Protein AF-A0A3N6WLQ2-F1 (afdb_monomer)

Organism: NCBI:txid1538144

Radius of gyration: 35.27 Å; Cα contacts (8 Å, |Δi|>4): 2248; chains: 1; bounding box: 89×93×112 Å

pLDDT: mean 91.09, std 11.96, range [24.41, 98.75]

Mean predicted aligned error: 14.13 Å

Struc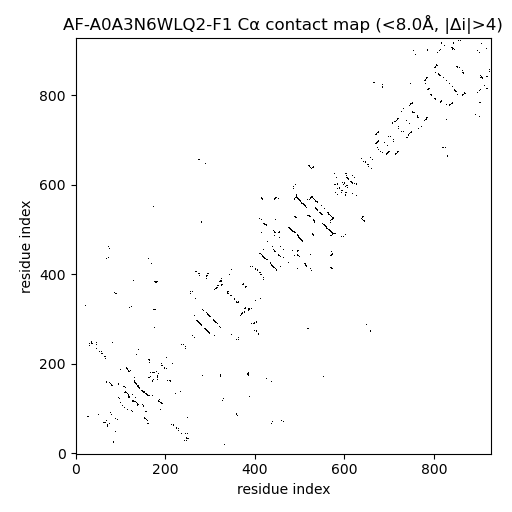ture (mmCIF, N/CA/C/O backbone):
data_AF-A0A3N6WLQ2-F1
#
_entry.id   AF-A0A3N6WLQ2-F1
#
loop_
_atom_site.group_PDB
_atom_site.id
_atom_site.type_symbol
_atom_site.label_atom_id
_atom_site.label_alt_id
_atom_site.label_comp_id
_atom_site.label_asym_id
_atom_site.label_entity_id
_atom_site.label_seq_id
_atom_site.pdbx_PDB_ins_code
_atom_site.Cartn_x
_atom_site.Cartn_y
_atom_site.Cartn_z
_atom_site.occupancy
_atom_site.B_iso_or_equiv
_atom_site.auth_seq_id
_atom_site.auth_comp_id
_atom_site.auth_asym_id
_atom_site.auth_atom_id
_atom_site.pdbx_PDB_model_num
ATOM 1 N N . MET A 1 1 ? -10.812 -38.503 60.614 1.00 40.00 1 MET A N 1
ATOM 2 C CA . MET A 1 1 ? -11.390 -39.594 59.805 1.00 40.00 1 MET A CA 1
ATOM 3 C C . MET A 1 1 ? -12.402 -38.989 58.853 1.00 40.00 1 MET A C 1
ATOM 5 O O . MET A 1 1 ? -13.496 -38.709 59.306 1.00 40.00 1 MET A O 1
ATOM 9 N N . THR A 1 2 ? -11.996 -38.720 57.613 1.00 29.53 2 THR A N 1
ATOM 10 C CA . THR A 1 2 ? -12.667 -39.105 56.354 1.00 29.53 2 THR A CA 1
ATOM 11 C C . THR A 1 2 ? -11.867 -38.495 55.208 1.00 29.53 2 THR A C 1
ATOM 13 O O . THR A 1 2 ? -11.467 -37.337 55.259 1.00 29.53 2 THR A O 1
ATOM 16 N N . SER A 1 3 ? -11.549 -39.358 54.255 1.00 27.78 3 SER A N 1
ATOM 17 C CA . SER A 1 3 ? -10.634 -39.212 53.130 1.00 27.78 3 SER A CA 1
ATOM 18 C C . SER A 1 3 ? -11.130 -38.242 52.062 1.00 27.78 3 SER A C 1
ATOM 20 O O . SER A 1 3 ? -12.277 -38.352 51.635 1.00 27.78 3 SER A O 1
ATOM 22 N N . LEU A 1 4 ? -10.233 -37.400 51.550 1.00 27.12 4 LEU A N 1
ATOM 23 C CA . LEU A 1 4 ? -10.349 -36.808 50.220 1.00 27.12 4 LEU A CA 1
ATOM 24 C C . LEU A 1 4 ? -9.225 -37.381 49.358 1.00 27.12 4 LEU A C 1
ATOM 26 O O . LEU A 1 4 ? -8.051 -37.326 49.723 1.00 27.12 4 LEU A O 1
ATOM 30 N N . SER A 1 5 ? -9.639 -38.026 48.274 1.00 25.66 5 SER A N 1
ATOM 31 C CA . SER A 1 5 ? -8.814 -38.658 47.257 1.00 25.66 5 SER A CA 1
ATOM 32 C C . SER A 1 5 ? -8.033 -37.619 46.460 1.00 25.66 5 SER A C 1
ATOM 34 O O . SER A 1 5 ? -8.581 -36.624 45.996 1.00 25.66 5 SER A O 1
ATOM 36 N N . THR A 1 6 ? -6.748 -37.896 46.293 1.00 27.89 6 THR A N 1
ATOM 37 C CA . THR A 1 6 ? -5.821 -37.253 45.368 1.00 27.89 6 THR A CA 1
ATOM 38 C C . THR A 1 6 ? -6.135 -37.649 43.926 1.00 27.89 6 THR A C 1
ATOM 40 O O . THR A 1 6 ? -5.968 -38.817 43.580 1.00 27.89 6 THR A O 1
ATOM 43 N N . GLU A 1 7 ? -6.488 -36.682 43.083 1.00 24.92 7 GLU A N 1
ATOM 44 C CA . GLU A 1 7 ? -6.220 -36.744 41.644 1.00 24.92 7 GLU A CA 1
ATOM 45 C C . GLU A 1 7 ? -5.268 -35.598 41.292 1.00 24.92 7 GLU A C 1
ATOM 47 O O . GLU A 1 7 ? -5.565 -34.421 41.491 1.00 24.92 7 GLU A O 1
ATOM 52 N N . GLN A 1 8 ? -4.070 -35.975 40.848 1.00 26.77 8 GLN A N 1
ATOM 53 C CA . GLN A 1 8 ? -3.099 -35.085 40.227 1.00 26.77 8 GLN A CA 1
ATOM 54 C C . GLN A 1 8 ? -3.588 -34.789 38.805 1.00 26.77 8 GLN A C 1
ATOM 56 O O . GLN A 1 8 ? -3.517 -35.672 37.954 1.00 26.77 8 GLN A O 1
ATOM 61 N N . SER A 1 9 ? -4.051 -33.567 38.531 1.00 24.88 9 SER A N 1
ATOM 62 C CA . SER A 1 9 ? -4.140 -33.067 37.157 1.00 24.88 9 SER A CA 1
ATOM 63 C C . SER A 1 9 ? -2.839 -32.349 36.813 1.00 24.88 9 SER A C 1
ATOM 65 O O . SER A 1 9 ? -2.432 -31.402 37.491 1.00 24.88 9 SER A O 1
ATOM 67 N N . SER A 1 10 ? -2.177 -32.844 35.775 1.00 25.25 10 SER A N 1
ATOM 68 C CA . SER A 1 10 ? -1.031 -32.234 35.116 1.00 25.25 10 SER A CA 1
ATOM 69 C C . SER A 1 10 ? -1.292 -30.768 34.776 1.00 25.25 10 SER A C 1
ATOM 71 O O . SER A 1 10 ? -2.358 -30.406 34.286 1.00 25.25 10 SER A O 1
ATOM 73 N N . VAL A 1 11 ? -0.288 -29.939 35.041 1.00 26.27 11 VAL A N 1
ATOM 74 C CA . VAL A 1 11 ? -0.197 -28.558 34.575 1.00 26.27 11 VAL A CA 1
ATOM 75 C C . VAL A 1 11 ? -0.024 -28.602 33.057 1.00 26.27 11 VAL A C 1
ATOM 77 O O . VAL A 1 11 ? 1.066 -28.916 32.586 1.00 26.27 11 VAL A O 1
ATOM 80 N N . ASP A 1 12 ? -1.093 -28.326 32.313 1.00 24.41 12 ASP A N 1
ATOM 81 C CA . ASP A 1 12 ? -1.011 -28.021 30.885 1.00 24.41 12 ASP A CA 1
ATOM 82 C C . ASP A 1 12 ? -0.804 -26.511 30.734 1.00 24.41 12 ASP A C 1
ATOM 84 O O . ASP A 1 12 ? -1.696 -25.697 30.977 1.00 24.41 12 ASP A O 1
ATOM 88 N N . ALA A 1 13 ? 0.423 -26.142 30.380 1.00 32.19 13 ALA A N 1
ATOM 89 C CA . ALA A 1 13 ? 0.737 -24.852 29.799 1.00 32.19 13 ALA A CA 1
ATOM 90 C C . ALA A 1 13 ? 0.473 -24.967 28.291 1.00 32.19 13 ALA A C 1
ATOM 92 O O . ALA A 1 13 ? 1.266 -25.573 27.575 1.00 32.19 13 ALA A O 1
ATOM 93 N N . GLY A 1 14 ? -0.646 -24.425 27.808 1.00 25.50 14 GLY A N 1
ATOM 94 C CA . GLY A 1 14 ? -0.974 -24.483 26.385 1.00 25.50 14 GLY A CA 1
ATOM 95 C C . GLY A 1 14 ? -2.227 -23.696 26.008 1.00 25.50 14 GLY A C 1
ATOM 96 O O . GLY A 1 14 ? -3.329 -24.108 26.337 1.00 25.50 14 GLY A O 1
ATOM 97 N N . ALA A 1 15 ? -2.007 -22.601 25.274 1.00 30.03 15 ALA A N 1
ATOM 98 C CA . ALA A 1 15 ? -2.936 -21.873 24.403 1.00 30.03 15 ALA A CA 1
ATOM 99 C C . ALA A 1 15 ? -4.232 -21.289 25.013 1.00 30.03 15 ALA A C 1
ATOM 101 O O . ALA A 1 15 ? -5.159 -21.978 25.429 1.00 30.03 15 ALA A O 1
ATOM 102 N N . THR A 1 16 ? -4.324 -19.962 24.940 1.00 33.28 16 THR A N 1
ATOM 103 C CA . THR A 1 16 ? -5.525 -19.138 25.109 1.00 33.28 16 THR A CA 1
ATOM 104 C C . THR A 1 16 ? -6.637 -19.561 24.138 1.00 33.28 16 THR A C 1
ATOM 106 O O . THR A 1 16 ? -6.753 -19.077 23.014 1.00 33.28 16 THR A O 1
ATOM 109 N N . ALA A 1 17 ? -7.490 -20.483 24.577 1.00 33.53 17 ALA A N 1
ATOM 110 C CA . ALA A 1 17 ? -8.716 -20.858 23.886 1.00 33.53 17 ALA A CA 1
ATOM 111 C C . ALA A 1 17 ? -9.790 -19.761 24.043 1.00 33.53 17 ALA A C 1
ATOM 113 O O . ALA A 1 17 ? -10.635 -19.857 24.926 1.00 33.53 17 ALA A O 1
ATOM 114 N N . SER A 1 18 ? -9.750 -18.717 23.206 1.00 34.78 18 SER A N 1
ATOM 115 C CA . SER A 1 18 ? -10.923 -17.901 22.823 1.00 34.78 18 SER A CA 1
ATOM 116 C C . SER A 1 18 ? -10.571 -16.924 21.690 1.00 34.78 18 SER A C 1
ATOM 118 O O . SER A 1 18 ? -10.481 -15.717 21.886 1.00 34.78 18 SER A O 1
ATOM 120 N N . ARG A 1 19 ? -10.357 -17.440 20.478 1.00 46.62 19 ARG A N 1
ATOM 121 C CA . ARG A 1 19 ? -10.492 -16.644 19.250 1.00 46.62 19 ARG A CA 1
ATOM 122 C C . ARG A 1 19 ? -11.537 -17.337 18.409 1.00 46.62 19 ARG A C 1
ATOM 124 O O . ARG A 1 19 ? -11.291 -18.430 17.898 1.00 46.62 19 ARG A O 1
ATOM 131 N N . ARG A 1 20 ? -12.735 -16.761 18.343 1.00 49.19 20 ARG A N 1
ATOM 132 C CA . ARG A 1 20 ? -13.724 -17.230 17.380 1.00 49.19 20 ARG A CA 1
ATOM 133 C C . ARG A 1 20 ? -13.135 -16.969 15.997 1.00 49.19 20 ARG A C 1
ATOM 135 O O . ARG A 1 20 ? -12.859 -15.823 15.669 1.00 49.19 20 ARG A O 1
ATOM 142 N N . ALA A 1 21 ? -12.873 -18.023 15.223 1.00 42.78 21 ALA A N 1
ATOM 143 C CA . ALA A 1 21 ? -12.439 -17.865 13.835 1.00 42.78 21 ALA A CA 1
ATOM 144 C C . ALA A 1 21 ? -13.490 -17.037 13.062 1.00 42.78 21 ALA A C 1
ATOM 146 O O . ALA A 1 21 ? -14.663 -17.086 13.434 1.00 42.78 21 ALA A O 1
ATOM 147 N N . PRO A 1 22 ? -13.145 -16.327 11.978 1.00 43.06 22 PRO A N 1
ATOM 148 C CA . PRO A 1 22 ? -14.108 -15.561 11.168 1.00 43.06 22 PRO A CA 1
ATOM 149 C C . PRO A 1 22 ? -15.323 -16.359 10.719 1.00 43.06 22 PRO A C 1
ATOM 151 O O . PRO A 1 22 ? -16.431 -15.839 10.683 1.00 43.06 22 PRO A O 1
ATOM 154 N N . THR A 1 23 ? -15.145 -17.659 10.499 1.00 42.59 23 THR A N 1
ATOM 155 C CA . THR A 1 23 ? -16.213 -18.622 10.193 1.00 42.59 23 THR A CA 1
ATOM 156 C C . THR A 1 23 ? -17.228 -18.831 11.327 1.00 42.59 23 THR A C 1
ATOM 158 O O . THR A 1 23 ? -18.276 -19.435 11.107 1.00 42.59 23 THR A O 1
ATOM 161 N N . GLN A 1 24 ? -16.938 -18.347 12.536 1.00 47.59 24 GLN A N 1
ATOM 162 C CA . GLN A 1 24 ? -17.819 -18.371 13.706 1.00 47.59 24 GLN A CA 1
ATOM 163 C C . GLN A 1 24 ? -18.562 -17.043 13.930 1.00 47.59 24 GLN A C 1
ATOM 165 O O . GLN A 1 24 ? -19.475 -17.004 14.759 1.00 47.59 24 GLN A O 1
ATOM 170 N N . PHE A 1 25 ? -18.210 -15.974 13.207 1.00 60.91 25 PHE A N 1
ATOM 171 C CA . PHE A 1 25 ? -19.045 -14.777 13.097 1.00 60.91 25 PHE A CA 1
ATOM 172 C C . PHE A 1 25 ? -20.009 -14.948 11.911 1.00 60.91 25 PHE A C 1
ATOM 174 O O . PHE A 1 25 ? -19.654 -15.586 10.918 1.00 60.91 25 PHE A O 1
ATOM 181 N N . PRO A 1 26 ? -21.258 -14.455 11.996 1.00 55.28 26 PRO A N 1
ATOM 182 C CA . PRO A 1 26 ? -22.262 -14.697 10.966 1.00 55.28 26 PRO A CA 1
ATOM 183 C C . PRO A 1 26 ? -21.923 -13.976 9.650 1.00 55.28 26 PRO A C 1
ATOM 185 O O . PRO A 1 26 ? -22.411 -12.880 9.390 1.00 55.28 26 PRO A O 1
ATOM 188 N N . PHE A 1 27 ? -21.158 -14.626 8.772 1.00 62.16 27 PHE A N 1
ATOM 189 C CA . PHE A 1 27 ? -20.987 -14.198 7.385 1.00 62.16 27 PHE A CA 1
ATOM 190 C C . PHE A 1 27 ? -22.237 -14.531 6.556 1.00 62.16 27 PHE A C 1
ATOM 192 O O . PHE A 1 27 ? -22.824 -15.608 6.670 1.00 62.16 27 PHE A O 1
ATOM 199 N N . GLY A 1 28 ? -22.690 -13.575 5.741 1.00 75.44 28 GLY A N 1
ATOM 200 C CA . GLY A 1 28 ? -23.810 -13.737 4.808 1.00 75.44 28 GLY A CA 1
ATOM 201 C C . GLY A 1 28 ? -24.725 -12.514 4.750 1.00 75.44 28 GLY A C 1
ATOM 202 O O . GLY A 1 28 ? -24.399 -11.453 5.272 1.00 75.44 28 GLY A O 1
ATOM 203 N N . THR A 1 29 ? -25.899 -12.679 4.153 1.00 86.50 29 THR A N 1
ATOM 204 C CA . THR A 1 29 ? -26.889 -11.611 3.935 1.00 86.50 29 THR A CA 1
ATOM 205 C C . THR A 1 29 ? -27.871 -11.493 5.099 1.00 86.50 29 THR A C 1
ATOM 207 O O . THR A 1 29 ? -28.125 -12.478 5.799 1.00 86.50 29 THR A O 1
ATOM 210 N N . LEU A 1 30 ? -28.393 -10.300 5.368 1.00 89.88 30 LEU A N 1
ATOM 211 C CA . LEU A 1 30 ? -29.430 -10.096 6.388 1.00 89.88 30 LEU A CA 1
ATOM 212 C C . LEU A 1 30 ? -30.770 -10.694 5.945 1.00 89.88 30 LEU A C 1
ATOM 214 O O . LEU A 1 30 ? -31.499 -11.250 6.768 1.00 89.88 30 LEU A O 1
ATOM 218 N N . THR A 1 31 ? -31.032 -10.628 4.643 1.00 89.94 31 THR A N 1
ATOM 219 C CA . THR A 1 31 ? -32.223 -11.117 3.949 1.00 89.94 31 THR A CA 1
ATOM 220 C C . THR A 1 31 ? -31.931 -12.397 3.162 1.00 89.94 31 THR A C 1
ATOM 222 O O . THR A 1 31 ? -30.791 -12.676 2.781 1.00 89.94 31 THR A O 1
ATOM 225 N N . ALA A 1 32 ? -32.961 -13.212 2.915 1.00 88.31 32 ALA A N 1
ATOM 226 C CA . ALA A 1 32 ? -32.809 -14.499 2.229 1.00 88.31 32 ALA A CA 1
ATOM 227 C C . ALA A 1 32 ? -32.427 -14.363 0.744 1.00 88.31 32 ALA A C 1
ATOM 229 O O . ALA A 1 32 ? -31.792 -15.256 0.191 1.00 88.31 32 ALA A O 1
ATOM 230 N N . ASP A 1 33 ? -32.818 -13.262 0.104 1.00 88.94 33 ASP A N 1
ATOM 231 C CA . ASP A 1 33 ? -32.541 -12.944 -1.298 1.00 88.94 33 ASP A CA 1
ATOM 232 C C . ASP A 1 33 ? -31.353 -11.985 -1.472 1.00 88.94 33 ASP A C 1
ATOM 234 O O . ASP A 1 33 ? -31.082 -11.548 -2.589 1.00 88.94 33 ASP A O 1
ATOM 238 N N . GLY A 1 34 ? -30.650 -11.641 -0.388 1.00 87.25 34 GLY A N 1
ATOM 239 C CA . GLY A 1 34 ? -29.471 -10.779 -0.439 1.00 87.25 34 GLY A CA 1
ATOM 240 C C . GLY A 1 34 ? -29.758 -9.373 -0.946 1.00 87.25 34 GLY A C 1
ATOM 241 O O . GLY A 1 34 ? -28.933 -8.796 -1.647 1.00 87.25 34 GLY A O 1
ATOM 242 N N . GLY A 1 35 ? -30.931 -8.830 -0.621 1.00 90.19 35 GLY A N 1
ATOM 243 C CA . GLY A 1 35 ? -31.321 -7.483 -1.017 1.00 90.19 35 GLY A CA 1
ATOM 244 C C . GLY A 1 35 ? -31.769 -7.362 -2.475 1.00 90.19 35 GLY A C 1
ATOM 245 O O . GLY A 1 35 ? -32.000 -6.249 -2.941 1.00 90.19 35 GLY A O 1
ATOM 246 N N . ALA A 1 36 ? -31.929 -8.474 -3.205 1.00 88.38 36 ALA A N 1
ATOM 247 C CA . ALA A 1 36 ? -32.350 -8.462 -4.609 1.00 88.38 36 ALA A CA 1
ATOM 248 C C . ALA A 1 36 ? -33.728 -7.810 -4.827 1.00 88.38 36 ALA A C 1
ATOM 250 O O . ALA A 1 36 ? -33.994 -7.271 -5.903 1.00 88.38 36 ALA A O 1
ATOM 251 N N . SER A 1 37 ? -34.599 -7.851 -3.816 1.00 90.25 37 SER A N 1
ATOM 252 C CA . SER A 1 37 ? -35.913 -7.202 -3.817 1.00 90.25 37 SER A CA 1
ATOM 253 C C . SER A 1 37 ? -35.935 -5.788 -3.216 1.00 90.25 37 SER A C 1
ATOM 255 O O . SER A 1 37 ? -37.017 -5.202 -3.121 1.00 90.25 37 SER A O 1
ATOM 257 N N . ALA A 1 38 ? -34.782 -5.215 -2.842 1.00 94.69 38 ALA A N 1
ATOM 258 C CA . ALA A 1 38 ? -34.709 -3.862 -2.290 1.00 94.69 38 ALA A CA 1
ATOM 259 C C . ALA A 1 38 ? -35.241 -2.820 -3.290 1.00 94.69 38 ALA A C 1
ATOM 261 O O . ALA A 1 38 ? -34.861 -2.809 -4.463 1.00 94.69 38 ALA A O 1
ATOM 262 N N . ASP A 1 39 ? -36.092 -1.902 -2.820 1.00 95.31 39 ASP A N 1
ATOM 263 C CA . ASP A 1 39 ? -36.520 -0.752 -3.620 1.00 95.31 39 ASP A CA 1
ATOM 264 C C . ASP A 1 39 ? -35.305 0.155 -3.893 1.00 95.31 39 ASP A C 1
ATOM 266 O O . ASP A 1 39 ? -34.735 0.694 -2.939 1.00 95.31 39 ASP A O 1
ATOM 270 N N . PRO A 1 40 ? -34.903 0.373 -5.160 1.00 95.81 40 PRO A N 1
ATOM 271 C CA . PRO A 1 40 ? -33.732 1.183 -5.483 1.00 95.81 40 PRO A CA 1
ATOM 272 C C . PRO A 1 40 ? -33.848 2.630 -4.989 1.00 95.81 40 PRO A C 1
ATOM 274 O O . PRO A 1 40 ? -32.836 3.235 -4.647 1.00 95.81 40 PRO A O 1
ATOM 277 N N . VAL A 1 41 ? -35.060 3.191 -4.895 1.00 97.25 41 VAL A N 1
ATOM 278 C CA . VAL A 1 41 ? -35.254 4.533 -4.320 1.00 97.25 41 VAL A CA 1
ATOM 279 C C . VAL A 1 41 ? -34.954 4.516 -2.824 1.00 97.25 41 VAL A C 1
ATOM 281 O O . VAL A 1 41 ? -34.329 5.441 -2.304 1.00 97.25 41 VAL A O 1
ATOM 284 N N . LEU A 1 42 ? -35.376 3.462 -2.125 1.00 96.81 42 LEU A N 1
ATOM 285 C CA . LEU A 1 42 ? -35.092 3.312 -0.704 1.00 96.81 42 LEU A CA 1
ATOM 286 C C . LEU A 1 42 ? -33.604 3.051 -0.447 1.00 96.81 42 LEU A C 1
ATOM 288 O O . LEU A 1 42 ? -33.079 3.586 0.523 1.00 96.81 42 LEU A O 1
ATOM 292 N N . VAL A 1 43 ? -32.917 2.300 -1.314 1.00 97.44 43 VAL A N 1
ATOM 293 C CA . VAL A 1 43 ? -31.461 2.090 -1.227 1.00 97.44 43 VAL A CA 1
ATOM 294 C C . VAL A 1 43 ? -30.718 3.427 -1.211 1.00 97.44 43 VAL A C 1
ATOM 296 O O . VAL A 1 43 ? -29.936 3.667 -0.294 1.00 97.44 43 VAL A O 1
ATOM 299 N N . GLU A 1 44 ? -31.030 4.333 -2.141 1.00 96.56 44 GLU A N 1
ATOM 300 C CA . GLU A 1 44 ? -30.422 5.672 -2.187 1.00 96.56 44 GLU A CA 1
ATOM 301 C C . GLU A 1 44 ? -30.746 6.508 -0.939 1.00 96.56 44 GLU A C 1
ATOM 303 O O . GLU A 1 44 ? -29.879 7.188 -0.388 1.00 96.56 44 GLU A O 1
ATOM 308 N N . ILE A 1 45 ? -31.986 6.432 -0.437 1.00 97.12 45 ILE A N 1
ATOM 309 C CA . ILE A 1 45 ? -32.384 7.120 0.802 1.00 97.12 45 ILE A CA 1
ATOM 310 C C . ILE A 1 45 ? -31.594 6.585 2.002 1.00 97.12 45 ILE A C 1
ATOM 312 O O . ILE A 1 45 ? -31.125 7.373 2.826 1.00 97.12 45 ILE A O 1
ATOM 316 N N . VAL A 1 46 ? -31.464 5.263 2.123 1.00 97.12 46 VAL A N 1
ATOM 317 C CA . VAL A 1 46 ? -30.735 4.610 3.215 1.00 97.12 46 VAL A CA 1
ATOM 318 C C . VAL A 1 46 ? -29.253 4.952 3.130 1.00 97.12 46 VAL A C 1
ATOM 320 O O . VAL A 1 46 ? -28.689 5.390 4.128 1.00 97.12 46 VAL A O 1
ATOM 323 N N . GLN A 1 47 ? -28.635 4.852 1.954 1.00 94.50 47 GLN A N 1
ATOM 324 C CA . GLN A 1 47 ? -27.227 5.193 1.758 1.00 94.50 47 GLN A CA 1
ATOM 325 C C . GLN A 1 47 ? -26.945 6.670 2.076 1.00 94.50 47 GLN A C 1
ATOM 327 O O . GLN A 1 47 ? -26.015 6.970 2.826 1.00 94.50 47 GLN A O 1
ATOM 332 N N . GLY A 1 48 ? -27.792 7.590 1.602 1.00 94.69 48 GLY A N 1
ATOM 333 C CA . GLY A 1 48 ? -27.704 9.008 1.955 1.00 94.69 48 GLY A CA 1
ATOM 334 C C . GLY A 1 48 ? -27.902 9.271 3.453 1.00 94.69 48 GLY A C 1
ATOM 335 O O . GLY A 1 48 ? -27.229 10.128 4.023 1.00 94.69 48 GLY A O 1
ATOM 336 N N . SER A 1 49 ? -28.775 8.504 4.114 1.00 95.81 49 SER A N 1
ATOM 337 C CA . SER A 1 49 ? -28.987 8.593 5.566 1.00 95.81 49 SER A CA 1
ATOM 338 C C . SER A 1 49 ? -27.771 8.094 6.349 1.00 95.81 49 SER A C 1
ATOM 340 O O . SER A 1 49 ? -27.384 8.733 7.321 1.00 95.81 49 SER A O 1
ATOM 342 N N . LEU A 1 50 ? -27.132 7.001 5.918 1.00 95.19 50 LEU A N 1
ATOM 343 C CA . LEU A 1 50 ? -25.896 6.497 6.527 1.00 95.19 50 LEU A CA 1
ATOM 344 C C . LEU A 1 50 ? -24.774 7.540 6.448 1.00 95.19 50 LEU A C 1
ATOM 346 O O . LEU A 1 50 ? -24.148 7.831 7.464 1.00 95.19 50 LEU A O 1
ATOM 350 N N . ALA A 1 51 ? -24.574 8.149 5.274 1.00 92.50 51 ALA A N 1
ATOM 351 C CA . ALA A 1 51 ? -23.582 9.207 5.085 1.00 92.50 51 ALA A CA 1
ATOM 352 C C . ALA A 1 51 ? -23.877 10.449 5.949 1.00 92.50 51 ALA A C 1
ATOM 354 O O . ALA A 1 51 ? -22.967 11.036 6.532 1.00 92.50 51 ALA A O 1
ATOM 355 N N . ALA A 1 52 ? -25.151 10.837 6.073 1.00 94.56 52 ALA A N 1
ATOM 356 C CA . ALA A 1 52 ? -25.554 11.948 6.933 1.00 94.56 52 ALA A CA 1
ATOM 357 C C . ALA A 1 52 ? -25.302 11.652 8.421 1.00 94.56 52 ALA A C 1
ATOM 359 O O . ALA A 1 52 ? -24.780 12.510 9.129 1.00 94.56 52 ALA A O 1
ATOM 360 N N . VAL A 1 53 ? -25.620 10.439 8.889 1.00 95.12 53 VAL A N 1
ATOM 361 C CA . VAL A 1 53 ? -25.355 10.022 10.275 1.00 95.12 53 VAL A CA 1
ATOM 362 C C . VAL A 1 53 ? -23.856 10.008 10.565 1.00 95.12 53 VAL A C 1
ATOM 364 O O . VAL A 1 53 ? -23.446 10.536 11.595 1.00 95.12 53 VAL A O 1
ATOM 367 N N . GLU A 1 54 ? -23.036 9.464 9.662 1.00 92.94 54 GLU A N 1
ATOM 368 C CA . GLU A 1 54 ? -21.571 9.476 9.786 1.00 92.94 54 GLU A CA 1
ATOM 369 C C . GLU A 1 54 ? -21.046 10.916 9.924 1.00 92.94 54 GLU A C 1
ATOM 371 O O . GLU A 1 54 ? -20.354 11.234 10.892 1.00 92.94 54 GLU A O 1
ATOM 376 N N . MET A 1 55 ? -21.484 11.824 9.044 1.00 92.12 55 MET A N 1
ATOM 377 C CA . MET A 1 55 ? -21.099 13.237 9.083 1.00 92.12 55 MET A CA 1
ATOM 378 C C . MET A 1 55 ? -21.572 13.960 10.356 1.00 92.12 55 MET A C 1
ATOM 380 O O . MET A 1 55 ? -20.839 14.792 10.898 1.00 92.12 55 MET A O 1
ATOM 384 N N . GLU A 1 56 ? -22.783 13.675 10.848 1.00 94.75 56 GLU A N 1
ATOM 385 C CA . GLU A 1 56 ? -23.303 14.248 12.097 1.00 94.75 56 GLU A CA 1
ATOM 386 C C . GLU A 1 56 ? -22.470 13.801 13.306 1.00 94.75 56 GLU A C 1
ATOM 388 O O . GLU A 1 56 ? -22.097 14.643 14.128 1.00 94.75 56 GLU A O 1
ATOM 393 N N . VAL A 1 57 ? -22.143 12.505 13.399 1.00 94.69 57 VAL A N 1
ATOM 394 C CA . VAL A 1 57 ? -21.292 11.951 14.466 1.00 94.69 57 VAL A CA 1
ATOM 395 C C . VAL A 1 57 ? -19.912 12.602 14.429 1.00 94.69 57 VAL A C 1
ATOM 397 O O . VAL A 1 57 ? -19.450 13.114 15.448 1.00 94.69 57 VAL A O 1
ATOM 400 N N . GLU A 1 58 ? -19.278 12.658 13.258 1.00 92.88 58 GLU A N 1
ATOM 401 C CA . GLU A 1 58 ? -17.946 13.247 13.121 1.00 92.88 58 GLU A CA 1
ATOM 402 C C . GLU A 1 58 ? -17.932 14.748 13.432 1.00 92.88 58 GLU A C 1
ATOM 404 O O . GLU A 1 58 ? -17.047 15.245 14.132 1.00 92.88 58 GLU A O 1
ATOM 409 N N . THR A 1 59 ? -18.955 15.478 12.982 1.00 93.50 59 THR A N 1
ATOM 410 C CA . THR A 1 59 ? -19.102 16.907 13.281 1.00 93.50 59 THR A CA 1
ATOM 411 C C . THR A 1 59 ? -19.304 17.151 14.775 1.00 93.50 59 THR A C 1
ATOM 413 O O . THR A 1 59 ? -18.797 18.142 15.305 1.00 93.50 59 THR A O 1
ATOM 416 N N . ALA A 1 60 ? -20.046 16.281 15.467 1.00 95.12 60 ALA A N 1
ATOM 417 C CA . ALA A 1 60 ? -20.222 16.382 16.910 1.00 95.12 60 ALA A CA 1
ATOM 418 C C . ALA A 1 60 ? -18.878 16.209 17.631 1.00 95.12 60 ALA A C 1
ATOM 420 O O . ALA A 1 60 ? -18.495 17.107 18.380 1.00 95.12 60 ALA A O 1
ATOM 421 N N . ILE A 1 61 ? -18.130 15.143 17.317 1.00 94.19 61 ILE A N 1
ATOM 422 C CA . ILE A 1 61 ? -16.801 14.866 17.891 1.00 94.19 61 ILE A CA 1
ATOM 423 C C . ILE A 1 61 ? -15.864 16.061 17.683 1.00 94.19 61 ILE A C 1
ATOM 425 O O . ILE A 1 61 ? -15.377 16.632 18.660 1.00 94.19 61 ILE A O 1
ATOM 429 N N . ALA A 1 62 ? -15.703 16.530 16.439 1.00 91.94 62 ALA A N 1
ATOM 430 C CA . ALA A 1 62 ? -14.834 17.666 16.112 1.00 91.94 62 ALA A CA 1
ATOM 431 C C . ALA A 1 62 ? -15.134 18.923 16.944 1.00 91.94 62 ALA A C 1
ATOM 433 O O . ALA A 1 62 ? -14.239 19.699 17.273 1.00 91.94 62 ALA A O 1
ATOM 434 N N . ARG A 1 63 ? -16.409 19.162 17.274 1.00 93.12 63 ARG A N 1
ATOM 435 C CA . ARG A 1 63 ? -16.843 20.381 17.970 1.00 93.12 63 ARG A CA 1
ATOM 436 C C . ARG A 1 63 ? -16.824 20.268 19.489 1.00 93.12 63 ARG A C 1
ATOM 438 O O . ARG A 1 63 ? -16.855 21.313 20.145 1.00 93.12 63 ARG A O 1
ATOM 445 N N . THR A 1 64 ? -16.832 19.058 20.047 1.00 94.38 64 THR A N 1
ATOM 446 C CA . THR A 1 64 ? -16.949 18.844 21.499 1.00 94.38 64 THR A CA 1
ATOM 447 C C . THR A 1 64 ? -15.700 18.255 22.148 1.00 94.38 64 THR A C 1
ATOM 449 O O . THR A 1 64 ? -15.539 18.419 23.359 1.00 94.38 64 THR A O 1
ATOM 452 N N . SER A 1 65 ? -14.805 17.645 21.370 1.00 93.06 65 SER A N 1
ATOM 453 C CA . SER A 1 65 ? -13.500 17.175 21.845 1.00 93.06 65 SER A CA 1
ATOM 454 C C . SER A 1 65 ? -12.561 18.331 22.218 1.00 93.06 65 SER A C 1
ATOM 456 O O . SER A 1 65 ? -12.744 19.488 21.816 1.00 93.06 65 SER A O 1
ATOM 458 N N . ARG A 1 66 ? -11.556 18.037 23.047 1.00 89.00 66 ARG A N 1
ATOM 459 C CA . ARG A 1 66 ? -10.621 19.013 23.626 1.00 89.00 66 ARG A CA 1
ATOM 460 C C . ARG A 1 66 ? -9.161 18.776 23.263 1.00 89.00 66 ARG A C 1
ATOM 462 O O . ARG A 1 66 ? -8.412 19.757 23.308 1.00 89.00 66 ARG A O 1
ATOM 469 N N . SER A 1 67 ? -8.745 17.549 22.951 1.00 87.38 67 SER A N 1
ATOM 470 C CA . SER A 1 67 ? -7.381 17.316 22.458 1.00 87.38 67 SER A CA 1
ATOM 471 C C . SER A 1 67 ? -7.182 17.979 21.091 1.00 87.38 67 SER A C 1
ATOM 473 O O . SER A 1 67 ? -8.080 17.918 20.246 1.00 87.38 67 SER A O 1
ATOM 475 N N . PRO A 1 68 ? -6.025 18.618 20.832 1.00 84.00 68 PRO A N 1
ATOM 476 C CA . PRO A 1 68 ? -5.701 19.121 19.501 1.00 84.00 68 PRO A CA 1
ATOM 477 C C . PRO A 1 68 ? -5.717 18.029 18.428 1.00 84.00 68 PRO A C 1
ATOM 479 O O . PRO A 1 68 ? -6.070 18.321 17.287 1.00 84.00 68 PRO A O 1
ATOM 482 N N . MET A 1 69 ? -5.390 16.779 18.780 1.00 85.94 69 MET A N 1
ATOM 483 C CA . MET A 1 69 ? -5.346 15.690 17.806 1.00 85.94 69 MET A CA 1
ATOM 484 C C . MET A 1 69 ? -6.723 15.340 17.232 1.00 85.94 69 MET A C 1
ATOM 486 O O . MET A 1 69 ? -6.894 15.260 16.015 1.00 85.94 69 MET A O 1
ATOM 490 N N . ILE A 1 70 ? -7.747 15.267 18.081 1.00 87.75 70 ILE A N 1
ATOM 491 C CA . ILE A 1 70 ? -9.117 15.048 17.612 1.00 87.75 70 ILE A CA 1
ATOM 492 C C . ILE A 1 70 ? -9.708 16.350 17.061 1.00 87.75 70 ILE A C 1
ATOM 494 O O . ILE A 1 70 ? -10.253 16.376 15.960 1.00 87.75 70 ILE A O 1
ATOM 498 N N . ARG A 1 71 ? -9.594 17.454 17.805 1.00 86.06 71 ARG A N 1
ATOM 499 C CA . ARG A 1 71 ? -10.316 18.699 17.505 1.00 86.06 71 ARG A CA 1
ATOM 500 C C . ARG A 1 71 ? -9.763 19.466 16.305 1.00 86.06 71 ARG A C 1
ATOM 502 O O . ARG A 1 71 ? -10.543 20.002 15.526 1.00 86.06 71 ARG A O 1
ATOM 509 N N . ASP A 1 72 ? -8.441 19.590 16.200 1.00 84.38 72 ASP A N 1
ATOM 510 C CA . ASP A 1 72 ? -7.792 20.462 15.213 1.00 84.38 72 ASP A CA 1
ATOM 511 C C . ASP A 1 72 ? -7.195 19.651 14.050 1.00 84.38 72 ASP A C 1
ATOM 513 O O . ASP A 1 72 ? -7.358 20.039 12.893 1.00 84.38 72 ASP A O 1
ATOM 517 N N . ALA A 1 73 ? -6.568 18.502 14.338 1.00 83.19 73 ALA A N 1
ATOM 518 C CA . ALA A 1 73 ? -5.941 17.645 13.324 1.00 83.19 73 ALA A CA 1
ATOM 519 C C . ALA A 1 73 ? -6.889 16.605 12.693 1.00 83.19 73 ALA A C 1
ATOM 521 O O . ALA A 1 73 ? -6.556 16.046 11.645 1.00 83.19 73 ALA A O 1
ATOM 522 N N . HIS A 1 74 ? -8.074 16.394 13.282 1.00 87.00 74 HIS A N 1
ATOM 523 C CA . HIS A 1 74 ? -9.133 15.513 12.773 1.00 87.00 74 HIS A CA 1
ATOM 524 C C . HIS A 1 74 ? -8.717 14.032 12.617 1.00 87.00 74 HIS A C 1
ATOM 526 O O . HIS A 1 74 ? -9.148 13.351 11.675 1.00 87.00 74 HIS A O 1
ATOM 532 N N . ASP A 1 75 ? -7.906 13.515 13.548 1.00 87.25 75 ASP A N 1
ATOM 533 C CA . ASP A 1 75 ? -7.504 12.099 13.574 1.00 87.25 75 ASP A CA 1
ATOM 534 C C . ASP A 1 75 ? -8.534 11.221 14.309 1.00 87.25 75 ASP A C 1
ATOM 536 O O . ASP A 1 75 ? -8.317 10.702 15.406 1.00 87.25 75 ASP A O 1
ATOM 540 N N . PHE A 1 76 ? -9.726 11.135 13.721 1.00 88.31 76 PHE A N 1
ATOM 541 C CA . PHE A 1 76 ? -10.831 10.300 14.185 1.00 88.31 76 PHE A CA 1
ATOM 542 C C . PHE A 1 76 ? -11.766 9.963 13.017 1.00 88.31 76 PHE A C 1
ATOM 544 O O . PHE A 1 76 ? -11.820 10.699 12.034 1.00 88.31 76 PHE A O 1
ATOM 551 N N . ARG A 1 77 ? -12.527 8.869 13.112 1.00 88.88 77 ARG A N 1
ATOM 552 C CA . ARG A 1 77 ? -13.556 8.486 12.129 1.00 88.88 77 ARG A CA 1
ATOM 553 C C . ARG A 1 77 ? -14.764 7.847 12.798 1.00 88.88 77 ARG A C 1
ATOM 555 O O . ARG A 1 77 ? -14.622 7.088 13.758 1.00 88.88 77 ARG A O 1
ATOM 562 N N . ALA A 1 78 ? -15.946 8.095 12.243 1.00 91.38 78 ALA A N 1
ATOM 563 C CA . ALA A 1 78 ? -17.154 7.355 12.595 1.00 91.38 78 ALA A CA 1
ATOM 564 C C . ALA A 1 78 ? -17.321 6.126 11.693 1.00 91.38 78 ALA A C 1
ATOM 566 O O . ALA A 1 78 ? -16.759 6.068 10.610 1.00 91.38 78 ALA A O 1
ATOM 567 N N . GLY A 1 79 ? -18.064 5.111 12.115 1.00 92.69 79 GLY A N 1
ATOM 568 C CA . GLY A 1 79 ? -18.362 3.946 11.284 1.00 92.69 79 GLY A CA 1
ATOM 569 C C . GLY A 1 79 ? -19.711 3.346 11.631 1.00 92.69 79 GLY A C 1
ATOM 570 O O . GLY A 1 79 ? -20.092 3.304 12.801 1.00 92.69 79 GLY A O 1
ATOM 571 N N . ILE A 1 80 ? -20.434 2.868 10.619 1.00 95.69 80 ILE A N 1
ATOM 572 C CA . ILE A 1 80 ? -21.731 2.213 10.807 1.00 95.69 80 ILE A CA 1
ATOM 573 C C . ILE A 1 80 ? -21.639 0.769 10.327 1.00 95.69 80 ILE A C 1
ATOM 575 O O . ILE A 1 80 ? -21.176 0.500 9.215 1.00 95.69 80 ILE A O 1
ATOM 579 N N . HIS A 1 81 ? -22.104 -0.148 11.171 1.00 95.38 81 HIS A N 1
ATOM 580 C CA . HIS A 1 81 ? -22.123 -1.580 10.896 1.00 95.38 81 HIS A CA 1
ATOM 581 C C . HIS A 1 81 ? -23.535 -2.129 11.065 1.00 95.38 81 HIS A C 1
ATOM 583 O O . HIS A 1 81 ? -24.302 -1.633 11.886 1.00 95.38 81 HIS A O 1
ATOM 589 N N . ASP A 1 82 ? -23.890 -3.166 10.318 1.00 95.56 82 ASP A N 1
ATOM 590 C CA . ASP A 1 82 ? -25.148 -3.874 10.546 1.00 95.56 82 ASP A CA 1
ATOM 591 C C . ASP A 1 82 ? -25.048 -4.899 11.692 1.00 95.56 82 ASP A C 1
ATOM 593 O O . ASP A 1 82 ? -23.983 -5.135 12.269 1.00 95.56 82 ASP A O 1
ATOM 597 N N . ARG A 1 83 ? -26.165 -5.557 12.027 1.00 93.94 83 ARG A N 1
ATOM 598 C CA . ARG A 1 83 ? -26.193 -6.628 13.044 1.00 93.94 83 ARG A CA 1
ATOM 599 C C . ARG A 1 83 ? -25.393 -7.891 12.684 1.00 93.94 83 ARG A C 1
ATOM 601 O O . ARG A 1 83 ? -25.239 -8.761 13.535 1.00 93.94 83 ARG A O 1
ATOM 608 N N . LYS A 1 84 ? -24.917 -8.026 11.442 1.00 92.06 84 LYS A N 1
ATOM 609 C CA . LYS A 1 84 ? -23.955 -9.057 11.016 1.00 92.06 84 LYS A CA 1
ATOM 610 C C . LYS A 1 84 ? -22.510 -8.558 11.078 1.00 92.06 84 LYS A C 1
ATOM 612 O O . LYS A 1 84 ? -21.609 -9.259 10.631 1.00 92.06 84 LYS A O 1
ATOM 617 N N . LEU A 1 85 ? -22.289 -7.391 11.688 1.00 92.94 85 LEU A N 1
ATOM 618 C CA . LEU A 1 85 ? -20.987 -6.757 11.890 1.00 92.94 85 LEU A CA 1
ATOM 619 C C . LEU A 1 85 ? -20.337 -6.280 10.582 1.00 92.94 85 LEU A C 1
ATOM 621 O O . LEU A 1 85 ? -19.151 -5.945 10.574 1.00 92.94 85 LEU A O 1
ATOM 625 N N . ARG A 1 86 ? -21.104 -6.222 9.485 1.00 92.62 86 ARG A N 1
ATOM 626 C CA . ARG A 1 86 ? -20.623 -5.766 8.179 1.00 92.62 86 ARG A CA 1
ATOM 627 C C . ARG A 1 86 ? -20.620 -4.249 8.153 1.00 92.62 86 ARG A C 1
ATOM 629 O O . ARG A 1 86 ? -21.629 -3.619 8.470 1.00 92.62 86 ARG A O 1
ATOM 636 N N . LYS A 1 87 ? -19.495 -3.659 7.764 1.00 92.56 87 LYS A N 1
ATOM 637 C CA . LYS A 1 87 ? -19.355 -2.215 7.608 1.00 92.56 87 LYS A CA 1
ATOM 638 C C . LYS A 1 87 ? -20.156 -1.728 6.403 1.00 92.56 87 LYS A C 1
ATOM 640 O O . LYS A 1 87 ? -19.987 -2.236 5.296 1.00 92.56 87 LYS A O 1
ATOM 645 N N . LEU A 1 88 ? -20.993 -0.720 6.622 1.00 93.56 88 LEU A N 1
ATOM 646 C CA . LEU A 1 88 ? -21.876 -0.152 5.602 1.00 93.56 88 LEU A CA 1
ATOM 647 C C . LEU A 1 88 ? -21.299 1.118 4.968 1.00 93.56 88 LEU A C 1
ATOM 649 O O . LEU A 1 88 ? -21.469 1.330 3.769 1.00 93.56 88 LEU A O 1
ATOM 653 N N . THR A 1 89 ? -20.615 1.953 5.756 1.00 87.81 89 THR A N 1
ATOM 654 C CA . THR A 1 89 ? -20.004 3.201 5.272 1.00 87.81 89 THR A CA 1
ATOM 655 C C . THR A 1 89 ? -18.633 2.946 4.653 1.00 87.81 89 THR A C 1
ATOM 657 O O . THR A 1 89 ? -17.927 2.025 5.065 1.00 87.81 89 THR A O 1
ATOM 660 N N . GLY A 1 90 ? -18.259 3.736 3.639 1.00 71.81 90 GLY A N 1
ATOM 661 C CA . GLY A 1 90 ? -17.108 3.410 2.791 1.00 71.81 90 GLY A CA 1
ATOM 662 C C . GLY A 1 90 ? -15.936 4.391 2.770 1.00 71.81 90 GLY A C 1
ATOM 663 O O . GLY A 1 90 ? -14.951 4.125 2.084 1.00 71.81 90 GLY A O 1
ATOM 664 N N . ARG A 1 91 ? -16.013 5.499 3.518 1.00 64.44 91 ARG A N 1
ATOM 665 C CA . ARG A 1 91 ? -14.948 6.525 3.591 1.00 64.44 91 ARG A CA 1
ATOM 666 C C . ARG A 1 91 ? -14.100 6.459 4.855 1.00 64.44 91 ARG A C 1
ATOM 668 O O . ARG A 1 91 ? -13.034 7.060 4.931 1.00 64.44 91 ARG A O 1
ATOM 675 N N . SER A 1 92 ? -14.587 5.736 5.851 1.00 59.38 92 SER A N 1
ATOM 676 C CA . SER A 1 92 ? -14.008 5.697 7.183 1.00 59.38 92 SER A CA 1
ATOM 677 C C . SER A 1 92 ? -13.022 4.539 7.351 1.00 59.38 92 SER A C 1
ATOM 679 O O . SER A 1 92 ? -13.224 3.450 6.814 1.00 59.38 92 SER A O 1
ATOM 681 N N . TYR A 1 93 ? -12.008 4.733 8.192 1.00 66.00 93 TYR A N 1
ATOM 682 C CA . TYR A 1 93 ? -11.103 3.683 8.665 1.00 66.00 93 TYR A CA 1
ATOM 683 C C . TYR A 1 93 ? -11.493 3.110 10.042 1.00 66.00 93 TYR A C 1
ATOM 685 O O . TYR A 1 93 ? -10.638 2.615 10.768 1.00 66.00 93 TYR A O 1
ATOM 693 N N . SER A 1 94 ? -12.772 3.196 10.430 1.00 65.81 94 SER A N 1
ATOM 694 C CA . SER A 1 94 ? -13.253 2.688 11.724 1.00 65.81 94 SER A CA 1
ATOM 695 C C . SER A 1 94 ? -12.818 1.243 12.006 1.00 65.81 94 SER A C 1
ATOM 697 O O . SER A 1 94 ? -12.757 0.414 11.092 1.00 65.81 94 SER A O 1
ATOM 699 N N . ALA A 1 95 ? -12.620 0.943 13.290 1.00 83.19 95 ALA A N 1
ATOM 700 C CA . ALA A 1 95 ? -12.304 -0.386 13.799 1.00 83.19 95 ALA A CA 1
ATOM 701 C C . ALA A 1 95 ? -13.450 -1.404 13.583 1.00 83.19 95 ALA A C 1
ATOM 703 O O . ALA A 1 95 ? -14.455 -1.128 12.927 1.00 83.19 95 ALA A O 1
ATOM 704 N N . LEU A 1 96 ? -13.287 -2.616 14.120 1.00 90.00 96 LEU A N 1
ATOM 705 C CA . LEU A 1 96 ? -14.260 -3.705 14.017 1.00 90.00 96 LEU A CA 1
ATOM 706 C C . LEU A 1 96 ? -15.197 -3.744 15.233 1.00 90.00 96 LEU A C 1
ATOM 708 O O . LEU A 1 96 ? -14.783 -3.456 16.351 1.00 90.00 96 LEU A O 1
ATOM 712 N N . VAL A 1 97 ? -16.443 -4.183 15.026 1.00 92.38 97 VAL A N 1
ATOM 713 C CA . VAL A 1 97 ? -17.407 -4.478 16.114 1.00 92.38 97 VAL A CA 1
ATOM 714 C C . VAL A 1 97 ? -17.231 -5.900 16.676 1.00 92.38 97 VAL A C 1
ATOM 716 O O . VAL A 1 97 ? -17.662 -6.205 17.786 1.00 92.38 97 VAL A O 1
ATOM 719 N N . HIS A 1 98 ? -16.544 -6.768 15.932 1.00 92.00 98 HIS A N 1
ATOM 720 C CA . HIS A 1 98 ? -16.213 -8.152 16.283 1.00 92.00 98 HIS A CA 1
ATOM 721 C C . HIS A 1 98 ? -15.732 -8.371 17.730 1.00 92.00 98 HIS A C 1
ATOM 723 O O . HIS A 1 98 ? -16.303 -9.249 18.380 1.00 92.00 98 HIS A O 1
ATOM 729 N N . PRO A 1 99 ? -14.771 -7.598 18.284 1.00 92.62 99 PRO A N 1
ATOM 730 C CA . PRO A 1 99 ? -14.323 -7.807 19.662 1.00 92.62 99 PRO A CA 1
ATOM 731 C C . PRO A 1 99 ? -15.435 -7.542 20.687 1.00 92.62 99 PRO A C 1
ATOM 733 O O . PRO A 1 99 ? -15.559 -8.274 21.664 1.00 92.62 99 PRO A O 1
ATOM 736 N N . ILE A 1 100 ? -16.306 -6.559 20.434 1.00 94.88 100 ILE A N 1
ATOM 737 C CA . ILE A 1 100 ? -17.460 -6.287 21.298 1.00 94.88 100 ILE A CA 1
ATOM 738 C C . ILE A 1 100 ? -18.472 -7.432 21.215 1.00 94.88 100 ILE A C 1
ATOM 740 O O . ILE A 1 100 ? -18.889 -7.942 22.246 1.00 94.88 100 ILE A O 1
ATOM 744 N N . ALA A 1 101 ? -18.833 -7.879 20.010 1.00 92.69 101 ALA A N 1
ATOM 745 C CA . ALA A 1 101 ? -19.800 -8.965 19.824 1.00 92.69 101 ALA A CA 1
ATOM 746 C C . ALA A 1 101 ? -19.295 -10.334 20.328 1.00 92.69 101 ALA A C 1
ATOM 748 O O . ALA A 1 101 ? -20.099 -11.214 20.635 1.00 92.69 101 ALA A O 1
ATOM 749 N N . ARG A 1 102 ? -17.969 -10.529 20.395 1.00 91.75 102 ARG A N 1
ATOM 750 C CA . ARG A 1 102 ? -17.325 -11.716 20.977 1.00 91.75 102 ARG A CA 1
ATOM 751 C C . ARG A 1 102 ? -17.576 -11.805 22.483 1.00 91.75 102 ARG A C 1
ATOM 753 O O . ARG A 1 102 ? -17.923 -12.883 22.964 1.00 91.75 102 ARG A O 1
ATOM 760 N N . ASP A 1 103 ? -17.411 -10.686 23.185 1.00 93.12 103 ASP A N 1
ATOM 761 C CA . ASP A 1 103 ? -17.418 -10.637 24.654 1.00 93.12 103 ASP A CA 1
ATOM 762 C C . ASP A 1 103 ? -18.787 -10.239 25.227 1.00 93.12 103 ASP A C 1
ATOM 764 O O . ASP A 1 103 ? -19.112 -10.584 26.362 1.00 93.12 103 ASP A O 1
ATOM 768 N N . PHE A 1 104 ? -19.612 -9.566 24.422 1.00 94.81 104 PHE A N 1
ATOM 769 C CA . PHE A 1 104 ? -20.975 -9.155 24.739 1.00 94.81 104 PHE A CA 1
ATOM 770 C C . PHE A 1 104 ? -21.909 -9.612 23.606 1.00 94.81 104 PHE A C 1
ATOM 772 O O . PHE A 1 104 ? -22.024 -8.922 22.591 1.00 94.81 104 PHE A O 1
ATOM 779 N N . PRO A 1 105 ? -22.575 -10.774 23.733 1.00 92.81 105 PRO A N 1
ATOM 780 C CA . PRO A 1 105 ? -23.533 -11.244 22.734 1.00 92.81 105 PRO A CA 1
ATOM 781 C C . PRO A 1 105 ? -24.660 -10.228 22.489 1.00 92.81 105 PRO A C 1
ATOM 783 O O . PRO A 1 105 ? -25.132 -9.574 23.420 1.00 92.81 105 PRO A O 1
ATOM 786 N N . LEU A 1 106 ? -25.119 -10.103 21.238 1.00 93.88 106 LEU A N 1
ATOM 787 C CA . LEU A 1 106 ? -26.114 -9.095 20.829 1.00 93.88 106 LEU A CA 1
ATOM 788 C C . LEU A 1 106 ? -27.417 -9.189 21.637 1.00 93.88 106 LEU A C 1
ATOM 790 O O . LEU A 1 106 ? -28.030 -8.171 21.945 1.00 93.88 106 LEU A O 1
ATOM 794 N N . GLU A 1 107 ? -27.835 -10.402 21.988 1.00 93.00 107 GLU A N 1
ATOM 795 C CA . GLU A 1 107 ? -29.031 -10.694 22.781 1.00 93.00 107 GLU A CA 1
ATOM 796 C C . GLU A 1 107 ? -28.945 -10.243 24.250 1.00 93.00 107 GLU A C 1
ATOM 798 O O . GLU A 1 107 ? -29.978 -10.149 24.917 1.00 93.00 107 GLU A O 1
ATOM 803 N N . GLU A 1 108 ? -27.739 -9.967 24.752 1.00 94.06 108 GLU A N 1
ATOM 804 C CA . GLU A 1 108 ? -27.490 -9.476 26.112 1.00 94.06 108 GLU A CA 1
ATOM 805 C C . GLU A 1 108 ? -27.363 -7.948 26.171 1.00 94.06 108 GLU A C 1
ATOM 807 O O . GLU A 1 108 ? -27.430 -7.362 27.255 1.00 94.06 108 GLU A O 1
ATOM 812 N N . MET A 1 109 ? -27.196 -7.292 25.019 1.00 97.25 109 MET A N 1
ATOM 813 C CA . MET A 1 109 ? -27.087 -5.839 24.932 1.00 97.25 109 MET A CA 1
ATOM 814 C C . MET A 1 109 ? -28.434 -5.171 25.212 1.00 97.25 109 MET A C 1
ATOM 816 O O . MET A 1 109 ? -29.485 -5.635 24.762 1.00 97.25 109 MET A O 1
ATOM 820 N N . VAL A 1 110 ? -28.408 -4.030 25.904 1.00 97.06 110 VAL A N 1
ATOM 821 C CA . VAL A 1 110 ? -29.618 -3.249 26.205 1.00 97.06 110 VAL A CA 1
ATOM 822 C C . VAL A 1 110 ? -29.496 -1.786 25.761 1.00 97.06 110 VAL A C 1
ATOM 824 O O . VAL A 1 110 ? -28.386 -1.256 25.667 1.00 97.06 110 VAL A O 1
ATOM 827 N N . PRO A 1 111 ? -30.622 -1.094 25.486 1.00 97.00 111 PRO A N 1
ATOM 828 C CA . PRO A 1 111 ? -30.596 0.321 25.130 1.00 97.00 111 PRO A CA 1
ATOM 829 C C . PRO A 1 111 ? -29.828 1.177 26.143 1.00 97.00 111 PRO A C 1
ATOM 831 O O . PRO A 1 111 ? -30.058 1.093 27.350 1.00 97.00 111 PRO A O 1
ATOM 834 N N . GLY A 1 112 ? -28.939 2.032 25.631 1.00 96.19 112 GLY A N 1
ATOM 835 C CA . GLY A 1 112 ? -28.075 2.899 26.435 1.00 96.19 112 GLY A CA 1
ATOM 836 C C . GLY A 1 112 ? -26.734 2.277 26.836 1.00 96.19 112 GLY A C 1
ATOM 837 O O . GLY A 1 112 ? -25.946 2.956 27.496 1.00 96.19 112 GLY A O 1
ATOM 838 N N . ASP A 1 113 ? -26.458 1.027 26.460 1.00 98.44 113 ASP A N 1
ATOM 839 C CA . ASP A 1 113 ? -25.108 0.472 26.554 1.00 98.44 113 ASP A CA 1
ATOM 840 C C . ASP A 1 113 ? -24.137 1.221 25.628 1.00 98.44 113 ASP A C 1
ATOM 842 O O . ASP A 1 113 ? -24.473 1.571 24.495 1.00 98.44 113 ASP A O 1
ATOM 846 N N . VAL A 1 114 ? -22.915 1.447 26.114 1.00 98.38 114 VAL A N 1
ATOM 847 C CA . VAL A 1 114 ? -21.794 1.991 25.333 1.00 98.38 114 VAL A CA 1
ATOM 848 C C . VAL A 1 114 ? -20.561 1.158 25.646 1.00 98.38 114 VAL A C 1
ATOM 850 O O . VAL A 1 114 ? -20.160 1.056 26.810 1.00 98.38 114 VAL A O 1
ATOM 853 N N . PHE A 1 115 ? -19.962 0.572 24.615 1.00 98.25 115 PHE A N 1
ATOM 854 C CA . PHE A 1 115 ? -18.797 -0.299 24.723 1.00 98.25 115 PHE A CA 1
ATOM 855 C C . PHE A 1 115 ? -17.517 0.415 24.307 1.00 98.25 115 PHE A C 1
ATOM 857 O O . PHE A 1 115 ? -17.554 1.375 23.539 1.00 98.25 115 PHE A O 1
ATOM 864 N N . PHE A 1 116 ? -16.387 -0.082 24.801 1.00 97.12 116 PHE A N 1
ATOM 865 C CA . PHE A 1 116 ? -15.072 0.490 24.559 1.00 97.12 116 PHE A CA 1
ATOM 866 C C . PHE A 1 116 ? -13.983 -0.574 24.482 1.00 97.12 116 PHE A C 1
ATOM 868 O O . PHE A 1 116 ? -14.046 -1.559 25.218 1.00 97.12 116 PHE A O 1
ATOM 875 N N . HIS A 1 117 ? -12.977 -0.339 23.639 1.00 96.06 117 HIS A N 1
ATOM 876 C CA . HIS A 1 117 ? -11.714 -1.078 23.642 1.00 96.06 117 HIS A CA 1
ATOM 877 C C . HIS A 1 117 ? -10.595 -0.274 22.959 1.00 96.06 117 HIS A C 1
ATOM 879 O O . HIS A 1 117 ? -10.861 0.575 22.106 1.00 96.06 117 HIS A O 1
ATOM 885 N N . ASN A 1 118 ? -9.347 -0.581 23.313 1.00 95.50 118 ASN A N 1
ATOM 886 C CA . ASN A 1 118 ? -8.143 -0.148 22.588 1.00 95.50 118 ASN A CA 1
ATOM 887 C C . ASN A 1 118 ? -6.998 -1.182 22.637 1.00 95.50 118 ASN A C 1
ATOM 889 O O . ASN A 1 118 ? -5.935 -0.952 22.065 1.00 95.50 118 ASN A O 1
ATOM 893 N N . ASP A 1 119 ? -7.178 -2.318 23.322 1.00 95.62 119 ASP A N 1
ATOM 894 C CA . ASP A 1 119 ? -6.178 -3.386 23.327 1.00 95.62 119 ASP A CA 1
ATOM 895 C C . ASP A 1 119 ? -6.031 -3.999 21.926 1.00 95.62 119 ASP A C 1
ATOM 897 O O . ASP A 1 119 ? -6.941 -4.644 21.399 1.00 95.62 119 ASP A O 1
ATOM 901 N N . VAL A 1 120 ? -4.850 -3.816 21.336 1.00 94.38 120 VAL A N 1
ATOM 902 C CA . VAL A 1 120 ? -4.492 -4.278 19.989 1.00 94.38 120 VAL A CA 1
ATOM 903 C C . VAL A 1 120 ? -4.678 -5.786 19.831 1.00 94.38 120 VAL A C 1
ATOM 905 O O . VAL A 1 120 ? -5.221 -6.234 18.820 1.00 94.38 120 VAL A O 1
ATOM 908 N N . TYR A 1 121 ? -4.290 -6.572 20.837 1.00 94.75 121 TYR A N 1
ATOM 909 C CA . TYR A 1 121 ? -4.318 -8.035 20.792 1.00 94.75 121 TYR A CA 1
ATOM 910 C C . TYR A 1 121 ? -5.710 -8.616 21.069 1.00 94.75 121 TYR A C 1
ATOM 912 O O . TYR A 1 121 ? -5.954 -9.786 20.758 1.00 94.75 121 TYR A O 1
ATOM 920 N N . GLU A 1 122 ? -6.629 -7.807 21.605 1.00 93.75 122 GLU A N 1
ATOM 921 C CA . GLU A 1 122 ? -8.025 -8.188 21.842 1.00 93.75 122 GLU A CA 1
ATOM 922 C C . GLU A 1 122 ? -9.030 -7.504 20.902 1.00 93.75 122 GLU A C 1
ATOM 924 O O . GLU A 1 122 ? -10.222 -7.801 20.983 1.00 93.75 122 GLU A O 1
ATOM 929 N N . SER A 1 123 ? -8.565 -6.667 19.968 1.00 91.75 123 SER A N 1
ATOM 930 C CA . SER A 1 123 ? -9.389 -5.876 19.034 1.00 91.75 123 SER A CA 1
ATOM 931 C C . SER A 1 123 ? -9.855 -6.605 17.766 1.00 91.75 123 SER A C 1
ATOM 933 O O . SER A 1 123 ? -10.485 -5.995 16.900 1.00 91.75 123 SER A O 1
ATOM 935 N N . GLU A 1 124 ? -9.503 -7.883 17.604 1.00 90.75 124 GLU A N 1
ATOM 936 C CA . GLU A 1 124 ? -9.687 -8.629 16.347 1.00 90.75 124 GLU A CA 1
ATOM 937 C C . GLU A 1 124 ? -8.995 -7.968 15.132 1.00 90.75 124 GLU A C 1
ATOM 939 O O . GLU A 1 124 ? -9.426 -8.127 13.992 1.00 90.75 124 GLU A O 1
ATOM 944 N N . GLY A 1 125 ? -7.908 -7.225 15.373 1.00 88.81 125 GLY A N 1
ATOM 945 C CA . GLY A 1 125 ? -7.157 -6.494 14.345 1.00 88.81 125 GLY A CA 1
ATOM 946 C C . GLY A 1 125 ? -7.755 -5.131 13.990 1.00 88.81 125 GLY A C 1
ATOM 947 O O . GLY A 1 125 ? -7.228 -4.448 13.117 1.00 88.81 125 GLY A O 1
ATOM 948 N N . GLY A 1 126 ? -8.846 -4.723 14.653 1.00 88.62 126 GLY A N 1
ATOM 949 C CA . GLY A 1 126 ? -9.499 -3.432 14.434 1.00 88.62 126 GLY A CA 1
ATOM 950 C C . GLY A 1 126 ? -8.760 -2.236 15.041 1.00 88.62 126 GLY A C 1
ATOM 951 O O . GLY A 1 126 ? -8.980 -1.116 14.592 1.00 88.62 126 GLY A O 1
ATOM 952 N N . ILE A 1 127 ? -7.890 -2.459 16.030 1.00 91.75 127 ILE A N 1
ATOM 953 C CA . ILE A 1 127 ? -7.036 -1.438 16.653 1.00 91.75 127 ILE A CA 1
ATOM 954 C C . ILE A 1 127 ? -5.587 -1.858 16.466 1.00 91.75 127 ILE A C 1
ATOM 956 O O . ILE A 1 127 ? -5.225 -2.984 16.791 1.00 91.75 127 ILE A O 1
ATOM 960 N N . GLY A 1 128 ? -4.751 -0.969 15.930 1.00 89.44 128 GLY A N 1
ATOM 961 C CA . GLY A 1 128 ? -3.366 -1.318 15.622 1.00 89.44 128 GLY A CA 1
ATOM 962 C C . GLY A 1 128 ? -2.322 -0.821 16.627 1.00 89.44 128 GLY A C 1
ATOM 963 O O . GLY A 1 128 ? -1.200 -1.296 16.557 1.00 89.44 128 GLY A O 1
ATOM 964 N N . HIS A 1 129 ? -2.650 0.148 17.490 1.00 93.12 129 HIS A N 1
ATOM 965 C CA . HIS A 1 129 ? -1.806 0.655 18.578 1.00 93.12 129 HIS A CA 1
ATOM 966 C C . HIS A 1 129 ? -2.682 1.217 19.702 1.00 93.12 129 HIS A C 1
ATOM 968 O O . HIS A 1 129 ? -3.842 1.543 19.472 1.00 93.12 129 HIS A O 1
ATOM 974 N N . LEU A 1 130 ? -2.148 1.325 20.917 1.00 94.81 130 LEU A N 1
ATOM 975 C CA . LEU A 1 130 ? -2.954 1.672 22.091 1.00 94.81 130 LEU A CA 1
ATOM 976 C C . LEU A 1 130 ? -3.556 3.095 22.090 1.00 94.81 130 LEU A C 1
ATOM 978 O O . LEU A 1 130 ? -4.657 3.231 22.623 1.00 94.81 130 LEU A O 1
ATOM 982 N N . PRO A 1 131 ? -2.914 4.149 21.539 1.00 93.56 131 PRO A N 1
ATOM 983 C CA . PRO A 1 131 ? -3.505 5.497 21.522 1.00 93.56 131 PRO A CA 1
ATOM 984 C C . PRO A 1 131 ? -4.789 5.633 20.690 1.00 93.56 131 PRO A C 1
ATOM 986 O O . PRO A 1 131 ? -5.515 6.614 20.852 1.00 93.56 131 PRO A O 1
ATOM 989 N N . ASP A 1 132 ? -5.075 4.654 19.829 1.00 92.81 132 ASP A N 1
ATOM 990 C CA . ASP A 1 132 ? -6.313 4.574 19.064 1.00 92.81 132 ASP A CA 1
ATOM 991 C C . ASP A 1 132 ? -7.427 3.988 19.939 1.00 92.81 132 ASP A C 1
ATOM 993 O O . ASP A 1 132 ? -7.447 2.797 20.259 1.00 92.81 132 ASP A O 1
ATOM 997 N N . LEU A 1 133 ? -8.374 4.831 20.327 1.00 93.75 133 LEU A N 1
ATOM 998 C CA . LEU A 1 133 ? -9.475 4.474 21.207 1.00 93.75 133 LEU A CA 1
ATOM 999 C C . LEU A 1 133 ? -10.747 4.275 20.404 1.00 93.75 133 LEU A C 1
ATOM 1001 O O . LEU A 1 133 ? -11.014 5.001 19.446 1.00 93.75 133 LEU A O 1
ATOM 1005 N N . CYS A 1 134 ? -11.551 3.291 20.805 1.00 95.31 134 CYS A N 1
ATOM 1006 C CA . CYS A 1 134 ? -12.767 2.988 20.083 1.00 95.31 134 CYS A CA 1
ATOM 1007 C C . CYS A 1 134 ? -13.986 2.804 20.978 1.00 95.31 134 CYS A C 1
ATOM 1009 O O . CYS A 1 134 ? -14.002 1.963 21.875 1.00 95.31 134 CYS A O 1
ATOM 1011 N N . VAL A 1 135 ? -15.039 3.553 20.650 1.00 96.56 135 VAL A N 1
ATOM 1012 C CA . VAL A 1 135 ? -16.363 3.503 21.263 1.00 96.56 135 VAL A CA 1
ATOM 1013 C C . VAL A 1 135 ? -17.352 2.856 20.300 1.00 96.56 135 VAL A C 1
ATOM 1015 O O . VAL A 1 135 ? -17.389 3.202 19.124 1.00 96.56 135 VAL A O 1
ATOM 1018 N N . THR A 1 136 ? -18.180 1.930 20.785 1.00 97.44 136 THR A N 1
ATOM 1019 C CA . THR A 1 136 ? -19.219 1.248 19.995 1.00 97.44 136 THR A CA 1
ATOM 1020 C C . THR A 1 136 ? -20.567 1.307 20.704 1.00 97.44 136 THR A C 1
ATOM 1022 O O . THR A 1 136 ? -20.680 0.934 21.872 1.00 97.44 136 THR A O 1
ATOM 1025 N N . VAL A 1 137 ? -21.605 1.738 19.988 1.00 98.38 137 VAL A N 1
ATOM 1026 C CA . VAL A 1 137 ? -22.977 1.863 20.490 1.00 98.38 137 VAL A CA 1
ATOM 1027 C C . VAL A 1 137 ? -23.924 1.002 19.646 1.00 98.38 137 VAL A C 1
ATOM 1029 O O . VAL A 1 137 ? -24.027 1.226 18.436 1.00 98.38 137 VAL A O 1
ATOM 1032 N N . PRO A 1 138 ? -24.627 0.022 20.243 1.00 98.31 138 PRO A N 1
ATOM 1033 C CA . PRO A 1 138 ? -25.665 -0.737 19.554 1.00 98.31 138 PRO A CA 1
ATOM 1034 C C . PRO A 1 138 ? -26.893 0.126 19.243 1.00 98.31 138 PRO A C 1
ATOM 1036 O O . PRO A 1 138 ? -27.341 0.943 20.049 1.00 98.31 138 PRO A O 1
ATOM 1039 N N . VAL A 1 139 ? -27.474 -0.106 18.071 1.00 98.44 139 VAL A N 1
ATOM 1040 C CA . VAL A 1 139 ? -28.734 0.491 17.621 1.00 98.44 139 VAL A CA 1
ATOM 1041 C C . VAL A 1 139 ? -29.846 -0.525 17.800 1.00 98.44 139 VAL A C 1
ATOM 1043 O O . VAL A 1 139 ? -29.723 -1.661 17.342 1.00 98.44 139 VAL A O 1
ATOM 1046 N N . PHE A 1 140 ? -30.938 -0.107 18.435 1.00 97.75 140 PHE A N 1
ATOM 1047 C CA . PHE A 1 140 ? -32.072 -0.972 18.736 1.00 97.75 140 PHE A CA 1
ATOM 1048 C C . PHE A 1 140 ? -33.300 -0.616 17.907 1.00 97.75 140 PHE A C 1
ATOM 1050 O O . PHE A 1 140 ? -33.557 0.555 17.632 1.00 97.75 140 PHE A O 1
ATOM 1057 N N . HIS A 1 141 ? -34.084 -1.636 17.572 1.00 97.06 141 HIS A N 1
ATOM 1058 C CA . HIS A 1 141 ? -35.430 -1.480 17.039 1.00 97.06 141 HIS A CA 1
ATOM 1059 C C . HIS A 1 141 ? -36.378 -2.487 17.702 1.00 97.06 141 HIS A C 1
ATOM 1061 O O . HIS A 1 141 ? -35.979 -3.597 18.070 1.00 97.06 141 HIS A O 1
ATOM 1067 N N . LEU A 1 142 ? -37.645 -2.099 17.865 1.00 94.94 142 LEU A N 1
ATOM 1068 C CA . LEU A 1 142 ? -38.659 -2.953 18.472 1.00 94.94 142 LEU A CA 1
ATOM 1069 C C . LEU A 1 142 ? -39.048 -4.064 17.496 1.00 94.94 142 LEU A C 1
ATOM 1071 O O . LEU A 1 142 ? -39.625 -3.795 16.447 1.00 94.94 142 LEU A O 1
ATOM 1075 N N . ASN A 1 143 ? -38.816 -5.316 17.874 1.00 91.81 143 ASN A N 1
ATOM 1076 C CA . ASN A 1 143 ? -39.390 -6.445 17.162 1.00 91.81 143 ASN A CA 1
ATOM 1077 C C . ASN A 1 143 ? -40.891 -6.545 17.513 1.00 91.81 143 ASN A C 1
ATOM 1079 O O . ASN A 1 143 ? -41.228 -6.809 18.673 1.00 91.81 143 ASN A O 1
ATOM 1083 N N . PRO A 1 144 ? -41.811 -6.340 16.550 1.00 88.75 144 PRO A N 1
ATOM 1084 C CA . PRO A 1 144 ? -43.246 -6.332 16.825 1.00 88.75 144 PRO A CA 1
ATOM 1085 C C . PRO A 1 144 ? -43.797 -7.717 17.192 1.00 88.75 144 PRO A C 1
ATOM 1087 O O . PRO A 1 144 ? -44.823 -7.797 17.866 1.00 88.75 144 PRO A O 1
ATOM 1090 N N . GLU A 1 145 ? -43.133 -8.801 16.783 1.00 89.88 145 GLU A N 1
ATOM 1091 C CA . GLU A 1 145 ? -43.566 -10.170 17.077 1.00 89.88 145 GLU A CA 1
ATOM 1092 C C . GLU A 1 145 ? -43.201 -10.585 18.503 1.00 89.88 145 GLU A C 1
ATOM 1094 O O . GLU A 1 145 ? -43.997 -11.215 19.202 1.00 89.88 145 GLU A O 1
ATOM 1099 N N . THR A 1 146 ? -41.998 -10.221 18.952 1.00 91.56 146 THR A N 1
ATOM 1100 C CA . THR A 1 146 ? -41.496 -10.587 20.285 1.00 91.56 146 THR A CA 1
ATOM 1101 C C . THR A 1 146 ? -41.780 -9.516 21.338 1.00 91.56 146 THR A C 1
ATOM 1103 O O . THR A 1 146 ? -41.738 -9.807 22.536 1.00 91.56 146 THR A O 1
ATOM 1106 N N . GLY A 1 147 ? -42.063 -8.280 20.914 1.00 92.44 147 GLY A N 1
ATOM 1107 C CA . GLY A 1 147 ? -42.217 -7.107 21.775 1.00 92.44 147 GLY A CA 1
ATOM 1108 C C . GLY A 1 147 ? -40.914 -6.652 22.441 1.00 92.44 147 GLY A C 1
ATOM 1109 O O . GLY A 1 147 ? -40.966 -5.893 23.410 1.00 92.44 147 GLY A O 1
ATOM 1110 N N . LYS A 1 148 ? -39.754 -7.135 21.976 1.00 93.75 148 LYS A N 1
ATOM 1111 C CA . LYS A 1 148 ? -38.435 -6.844 22.556 1.00 93.75 148 LYS A CA 1
ATOM 1112 C C . LYS A 1 148 ? -37.644 -5.874 21.685 1.00 93.75 148 LYS A C 1
ATOM 1114 O O . LYS A 1 148 ? -37.782 -5.871 20.468 1.00 93.75 148 LYS A O 1
ATOM 1119 N N . GLN A 1 149 ? -36.803 -5.066 22.326 1.00 95.00 149 GLN A N 1
ATOM 1120 C CA . GLN A 1 149 ? -35.769 -4.299 21.634 1.00 95.00 149 GLN A CA 1
ATOM 1121 C C . GLN A 1 149 ? -34.665 -5.261 21.193 1.00 95.00 149 GLN A C 1
ATOM 1123 O O . GLN A 1 149 ? -34.161 -6.025 22.015 1.00 95.00 149 GLN A O 1
ATOM 1128 N N . GLU A 1 150 ? -34.311 -5.231 19.913 1.00 96.06 150 GLU A N 1
ATOM 1129 C CA . GLU A 1 150 ? -33.263 -6.069 19.329 1.00 96.06 150 GLU A CA 1
ATOM 1130 C C . GLU A 1 150 ? -32.215 -5.199 18.640 1.00 96.06 150 GLU A C 1
ATOM 1132 O O . GLU A 1 150 ? -32.548 -4.166 18.056 1.00 96.06 150 GLU A O 1
ATOM 1137 N N . VAL A 1 151 ? -30.952 -5.627 18.693 1.00 97.44 151 VAL A N 1
ATOM 1138 C CA . VAL A 1 151 ? -29.854 -4.952 17.996 1.00 97.44 151 VAL A CA 1
ATOM 1139 C C . VAL A 1 151 ? -30.013 -5.133 16.484 1.00 97.44 151 VAL A C 1
ATOM 1141 O O . VAL A 1 151 ? -30.084 -6.258 15.984 1.00 97.44 151 VAL A O 1
ATOM 1144 N N . VAL A 1 152 ? -30.044 -4.021 15.750 1.00 97.00 152 VAL A N 1
ATOM 1145 C CA . VAL A 1 152 ? -30.191 -3.992 14.282 1.00 97.00 152 VAL A CA 1
ATOM 1146 C C . VAL A 1 152 ? -28.960 -3.443 13.560 1.00 97.00 152 VAL A C 1
ATOM 1148 O O . VAL A 1 152 ? -28.721 -3.788 12.402 1.00 97.00 152 VAL A O 1
ATOM 1151 N N . ALA A 1 153 ? -28.150 -2.636 14.242 1.00 97.38 153 ALA A N 1
ATOM 1152 C CA . ALA A 1 153 ? -26.933 -2.029 13.712 1.00 97.38 153 ALA A CA 1
ATOM 1153 C C . ALA A 1 153 ? -26.026 -1.549 14.860 1.00 97.38 153 ALA A C 1
ATOM 1155 O O . ALA A 1 153 ? -26.381 -1.668 16.032 1.00 97.38 153 ALA A O 1
ATOM 1156 N N . PHE A 1 154 ? -24.879 -0.973 14.518 1.00 97.50 154 PHE A N 1
ATOM 1157 C CA . PHE A 1 154 ? -23.936 -0.349 15.438 1.00 97.50 154 PHE A CA 1
ATOM 1158 C C . PHE A 1 154 ? -23.424 0.967 14.864 1.00 97.50 154 PHE A C 1
ATOM 1160 O O . PHE A 1 154 ? -23.188 1.073 13.659 1.00 97.50 154 PHE A O 1
ATOM 1167 N N . VAL A 1 155 ? -23.194 1.936 15.745 1.00 96.94 155 VAL A N 1
ATOM 1168 C CA . VAL A 1 155 ? -22.466 3.172 15.449 1.00 96.94 155 VAL A CA 1
ATOM 1169 C C . VAL A 1 155 ? -21.187 3.175 16.269 1.00 96.94 155 VAL A C 1
ATOM 1171 O O . VAL A 1 155 ? -21.204 2.882 17.463 1.00 96.94 155 VAL A O 1
ATOM 1174 N N . GLN A 1 156 ? -20.075 3.480 15.619 1.00 94.44 156 GLN A N 1
ATOM 1175 C CA . GLN A 1 156 ? -18.743 3.419 16.195 1.00 94.44 156 GLN A CA 1
ATOM 1176 C C . GLN A 1 156 ? -18.026 4.746 15.978 1.00 94.44 156 GLN A C 1
ATOM 1178 O O . GLN A 1 156 ? -18.172 5.356 14.919 1.00 94.44 156 GLN A O 1
ATOM 1183 N N . ALA A 1 157 ? -17.230 5.160 16.955 1.00 93.00 157 ALA A N 1
ATOM 1184 C CA . ALA A 1 157 ? -16.237 6.212 16.808 1.00 93.00 157 ALA A CA 1
ATOM 1185 C C . ALA A 1 157 ? -14.871 5.642 17.169 1.00 93.00 157 ALA A C 1
ATOM 1187 O O . ALA A 1 157 ? -14.727 4.867 18.116 1.00 93.00 157 ALA A O 1
ATOM 1188 N N . PHE A 1 158 ? -13.888 6.010 16.370 1.00 89.88 158 PHE A N 1
ATOM 1189 C CA . PHE A 1 158 ? -12.487 5.675 16.535 1.00 89.88 158 PHE A CA 1
ATOM 1190 C C . PHE A 1 158 ? -11.706 6.987 16.527 1.00 89.88 158 PHE A C 1
ATOM 1192 O O . PHE A 1 158 ? -11.959 7.806 15.644 1.00 89.88 158 PHE A O 1
ATOM 1199 N N . GLY A 1 159 ? -10.779 7.192 17.458 1.00 89.56 159 GLY A N 1
ATOM 1200 C CA . GLY A 1 159 ? -9.992 8.424 17.535 1.00 89.56 159 GLY A CA 1
ATOM 1201 C C . GLY A 1 159 ? -8.620 8.211 18.156 1.00 89.56 159 GLY A C 1
ATOM 1202 O O . GLY A 1 159 ? -8.464 7.366 19.036 1.00 89.56 159 GLY A O 1
ATOM 1203 N N . HIS A 1 160 ? -7.636 8.991 17.710 1.00 90.88 160 HIS A N 1
ATOM 1204 C CA . HIS A 1 160 ? -6.296 9.009 18.290 1.00 90.88 160 HIS A CA 1
ATOM 1205 C C . HIS A 1 160 ? -6.226 10.023 19.436 1.00 90.88 160 HIS A C 1
ATOM 1207 O O . HIS A 1 160 ? -6.451 11.221 19.243 1.00 90.88 160 HIS A O 1
ATOM 1213 N N . HIS A 1 161 ? -5.895 9.559 20.641 1.00 91.38 161 HIS A N 1
ATOM 1214 C CA . HIS A 1 161 ? -5.839 10.403 21.839 1.00 91.38 161 HIS A CA 1
ATOM 1215 C C . HIS A 1 161 ? -4.402 10.817 22.163 1.00 91.38 161 HIS A C 1
ATOM 1217 O O . HIS A 1 161 ? -3.477 10.020 22.048 1.00 91.38 161 HIS A O 1
ATOM 1223 N N . ASP A 1 162 ? -4.220 12.060 22.627 1.00 89.12 162 ASP A N 1
ATOM 1224 C CA . ASP A 1 162 ? -2.886 12.637 22.864 1.00 89.12 162 ASP A CA 1
ATOM 1225 C C . ASP A 1 162 ? -2.029 11.823 23.838 1.00 89.12 162 ASP A C 1
ATOM 1227 O O . ASP A 1 162 ? -0.818 11.769 23.670 1.00 89.12 162 ASP A O 1
ATOM 1231 N N . ASP A 1 163 ? -2.618 11.273 24.904 1.00 92.94 163 ASP A N 1
ATOM 1232 C CA . ASP A 1 163 ? -1.880 10.541 25.933 1.00 92.94 163 ASP A CA 1
ATOM 1233 C C . ASP A 1 163 ? -2.792 9.601 26.729 1.00 92.94 163 ASP A C 1
ATOM 1235 O O . ASP A 1 163 ? -3.833 10.002 27.258 1.00 92.94 163 ASP A O 1
ATOM 1239 N N . ILE A 1 164 ? -2.347 8.360 26.884 1.00 94.62 164 ILE A N 1
ATOM 1240 C CA . ILE A 1 164 ? -2.992 7.285 27.647 1.00 94.62 164 ILE A CA 1
ATOM 1241 C C . ILE A 1 164 ? -2.012 6.600 28.622 1.00 94.62 164 ILE A C 1
ATOM 1243 O O . ILE A 1 164 ? -2.221 5.453 29.027 1.00 94.62 164 ILE A O 1
ATOM 1247 N N . GLY A 1 165 ? -0.921 7.280 28.993 1.00 94.25 165 GLY A N 1
ATOM 1248 C CA . GLY A 1 165 ? 0.137 6.737 29.850 1.00 94.25 165 GLY A CA 1
ATOM 1249 C C . GLY A 1 165 ? 1.319 6.136 29.081 1.00 94.25 165 GLY A C 1
ATOM 1250 O O . GLY A 1 165 ? 1.736 6.668 28.055 1.00 94.25 165 GLY A O 1
ATOM 1251 N N . GLY A 1 166 ? 1.928 5.074 29.608 1.00 94.38 166 GLY A N 1
ATOM 1252 C CA . GLY A 1 166 ? 3.106 4.431 29.000 1.00 94.38 166 GLY A CA 1
ATOM 1253 C C . GLY A 1 166 ? 4.433 5.089 29.392 1.00 94.38 166 GLY A C 1
ATOM 1254 O O . GLY A 1 166 ? 4.480 5.895 30.323 1.00 94.38 166 GLY A O 1
ATOM 1255 N N . ALA A 1 167 ? 5.520 4.749 28.702 1.00 95.31 167 ALA A N 1
ATOM 1256 C CA . ALA A 1 167 ? 6.881 5.156 29.063 1.00 95.31 167 ALA A CA 1
ATOM 1257 C C . ALA A 1 167 ? 7.204 6.628 28.742 1.00 95.31 167 ALA A C 1
ATOM 1259 O O . ALA A 1 167 ? 7.967 7.259 29.475 1.00 95.31 167 ALA A O 1
ATOM 1260 N N . VAL A 1 168 ? 6.583 7.200 27.704 1.00 94.44 168 VAL A N 1
ATOM 1261 C CA . VAL A 1 168 ? 6.867 8.564 27.217 1.00 94.44 168 VAL A CA 1
ATOM 1262 C C . VAL A 1 168 ? 5.593 9.409 27.106 1.00 94.44 168 VAL A C 1
ATOM 1264 O O . VAL A 1 168 ? 4.504 8.845 26.944 1.00 94.44 168 VAL A O 1
ATOM 1267 N N . PRO A 1 169 ? 5.683 10.751 27.205 1.00 91.75 169 PRO A N 1
ATOM 1268 C CA . PRO A 1 169 ? 4.575 11.638 26.856 1.00 91.75 169 PRO A CA 1
ATOM 1269 C C . PRO A 1 169 ? 4.109 11.387 25.425 1.00 91.75 169 PRO A C 1
ATOM 1271 O O . PRO A 1 169 ? 4.934 11.233 24.531 1.00 91.75 169 PRO A O 1
ATOM 1274 N N . GLY A 1 170 ? 2.800 11.342 25.205 1.00 89.19 170 GLY A N 1
ATOM 1275 C CA . GLY A 1 170 ? 2.266 11.005 23.886 1.00 89.19 170 GLY A CA 1
ATOM 1276 C C . GLY A 1 170 ? 1.936 9.527 23.708 1.00 89.19 170 GLY A C 1
ATOM 1277 O O . GLY A 1 170 ? 1.347 9.162 22.698 1.00 89.19 170 GLY A O 1
ATOM 1278 N N . SER A 1 171 ? 2.332 8.675 24.661 1.00 92.75 171 SER A N 1
ATOM 1279 C CA . SER A 1 171 ? 2.087 7.227 24.626 1.00 92.75 171 SER A CA 1
ATOM 1280 C C . SER A 1 171 ? 2.618 6.540 23.369 1.00 92.75 171 SER A C 1
ATOM 1282 O O . SER A 1 171 ? 2.047 5.546 22.945 1.00 92.75 171 SER A O 1
ATOM 1284 N N . MET A 1 172 ? 3.702 7.057 22.777 1.00 92.31 172 MET A N 1
ATOM 1285 C CA . MET A 1 172 ? 4.343 6.508 21.576 1.00 92.31 172 MET A CA 1
ATOM 1286 C C . MET A 1 172 ? 5.867 6.372 21.729 1.00 92.31 172 MET A C 1
ATOM 1288 O O . MET A 1 172 ? 6.597 7.092 21.057 1.00 92.31 172 MET A O 1
ATOM 1292 N N . PRO A 1 173 ? 6.368 5.500 22.629 1.00 94.75 173 PRO A N 1
ATOM 1293 C CA . PRO A 1 173 ? 7.806 5.252 22.770 1.00 94.75 173 PRO A CA 1
ATOM 1294 C C . PRO A 1 173 ? 8.400 4.653 21.494 1.00 94.75 173 PRO A C 1
ATOM 1296 O O . PRO A 1 173 ? 7.919 3.627 21.009 1.00 94.75 173 PRO A O 1
ATOM 1299 N N . SER A 1 174 ? 9.472 5.256 20.989 1.00 94.31 174 SER A N 1
ATOM 1300 C CA . SER A 1 174 ? 10.141 4.821 19.758 1.00 94.31 174 SER A CA 1
ATOM 1301 C C . SER A 1 174 ? 10.967 3.546 19.945 1.00 94.31 174 SER A C 1
ATOM 1303 O O . SER A 1 174 ? 11.218 2.834 18.980 1.00 94.31 174 SER A O 1
ATOM 1305 N N . ASN A 1 175 ? 11.363 3.237 21.182 1.00 95.44 175 ASN A N 1
ATOM 1306 C CA . ASN A 1 175 ? 12.227 2.107 21.533 1.00 95.44 175 ASN A CA 1
ATOM 1307 C C . ASN A 1 175 ? 11.545 1.070 22.441 1.00 95.44 175 ASN A C 1
ATOM 1309 O O . ASN A 1 175 ? 12.229 0.330 23.156 1.00 95.44 175 ASN A O 1
ATOM 1313 N N . ALA A 1 176 ? 10.207 1.029 22.453 1.00 97.19 176 ALA A N 1
ATOM 1314 C CA . ALA A 1 176 ? 9.494 0.042 23.252 1.00 97.19 176 ALA A CA 1
ATOM 1315 C C . ALA A 1 176 ? 9.851 -1.380 22.814 1.00 97.19 176 ALA A C 1
ATOM 1317 O O . ALA A 1 176 ? 9.896 -1.678 21.625 1.00 97.19 176 ALA A O 1
ATOM 1318 N N . THR A 1 177 ? 10.052 -2.266 23.786 1.00 97.62 177 THR A N 1
ATOM 1319 C CA . THR A 1 177 ? 10.323 -3.701 23.575 1.00 97.62 177 THR A CA 1
ATOM 1320 C C . THR A 1 177 ? 9.152 -4.587 23.999 1.00 97.62 177 THR A C 1
ATOM 1322 O O . THR A 1 177 ? 9.182 -5.810 23.850 1.00 97.62 177 THR A O 1
ATOM 1325 N N . SER A 1 178 ? 8.098 -3.971 24.538 1.00 97.12 178 SER A N 1
ATOM 1326 C CA . SER A 1 178 ? 6.891 -4.637 25.006 1.00 97.12 178 SER A CA 1
ATOM 1327 C C . SER A 1 178 ? 5.693 -3.692 24.943 1.00 97.12 178 SER A C 1
ATOM 1329 O O . SER A 1 178 ? 5.810 -2.523 25.303 1.00 97.12 178 SER A O 1
ATOM 1331 N N . VAL A 1 179 ? 4.514 -4.200 24.570 1.00 96.69 179 VAL A N 1
ATOM 1332 C CA . VAL A 1 179 ? 3.259 -3.417 24.536 1.00 96.69 179 VAL A CA 1
ATOM 1333 C C . VAL A 1 179 ? 2.915 -2.783 25.894 1.00 96.69 179 VAL A C 1
ATOM 1335 O O . VAL A 1 179 ? 2.267 -1.744 25.955 1.00 96.69 179 VAL A O 1
ATOM 1338 N N . TYR A 1 180 ? 3.408 -3.338 27.007 1.00 96.56 180 TYR A N 1
ATOM 1339 C CA . TYR A 1 180 ? 3.212 -2.757 28.343 1.00 96.56 180 TYR A CA 1
ATOM 1340 C C . TYR A 1 180 ? 3.880 -1.385 28.529 1.00 96.56 180 TYR A C 1
ATOM 1342 O O . TYR A 1 180 ? 3.518 -0.641 29.441 1.00 96.56 180 TYR A O 1
ATOM 1350 N N . GLU A 1 181 ? 4.856 -1.042 27.689 1.00 97.50 181 GLU A N 1
ATOM 1351 C CA . GLU A 1 181 ? 5.532 0.258 27.703 1.00 97.50 181 GLU A CA 1
ATOM 1352 C C . GLU A 1 181 ? 4.733 1.321 26.926 1.00 97.50 181 GLU A C 1
ATOM 1354 O O . GLU A 1 181 ? 4.991 2.517 27.068 1.00 97.50 181 GLU A O 1
ATOM 1359 N N . GLU A 1 182 ? 3.728 0.910 26.146 1.00 95.69 182 GLU A N 1
ATOM 1360 C CA . GLU A 1 182 ? 3.029 1.754 25.169 1.00 95.69 182 GLU A CA 1
ATOM 1361 C C . GLU A 1 182 ? 1.820 2.499 25.737 1.00 95.69 182 GLU A C 1
ATOM 1363 O O . GLU A 1 182 ? 1.360 3.459 25.129 1.00 95.69 182 GLU A O 1
ATOM 1368 N N . GLY A 1 183 ? 1.312 2.114 26.909 1.00 95.12 183 GLY A N 1
ATOM 1369 C CA . GLY A 1 183 ? 0.164 2.786 27.514 1.00 95.12 183 GLY A CA 1
ATOM 1370 C C . GLY A 1 183 ? -0.848 1.847 28.141 1.00 95.12 183 GLY A C 1
ATOM 1371 O O . GLY A 1 183 ? -0.594 0.666 28.375 1.00 95.12 183 GLY A O 1
ATOM 1372 N N . LEU A 1 184 ? -2.011 2.409 28.458 1.00 95.75 184 LEU A N 1
ATOM 1373 C CA . LEU A 1 184 ? -3.135 1.651 28.979 1.00 95.75 184 LEU A CA 1
ATOM 1374 C C . LEU A 1 184 ? -3.771 0.799 27.871 1.00 95.75 184 LEU A C 1
ATOM 1376 O O . LEU A 1 184 ? -4.424 1.337 26.983 1.00 95.75 184 LEU A O 1
ATOM 1380 N N . ALA A 1 185 ? -3.636 -0.522 27.968 1.00 95.88 185 ALA A N 1
ATOM 1381 C CA . ALA A 1 185 ? -4.407 -1.471 27.171 1.00 95.88 185 ALA A CA 1
ATOM 1382 C C . ALA A 1 185 ? -5.718 -1.816 27.888 1.00 95.88 185 ALA A C 1
ATOM 1384 O O . ALA A 1 185 ? -5.710 -2.252 29.044 1.00 95.88 185 ALA A O 1
ATOM 1385 N N . VAL A 1 186 ? -6.847 -1.580 27.222 1.00 97.12 186 VAL A N 1
ATOM 1386 C CA . VAL A 1 186 ? -8.184 -1.859 27.741 1.00 97.12 186 VAL A CA 1
ATOM 1387 C C . VAL A 1 186 ? -8.876 -2.855 26.806 1.00 97.12 186 VAL A C 1
ATOM 1389 O O . VAL A 1 186 ? -9.129 -2.523 25.639 1.00 97.12 186 VAL A O 1
ATOM 1392 N N . PRO A 1 187 ? -9.197 -4.063 27.304 1.00 96.31 187 PRO A N 1
ATOM 1393 C CA . PRO A 1 187 ? -9.975 -5.036 26.547 1.00 96.31 187 PRO A CA 1
ATOM 1394 C C . PRO A 1 187 ? -11.422 -4.540 26.369 1.00 96.31 187 PRO A C 1
ATOM 1396 O O . PRO A 1 187 ? -11.794 -3.514 26.948 1.00 96.31 187 PRO A O 1
ATOM 1399 N N . PRO A 1 188 ? -12.274 -5.246 25.609 1.00 96.31 188 PRO A N 1
ATOM 1400 C CA . PRO A 1 188 ? -13.695 -4.924 25.521 1.00 96.31 188 PRO A CA 1
ATOM 1401 C C . PRO A 1 188 ? -14.370 -4.768 26.894 1.00 96.31 188 PRO A C 1
ATOM 1403 O O . PRO A 1 188 ? -14.473 -5.709 27.680 1.00 96.31 188 PRO A O 1
ATOM 1406 N N . ILE A 1 189 ? -14.867 -3.562 27.182 1.00 97.56 189 ILE A N 1
ATOM 1407 C CA . ILE A 1 189 ? -15.611 -3.235 28.407 1.00 97.56 189 ILE A CA 1
ATOM 1408 C C . ILE A 1 189 ? -16.841 -2.373 28.106 1.00 97.56 189 ILE A C 1
ATOM 1410 O O . ILE A 1 189 ? -16.938 -1.737 27.058 1.00 97.56 189 ILE A O 1
ATOM 1414 N N . LYS A 1 190 ? -17.765 -2.280 29.070 1.00 97.81 190 LYS A N 1
ATOM 1415 C CA . LYS A 1 190 ? -18.795 -1.232 29.085 1.00 97.81 190 LYS A CA 1
ATOM 1416 C C . LYS A 1 190 ? -18.243 0.058 29.695 1.00 97.81 190 LYS A C 1
ATOM 1418 O O . LYS A 1 190 ? -17.704 0.037 30.804 1.00 97.81 190 LYS A O 1
ATOM 1423 N N . LEU A 1 191 ? -18.460 1.187 29.024 1.00 96.62 191 LEU A N 1
ATOM 1424 C CA . LEU A 1 191 ? -18.316 2.522 29.610 1.00 96.62 191 LEU A CA 1
ATOM 1425 C C . LEU A 1 191 ? -19.655 3.114 30.061 1.00 96.62 191 LEU A C 1
ATOM 1427 O O . LEU A 1 191 ? -19.670 3.896 31.010 1.00 96.62 191 LEU A O 1
ATOM 1431 N N . TRP A 1 192 ? -20.771 2.720 29.442 1.00 97.69 192 TRP A N 1
ATOM 1432 C CA . TRP A 1 192 ? -22.122 2.963 29.952 1.00 97.69 192 TRP A CA 1
ATOM 1433 C C . TRP A 1 192 ? -22.862 1.633 30.040 1.00 97.69 192 TRP A C 1
ATOM 1435 O O . TRP A 1 192 ? -22.794 0.823 29.118 1.00 97.69 192 TRP A O 1
ATOM 1445 N N . ASP A 1 193 ? -23.565 1.428 31.149 1.00 97.44 193 ASP A N 1
ATOM 1446 C CA . ASP A 1 193 ? -24.425 0.271 31.388 1.00 97.44 193 ASP A CA 1
ATOM 1447 C C . ASP A 1 193 ? -25.869 0.763 31.490 1.00 97.44 193 ASP A C 1
ATOM 1449 O O . ASP A 1 193 ? -26.210 1.510 32.414 1.00 97.44 193 ASP A O 1
ATOM 1453 N N . ALA A 1 194 ? -26.689 0.430 30.491 1.00 96.19 194 ALA A N 1
ATOM 1454 C CA . ALA A 1 194 ? -28.078 0.884 30.374 1.00 96.19 194 ALA A CA 1
ATOM 1455 C C . ALA A 1 194 ? -28.263 2.407 30.593 1.00 96.19 194 ALA A C 1
ATOM 1457 O O . ALA A 1 194 ? -29.141 2.857 31.335 1.00 96.19 194 ALA A O 1
ATOM 1458 N N . GLY A 1 195 ? -27.401 3.223 29.977 1.00 94.69 195 GLY A N 1
ATOM 1459 C CA . GLY A 1 195 ? -27.437 4.687 30.057 1.00 94.69 195 GLY A CA 1
ATOM 1460 C C . GLY A 1 195 ? -26.758 5.288 31.293 1.00 94.69 195 GLY A C 1
ATOM 1461 O O . GLY A 1 195 ? -26.746 6.511 31.445 1.00 94.69 195 GLY A O 1
ATOM 1462 N N . VAL A 1 196 ? -26.166 4.471 32.170 1.00 96.50 196 VAL A N 1
ATOM 1463 C CA . VAL A 1 196 ? -25.443 4.937 33.363 1.00 96.50 196 VAL A CA 1
ATOM 1464 C C . VAL A 1 196 ? -23.925 4.818 33.153 1.00 96.50 196 VAL A C 1
ATOM 1466 O O . VAL A 1 196 ? -23.435 3.706 32.960 1.00 96.50 196 VAL A O 1
ATOM 1469 N N . PRO A 1 197 ? -23.145 5.917 33.250 1.00 95.94 197 PRO A N 1
ATOM 1470 C CA . PRO A 1 197 ? -21.690 5.857 33.103 1.00 95.94 197 PRO A CA 1
ATOM 1471 C C . PRO A 1 197 ? -21.014 4.979 34.169 1.00 95.94 197 PRO A C 1
ATOM 1473 O O . PRO A 1 197 ? -21.207 5.171 35.378 1.00 95.94 197 PRO A O 1
ATOM 1476 N N . VAL A 1 198 ? -20.127 4.083 33.734 1.00 97.56 198 VAL A N 1
ATOM 1477 C CA . VAL A 1 198 ? -19.295 3.215 34.577 1.00 97.56 198 VAL A CA 1
ATOM 1478 C C . VAL A 1 198 ? -18.119 4.025 35.130 1.00 97.56 198 VAL A C 1
ATOM 1480 O O . VAL A 1 198 ? -16.994 4.014 34.630 1.00 97.56 198 VAL A O 1
ATOM 1483 N N . ARG A 1 199 ? -18.380 4.768 36.211 1.00 96.31 199 ARG A N 1
ATOM 1484 C CA . ARG A 1 199 ? -17.423 5.725 36.803 1.00 96.31 199 ARG A CA 1
ATOM 1485 C C . ARG A 1 199 ? -16.076 5.119 37.200 1.00 96.31 199 ARG A C 1
ATOM 1487 O O . ARG A 1 199 ? -15.076 5.831 37.205 1.00 96.31 199 ARG A O 1
ATOM 1494 N N . SER A 1 200 ? -16.041 3.843 37.581 1.00 97.38 200 SER A N 1
ATOM 1495 C CA . SER A 1 200 ? -14.795 3.149 37.923 1.00 97.38 200 SER A CA 1
ATOM 1496 C C . SER A 1 200 ? -13.871 3.022 36.712 1.00 97.38 200 SER A C 1
ATOM 1498 O O . SER A 1 200 ? -12.694 3.347 36.844 1.00 97.38 200 SER A O 1
ATOM 1500 N N . ALA A 1 201 ? -14.403 2.625 35.551 1.00 96.19 201 ALA A N 1
ATOM 1501 C CA . ALA A 1 201 ? -13.644 2.488 34.309 1.00 96.19 201 ALA A CA 1
ATOM 1502 C C . ALA A 1 201 ? -13.073 3.841 33.867 1.00 96.19 201 ALA A C 1
ATOM 1504 O O . ALA A 1 201 ? -11.855 3.996 33.789 1.00 96.19 201 ALA A O 1
ATOM 1505 N N . LEU A 1 202 ? -13.931 4.861 33.739 1.00 95.25 202 LEU A N 1
ATOM 1506 C CA . LEU A 1 202 ? -13.519 6.222 33.369 1.00 95.25 202 LEU A CA 1
ATOM 1507 C C . LEU A 1 202 ? -12.447 6.784 34.316 1.00 95.25 202 LEU A C 1
ATOM 1509 O O . LEU A 1 202 ? -11.489 7.419 33.877 1.00 95.25 202 LEU A O 1
ATOM 1513 N N . ARG A 1 203 ? -12.566 6.531 35.627 1.00 96.38 203 ARG A N 1
ATOM 1514 C CA . ARG A 1 203 ? -11.580 6.984 36.620 1.00 96.38 203 ARG A CA 1
ATOM 1515 C C . ARG A 1 203 ? -10.240 6.259 36.494 1.00 96.38 203 ARG A C 1
ATOM 1517 O O . ARG A 1 203 ? -9.210 6.884 36.729 1.00 96.38 203 ARG A O 1
ATOM 1524 N N . ILE A 1 204 ? -10.241 4.964 36.179 1.00 96.44 204 ILE A N 1
ATOM 1525 C CA . ILE A 1 204 ? -9.010 4.198 35.935 1.00 96.44 204 ILE A CA 1
ATOM 1526 C C . ILE A 1 204 ? -8.329 4.707 34.664 1.00 96.44 204 ILE A C 1
ATOM 1528 O O . ILE A 1 204 ? -7.136 4.994 34.702 1.00 96.44 204 ILE A O 1
ATOM 1532 N N . MET A 1 205 ? -9.084 4.884 33.580 1.00 95.69 205 MET A N 1
ATOM 1533 C CA . MET A 1 205 ? -8.547 5.326 32.292 1.00 95.69 205 MET A CA 1
ATOM 1534 C C . MET A 1 205 ? -7.921 6.717 32.387 1.00 95.69 205 MET A C 1
ATOM 1536 O O . MET A 1 205 ? -6.728 6.887 32.154 1.00 95.69 205 MET A O 1
ATOM 1540 N N . THR A 1 206 ? -8.696 7.699 32.851 1.00 95.38 206 THR A N 1
ATOM 1541 C CA . THR A 1 206 ? -8.241 9.094 32.957 1.00 95.38 206 THR A CA 1
ATOM 1542 C C . THR A 1 206 ? -7.056 9.259 33.901 1.00 95.38 206 THR A C 1
ATOM 1544 O O . THR A 1 206 ? -6.162 10.049 33.626 1.00 95.38 206 THR A O 1
ATOM 1547 N N . ARG A 1 207 ? -6.979 8.485 34.992 1.00 95.31 207 ARG A N 1
ATOM 1548 C CA . ARG A 1 207 ? -5.862 8.580 35.945 1.00 95.31 207 ARG A CA 1
ATOM 1549 C C . ARG A 1 207 ? -4.512 8.166 35.352 1.00 95.31 207 ARG A C 1
ATOM 1551 O O . ARG A 1 207 ? -3.493 8.620 35.870 1.00 95.31 207 ARG A O 1
ATOM 1558 N N . ASN A 1 208 ? -4.500 7.304 34.339 1.00 94.56 208 ASN A N 1
ATOM 1559 C CA . ASN A 1 208 ? -3.265 6.824 33.719 1.00 94.56 208 ASN A CA 1
ATOM 1560 C C . ASN A 1 208 ? -2.734 7.759 32.622 1.00 94.56 208 ASN A C 1
ATOM 1562 O O . ASN A 1 208 ? -1.625 7.545 32.152 1.00 94.56 208 ASN A O 1
ATOM 1566 N N . SER A 1 209 ? -3.476 8.808 32.263 1.00 94.25 209 SER A N 1
ATOM 1567 C CA . SER A 1 209 ? -3.061 9.803 31.274 1.00 94.25 209 SER A CA 1
ATOM 1568 C C . SER A 1 209 ? -2.364 11.006 31.915 1.00 94.25 209 SER A C 1
ATOM 1570 O O . SER A 1 209 ? -2.696 11.433 33.028 1.00 94.25 209 SER A O 1
ATOM 1572 N N . ARG A 1 210 ? -1.413 11.594 31.183 1.00 92.62 210 ARG A N 1
ATOM 1573 C CA . ARG A 1 210 ? -0.788 12.891 31.499 1.00 92.62 210 ARG A CA 1
ATOM 1574 C C . ARG A 1 210 ? -1.705 14.073 31.166 1.00 92.62 210 ARG A C 1
ATOM 1576 O O . ARG A 1 210 ? -1.496 15.163 31.697 1.00 92.62 210 ARG A O 1
ATOM 1583 N N . THR A 1 211 ? -2.739 13.857 30.352 1.00 90.88 211 THR A N 1
ATOM 1584 C CA . THR A 1 211 ? -3.752 14.844 29.941 1.00 90.88 211 THR A CA 1
ATOM 1585 C C . THR A 1 211 ? -5.172 14.398 30.350 1.00 90.88 211 THR A C 1
ATOM 1587 O O . THR A 1 211 ? -6.088 14.352 29.526 1.00 90.88 211 THR A O 1
ATOM 1590 N N . PRO A 1 212 ? -5.421 14.116 31.648 1.00 93.38 212 PRO A N 1
ATOM 1591 C CA . PRO A 1 212 ? -6.647 13.456 32.115 1.00 93.38 212 PRO A CA 1
ATOM 1592 C C . PRO A 1 212 ? -7.938 14.212 31.771 1.00 93.38 212 PRO A C 1
ATOM 1594 O O . PRO A 1 212 ? -8.972 13.592 31.540 1.00 93.38 212 PRO A O 1
ATOM 1597 N N . GLU A 1 213 ? -7.896 15.547 31.750 1.00 92.81 213 GLU A N 1
ATOM 1598 C CA . GLU A 1 213 ? -9.053 16.387 31.419 1.00 92.81 213 GLU A CA 1
ATOM 1599 C C . GLU A 1 213 ? -9.394 16.370 29.925 1.00 92.81 213 GLU A C 1
ATOM 1601 O O . GLU A 1 213 ? -10.569 16.496 29.579 1.00 92.81 213 GLU A O 1
ATOM 1606 N N . ALA A 1 214 ? -8.385 16.232 29.057 1.00 91.94 214 ALA A N 1
ATOM 1607 C CA . ALA A 1 214 ? -8.584 16.106 27.617 1.00 91.94 214 ALA A CA 1
ATOM 1608 C C . ALA A 1 214 ? -9.156 14.722 27.299 1.00 91.94 214 ALA A C 1
ATOM 1610 O O . ALA A 1 214 ? -10.259 14.651 26.771 1.00 91.94 214 ALA A O 1
ATOM 1611 N N . LEU A 1 215 ? -8.506 13.653 27.780 1.00 94.12 215 LEU A N 1
ATOM 1612 C CA . LEU A 1 215 ? -8.977 12.273 27.610 1.00 94.12 215 LEU A CA 1
ATOM 1613 C C . LEU A 1 215 ? -10.418 12.082 28.115 1.00 94.12 215 LEU A C 1
ATOM 1615 O O . LEU A 1 215 ? -11.241 11.465 27.448 1.00 94.12 215 LEU A O 1
ATOM 1619 N N . ALA A 1 216 ? -10.759 12.639 29.284 1.00 94.62 216 ALA A N 1
ATOM 1620 C CA . ALA A 1 216 ? -12.125 12.565 29.805 1.00 94.62 216 ALA A CA 1
ATOM 1621 C C . ALA A 1 216 ? -13.151 13.257 28.893 1.00 94.62 216 ALA A C 1
ATOM 1623 O O . ALA A 1 216 ? -14.263 12.758 28.739 1.00 94.62 216 ALA A O 1
ATOM 1624 N N . ALA A 1 217 ? -12.797 14.418 28.338 1.00 94.75 217 ALA A N 1
ATOM 1625 C CA . ALA A 1 217 ? -13.689 15.184 27.476 1.00 94.75 217 ALA A CA 1
ATOM 1626 C C . ALA A 1 217 ? -13.840 14.550 26.090 1.00 94.75 217 ALA A C 1
ATOM 1628 O O . ALA A 1 217 ? -14.937 14.563 25.543 1.00 94.75 217 ALA A O 1
ATOM 1629 N N . ASP A 1 218 ? -12.767 13.975 25.554 1.00 95.00 218 ASP A N 1
ATOM 1630 C CA . ASP A 1 218 ? -12.776 13.294 24.263 1.00 95.00 218 ASP A CA 1
ATOM 1631 C C . ASP A 1 218 ? -13.611 12.007 24.328 1.00 95.00 218 ASP A C 1
ATOM 1633 O O . ASP A 1 218 ? -14.482 11.802 23.488 1.00 95.00 218 ASP A O 1
ATOM 1637 N N . LEU A 1 219 ? -13.458 11.203 25.390 1.00 94.62 219 LEU A N 1
ATOM 1638 C CA . LEU A 1 219 ? -14.310 10.030 25.629 1.00 94.62 219 LEU A CA 1
ATOM 1639 C C . LEU A 1 219 ? -15.796 10.406 25.748 1.00 94.62 219 LEU A C 1
ATOM 1641 O O . LEU A 1 219 ? -16.657 9.724 25.195 1.00 94.62 219 LEU A O 1
ATOM 1645 N N . ASP A 1 220 ? -16.113 11.483 26.473 1.00 94.56 220 ASP A N 1
ATOM 1646 C CA . ASP A 1 220 ? -17.491 11.974 26.614 1.00 94.56 220 ASP A CA 1
ATOM 1647 C C . ASP A 1 220 ? -18.069 12.441 25.267 1.00 94.56 220 ASP A C 1
ATOM 1649 O O . ASP A 1 220 ? -19.223 12.136 24.948 1.00 94.56 220 ASP A O 1
ATOM 1653 N N . ALA A 1 221 ? -17.253 13.122 24.455 1.00 95.38 221 ALA A N 1
ATOM 1654 C CA . ALA A 1 221 ? -17.601 13.555 23.106 1.00 95.38 221 ALA A CA 1
ATOM 1655 C C . ALA A 1 221 ? -17.893 12.364 22.180 1.00 95.38 221 ALA A C 1
ATOM 1657 O O . ALA A 1 221 ? -18.963 12.317 21.571 1.00 95.38 221 ALA A O 1
ATOM 1658 N N . GLU A 1 222 ? -16.994 11.380 22.113 1.00 95.44 222 GLU A N 1
ATOM 1659 C CA . GLU A 1 222 ? -17.147 10.171 21.293 1.00 95.44 222 GLU A CA 1
ATOM 1660 C C . GLU A 1 222 ? -18.389 9.363 21.690 1.00 95.44 222 GLU A C 1
ATOM 1662 O O . GLU A 1 222 ? -19.192 8.986 20.831 1.00 95.44 222 GLU A O 1
ATOM 1667 N N . CYS A 1 223 ? -18.597 9.145 22.993 1.00 95.88 223 CYS A N 1
ATOM 1668 C CA . CYS A 1 223 ? -19.752 8.403 23.503 1.00 95.88 223 CYS A CA 1
ATOM 1669 C C . CYS A 1 223 ? -21.068 9.124 23.208 1.00 95.88 223 CYS A C 1
ATOM 1671 O O . CYS A 1 223 ? -22.016 8.511 22.712 1.00 95.88 223 CYS A O 1
ATOM 1673 N N . SER A 1 224 ? -21.125 10.432 23.463 1.00 95.69 224 SER A N 1
ATOM 1674 C CA . SER A 1 224 ? -22.321 11.240 23.209 1.00 95.69 224 SER A CA 1
ATOM 1675 C C . SER A 1 224 ? -22.652 11.320 21.717 1.00 95.69 224 SER A C 1
ATOM 1677 O O . SER A 1 224 ? -23.820 11.204 21.339 1.00 95.69 224 SER A O 1
ATOM 1679 N N . ALA A 1 225 ? -21.637 11.468 20.863 1.00 96.50 225 ALA A N 1
ATOM 1680 C CA . ALA A 1 225 ? -21.810 11.493 19.416 1.00 96.50 225 ALA A CA 1
ATOM 1681 C C . ALA A 1 225 ? -22.313 10.143 18.883 1.00 96.50 225 ALA A C 1
ATOM 1683 O O . ALA A 1 225 ? -23.272 10.114 18.112 1.00 96.50 225 ALA A O 1
ATOM 1684 N N . CYS A 1 226 ? -21.749 9.020 19.339 1.00 96.94 226 CYS A N 1
ATOM 1685 C CA . CYS A 1 226 ? -22.218 7.694 18.928 1.00 96.94 226 CYS A CA 1
ATOM 1686 C C . CYS A 1 226 ? -23.649 7.405 19.394 1.00 96.94 226 CYS A C 1
ATOM 1688 O O . CYS A 1 226 ? -24.434 6.855 18.626 1.00 96.94 226 CYS A O 1
ATOM 1690 N N . LEU A 1 227 ? -24.020 7.805 20.617 1.00 97.31 227 LEU A N 1
ATOM 1691 C CA . LEU A 1 227 ? -25.395 7.690 21.118 1.00 97.31 227 LEU A CA 1
ATOM 1692 C C . LEU A 1 227 ? -26.383 8.489 20.257 1.00 97.31 227 LEU A C 1
ATOM 1694 O O . LEU A 1 227 ? -27.459 7.989 19.923 1.00 97.31 227 LEU A O 1
ATOM 1698 N N . MET A 1 228 ? -26.008 9.704 19.850 1.00 97.31 228 MET A N 1
ATOM 1699 C CA . MET A 1 228 ? -26.796 10.514 18.917 1.00 97.31 228 MET A CA 1
ATOM 1700 C C . MET A 1 228 ? -26.941 9.817 17.556 1.00 97.31 228 MET A C 1
ATOM 1702 O O . MET A 1 228 ? -28.054 9.714 17.039 1.00 97.31 228 MET A O 1
ATOM 1706 N N . GLY A 1 229 ? -25.844 9.309 16.988 1.00 97.38 229 GLY A N 1
ATOM 1707 C CA . GLY A 1 229 ? -25.876 8.576 15.722 1.00 97.38 229 GLY A CA 1
ATOM 1708 C C . GLY A 1 229 ? -26.737 7.312 15.796 1.00 97.38 229 GLY A C 1
ATOM 1709 O O . GLY A 1 229 ? -27.518 7.036 14.886 1.00 97.38 229 GLY A O 1
ATOM 1710 N N . ALA A 1 230 ? -26.666 6.580 16.910 1.00 97.69 230 ALA A N 1
ATOM 1711 C CA . ALA A 1 230 ? -27.489 5.403 17.156 1.00 97.69 230 ALA A CA 1
ATOM 1712 C C . ALA A 1 230 ? -28.984 5.748 17.199 1.00 97.69 230 ALA A C 1
ATOM 1714 O O . ALA A 1 230 ? -29.795 5.039 16.606 1.00 97.69 230 ALA A O 1
ATOM 1715 N N . GLN A 1 231 ? -29.354 6.867 17.831 1.00 96.81 231 GLN A N 1
ATOM 1716 C CA . GLN A 1 231 ? -30.733 7.352 17.817 1.00 96.81 231 GLN A CA 1
ATOM 1717 C C . GLN A 1 231 ? -31.201 7.686 16.392 1.00 96.81 231 GLN A C 1
ATOM 1719 O O . GLN A 1 231 ? -32.280 7.253 15.990 1.00 96.81 231 GLN A O 1
ATOM 1724 N N . ARG A 1 232 ? -30.387 8.411 15.611 1.00 96.50 232 ARG A N 1
ATOM 1725 C CA . ARG A 1 232 ? -30.700 8.753 14.212 1.00 96.50 232 ARG A CA 1
ATOM 1726 C C . ARG A 1 232 ? -30.912 7.518 13.349 1.00 96.50 232 ARG A C 1
ATOM 1728 O O . ARG A 1 232 ? -31.838 7.476 12.542 1.00 96.50 232 ARG A O 1
ATOM 1735 N N . LEU A 1 233 ? -30.071 6.504 13.531 1.00 96.75 233 LEU A N 1
ATOM 1736 C CA . LEU A 1 233 ? -30.212 5.256 12.801 1.00 96.75 233 LEU A CA 1
ATOM 1737 C C . LEU A 1 233 ? -31.459 4.484 13.259 1.00 96.75 233 LEU A C 1
ATOM 1739 O O . LEU A 1 233 ? -32.179 3.963 12.416 1.00 96.75 233 LEU A O 1
ATOM 1743 N N . GLY A 1 234 ? -31.788 4.482 14.554 1.00 97.06 234 GLY A N 1
ATOM 1744 C CA . GLY A 1 234 ? -33.052 3.933 15.064 1.00 97.06 234 GLY A CA 1
ATOM 1745 C C . GLY A 1 234 ? -34.293 4.588 14.437 1.00 97.06 234 GLY A C 1
ATOM 1746 O O . GLY A 1 234 ? -35.206 3.887 14.007 1.00 97.06 234 GLY A O 1
ATOM 1747 N N . GLU A 1 235 ? -34.290 5.916 14.272 1.00 96.56 235 GLU A N 1
ATOM 1748 C CA . GLU A 1 235 ? -35.364 6.667 13.593 1.00 96.56 235 GLU A CA 1
ATOM 1749 C C . GLU A 1 235 ? -35.558 6.218 12.125 1.00 96.56 235 GLU A C 1
ATOM 1751 O O . GLU A 1 235 ? -36.681 6.235 11.609 1.00 96.56 235 GLU A O 1
ATOM 1756 N N . LEU A 1 236 ? -34.489 5.774 11.446 1.00 96.38 236 LEU A N 1
ATOM 1757 C CA . LEU A 1 236 ? -34.562 5.196 10.098 1.00 96.38 236 LEU A CA 1
ATOM 1758 C C . LEU A 1 236 ? -35.323 3.861 10.102 1.00 96.38 236 LEU A C 1
ATOM 1760 O O . LEU A 1 236 ? -36.202 3.652 9.260 1.00 96.38 236 LEU A O 1
ATOM 1764 N N . PHE A 1 237 ? -35.016 2.987 11.066 1.00 97.06 237 PHE A N 1
ATOM 1765 C CA . PHE A 1 237 ? -35.708 1.711 11.259 1.00 97.06 237 PHE A CA 1
ATOM 1766 C C . PHE A 1 237 ? -37.180 1.911 11.632 1.00 97.06 237 PHE A C 1
ATOM 1768 O O . PHE A 1 237 ? -38.044 1.238 11.075 1.00 97.06 237 PHE A O 1
ATOM 1775 N N . ASP A 1 238 ? -37.494 2.879 12.493 1.00 95.88 238 ASP A N 1
ATOM 1776 C CA . ASP A 1 238 ? -38.878 3.205 12.862 1.00 95.88 238 ASP A CA 1
ATOM 1777 C C . ASP A 1 238 ? -39.705 3.702 11.669 1.00 95.88 238 ASP A C 1
ATOM 1779 O O . ASP A 1 238 ? -40.906 3.437 11.576 1.00 95.88 238 ASP A O 1
ATOM 1783 N N . ARG A 1 239 ? -39.069 4.419 10.735 1.00 96.38 239 ARG A N 1
ATOM 1784 C CA . ARG A 1 239 ? -39.744 5.009 9.575 1.00 96.38 239 ARG A CA 1
ATOM 1785 C C . ARG A 1 239 ? -40.003 4.015 8.447 1.00 96.38 239 ARG A C 1
ATOM 1787 O O . ARG A 1 239 ? -41.067 4.082 7.831 1.00 96.38 239 ARG A O 1
ATOM 1794 N N . TYR A 1 240 ? -39.029 3.164 8.134 1.00 96.06 240 TYR A N 1
ATOM 1795 C CA . TYR A 1 240 ? -39.082 2.281 6.961 1.00 96.06 240 TYR A CA 1
ATOM 1796 C C . TYR A 1 240 ? -39.252 0.799 7.310 1.00 96.06 240 TYR A C 1
ATOM 1798 O O . TYR A 1 240 ? -39.555 0.000 6.426 1.00 96.06 240 TYR A O 1
ATOM 1806 N N . GLY A 1 241 ? -39.133 0.439 8.589 1.00 94.50 241 GLY A N 1
ATOM 1807 C CA . GLY A 1 241 ? -39.206 -0.935 9.068 1.00 94.50 241 GLY A CA 1
ATOM 1808 C C . GLY A 1 241 ? -37.899 -1.703 8.867 1.00 94.50 241 GLY A C 1
ATOM 1809 O O . GLY A 1 241 ? -37.122 -1.439 7.948 1.00 94.50 241 GLY A O 1
ATOM 1810 N N . ARG A 1 242 ? -37.673 -2.695 9.735 1.00 94.94 242 ARG A N 1
ATOM 1811 C CA . ARG A 1 242 ? -36.464 -3.530 9.737 1.00 94.94 242 ARG A CA 1
ATOM 1812 C C . ARG A 1 242 ? -36.179 -4.200 8.401 1.00 94.94 242 ARG A C 1
ATOM 1814 O O . ARG A 1 242 ? -35.093 -4.009 7.868 1.00 94.94 242 ARG A O 1
ATOM 1821 N N . ASP A 1 243 ? -37.138 -4.941 7.857 1.00 94.06 243 ASP A N 1
ATOM 1822 C CA . ASP A 1 243 ? -36.906 -5.771 6.670 1.00 94.06 243 ASP A CA 1
ATOM 1823 C C . ASP A 1 243 ? -36.466 -4.939 5.459 1.00 94.06 243 ASP A C 1
ATOM 1825 O O . ASP A 1 243 ? -35.544 -5.316 4.741 1.00 94.06 243 ASP A O 1
ATOM 1829 N N . ALA A 1 244 ? -37.078 -3.768 5.262 1.00 95.81 244 ALA A N 1
ATOM 1830 C CA . ALA A 1 244 ? -36.760 -2.891 4.141 1.00 95.81 244 ALA A CA 1
ATOM 1831 C C . ALA A 1 244 ? -35.369 -2.247 4.282 1.00 95.81 244 ALA A C 1
ATOM 1833 O O . ALA A 1 244 ? -34.625 -2.168 3.304 1.00 95.81 244 ALA A O 1
ATOM 1834 N N . VAL A 1 245 ? -34.995 -1.820 5.495 1.00 97.44 245 VAL A N 1
ATOM 1835 C CA . VAL A 1 245 ? -33.666 -1.247 5.769 1.00 97.44 245 VAL A CA 1
ATOM 1836 C C . VAL A 1 245 ? -32.576 -2.318 5.677 1.00 97.44 245 VAL A C 1
ATOM 1838 O O . VAL A 1 245 ? -31.554 -2.091 5.034 1.00 97.44 245 VAL A O 1
ATOM 1841 N N . GLU A 1 246 ? -32.795 -3.505 6.248 1.00 96.31 246 GLU A N 1
ATOM 1842 C CA . GLU A 1 246 ? -31.849 -4.624 6.145 1.00 96.31 246 GLU A CA 1
ATOM 1843 C C . GLU A 1 246 ? -31.672 -5.094 4.689 1.00 96.31 246 GLU A C 1
ATOM 1845 O O . GLU A 1 246 ? -30.548 -5.372 4.266 1.00 96.31 246 GLU A O 1
ATOM 1850 N N . SER A 1 247 ? -32.748 -5.102 3.893 1.00 97.06 247 SER A N 1
ATOM 1851 C CA . SER A 1 247 ? -32.679 -5.361 2.449 1.00 97.06 247 SER A CA 1
ATOM 1852 C C . SER A 1 247 ? -31.845 -4.307 1.715 1.00 97.06 247 SER A C 1
ATOM 1854 O O . SER A 1 247 ? -31.094 -4.649 0.802 1.00 97.06 247 SER A O 1
ATOM 1856 N N . ALA A 1 248 ? -31.944 -3.032 2.105 1.00 98.06 248 ALA A N 1
ATOM 1857 C CA . ALA A 1 248 ? -31.121 -1.970 1.533 1.00 98.06 248 ALA A CA 1
ATOM 1858 C C . ALA A 1 248 ? -29.639 -2.117 1.916 1.00 98.06 248 ALA A C 1
ATOM 1860 O O . ALA A 1 248 ? -28.775 -1.913 1.069 1.00 98.06 248 ALA A O 1
ATOM 1861 N N . PHE A 1 249 ? -29.328 -2.522 3.152 1.00 97.19 249 PHE A N 1
ATOM 1862 C CA . PHE A 1 249 ? -27.950 -2.803 3.577 1.00 97.19 249 PHE A CA 1
ATOM 1863 C C . PHE A 1 249 ? -27.306 -3.928 2.759 1.00 97.19 249 PHE A C 1
ATOM 1865 O O . PHE A 1 249 ? -26.168 -3.779 2.312 1.00 97.19 249 PHE A O 1
ATOM 1872 N N . ASP A 1 250 ? -28.034 -5.024 2.515 1.00 96.88 250 ASP A N 1
ATOM 1873 C CA . ASP A 1 250 ? -27.557 -6.095 1.633 1.00 96.88 250 ASP A CA 1
ATOM 1874 C C . ASP A 1 250 ? -27.290 -5.584 0.209 1.00 96.88 250 ASP A C 1
ATOM 1876 O O . ASP A 1 250 ? -26.226 -5.859 -0.348 1.00 96.88 250 ASP A O 1
ATOM 1880 N N . ALA A 1 251 ? -28.203 -4.783 -0.351 1.00 96.81 251 ALA A N 1
ATOM 1881 C CA . ALA A 1 251 ? -28.044 -4.211 -1.687 1.00 96.81 251 ALA A CA 1
ATOM 1882 C C . ALA A 1 251 ? -26.850 -3.240 -1.787 1.00 96.81 251 ALA A C 1
ATOM 1884 O O . ALA A 1 251 ? -26.152 -3.238 -2.798 1.00 96.81 251 ALA A O 1
ATOM 1885 N N . ILE A 1 252 ? -26.581 -2.437 -0.749 1.00 95.62 252 ILE A N 1
ATOM 1886 C CA . ILE A 1 252 ? -25.422 -1.527 -0.685 1.00 95.62 252 ILE A CA 1
ATOM 1887 C C . ILE A 1 252 ? -24.106 -2.318 -0.734 1.00 95.62 252 ILE A C 1
ATOM 1889 O O . ILE A 1 252 ? -23.204 -1.976 -1.500 1.00 95.62 252 ILE A O 1
ATOM 1893 N N . ILE A 1 253 ? -24.002 -3.394 0.047 1.00 94.62 253 ILE A N 1
ATOM 1894 C CA . ILE A 1 253 ? -22.812 -4.257 0.076 1.00 94.62 253 ILE A CA 1
ATOM 1895 C C . ILE A 1 253 ? -22.634 -4.980 -1.266 1.00 94.62 253 ILE A C 1
ATOM 1897 O O . ILE A 1 253 ? -21.538 -4.955 -1.832 1.00 94.62 253 ILE A O 1
ATOM 1901 N N . ASP A 1 254 ? -23.703 -5.568 -1.816 1.00 94.88 254 ASP A N 1
ATOM 1902 C CA . ASP A 1 254 ? -23.657 -6.239 -3.122 1.00 94.88 254 ASP A CA 1
ATOM 1903 C C . ASP A 1 254 ? -23.292 -5.264 -4.254 1.00 94.88 254 ASP A C 1
ATOM 1905 O O . ASP A 1 254 ? -22.483 -5.587 -5.128 1.00 94.88 254 ASP A O 1
ATOM 1909 N N . ASN A 1 255 ? -23.809 -4.031 -4.223 1.00 95.06 255 ASN A N 1
ATOM 1910 C CA . ASN A 1 255 ? -23.446 -2.983 -5.178 1.00 95.06 255 ASN A CA 1
ATOM 1911 C C . ASN A 1 255 ? -21.943 -2.698 -5.173 1.00 95.06 255 ASN A C 1
ATOM 1913 O O . ASN A 1 255 ? -21.347 -2.608 -6.253 1.00 95.06 255 ASN A O 1
ATOM 1917 N N . THR A 1 256 ? -21.318 -2.604 -3.999 1.00 94.56 256 THR A N 1
ATOM 1918 C CA . THR A 1 256 ? -19.863 -2.441 -3.891 1.00 94.56 256 THR A CA 1
ATOM 1919 C C . THR A 1 256 ? -19.135 -3.643 -4.485 1.00 94.56 256 THR A C 1
ATOM 1921 O O . THR A 1 256 ? -18.272 -3.457 -5.346 1.00 94.56 256 THR A O 1
ATOM 1924 N N . THR A 1 257 ? -19.521 -4.873 -4.124 1.00 94.44 257 THR A N 1
ATOM 1925 C CA . THR A 1 257 ? -18.908 -6.095 -4.672 1.00 94.44 257 THR A CA 1
ATOM 1926 C C . THR A 1 257 ? -19.001 -6.141 -6.201 1.00 94.44 257 THR A C 1
ATOM 1928 O O . THR A 1 257 ? -18.000 -6.355 -6.886 1.00 94.44 257 THR A O 1
ATOM 1931 N N . ARG A 1 258 ? -20.189 -5.908 -6.772 1.00 94.75 258 ARG A N 1
ATOM 1932 C CA . ARG A 1 258 ? -20.398 -5.922 -8.229 1.00 94.75 258 ARG A CA 1
ATOM 1933 C C . ARG A 1 258 ? -19.616 -4.818 -8.935 1.00 94.75 258 ARG A C 1
ATOM 1935 O O . ARG A 1 258 ? -19.073 -5.060 -10.012 1.00 94.75 258 ARG A O 1
ATOM 1942 N N . THR A 1 259 ? -19.553 -3.629 -8.339 1.00 95.81 259 THR A N 1
ATOM 1943 C CA . THR A 1 259 ? -18.842 -2.475 -8.904 1.00 95.81 259 THR A CA 1
ATOM 1944 C C . THR A 1 259 ? -17.341 -2.726 -8.947 1.00 95.81 259 THR A C 1
ATOM 1946 O O . THR A 1 259 ? -16.753 -2.629 -10.021 1.00 95.81 259 THR A O 1
ATOM 1949 N N . TYR A 1 260 ? -16.728 -3.132 -7.831 1.00 95.94 260 TYR A N 1
ATOM 1950 C CA . TYR A 1 260 ? -15.293 -3.423 -7.792 1.00 95.94 260 TYR A CA 1
ATOM 1951 C C . TYR A 1 260 ? -14.917 -4.594 -8.699 1.00 95.94 260 TYR A C 1
ATOM 1953 O O . TYR A 1 260 ? -13.914 -4.519 -9.407 1.00 95.94 260 TYR A O 1
ATOM 1961 N N . ARG A 1 261 ? -15.744 -5.644 -8.754 1.00 94.81 261 ARG A N 1
ATOM 1962 C CA . ARG A 1 261 ? -15.525 -6.756 -9.685 1.00 94.81 261 ARG A CA 1
ATOM 1963 C C . ARG A 1 261 ? -15.489 -6.273 -11.139 1.00 94.81 261 ARG A C 1
ATOM 1965 O O . ARG A 1 261 ? -14.511 -6.484 -11.850 1.00 94.81 261 ARG A O 1
ATOM 1972 N N . ARG A 1 262 ? -16.539 -5.562 -11.561 1.00 94.81 262 ARG A N 1
ATOM 1973 C CA . ARG A 1 262 ? -16.704 -5.097 -12.945 1.00 94.81 262 ARG A CA 1
ATOM 1974 C C . ARG A 1 262 ? -15.667 -4.052 -13.351 1.00 94.81 262 ARG A C 1
ATOM 1976 O O . ARG A 1 262 ? -15.144 -4.125 -14.458 1.00 94.81 262 ARG A O 1
ATOM 1983 N N . GLU A 1 263 ? -15.431 -3.047 -12.514 1.00 95.62 263 GLU A N 1
ATOM 1984 C CA . GLU A 1 263 ? -14.673 -1.846 -12.899 1.00 95.62 263 GLU A CA 1
ATOM 1985 C C . GLU A 1 263 ? -13.186 -1.932 -12.558 1.00 95.62 263 GLU A C 1
ATOM 1987 O O . GLU A 1 263 ? -12.388 -1.293 -13.240 1.00 95.62 263 GLU A O 1
ATOM 1992 N N . ILE A 1 264 ? -12.815 -2.710 -11.536 1.00 95.12 264 ILE A N 1
ATOM 1993 C CA . ILE A 1 264 ? -11.468 -2.686 -10.958 1.00 95.12 264 ILE A CA 1
ATOM 1994 C C . ILE A 1 264 ? -10.739 -4.014 -11.156 1.00 95.12 264 ILE A C 1
ATOM 1996 O O . ILE A 1 264 ? -9.667 -4.030 -11.759 1.00 95.12 264 ILE A O 1
ATOM 2000 N N . LEU A 1 265 ? -11.319 -5.141 -10.728 1.00 93.25 265 LEU A N 1
ATOM 2001 C CA . LEU A 1 265 ? -10.685 -6.460 -10.897 1.00 93.25 265 LEU A CA 1
ATOM 2002 C C . LEU A 1 265 ? -10.485 -6.813 -12.380 1.00 93.25 265 LEU A C 1
ATOM 2004 O O . LEU A 1 265 ? -9.483 -7.431 -12.734 1.00 93.25 265 LEU A O 1
ATOM 2008 N N . SER A 1 266 ? -11.381 -6.355 -13.258 1.00 91.12 266 SER A N 1
ATOM 2009 C CA . SER A 1 266 ? -11.266 -6.520 -14.715 1.00 91.12 266 SER A CA 1
ATOM 2010 C C . SER A 1 266 ? -10.047 -5.822 -15.337 1.00 91.12 266 SER A C 1
ATOM 2012 O O . SER A 1 266 ? -9.663 -6.151 -16.459 1.00 91.12 266 SER A O 1
ATOM 2014 N N . LYS A 1 267 ? -9.426 -4.869 -14.629 1.00 94.62 267 LYS A N 1
ATOM 2015 C CA . LYS A 1 267 ? -8.225 -4.143 -15.076 1.00 94.62 267 LYS A CA 1
ATOM 2016 C C . LYS A 1 267 ? -6.931 -4.858 -14.691 1.00 94.62 267 LYS A C 1
ATOM 2018 O O . LYS A 1 267 ? -5.879 -4.515 -15.224 1.00 94.62 267 LYS A O 1
ATOM 2023 N N . ILE A 1 268 ? -7.001 -5.826 -13.776 1.00 95.38 268 ILE A N 1
ATOM 2024 C CA . ILE A 1 268 ? -5.855 -6.614 -13.325 1.00 95.38 268 ILE A CA 1
ATOM 2025 C C . ILE A 1 268 ? -5.845 -7.930 -14.119 1.00 95.38 268 ILE A C 1
ATOM 2027 O O . ILE A 1 268 ? -6.820 -8.689 -14.044 1.00 95.38 268 ILE A O 1
ATOM 2031 N N . PRO A 1 269 ? -4.779 -8.223 -14.887 1.00 91.25 269 PRO A N 1
ATOM 2032 C CA . PRO A 1 269 ? -4.694 -9.471 -15.637 1.00 91.25 269 PRO A CA 1
ATOM 2033 C C . PRO A 1 269 ? -4.668 -10.691 -14.706 1.00 91.25 269 PRO A C 1
ATOM 2035 O O . PRO A 1 269 ? -4.251 -10.601 -13.553 1.00 91.25 269 PRO A O 1
ATOM 2038 N N . VAL A 1 270 ? -5.107 -11.847 -15.212 1.00 93.62 270 VAL A N 1
ATOM 2039 C CA . VAL A 1 270 ? -4.933 -13.142 -14.526 1.00 93.62 270 VAL A CA 1
ATOM 2040 C C . VAL A 1 270 ? -3.453 -13.479 -14.487 1.00 93.62 270 VAL A C 1
ATOM 2042 O O . VAL A 1 270 ? -2.772 -13.405 -15.508 1.00 93.62 270 VAL A O 1
ATOM 2045 N N . GLY A 1 271 ? -2.960 -13.836 -13.307 1.00 87.19 271 GLY A N 1
ATOM 2046 C CA . GLY A 1 271 ? -1.555 -14.158 -13.100 1.00 87.19 271 GLY A CA 1
ATOM 2047 C C . GLY A 1 271 ? -1.107 -13.923 -11.666 1.00 87.19 271 GLY A C 1
ATOM 2048 O O . GLY A 1 271 ? -1.918 -13.630 -10.782 1.00 87.19 271 GLY A O 1
ATOM 2049 N N . THR A 1 272 ? 0.203 -14.050 -11.465 1.00 93.56 272 THR A N 1
ATOM 2050 C CA . THR A 1 272 ? 0.855 -13.886 -10.168 1.00 93.56 272 THR A CA 1
ATOM 2051 C C . THR A 1 272 ? 2.032 -12.925 -10.285 1.00 93.56 272 THR A C 1
ATOM 2053 O O . THR A 1 272 ? 2.890 -13.081 -11.154 1.00 93.56 272 THR A O 1
ATOM 2056 N N . TRP A 1 273 ? 2.092 -11.955 -9.376 1.00 93.69 273 TRP A N 1
ATOM 2057 C CA . TRP A 1 273 ? 3.162 -10.967 -9.268 1.00 93.69 273 TRP A CA 1
ATOM 2058 C C . TRP A 1 273 ? 3.641 -10.883 -7.835 1.00 93.69 273 TRP A C 1
ATOM 2060 O O . TRP A 1 273 ? 2.872 -11.073 -6.897 1.00 93.69 273 TRP A O 1
ATOM 2070 N N . VAL A 1 274 ? 4.915 -10.558 -7.667 1.00 95.38 274 VAL A N 1
ATOM 2071 C CA . VAL A 1 274 ? 5.504 -10.372 -6.348 1.00 95.38 274 VAL A CA 1
ATOM 2072 C C . VAL A 1 274 ? 6.253 -9.060 -6.279 1.00 95.38 274 VAL A C 1
ATOM 2074 O O . VAL A 1 274 ? 6.956 -8.678 -7.224 1.00 95.38 274 VAL A O 1
ATOM 2077 N N . TRP A 1 275 ? 6.077 -8.374 -5.158 1.00 96.81 275 TRP A N 1
ATOM 2078 C CA . TRP A 1 275 ? 6.820 -7.173 -4.832 1.00 96.81 275 TRP A CA 1
ATOM 2079 C C . TRP A 1 275 ? 6.918 -6.984 -3.316 1.00 96.81 275 TRP A C 1
ATOM 2081 O O . TRP A 1 275 ? 6.149 -7.576 -2.553 1.00 96.81 275 TRP A O 1
ATOM 2091 N N . GLU A 1 276 ? 7.890 -6.188 -2.882 1.00 96.75 276 GLU A N 1
ATOM 2092 C CA . GLU A 1 276 ? 8.153 -5.933 -1.467 1.00 96.75 276 GLU A CA 1
ATOM 2093 C C . GLU A 1 276 ? 8.666 -4.513 -1.233 1.00 96.75 276 GLU A C 1
ATOM 2095 O O . GLU A 1 276 ? 9.192 -3.870 -2.136 1.00 96.75 276 GLU A O 1
ATOM 2100 N N . ASP A 1 277 ? 8.529 -4.025 -0.008 1.00 96.88 277 ASP A N 1
ATOM 2101 C CA . ASP A 1 277 ? 9.141 -2.784 0.461 1.00 96.88 277 ASP A CA 1
ATOM 2102 C C . ASP A 1 277 ? 9.467 -2.914 1.953 1.00 96.88 277 ASP A C 1
ATOM 2104 O O . ASP A 1 277 ? 9.143 -3.927 2.581 1.00 96.88 277 ASP A O 1
ATOM 2108 N N . TYR A 1 278 ? 10.143 -1.917 2.520 1.00 96.12 278 TYR A N 1
ATOM 2109 C CA . TYR A 1 278 ? 10.805 -2.061 3.811 1.00 96.12 278 TYR A CA 1
ATOM 2110 C C . TYR A 1 278 ? 10.451 -0.932 4.784 1.00 96.12 278 TYR A C 1
ATOM 2112 O O . TYR A 1 278 ? 10.245 0.217 4.384 1.00 96.12 278 TYR A O 1
ATOM 2120 N N . ALA A 1 279 ? 10.401 -1.271 6.072 1.00 95.81 279 ALA A N 1
ATOM 2121 C CA . ALA A 1 279 ? 10.686 -0.320 7.147 1.00 95.81 279 ALA A CA 1
ATOM 2122 C C . ALA A 1 279 ? 12.189 -0.390 7.463 1.00 95.81 279 ALA A C 1
ATOM 2124 O O . ALA A 1 279 ? 12.801 -1.448 7.287 1.00 95.81 279 ALA A O 1
ATOM 2125 N N . GLU A 1 280 ? 12.797 0.717 7.881 1.00 94.38 280 GLU A N 1
ATOM 2126 C CA . GLU A 1 280 ? 14.265 0.816 7.952 1.00 94.38 280 GLU A CA 1
ATOM 2127 C C . GLU A 1 280 ? 14.845 0.713 9.363 1.00 94.38 280 GLU A C 1
ATOM 2129 O O . GLU A 1 280 ? 16.030 0.424 9.517 1.00 94.38 280 GLU A O 1
ATOM 2134 N N . HIS A 1 281 ? 14.032 0.946 10.394 1.00 94.94 281 HIS A N 1
ATOM 2135 C CA . HIS A 1 281 ? 14.489 0.992 11.777 1.00 94.94 281 HIS A CA 1
ATOM 2136 C C . HIS A 1 281 ? 13.345 0.646 12.735 1.00 94.94 281 HIS A C 1
ATOM 2138 O O . HIS A 1 281 ? 12.228 1.143 12.581 1.00 94.94 281 HIS A O 1
ATOM 2144 N N . ASP A 1 282 ? 13.618 -0.204 13.729 1.00 95.62 282 ASP A N 1
ATOM 2145 C CA . ASP A 1 282 ? 12.662 -0.532 14.791 1.00 95.62 282 ASP A CA 1
ATOM 2146 C C . ASP A 1 282 ? 12.917 0.247 16.090 1.00 95.62 282 ASP A C 1
ATOM 2148 O O . ASP A 1 282 ? 12.222 0.020 17.069 1.00 95.62 282 ASP A O 1
ATOM 2152 N N . GLY A 1 283 ? 13.897 1.153 16.131 1.00 95.00 283 GLY A N 1
ATOM 2153 C CA . GLY A 1 283 ? 14.213 1.957 17.316 1.00 95.00 283 GLY A CA 1
ATOM 2154 C C . GLY A 1 283 ? 14.881 1.188 18.461 1.00 95.00 283 GLY A C 1
ATOM 2155 O O . GLY A 1 283 ? 15.111 1.764 19.526 1.00 95.00 283 GLY A O 1
ATOM 2156 N N . VAL A 1 284 ? 15.201 -0.097 18.269 1.00 96.25 284 VAL A N 1
ATOM 2157 C CA . VAL A 1 284 ? 15.875 -0.947 19.264 1.00 96.25 284 VAL A CA 1
ATOM 2158 C C . VAL A 1 284 ? 17.164 -1.542 18.701 1.00 96.25 284 VAL A C 1
ATOM 2160 O O . VAL A 1 284 ? 18.189 -1.552 19.383 1.00 96.25 284 VAL A O 1
ATOM 2163 N N . GLU A 1 285 ? 17.116 -2.076 17.484 1.00 95.19 285 GLU A N 1
ATOM 2164 C CA . GLU A 1 285 ? 18.265 -2.610 16.757 1.00 95.19 285 GLU A CA 1
ATOM 2165 C C . GLU A 1 285 ? 18.785 -1.603 15.731 1.00 95.19 285 GLU A C 1
ATOM 2167 O O . GLU A 1 285 ? 18.045 -0.734 15.285 1.00 95.19 285 GLU A O 1
ATOM 2172 N N . ASP A 1 286 ? 20.045 -1.759 15.310 1.00 95.06 286 ASP A N 1
ATOM 2173 C CA . ASP A 1 286 ? 20.607 -0.942 14.230 1.00 95.06 286 ASP A CA 1
ATOM 2174 C C . ASP A 1 286 ? 19.735 -1.023 12.953 1.00 95.06 286 ASP A C 1
ATOM 2176 O O . ASP A 1 286 ? 19.180 -2.095 12.659 1.00 95.06 286 ASP A O 1
ATOM 2180 N N . PRO A 1 287 ? 19.648 0.068 12.161 1.00 95.69 287 PRO A N 1
ATOM 2181 C CA . PRO A 1 287 ? 18.841 0.110 10.947 1.00 95.69 287 PRO A CA 1
ATOM 2182 C C . PRO A 1 287 ? 19.103 -1.052 9.980 1.00 95.69 287 PRO A C 1
ATOM 2184 O O . PRO A 1 287 ? 20.248 -1.417 9.698 1.00 95.69 287 PRO A O 1
ATOM 2187 N N . LYS A 1 288 ? 18.024 -1.622 9.437 1.00 95.50 288 LYS A N 1
ATOM 2188 C CA . LYS A 1 288 ? 18.037 -2.745 8.489 1.00 95.50 288 LYS A CA 1
ATOM 2189 C C . LYS A 1 288 ? 16.735 -2.816 7.693 1.00 95.50 288 LYS A C 1
ATOM 2191 O O . LYS A 1 288 ? 15.731 -2.212 8.046 1.00 95.50 288 LYS A O 1
ATOM 2196 N N . LEU A 1 289 ? 16.729 -3.625 6.637 1.00 96.88 289 LEU A N 1
ATOM 2197 C CA . LEU A 1 289 ? 15.555 -3.836 5.789 1.00 96.88 289 LEU A CA 1
ATOM 2198 C C . LEU A 1 289 ? 14.529 -4.786 6.443 1.00 96.88 289 LEU A C 1
ATOM 2200 O O . LEU A 1 289 ? 14.602 -6.006 6.286 1.00 96.88 289 LEU A O 1
ATOM 2204 N N . HIS A 1 290 ? 13.537 -4.234 7.145 1.00 97.75 290 HIS A N 1
ATOM 2205 C CA . HIS A 1 290 ? 12.373 -4.977 7.640 1.00 97.75 290 HIS A CA 1
ATOM 2206 C C . HIS A 1 290 ? 11.355 -5.172 6.508 1.00 97.75 290 HIS A C 1
ATOM 2208 O O . HIS A 1 290 ? 10.562 -4.282 6.203 1.00 97.75 290 HIS A O 1
ATOM 2214 N N . THR A 1 291 ? 11.396 -6.340 5.868 1.00 97.88 291 THR A N 1
ATOM 2215 C CA . THR A 1 291 ? 10.671 -6.647 4.624 1.00 97.88 291 THR A CA 1
ATOM 2216 C C . THR A 1 291 ? 9.180 -6.865 4.851 1.00 97.88 291 THR A C 1
ATOM 2218 O O . THR A 1 291 ? 8.781 -7.662 5.702 1.00 97.88 291 THR A O 1
ATOM 2221 N N . GLN A 1 292 ? 8.360 -6.227 4.020 1.00 97.75 292 GLN A N 1
ATOM 2222 C CA . GLN A 1 292 ? 6.926 -6.461 3.872 1.00 97.75 292 GLN A CA 1
ATOM 2223 C C . GLN A 1 292 ? 6.653 -6.837 2.419 1.00 97.75 292 GLN A C 1
ATOM 2225 O O . GLN A 1 292 ? 6.941 -6.062 1.508 1.00 97.75 292 GLN A O 1
ATOM 2230 N N . ARG A 1 293 ? 6.123 -8.038 2.197 1.00 97.56 293 ARG A N 1
ATOM 2231 C CA . ARG A 1 293 ? 6.020 -8.640 0.864 1.00 97.56 293 ARG A CA 1
ATOM 2232 C C . ARG A 1 293 ? 4.584 -9.020 0.557 1.00 97.56 293 ARG A C 1
ATOM 2234 O O . ARG A 1 293 ? 3.899 -9.558 1.421 1.00 97.56 293 ARG A O 1
ATOM 2241 N N . ILE A 1 294 ? 4.155 -8.767 -0.677 1.00 98.56 294 ILE A N 1
ATOM 2242 C CA . ILE A 1 294 ? 2.886 -9.263 -1.210 1.00 98.56 294 ILE A CA 1
ATOM 2243 C C . ILE A 1 294 ? 3.176 -10.040 -2.488 1.00 98.56 294 ILE A C 1
ATOM 2245 O O . ILE A 1 294 ? 3.705 -9.503 -3.463 1.00 98.56 294 ILE A O 1
ATOM 2249 N N . THR A 1 295 ? 2.773 -11.306 -2.489 1.00 98.31 295 THR A N 1
ATOM 2250 C CA . THR A 1 295 ? 2.540 -12.062 -3.716 1.00 98.31 295 THR A CA 1
ATOM 2251 C C . THR A 1 295 ? 1.059 -11.934 -4.061 1.00 98.31 295 THR A C 1
ATOM 2253 O O . THR A 1 295 ? 0.200 -12.496 -3.384 1.00 98.31 295 THR A O 1
ATOM 2256 N N . LEU A 1 296 ? 0.760 -11.147 -5.091 1.00 97.94 296 LEU A N 1
ATOM 2257 C CA . LEU A 1 296 ? -0.582 -10.931 -5.619 1.00 97.94 296 LEU A CA 1
ATOM 2258 C C . LEU A 1 296 ? -0.890 -12.012 -6.652 1.00 97.94 296 LEU A C 1
ATOM 2260 O O . LEU A 1 296 ? -0.176 -12.117 -7.644 1.00 97.94 296 LEU A O 1
ATOM 2264 N N . THR A 1 297 ? -1.976 -12.757 -6.469 1.00 97.56 297 THR A N 1
ATOM 2265 C CA . THR A 1 297 ? -2.545 -13.621 -7.514 1.00 97.56 297 THR A CA 1
ATOM 2266 C C . THR A 1 297 ? -3.962 -13.174 -7.839 1.00 97.56 297 THR A C 1
ATOM 2268 O O . THR A 1 297 ? -4.799 -13.091 -6.944 1.00 97.56 297 THR A O 1
ATOM 2271 N N . ARG A 1 298 ? -4.252 -12.904 -9.112 1.00 95.88 298 ARG A N 1
ATOM 2272 C CA . ARG A 1 298 ? -5.621 -12.654 -9.588 1.00 95.88 298 ARG A CA 1
ATOM 2273 C C . ARG A 1 298 ? -6.172 -13.949 -10.173 1.00 95.88 298 ARG A C 1
ATOM 2275 O O . ARG A 1 298 ? -5.647 -14.428 -11.178 1.00 95.88 298 ARG A O 1
ATOM 2282 N N . THR A 1 299 ? -7.203 -14.513 -9.541 1.00 93.31 299 THR A N 1
ATOM 2283 C CA . THR A 1 299 ? -7.847 -15.764 -9.991 1.00 93.31 299 THR A CA 1
ATOM 2284 C C . THR A 1 299 ? -8.684 -15.523 -11.246 1.00 93.31 299 THR A C 1
ATOM 2286 O O . THR A 1 299 ? -9.144 -14.397 -11.431 1.00 93.31 299 THR A O 1
ATOM 2289 N N . PRO A 1 300 ? -8.880 -16.510 -12.140 1.00 89.25 300 PRO A N 1
ATOM 2290 C CA . PRO A 1 300 ? -9.747 -16.352 -13.309 1.00 89.25 300 PRO A CA 1
ATOM 2291 C C . PRO A 1 300 ? -11.225 -16.165 -12.910 1.00 89.25 300 PRO A C 1
ATOM 2293 O O . PRO A 1 300 ? -11.613 -16.416 -11.772 1.00 89.25 300 PRO A O 1
ATOM 2296 N N . GLU A 1 301 ? -12.058 -15.679 -13.836 1.00 87.56 301 GLU A N 1
ATOM 2297 C CA . GLU A 1 301 ? -13.485 -15.410 -13.560 1.00 87.56 301 GLU A CA 1
ATO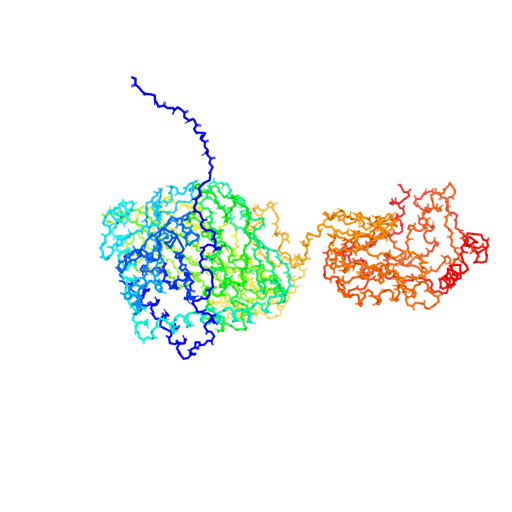M 2298 C C . GLU A 1 301 ? -14.274 -16.690 -13.223 1.00 87.56 301 GLU A C 1
ATOM 2300 O O . GLU A 1 301 ? -15.226 -16.650 -12.445 1.00 87.56 301 GLU A O 1
ATOM 2305 N N . ASP A 1 302 ? -13.851 -17.831 -13.771 1.00 86.50 302 ASP A N 1
ATOM 2306 C CA . ASP A 1 302 ? -14.448 -19.155 -13.581 1.00 86.50 302 ASP A CA 1
ATOM 2307 C C . ASP A 1 302 ? -13.836 -19.956 -12.416 1.00 86.50 302 ASP A C 1
ATOM 2309 O O . ASP A 1 302 ? -14.086 -21.159 -12.297 1.00 86.50 302 ASP A O 1
ATOM 2313 N N . ASP A 1 303 ? -13.062 -19.308 -11.538 1.00 89.75 303 ASP A N 1
ATOM 2314 C CA . ASP A 1 303 ? -12.508 -19.946 -10.343 1.00 89.75 303 ASP A CA 1
ATOM 2315 C C . ASP A 1 303 ? -13.634 -20.532 -9.456 1.00 89.75 303 ASP A C 1
ATOM 2317 O O . ASP A 1 303 ? -14.612 -19.833 -9.168 1.00 89.75 303 ASP A O 1
ATOM 2321 N N . PRO A 1 304 ? -13.525 -21.791 -8.985 1.00 83.62 304 PRO A N 1
ATOM 2322 C CA . PRO A 1 304 ? -14.567 -22.433 -8.176 1.00 83.62 304 PRO A CA 1
ATOM 2323 C C . PRO A 1 304 ? -14.911 -21.703 -6.872 1.00 83.62 304 PRO A C 1
ATOM 2325 O O . PRO A 1 304 ? -16.023 -21.848 -6.363 1.00 83.62 304 PRO A O 1
ATOM 2328 N N . GLU A 1 305 ? -13.967 -20.937 -6.325 1.00 82.25 305 GLU A N 1
ATOM 2329 C CA . GLU A 1 305 ? -14.135 -20.133 -5.110 1.00 82.25 305 GLU A CA 1
ATOM 2330 C C . GLU A 1 305 ? -14.454 -18.658 -5.430 1.00 82.25 305 GLU A C 1
ATOM 2332 O O . GLU A 1 305 ? -14.564 -17.824 -4.530 1.00 82.25 305 GLU A O 1
ATOM 2337 N N . GLY A 1 306 ? -14.659 -18.341 -6.711 1.00 85.81 306 GLY A N 1
ATOM 2338 C CA . GLY A 1 306 ? -15.008 -17.024 -7.223 1.00 85.81 306 GLY A CA 1
ATOM 2339 C C . GLY A 1 306 ? -13.800 -16.155 -7.578 1.00 85.81 306 GLY A C 1
ATOM 2340 O O . GLY A 1 306 ? -12.710 -16.264 -7.008 1.00 85.81 306 GLY A O 1
ATOM 2341 N N . GLU A 1 307 ? -14.022 -15.245 -8.526 1.00 91.25 307 GLU A N 1
ATOM 2342 C CA . GLU A 1 307 ? -13.055 -14.226 -8.935 1.00 91.25 307 GLU A CA 1
ATOM 2343 C C . GLU A 1 307 ? -12.645 -13.332 -7.753 1.00 91.25 307 GLU A C 1
ATOM 2345 O O . GLU A 1 307 ? -13.490 -12.660 -7.147 1.00 91.25 307 GLU A O 1
ATOM 2350 N N . ARG A 1 308 ? -11.344 -13.304 -7.441 1.00 94.50 308 ARG A N 1
ATOM 2351 C CA . ARG A 1 308 ? -10.779 -12.555 -6.312 1.00 94.50 308 ARG A CA 1
ATOM 2352 C C . ARG A 1 308 ? -9.287 -12.267 -6.484 1.00 94.50 308 ARG A C 1
ATOM 2354 O O . ARG A 1 308 ? -8.603 -12.837 -7.336 1.00 94.50 308 ARG A O 1
ATOM 2361 N N . LEU A 1 309 ? -8.780 -11.389 -5.626 1.00 97.88 309 LEU A N 1
ATOM 2362 C CA . LEU A 1 309 ? -7.355 -11.165 -5.417 1.00 97.88 309 LEU A CA 1
ATOM 2363 C C . LEU A 1 309 ? -6.893 -11.978 -4.208 1.00 97.88 309 LEU A C 1
ATOM 2365 O O . LEU A 1 309 ? -7.450 -11.845 -3.123 1.00 97.88 309 LEU A O 1
ATOM 2369 N N . ILE A 1 310 ? -5.860 -12.792 -4.379 1.00 98.44 310 ILE A N 1
ATOM 2370 C CA . ILE A 1 310 ? -5.174 -13.481 -3.288 1.00 98.44 310 ILE A CA 1
ATOM 2371 C C . ILE A 1 310 ? -3.917 -12.677 -2.963 1.00 98.44 310 ILE A C 1
ATOM 2373 O O . ILE A 1 310 ? -3.054 -12.501 -3.824 1.00 98.44 310 ILE A O 1
ATOM 2377 N N . LEU A 1 311 ? -3.825 -12.192 -1.729 1.00 98.50 311 LEU A N 1
ATOM 2378 C CA . LEU A 1 311 ? -2.676 -11.475 -1.189 1.00 98.50 311 LEU A CA 1
ATOM 2379 C C . LEU A 1 311 ? -1.937 -12.401 -0.222 1.00 98.50 311 LEU A C 1
ATOM 2381 O O . LEU A 1 311 ? -2.405 -12.639 0.891 1.00 98.50 311 LEU A O 1
ATOM 2385 N N . ASP A 1 312 ? -0.808 -12.949 -0.659 1.00 98.19 312 ASP A N 1
ATOM 2386 C CA . ASP A 1 312 ? 0.035 -13.817 0.163 1.00 98.19 312 ASP A CA 1
ATOM 2387 C C . ASP A 1 312 ? 1.226 -13.037 0.731 1.00 98.19 312 ASP A C 1
ATOM 2389 O O . ASP A 1 312 ? 2.023 -12.461 -0.014 1.00 98.19 312 ASP A O 1
ATOM 2393 N N . PHE A 1 313 ? 1.319 -13.013 2.061 1.00 97.31 313 PHE A N 1
ATOM 2394 C CA . PHE A 1 313 ? 2.318 -12.267 2.821 1.00 97.31 313 PHE A CA 1
ATOM 2395 C C . PHE A 1 313 ? 3.577 -13.089 3.156 1.00 97.31 313 PHE A C 1
ATOM 2397 O O . PHE A 1 313 ? 4.423 -12.638 3.943 1.00 97.31 313 PHE A O 1
ATOM 2404 N N . ALA A 1 314 ? 3.728 -14.294 2.594 1.00 95.38 314 ALA A N 1
ATOM 2405 C CA . ALA A 1 314 ? 4.942 -15.093 2.719 1.00 95.38 314 ALA A CA 1
ATOM 2406 C C . ALA A 1 314 ? 6.186 -14.302 2.269 1.00 95.38 314 ALA A C 1
ATOM 2408 O O . ALA A 1 314 ? 6.203 -13.656 1.221 1.00 95.38 314 ALA A O 1
ATOM 2409 N N . GLY A 1 315 ? 7.243 -14.360 3.084 1.00 93.81 315 GLY A N 1
ATOM 2410 C CA . GLY A 1 315 ? 8.469 -13.571 2.914 1.00 93.81 315 GLY A CA 1
ATOM 2411 C C . GLY A 1 315 ? 8.490 -12.243 3.682 1.00 93.81 315 GLY A C 1
ATOM 2412 O O . GLY A 1 315 ? 9.526 -11.585 3.711 1.00 93.81 315 GLY A O 1
ATOM 2413 N N . THR A 1 316 ? 7.401 -11.874 4.366 1.00 97.06 316 THR A N 1
ATOM 2414 C CA . THR A 1 316 ? 7.430 -10.807 5.383 1.00 97.06 316 THR A CA 1
ATOM 2415 C C . THR A 1 316 ? 8.409 -11.169 6.504 1.00 97.06 316 THR A C 1
ATOM 2417 O O . THR A 1 316 ? 8.447 -12.316 6.958 1.00 97.06 316 THR A O 1
ATOM 2420 N N . SER A 1 317 ? 9.207 -10.198 6.952 1.00 98.38 317 SER A N 1
ATOM 2421 C CA . SER A 1 317 ? 10.234 -10.402 7.977 1.00 98.38 317 SER A CA 1
ATOM 2422 C C . SER A 1 317 ? 9.662 -10.881 9.321 1.00 98.38 317 SER A C 1
ATOM 2424 O O . SER A 1 317 ? 8.490 -10.626 9.629 1.00 98.38 317 SER A O 1
ATOM 2426 N N . PRO A 1 318 ? 10.494 -11.541 10.154 1.00 98.19 318 PRO A N 1
ATOM 2427 C CA . PRO A 1 318 ? 10.159 -11.819 11.547 1.00 98.19 318 PRO A CA 1
ATOM 2428 C C . PRO A 1 318 ? 9.714 -10.556 12.290 1.00 98.19 318 PRO A C 1
ATOM 2430 O O . PRO A 1 318 ? 10.108 -9.448 11.919 1.00 98.19 318 PRO A O 1
ATOM 2433 N N . GLN A 1 319 ? 8.913 -10.732 13.341 1.00 97.56 319 GLN A N 1
ATOM 2434 C CA . GLN A 1 319 ? 8.502 -9.633 14.210 1.00 97.56 319 GLN A CA 1
ATOM 2435 C C . GLN A 1 319 ? 9.730 -8.859 14.707 1.00 97.56 319 GLN A C 1
ATOM 2437 O O . GLN A 1 319 ? 10.780 -9.445 14.995 1.00 97.56 319 GLN A O 1
ATOM 2442 N N . ALA A 1 320 ? 9.603 -7.541 14.782 1.00 98.06 320 ALA A N 1
ATOM 2443 C CA . ALA A 1 320 ? 10.665 -6.674 15.264 1.00 98.06 320 ALA A CA 1
ATOM 2444 C C . ALA A 1 320 ? 10.779 -6.749 16.790 1.00 98.06 320 ALA A C 1
ATOM 2446 O O . ALA A 1 320 ? 9.824 -7.122 17.481 1.00 98.06 320 ALA A O 1
ATOM 2447 N N . LYS A 1 321 ? 11.948 -6.374 17.322 1.00 97.75 321 LYS A N 1
ATOM 2448 C CA . LYS A 1 321 ? 12.102 -6.188 18.771 1.00 97.75 321 LYS A CA 1
ATOM 2449 C C . LYS A 1 321 ? 11.422 -4.899 19.216 1.00 97.75 321 LYS A C 1
ATOM 2451 O O . LYS A 1 321 ? 10.856 -4.873 20.304 1.00 97.75 321 LYS A O 1
ATOM 2456 N N . GLY A 1 322 ? 11.497 -3.872 18.371 1.00 97.62 322 GLY A N 1
ATOM 2457 C CA . GLY A 1 322 ? 10.849 -2.583 18.563 1.00 97.62 322 GLY A CA 1
ATOM 2458 C C . GLY A 1 322 ? 9.390 -2.507 18.092 1.00 97.62 322 GLY A C 1
ATOM 2459 O O . GLY A 1 322 ? 8.843 -3.501 17.603 1.00 97.62 322 GLY A O 1
ATOM 2460 N N . PRO A 1 323 ? 8.740 -1.330 18.201 1.00 96.56 323 PRO A N 1
ATOM 2461 C CA . PRO A 1 323 ? 7.285 -1.157 18.116 1.00 96.56 323 PRO A CA 1
ATOM 2462 C C . PRO A 1 323 ? 6.685 -1.207 16.700 1.00 96.56 323 PRO A C 1
ATOM 2464 O O . PRO A 1 323 ? 5.533 -0.817 16.508 1.00 96.56 323 PRO A O 1
ATOM 2467 N N . ILE A 1 324 ? 7.421 -1.682 15.694 1.00 96.62 324 ILE A N 1
ATOM 2468 C CA . ILE A 1 324 ? 6.975 -1.745 14.291 1.00 96.62 324 ILE A CA 1
ATOM 2469 C C . ILE A 1 324 ? 6.262 -3.069 13.963 1.00 96.62 324 ILE A C 1
ATOM 2471 O O . ILE A 1 324 ? 6.517 -3.684 12.933 1.00 96.62 324 ILE A O 1
ATOM 2475 N N . ASN A 1 325 ? 5.368 -3.538 14.835 1.00 97.56 325 ASN A N 1
ATOM 2476 C CA . ASN A 1 325 ? 4.572 -4.749 14.601 1.00 97.56 325 ASN A CA 1
ATOM 2477 C C . ASN A 1 325 ? 3.084 -4.421 14.440 1.00 97.56 325 ASN A C 1
ATOM 2479 O O . ASN A 1 325 ? 2.577 -3.478 15.042 1.00 97.56 325 ASN A O 1
ATOM 2483 N N . HIS A 1 326 ? 2.358 -5.220 13.658 1.00 96.00 326 HIS A N 1
ATOM 2484 C CA . HIS A 1 326 ? 0.937 -5.019 13.389 1.00 96.00 326 HIS A CA 1
ATOM 2485 C C . HIS A 1 326 ? 0.155 -6.336 13.471 1.00 96.00 326 HIS A C 1
ATOM 2487 O O . HIS A 1 326 ? 0.476 -7.293 12.776 1.00 96.00 326 HIS A O 1
ATOM 2493 N N . CYS A 1 327 ? -0.910 -6.377 14.276 1.00 94.56 327 CYS A N 1
ATOM 2494 C CA . CYS A 1 327 ? -1.808 -7.534 14.420 1.00 94.56 327 CYS A CA 1
ATOM 2495 C C . CYS A 1 327 ? -2.780 -7.688 13.229 1.00 94.56 327 CYS A C 1
ATOM 2497 O O . CYS A 1 327 ? -3.996 -7.724 13.413 1.00 94.56 327 CYS A O 1
ATOM 2499 N N . GLY A 1 328 ? -2.253 -7.760 12.005 1.00 92.38 328 GLY A N 1
ATOM 2500 C CA . GLY A 1 328 ? -3.052 -7.732 10.775 1.00 92.38 328 GLY A CA 1
ATOM 2501 C C . GLY A 1 328 ? -3.774 -9.039 10.448 1.00 92.38 328 GLY A C 1
ATOM 2502 O O . GLY A 1 328 ? -4.723 -9.027 9.671 1.00 92.38 328 GLY A O 1
ATOM 2503 N N . ASP A 1 329 ? -3.340 -10.155 11.034 1.00 93.12 329 ASP A N 1
ATOM 2504 C CA . ASP A 1 329 ? -3.846 -11.500 10.736 1.00 93.12 329 ASP A CA 1
ATOM 2505 C C . ASP A 1 329 ? -5.152 -11.865 11.450 1.00 93.12 329 ASP A C 1
ATOM 2507 O O . ASP A 1 329 ? -5.789 -12.871 11.134 1.00 93.12 329 ASP A O 1
ATOM 2511 N N . TYR A 1 330 ? -5.559 -11.060 12.429 1.00 90.88 330 TYR A N 1
ATOM 2512 C CA . TYR A 1 330 ? -6.765 -11.321 13.198 1.00 90.88 330 TYR A CA 1
ATOM 2513 C C . TYR A 1 330 ? -7.998 -11.196 12.316 1.00 90.88 330 TYR A C 1
ATOM 2515 O O . TYR A 1 330 ? -8.043 -10.422 11.357 1.00 90.88 330 TYR A O 1
ATOM 2523 N N . SER A 1 331 ? -9.004 -11.998 12.653 1.00 87.94 331 SER A N 1
ATOM 2524 C CA . SER A 1 331 ? -10.226 -12.114 11.873 1.00 87.94 331 SER A CA 1
ATOM 2525 C C . SER A 1 331 ? -9.973 -12.268 10.356 1.00 87.94 331 SER A C 1
ATOM 2527 O O . SER A 1 331 ? -10.617 -11.602 9.550 1.00 87.94 331 SER A O 1
ATOM 2529 N N . ASP A 1 332 ? -9.008 -13.115 9.965 1.00 87.81 332 ASP A N 1
ATOM 2530 C CA . ASP A 1 332 ? -8.580 -13.366 8.572 1.00 87.81 332 ASP A CA 1
ATOM 2531 C C . ASP A 1 332 ? -8.285 -12.075 7.780 1.00 87.81 332 ASP A C 1
ATOM 2533 O O . ASP A 1 332 ? -8.527 -11.976 6.570 1.00 87.81 332 ASP A O 1
ATOM 2537 N N . GLY A 1 333 ? -7.793 -11.048 8.476 1.00 91.50 333 GLY A N 1
ATOM 2538 C CA . GLY A 1 333 ? -7.441 -9.760 7.896 1.00 91.50 333 GLY A CA 1
ATOM 2539 C C . GLY A 1 333 ? -8.629 -8.927 7.423 1.00 91.50 333 GLY A C 1
ATOM 2540 O O . GLY A 1 333 ? -8.436 -8.048 6.592 1.00 91.50 333 GLY A O 1
ATOM 2541 N N . VAL A 1 334 ? -9.856 -9.150 7.911 1.00 91.06 334 VAL A N 1
ATOM 2542 C CA . VAL A 1 334 ? -11.052 -8.378 7.496 1.00 91.06 334 VAL A CA 1
ATOM 2543 C C . VAL A 1 334 ? -10.834 -6.862 7.588 1.00 91.06 334 VAL A C 1
ATOM 2545 O O . VAL A 1 334 ? -11.200 -6.130 6.665 1.00 91.06 334 VAL A O 1
ATOM 2548 N N . PHE A 1 335 ? -10.209 -6.382 8.668 1.00 91.38 335 PHE A N 1
ATOM 2549 C CA . PHE A 1 335 ? -9.832 -4.971 8.790 1.00 91.38 335 PHE A CA 1
ATOM 2550 C C . PHE A 1 335 ? -8.803 -4.573 7.723 1.00 91.38 335 PHE A C 1
ATOM 2552 O O . PHE A 1 335 ? -9.026 -3.619 6.977 1.00 91.38 335 PHE A O 1
ATOM 2559 N N . LEU A 1 336 ? -7.725 -5.350 7.581 1.00 93.06 336 LEU A N 1
ATOM 2560 C CA . LEU A 1 336 ? -6.649 -5.073 6.629 1.00 93.06 336 LEU A CA 1
ATOM 2561 C C . LEU A 1 336 ? -7.132 -5.080 5.166 1.00 93.06 336 LEU A C 1
ATOM 2563 O O . LEU A 1 336 ? -6.691 -4.251 4.375 1.00 93.06 336 LEU A O 1
ATOM 2567 N N . LYS A 1 337 ? -8.084 -5.946 4.791 1.00 93.81 337 LYS A N 1
ATOM 2568 C CA . LYS A 1 337 ? -8.709 -5.963 3.453 1.00 93.81 337 LYS A CA 1
ATOM 2569 C C . LYS A 1 337 ? -9.361 -4.623 3.134 1.00 93.81 337 LYS A C 1
ATOM 2571 O O . LYS A 1 337 ? -9.083 -4.043 2.087 1.00 93.81 337 LYS A O 1
ATOM 2576 N N . LYS A 1 338 ? -10.191 -4.117 4.052 1.00 91.81 338 LYS A N 1
ATOM 2577 C CA . LYS A 1 338 ? -10.859 -2.812 3.919 1.00 91.81 338 LYS A CA 1
ATOM 2578 C C . LYS A 1 338 ? -9.863 -1.653 3.966 1.00 91.81 338 LYS A C 1
ATOM 2580 O O . LYS A 1 338 ? -10.073 -0.663 3.279 1.00 91.81 338 LYS A O 1
ATOM 2585 N N . TRP A 1 339 ? -8.773 -1.794 4.718 1.00 90.56 339 TRP A N 1
ATOM 2586 C CA . TRP A 1 339 ? -7.703 -0.799 4.787 1.00 90.56 339 TRP A CA 1
ATOM 2587 C C . TRP A 1 339 ? -6.903 -0.680 3.481 1.00 90.56 339 TRP A C 1
ATOM 2589 O O . TRP A 1 339 ? -6.586 0.427 3.059 1.00 90.56 339 TRP A O 1
ATOM 2599 N N . LEU A 1 340 ? -6.590 -1.800 2.818 1.00 93.62 340 LEU A N 1
ATOM 2600 C CA . LEU A 1 340 ? -5.777 -1.814 1.593 1.00 93.62 340 LEU A CA 1
ATOM 2601 C C . LEU A 1 340 ? -6.584 -1.568 0.309 1.00 93.62 340 LEU A C 1
ATOM 2603 O O . LEU A 1 340 ? -6.073 -1.010 -0.662 1.00 93.62 340 LEU A O 1
ATOM 2607 N N . ALA A 1 341 ? -7.856 -1.957 0.299 1.00 93.75 341 ALA A N 1
ATOM 2608 C CA . ALA A 1 341 ? -8.755 -1.839 -0.845 1.00 93.75 341 ALA A CA 1
ATOM 2609 C C . ALA A 1 341 ? -8.874 -0.443 -1.496 1.00 93.75 341 ALA A C 1
ATOM 2611 O O . ALA A 1 341 ? -9.030 -0.395 -2.721 1.00 93.75 341 ALA A O 1
ATOM 2612 N N . PRO A 1 342 ? -8.766 0.691 -0.771 1.00 92.12 342 PRO A N 1
ATOM 2613 C CA . PRO A 1 342 ? -8.737 2.011 -1.383 1.00 92.12 342 PRO A CA 1
ATOM 2614 C C . PRO A 1 342 ? -7.616 2.189 -2.407 1.00 92.12 342 PRO A C 1
ATOM 2616 O O . PRO A 1 342 ? -7.775 3.004 -3.302 1.00 92.12 342 PRO A O 1
ATOM 2619 N N . ILE A 1 343 ? -6.519 1.424 -2.363 1.00 94.12 343 ILE A N 1
ATOM 2620 C CA . ILE A 1 343 ? -5.481 1.479 -3.409 1.00 94.12 343 ILE A CA 1
ATOM 2621 C C . ILE A 1 343 ? -6.023 1.036 -4.768 1.00 94.12 343 ILE A C 1
ATOM 2623 O O . ILE A 1 343 ? -5.656 1.612 -5.794 1.00 94.12 343 ILE A O 1
ATOM 2627 N N . LEU A 1 344 ? -6.957 0.082 -4.784 1.00 95.44 344 LEU A N 1
ATOM 2628 C CA . LEU A 1 344 ? -7.523 -0.475 -6.010 1.00 95.44 344 LEU A CA 1
ATOM 2629 C C . LEU A 1 344 ? -8.288 0.574 -6.835 1.00 95.44 344 LEU A C 1
ATOM 2631 O O . LEU A 1 344 ? -8.342 0.465 -8.058 1.00 95.44 344 LEU A O 1
ATOM 2635 N N . ARG A 1 345 ? -8.831 1.625 -6.199 1.00 94.50 345 ARG A N 1
ATOM 2636 C CA . ARG A 1 345 ? -9.592 2.679 -6.895 1.00 94.50 345 ARG A CA 1
ATOM 2637 C C . ARG A 1 345 ? -8.748 3.452 -7.914 1.00 94.50 345 ARG A C 1
ATOM 2639 O O . ARG A 1 345 ? -9.306 3.973 -8.871 1.00 94.50 345 ARG A O 1
ATOM 2646 N N . ASN A 1 346 ? -7.418 3.470 -7.767 1.00 94.94 346 ASN A N 1
ATOM 2647 C CA . ASN A 1 346 ? -6.499 4.090 -8.733 1.00 94.94 346 ASN A CA 1
ATOM 2648 C C . ASN A 1 346 ? -6.562 3.459 -10.140 1.00 94.94 346 ASN A C 1
ATOM 2650 O O . ASN A 1 346 ? -6.063 4.050 -11.097 1.00 94.94 346 ASN A O 1
ATOM 2654 N N . LEU A 1 347 ? -7.173 2.275 -10.271 1.00 96.25 347 LEU A N 1
ATOM 2655 C CA . LEU A 1 347 ? -7.428 1.607 -11.551 1.00 96.25 347 LEU A CA 1
ATOM 2656 C C . LEU A 1 347 ? -8.721 2.065 -12.240 1.00 96.25 347 LEU A C 1
ATOM 2658 O O . LEU A 1 347 ? -8.997 1.617 -13.355 1.00 96.25 347 LEU A O 1
ATOM 2662 N N . ALA A 1 348 ? -9.522 2.921 -11.600 1.00 95.56 348 ALA A N 1
ATOM 2663 C CA . ALA A 1 348 ? -10.704 3.500 -12.223 1.00 95.56 348 ALA A CA 1
ATOM 2664 C C . ALA A 1 348 ? -10.330 4.259 -13.506 1.00 95.56 348 ALA A C 1
ATOM 2666 O O . ALA A 1 348 ? -9.246 4.830 -13.622 1.00 95.56 348 ALA A O 1
ATOM 2667 N N . ASP A 1 349 ? -11.250 4.283 -14.473 1.00 92.88 349 ASP A N 1
ATOM 2668 C CA . ASP A 1 349 ? -10.981 4.863 -15.793 1.00 92.88 349 ASP A CA 1
ATOM 2669 C C . ASP A 1 349 ? -10.773 6.387 -15.758 1.00 92.88 349 ASP A C 1
ATOM 2671 O O . ASP A 1 349 ? -10.122 6.928 -16.653 1.00 92.88 349 ASP A O 1
ATOM 2675 N N . THR A 1 350 ? -11.296 7.079 -14.736 1.00 94.19 350 THR A N 1
ATOM 2676 C CA . THR A 1 350 ? -11.083 8.520 -14.535 1.00 94.19 350 THR A CA 1
ATOM 2677 C C . THR A 1 350 ? -10.888 8.883 -13.055 1.00 94.19 350 THR A C 1
ATOM 2679 O O . THR A 1 350 ? -11.365 8.154 -12.177 1.00 94.19 350 THR A O 1
ATOM 2682 N N . PRO A 1 351 ? -10.234 10.023 -12.749 1.00 91.44 351 PRO A N 1
ATOM 2683 C CA . PRO A 1 351 ? -10.093 10.529 -11.380 1.00 91.44 351 PRO A CA 1
ATOM 2684 C C . PRO A 1 351 ? -11.429 10.851 -10.696 1.00 91.44 351 PRO A C 1
ATOM 2686 O O . PRO A 1 351 ? -11.566 10.671 -9.489 1.00 91.44 351 PRO A O 1
ATOM 2689 N N . GLU A 1 352 ? -12.433 11.298 -11.449 1.00 93.38 352 GLU A N 1
ATOM 2690 C CA . GLU A 1 352 ? -13.772 11.556 -10.913 1.00 93.38 352 GLU A CA 1
ATOM 2691 C C . GLU A 1 352 ? -14.406 10.246 -10.455 1.00 93.38 352 GLU A C 1
ATOM 2693 O O . GLU A 1 352 ? -14.880 10.149 -9.325 1.00 93.38 352 GLU A O 1
ATOM 2698 N N . ARG A 1 353 ? -14.321 9.200 -11.289 1.00 94.69 353 ARG A N 1
ATOM 2699 C CA . ARG A 1 353 ? -14.845 7.884 -10.927 1.00 94.69 353 ARG A CA 1
ATOM 2700 C C . ARG A 1 353 ? -14.090 7.283 -9.746 1.00 94.69 353 ARG A C 1
ATOM 2702 O O . ARG A 1 353 ? -14.705 6.707 -8.857 1.00 94.69 353 ARG A O 1
ATOM 2709 N N . MET A 1 354 ? -12.771 7.459 -9.705 1.00 91.94 354 MET A N 1
ATOM 2710 C CA . MET A 1 354 ? -11.924 7.067 -8.577 1.00 91.94 354 MET A CA 1
ATOM 2711 C C . MET A 1 354 ? -12.435 7.634 -7.239 1.00 91.94 354 MET A C 1
ATOM 2713 O O . MET A 1 354 ? -12.418 6.926 -6.233 1.00 91.94 354 MET A O 1
ATOM 2717 N N . ALA A 1 355 ? -12.896 8.890 -7.222 1.00 88.81 355 ALA A N 1
ATOM 2718 C CA . ALA A 1 355 ? -13.405 9.563 -6.025 1.00 88.81 355 ALA A CA 1
ATOM 2719 C C . ALA A 1 355 ? -14.812 9.098 -5.592 1.00 88.81 355 ALA A C 1
ATOM 2721 O O . ALA A 1 355 ? -15.206 9.332 -4.450 1.00 88.81 355 ALA A O 1
ATOM 2722 N N . GLU A 1 356 ? -15.561 8.440 -6.479 1.00 90.62 356 GLU A N 1
ATOM 2723 C CA . GLU A 1 356 ? -16.898 7.887 -6.209 1.00 90.62 356 GLU A CA 1
ATOM 2724 C C . GLU A 1 356 ? -16.867 6.436 -5.698 1.00 90.62 356 GLU A C 1
ATOM 2726 O O . GLU A 1 356 ? -17.892 5.909 -5.262 1.00 90.62 356 GLU A O 1
ATOM 2731 N N . LEU A 1 357 ? -15.716 5.762 -5.786 1.00 91.50 357 LEU A N 1
ATOM 2732 C CA . LEU A 1 357 ? -15.559 4.373 -5.361 1.00 91.50 357 LEU A CA 1
ATOM 2733 C C . LEU A 1 357 ? -15.267 4.291 -3.859 1.00 91.50 357 LEU A C 1
ATOM 2735 O O . LEU A 1 357 ? -14.118 4.362 -3.417 1.00 91.50 357 LEU A O 1
ATOM 2739 N N . ASP A 1 358 ? -16.338 4.120 -3.092 1.00 88.12 358 ASP A N 1
ATOM 2740 C CA . ASP A 1 358 ? -16.308 3.894 -1.649 1.00 88.12 358 ASP A CA 1
ATOM 2741 C C . ASP A 1 358 ? -16.046 2.407 -1.301 1.00 88.12 358 ASP A C 1
ATOM 2743 O O . ASP A 1 358 ? -16.523 1.492 -1.982 1.00 88.12 358 ASP A O 1
ATOM 2747 N N . VAL A 1 359 ? -15.328 2.152 -0.198 1.00 90.50 359 VAL A N 1
ATOM 2748 C CA . VAL A 1 359 ? -14.933 0.800 0.251 1.00 90.50 359 VAL A CA 1
ATOM 2749 C C . VAL A 1 359 ? -15.691 0.398 1.517 1.00 90.50 359 VAL A C 1
ATOM 2751 O O . VAL A 1 359 ? -15.313 0.777 2.621 1.00 90.50 359 VAL A O 1
ATOM 2754 N N . ASN A 1 360 ? -16.726 -0.430 1.379 1.00 92.81 360 ASN A N 1
ATOM 2755 C CA . ASN A 1 360 ? -17.441 -1.041 2.508 1.00 92.81 360 ASN A CA 1
ATOM 2756 C C . ASN A 1 360 ? -17.147 -2.556 2.610 1.00 92.81 360 ASN A C 1
ATOM 2758 O O . ASN A 1 360 ? -16.231 -3.064 1.957 1.00 92.81 360 ASN A O 1
ATOM 2762 N N . GLU A 1 361 ? -17.913 -3.306 3.415 1.00 93.19 361 GLU A N 1
ATOM 2763 C CA . GLU A 1 361 ? -17.723 -4.760 3.577 1.00 93.19 361 GLU A CA 1
ATOM 2764 C C . GLU A 1 361 ? -17.785 -5.553 2.257 1.00 93.19 361 GLU A C 1
ATOM 2766 O O . GLU A 1 361 ? -17.219 -6.641 2.165 1.00 93.19 361 GLU A O 1
ATOM 2771 N N . GLY A 1 362 ? -18.411 -5.009 1.210 1.00 93.12 362 GLY A N 1
ATOM 2772 C CA . GLY A 1 362 ? -18.526 -5.638 -0.106 1.00 93.12 362 GLY A CA 1
ATOM 2773 C C . GLY A 1 362 ? -17.189 -5.918 -0.795 1.00 93.12 362 GLY A C 1
ATOM 2774 O O . GLY A 1 362 ? -17.149 -6.724 -1.727 1.00 93.12 362 GLY A O 1
ATOM 2775 N N . ILE A 1 363 ? -16.082 -5.321 -0.339 1.00 92.88 363 ILE A N 1
ATOM 2776 C CA . ILE A 1 363 ? -14.748 -5.660 -0.848 1.00 92.88 363 ILE A CA 1
ATOM 2777 C C . ILE A 1 363 ? -14.185 -6.963 -0.267 1.00 92.88 363 ILE A C 1
ATOM 2779 O O . ILE A 1 363 ? -13.409 -7.647 -0.926 1.00 92.88 363 ILE A O 1
ATOM 2783 N N . VAL A 1 364 ? -14.569 -7.329 0.959 1.00 92.81 364 VAL A N 1
ATOM 2784 C CA . VAL A 1 364 ? -14.002 -8.475 1.685 1.00 92.81 364 VAL A CA 1
ATOM 2785 C C . VAL A 1 364 ? -14.086 -9.794 0.906 1.00 92.81 364 VAL A C 1
ATOM 2787 O O . VAL A 1 364 ? -13.072 -10.491 0.875 1.00 92.81 364 VAL A O 1
ATOM 2790 N N . PRO A 1 365 ? -15.202 -10.153 0.235 1.00 91.81 365 PRO A N 1
ATOM 2791 C CA . PRO A 1 365 ? -15.250 -11.380 -0.563 1.00 91.81 365 PRO A CA 1
ATOM 2792 C C . PRO A 1 365 ? -14.380 -11.341 -1.831 1.00 91.81 365 PRO A C 1
ATOM 2794 O O . PRO A 1 365 ? -14.123 -12.389 -2.409 1.00 91.81 365 PRO A O 1
ATOM 2797 N N . LEU A 1 366 ? -13.920 -10.165 -2.276 1.00 94.62 366 LEU A N 1
ATOM 2798 C CA . LEU A 1 366 ? -13.043 -10.020 -3.445 1.00 94.62 366 LEU A CA 1
ATOM 2799 C C . LEU A 1 366 ? -11.555 -10.144 -3.095 1.00 94.62 366 LEU A C 1
ATOM 2801 O O . LEU A 1 366 ? -10.717 -10.075 -3.995 1.00 94.62 366 LEU A O 1
ATOM 2805 N N . ILE A 1 367 ? -11.215 -10.292 -1.809 1.00 95.81 367 ILE A N 1
ATOM 2806 C CA . ILE A 1 367 ? -9.833 -10.358 -1.333 1.00 95.81 367 ILE A CA 1
ATOM 2807 C C . ILE A 1 367 ? -9.667 -11.540 -0.373 1.00 95.81 367 ILE A C 1
ATOM 2809 O O . ILE A 1 367 ? -10.249 -11.589 0.712 1.00 95.81 367 ILE A O 1
ATOM 2813 N N . GLU A 1 368 ? -8.804 -12.476 -0.740 1.00 95.69 368 GLU A N 1
ATOM 2814 C CA . GLU A 1 368 ? -8.267 -13.508 0.143 1.00 95.69 368 GLU A CA 1
ATOM 2815 C C . GLU A 1 368 ? -6.904 -13.042 0.667 1.00 95.69 368 GLU A C 1
ATOM 2817 O O . GLU A 1 368 ? -6.086 -12.531 -0.094 1.00 95.69 368 GLU A O 1
ATOM 2822 N N . MET A 1 369 ? -6.649 -13.201 1.964 1.00 96.25 369 MET A N 1
ATOM 2823 C CA . MET A 1 369 ? -5.358 -12.877 2.574 1.00 96.25 369 MET A CA 1
ATOM 2824 C C . MET A 1 369 ? -4.751 -14.141 3.166 1.00 96.25 369 MET A C 1
ATOM 2826 O O . MET A 1 369 ? -5.414 -14.844 3.925 1.00 96.25 369 MET A O 1
ATOM 2830 N N . ARG A 1 370 ? -3.493 -14.420 2.825 1.00 96.56 370 ARG A N 1
ATOM 2831 C CA . ARG A 1 370 ? -2.729 -15.553 3.352 1.00 96.56 370 ARG A CA 1
ATOM 2832 C C . ARG A 1 370 ? -1.592 -15.022 4.199 1.00 96.56 370 ARG A C 1
ATOM 2834 O O . ARG A 1 370 ? -0.655 -14.412 3.688 1.00 96.56 370 ARG A O 1
ATOM 2841 N N . PHE A 1 371 ? -1.699 -15.235 5.502 1.00 95.88 371 PHE A N 1
ATOM 2842 C CA . PHE A 1 371 ? -0.700 -14.787 6.459 1.00 95.88 371 PHE A CA 1
ATOM 2843 C C . PHE A 1 371 ? 0.328 -15.891 6.735 1.00 95.88 371 PHE A C 1
ATOM 2845 O O . PHE A 1 371 ? -0.033 -17.072 6.762 1.00 95.88 371 PHE A O 1
ATOM 2852 N N . PRO A 1 372 ? 1.605 -15.534 6.966 1.00 93.06 372 PRO A N 1
ATOM 2853 C CA . PRO A 1 372 ? 2.579 -16.479 7.497 1.00 93.06 372 PRO A CA 1
ATOM 2854 C C . PRO A 1 372 ? 2.181 -16.939 8.917 1.00 93.06 372 PRO A C 1
ATOM 2856 O O . PRO A 1 372 ? 1.311 -16.333 9.547 1.00 93.06 372 PRO A O 1
ATOM 2859 N N . PRO A 1 373 ? 2.817 -17.995 9.456 1.00 92.19 373 PRO A N 1
ATOM 2860 C CA . PRO A 1 373 ? 2.666 -18.350 10.864 1.00 92.19 373 PRO A CA 1
ATOM 2861 C C . PRO A 1 373 ? 3.017 -17.178 11.787 1.00 92.19 373 PRO A C 1
ATOM 2863 O O . PRO A 1 373 ? 3.801 -16.309 11.405 1.00 92.19 373 PRO A O 1
ATOM 2866 N N . LYS A 1 374 ? 2.481 -17.207 13.014 1.00 96.00 374 LYS A N 1
ATOM 2867 C CA . LYS A 1 374 ? 2.794 -16.237 14.072 1.00 96.00 374 LYS A CA 1
ATOM 2868 C C . LYS A 1 374 ? 4.304 -16.017 14.229 1.00 96.00 374 LYS A C 1
ATOM 2870 O O . LYS A 1 374 ? 5.097 -16.943 14.054 1.00 96.00 374 LYS A O 1
ATOM 2875 N N . GLY A 1 375 ? 4.677 -14.787 14.578 1.00 97.31 375 GLY A N 1
ATOM 2876 C CA . GLY A 1 375 ? 6.067 -14.367 14.759 1.00 97.31 375 GLY A CA 1
ATOM 2877 C C . GLY A 1 375 ? 6.627 -13.495 13.630 1.00 97.31 375 GLY A C 1
ATOM 2878 O O . GLY A 1 375 ? 7.846 -13.368 13.515 1.00 97.31 375 GLY A O 1
ATOM 2879 N N . THR A 1 376 ? 5.778 -12.891 12.791 1.00 98.31 376 THR A N 1
ATOM 2880 C CA . THR A 1 376 ? 6.185 -11.921 11.750 1.00 98.31 376 THR A CA 1
ATOM 2881 C C . THR A 1 376 ? 5.690 -10.507 12.051 1.00 98.31 376 THR A C 1
ATOM 2883 O O . THR A 1 376 ? 4.843 -10.322 12.923 1.00 98.31 376 THR A O 1
ATOM 2886 N N . LEU A 1 377 ? 6.158 -9.507 11.292 1.00 97.88 377 LEU A N 1
ATOM 2887 C CA . LEU A 1 377 ? 5.697 -8.111 11.414 1.00 97.88 377 LEU A CA 1
ATOM 2888 C C . LEU A 1 377 ? 4.169 -7.948 11.310 1.00 97.88 377 LEU A C 1
ATOM 2890 O O . LEU A 1 377 ? 3.625 -6.999 11.866 1.00 97.88 377 LEU A O 1
ATOM 2894 N N . LEU A 1 378 ? 3.481 -8.856 10.605 1.00 96.94 378 LEU A N 1
ATOM 2895 C CA . LEU A 1 378 ? 2.023 -8.835 10.405 1.00 96.94 378 LEU A CA 1
ATOM 2896 C C . LEU A 1 378 ? 1.261 -9.844 11.271 1.00 96.94 378 LEU A C 1
ATOM 2898 O O . LEU A 1 378 ? 0.030 -9.859 11.266 1.00 96.94 378 LEU A O 1
ATOM 2902 N N . THR A 1 379 ? 1.986 -10.711 11.976 1.00 96.56 379 THR A N 1
ATOM 2903 C CA . THR A 1 379 ? 1.428 -11.778 12.814 1.00 96.56 379 THR A CA 1
ATOM 2904 C C . THR A 1 379 ? 2.124 -11.826 14.186 1.00 96.56 379 THR A C 1
ATOM 2906 O O . THR A 1 379 ? 2.503 -12.908 14.648 1.00 96.56 379 THR A O 1
ATOM 2909 N N . PRO A 1 380 ? 2.346 -10.684 14.864 1.00 97.31 380 PRO A N 1
ATOM 2910 C CA . PRO A 1 380 ? 3.153 -10.654 16.074 1.00 97.31 380 PRO A CA 1
ATOM 2911 C C . PRO A 1 380 ? 2.532 -11.477 17.202 1.00 97.31 380 PRO A C 1
ATOM 2913 O O . PRO A 1 380 ? 1.308 -11.659 17.297 1.00 97.31 380 PRO A O 1
ATOM 2916 N N . GLU A 1 381 ? 3.404 -11.959 18.081 1.00 97.12 381 GLU A N 1
ATOM 2917 C CA . GLU A 1 381 ? 3.019 -12.641 19.307 1.00 97.12 381 GLU A CA 1
ATOM 2918 C C . GLU A 1 381 ? 3.028 -11.671 20.490 1.00 97.12 381 GLU A C 1
ATOM 2920 O O . GLU A 1 381 ? 3.972 -10.908 20.694 1.00 97.12 381 GLU A O 1
ATOM 2925 N N . PHE A 1 382 ? 1.970 -11.716 21.300 1.00 96.31 382 PHE A N 1
ATOM 2926 C CA . PHE A 1 382 ? 1.910 -10.958 22.546 1.00 96.31 382 PHE A CA 1
ATOM 2927 C C . PHE A 1 382 ? 3.095 -11.344 23.455 1.00 96.31 382 PHE A C 1
ATOM 2929 O O . PHE A 1 382 ? 3.336 -12.542 23.631 1.00 96.31 382 PHE A O 1
ATOM 2936 N N . PRO A 1 383 ? 3.811 -10.387 24.083 1.00 96.50 383 PRO A N 1
ATOM 2937 C CA . PRO A 1 383 ? 3.480 -8.966 24.237 1.00 96.50 383 PRO A CA 1
ATOM 2938 C C . PRO A 1 383 ? 4.282 -8.028 23.313 1.00 96.50 383 PRO A C 1
ATOM 2940 O O . PRO A 1 383 ? 4.738 -6.981 23.777 1.00 96.50 383 PRO A O 1
ATOM 2943 N N . ALA A 1 384 ? 4.517 -8.386 22.045 1.00 97.94 384 ALA A N 1
ATOM 2944 C CA . ALA A 1 384 ? 5.305 -7.539 21.148 1.00 97.94 384 ALA A CA 1
ATOM 2945 C C . ALA A 1 384 ? 4.707 -6.116 21.017 1.00 97.94 384 ALA A C 1
ATOM 2947 O O . ALA A 1 384 ? 3.482 -5.969 20.950 1.00 97.94 384 ALA A O 1
ATOM 2948 N N . PRO A 1 385 ? 5.550 -5.074 20.994 1.00 97.56 385 PRO A N 1
ATOM 2949 C CA . PRO A 1 385 ? 5.124 -3.677 20.895 1.00 97.56 385 PRO A CA 1
ATOM 2950 C C . PRO A 1 385 ? 4.623 -3.337 19.479 1.00 97.56 385 PRO A C 1
ATOM 2952 O O . PRO A 1 385 ? 5.099 -3.903 18.492 1.00 97.56 385 PRO A O 1
ATOM 2955 N N . THR A 1 386 ? 3.651 -2.429 19.373 1.00 96.06 386 THR A N 1
ATOM 2956 C CA . THR A 1 386 ? 2.898 -2.121 18.139 1.00 96.06 386 THR A CA 1
ATOM 2957 C C . THR A 1 386 ? 2.750 -0.625 17.849 1.00 96.06 386 THR A C 1
ATOM 2959 O O . THR A 1 386 ? 2.087 -0.238 16.890 1.00 96.06 386 THR A O 1
ATOM 2962 N N . ASN A 1 387 ? 3.339 0.265 18.647 1.00 91.88 387 ASN A N 1
ATOM 2963 C CA . ASN A 1 387 ? 3.031 1.692 18.549 1.00 91.88 387 ASN A CA 1
ATOM 2964 C C . ASN A 1 387 ? 3.344 2.328 17.197 1.00 91.88 387 ASN A C 1
ATOM 2966 O O . ASN A 1 387 ? 2.555 3.114 16.665 1.00 91.88 387 ASN A O 1
ATOM 2970 N N . ALA A 1 388 ? 4.488 1.949 16.633 1.00 92.94 388 ALA A N 1
ATOM 2971 C CA . ALA A 1 388 ? 4.963 2.382 15.330 1.00 92.94 388 ALA A CA 1
ATOM 2972 C C . ALA A 1 388 ? 4.440 1.472 14.203 1.00 92.94 388 ALA A C 1
ATOM 2974 O O . ALA A 1 388 ? 5.004 1.442 13.108 1.00 92.94 388 ALA A O 1
ATOM 2975 N N . ARG A 1 389 ? 3.316 0.762 14.419 1.00 91.88 389 ARG A N 1
ATOM 2976 C CA . ARG A 1 389 ? 2.620 -0.025 13.382 1.00 91.88 389 ARG A CA 1
ATOM 2977 C C . ARG A 1 389 ? 2.330 0.765 12.116 1.00 91.88 389 ARG A C 1
ATOM 2979 O O . ARG A 1 389 ? 2.126 0.161 11.068 1.00 91.88 389 ARG A O 1
ATOM 2986 N N . THR A 1 390 ? 2.264 2.095 12.201 1.00 89.38 390 THR A N 1
ATOM 2987 C CA . THR A 1 390 ? 2.065 2.994 11.062 1.00 89.38 390 THR A CA 1
ATOM 2988 C C . THR A 1 390 ? 3.115 2.747 9.983 1.00 89.38 390 THR A C 1
ATOM 2990 O O . THR A 1 390 ? 2.762 2.742 8.809 1.00 89.38 390 THR A O 1
ATOM 2993 N N . PHE A 1 391 ? 4.355 2.409 10.352 1.00 92.94 391 PHE A N 1
ATOM 2994 C CA . PHE A 1 391 ? 5.428 2.093 9.401 1.00 92.94 391 PHE A CA 1
ATOM 2995 C C . PHE A 1 391 ? 5.203 0.769 8.663 1.00 92.94 391 PHE A C 1
ATOM 2997 O O . PHE A 1 391 ? 5.759 0.551 7.592 1.00 92.94 391 PHE A O 1
ATOM 3004 N N . VAL A 1 392 ? 4.374 -0.119 9.212 1.00 93.81 392 VAL A N 1
ATOM 3005 C CA . VAL A 1 392 ? 4.010 -1.393 8.588 1.00 93.81 392 VAL A CA 1
ATOM 3006 C C . VAL A 1 392 ? 2.701 -1.253 7.820 1.00 93.81 392 VAL A C 1
ATOM 3008 O O . VAL A 1 392 ? 2.662 -1.374 6.600 1.00 93.81 392 VAL A O 1
ATOM 3011 N N . ILE A 1 393 ? 1.612 -0.900 8.499 1.00 92.56 393 ILE A N 1
ATOM 3012 C CA . ILE A 1 393 ? 0.285 -0.883 7.874 1.00 92.56 393 ILE A CA 1
ATOM 3013 C C . ILE A 1 393 ? 0.180 0.125 6.714 1.00 92.56 393 ILE A C 1
ATOM 3015 O O . ILE A 1 393 ? -0.520 -0.138 5.736 1.00 92.56 393 ILE A O 1
ATOM 3019 N N . LEU A 1 394 ? 0.878 1.268 6.783 1.00 91.38 394 LEU A N 1
ATOM 3020 C CA . LEU A 1 394 ? 0.888 2.245 5.688 1.00 91.38 394 LEU A CA 1
ATOM 3021 C C . LEU A 1 394 ? 1.867 1.846 4.586 1.00 91.38 394 LEU A C 1
ATOM 3023 O O . LEU A 1 394 ? 1.591 2.089 3.416 1.00 91.38 394 LEU A O 1
ATOM 3027 N N . ARG A 1 395 ? 2.973 1.174 4.924 1.00 94.06 395 ARG A N 1
ATOM 3028 C CA . ARG A 1 395 ? 3.899 0.627 3.925 1.00 94.06 395 ARG A CA 1
ATOM 3029 C C . ARG A 1 395 ? 3.216 -0.431 3.066 1.00 94.06 395 ARG A C 1
ATOM 3031 O O . ARG A 1 395 ? 3.437 -0.441 1.860 1.00 94.06 395 ARG A O 1
ATOM 3038 N N . LEU A 1 396 ? 2.315 -1.239 3.631 1.00 95.50 396 LEU A N 1
ATOM 3039 C CA . LEU A 1 396 ? 1.505 -2.187 2.859 1.00 95.50 396 LEU A CA 1
ATOM 3040 C C . LEU A 1 396 ? 0.630 -1.534 1.777 1.00 95.50 396 LEU A C 1
ATOM 3042 O O . LEU A 1 396 ? 0.362 -2.184 0.767 1.00 95.50 396 LEU A O 1
ATOM 3046 N N . LEU A 1 397 ? 0.218 -0.269 1.936 1.00 94.75 397 LEU A N 1
ATOM 3047 C CA . LEU A 1 397 ? -0.461 0.472 0.865 1.00 94.75 397 LEU A CA 1
ATOM 3048 C C . LEU A 1 397 ? 0.469 0.641 -0.343 1.00 94.75 397 LEU A C 1
ATOM 3050 O O . LEU A 1 397 ? 0.071 0.351 -1.471 1.00 94.75 397 LEU A O 1
ATOM 3054 N N . GLY A 1 398 ? 1.721 1.034 -0.089 1.00 95.06 398 GLY A N 1
ATOM 3055 C CA . GLY A 1 398 ? 2.778 1.121 -1.095 1.00 95.06 398 GLY A CA 1
ATOM 3056 C C . GLY A 1 398 ? 3.138 -0.246 -1.683 1.00 95.06 398 GLY A C 1
ATOM 3057 O O . GLY A 1 398 ? 3.237 -0.375 -2.897 1.00 95.06 398 GLY A O 1
ATOM 3058 N N . VAL A 1 399 ? 3.244 -1.303 -0.867 1.00 97.62 399 VAL A N 1
ATOM 3059 C CA . VAL A 1 399 ? 3.525 -2.665 -1.366 1.00 97.62 399 VAL A CA 1
ATOM 3060 C C . VAL A 1 399 ? 2.412 -3.166 -2.289 1.00 97.62 399 VAL A C 1
ATOM 3062 O O . VAL A 1 399 ? 2.700 -3.713 -3.355 1.00 97.62 399 VAL A O 1
ATOM 3065 N N . LEU A 1 400 ? 1.144 -2.939 -1.925 1.00 98.00 400 LEU A N 1
ATOM 3066 C CA . LEU A 1 400 ? 0.008 -3.287 -2.778 1.00 98.00 400 LEU A CA 1
ATOM 3067 C C . LEU A 1 400 ? 0.009 -2.461 -4.073 1.00 98.00 400 LEU A C 1
ATOM 3069 O O . LEU A 1 400 ? -0.192 -3.016 -5.153 1.00 98.00 400 LEU A O 1
ATOM 3073 N N . ALA A 1 401 ? 0.266 -1.153 -3.984 1.00 97.56 401 ALA A N 1
ATOM 3074 C CA . ALA A 1 401 ? 0.380 -0.294 -5.159 1.00 97.56 401 ALA A CA 1
ATOM 3075 C C . ALA A 1 401 ? 1.514 -0.762 -6.084 1.00 97.56 401 ALA A C 1
ATOM 3077 O O . ALA A 1 401 ? 1.290 -0.905 -7.282 1.00 97.56 401 ALA A O 1
ATOM 3078 N N . GLY A 1 402 ? 2.690 -1.088 -5.545 1.00 97.19 402 GLY A N 1
ATOM 3079 C CA . GLY A 1 402 ? 3.836 -1.576 -6.310 1.00 97.19 402 GLY A CA 1
ATOM 3080 C C . GLY A 1 402 ? 3.567 -2.917 -6.994 1.00 97.19 402 GLY A C 1
ATOM 3081 O O . GLY A 1 402 ? 3.758 -3.046 -8.204 1.00 97.19 402 GLY A O 1
ATOM 3082 N N . VAL A 1 403 ? 3.031 -3.918 -6.285 1.00 97.81 403 VAL A N 1
ATOM 3083 C CA . VAL A 1 403 ? 2.731 -5.215 -6.923 1.00 97.81 403 VAL A CA 1
ATOM 3084 C C . VAL A 1 403 ? 1.643 -5.092 -7.999 1.00 97.81 403 VAL A C 1
ATOM 3086 O O . VAL A 1 403 ? 1.747 -5.733 -9.047 1.00 97.81 403 VAL A O 1
ATOM 3089 N N . ILE A 1 404 ? 0.647 -4.215 -7.811 1.00 97.69 404 ILE A N 1
ATOM 3090 C CA . ILE A 1 404 ? -0.342 -3.920 -8.856 1.00 97.69 404 ILE A CA 1
ATOM 3091 C C . ILE A 1 404 ? 0.306 -3.150 -10.006 1.00 97.69 404 ILE A C 1
ATOM 3093 O O . ILE A 1 404 ? 0.037 -3.481 -11.155 1.00 97.69 404 ILE A O 1
ATOM 3097 N N . ALA A 1 405 ? 1.191 -2.183 -9.741 1.00 97.19 405 ALA A N 1
ATOM 3098 C CA . ALA A 1 405 ? 1.926 -1.462 -10.777 1.00 97.19 405 ALA A CA 1
ATOM 3099 C C . ALA A 1 405 ? 2.676 -2.436 -11.697 1.00 97.19 405 ALA A C 1
ATOM 3101 O O . ALA A 1 405 ? 2.641 -2.255 -12.908 1.00 97.19 405 ALA A O 1
ATOM 3102 N N . LYS A 1 406 ? 3.262 -3.518 -11.169 1.00 94.38 406 LYS A N 1
ATOM 3103 C CA . LYS A 1 406 ? 3.826 -4.593 -12.009 1.00 94.38 406 LYS A CA 1
ATOM 3104 C C . LYS A 1 406 ? 2.757 -5.298 -12.842 1.00 94.38 406 LYS A C 1
ATOM 3106 O O . LYS A 1 406 ? 2.958 -5.518 -14.032 1.00 94.38 406 LYS A O 1
ATOM 3111 N N . ALA A 1 407 ? 1.626 -5.645 -12.229 1.00 95.06 407 ALA A N 1
ATOM 3112 C CA . ALA A 1 407 ? 0.534 -6.341 -12.905 1.00 95.06 407 ALA A CA 1
ATOM 3113 C C . ALA A 1 407 ? -0.095 -5.522 -14.044 1.00 95.06 407 ALA A C 1
ATOM 3115 O O . ALA A 1 407 ? -0.495 -6.091 -15.056 1.00 95.06 407 ALA A O 1
ATOM 3116 N N . VAL A 1 408 ? -0.163 -4.194 -13.906 1.00 95.12 408 VAL A N 1
ATOM 3117 C CA . VAL A 1 408 ? -0.810 -3.292 -14.875 1.00 95.12 408 VAL A CA 1
ATOM 3118 C C . VAL A 1 408 ? 0.175 -2.416 -15.659 1.00 95.12 408 VAL A C 1
ATOM 3120 O O . VAL A 1 408 ? -0.214 -1.362 -16.165 1.00 95.12 408 VAL A O 1
ATOM 3123 N N . ASP A 1 409 ? 1.447 -2.823 -15.741 1.00 92.88 409 ASP A N 1
ATOM 3124 C CA . ASP A 1 409 ? 2.530 -2.105 -16.438 1.00 92.88 409 ASP A CA 1
ATOM 3125 C C . ASP A 1 409 ? 2.571 -0.598 -16.104 1.00 92.88 409 ASP A C 1
ATOM 3127 O O . ASP A 1 409 ? 2.518 0.300 -16.947 1.00 92.88 409 ASP A O 1
ATOM 3131 N N . GLY A 1 410 ? 2.602 -0.299 -14.814 1.00 94.00 410 GLY A N 1
ATOM 3132 C CA . GLY A 1 410 ? 2.810 1.035 -14.272 1.00 94.00 410 GLY A CA 1
ATOM 3133 C C . GLY A 1 410 ? 1.587 1.936 -14.357 1.00 94.00 410 GLY A C 1
ATOM 3134 O O . GLY A 1 410 ? 1.705 3.116 -14.058 1.00 94.00 410 GLY A O 1
ATOM 3135 N N . ARG A 1 411 ? 0.397 1.425 -14.701 1.00 94.62 411 ARG A N 1
ATOM 3136 C CA . ARG A 1 411 ? -0.879 2.162 -14.567 1.00 94.62 411 ARG A CA 1
ATOM 3137 C C . ARG A 1 411 ? -1.330 2.285 -13.104 1.00 94.62 411 ARG A C 1
ATOM 3139 O O . ARG A 1 411 ? -2.457 1.957 -12.748 1.00 94.62 411 ARG A O 1
ATOM 3146 N N . MET A 1 412 ? -0.420 2.741 -12.256 1.00 96.69 412 MET A N 1
ATOM 3147 C CA . MET A 1 412 ? -0.577 2.960 -10.826 1.00 96.69 412 MET A CA 1
ATOM 3148 C C . MET A 1 412 ? 0.347 4.122 -10.421 1.00 96.69 412 MET A C 1
ATOM 3150 O O . MET A 1 412 ? 1.396 4.282 -11.052 1.00 96.69 412 MET A O 1
ATOM 3154 N N . PRO A 1 413 ? -0.014 4.954 -9.428 1.00 96.81 413 PRO A N 1
ATOM 3155 C CA . PRO A 1 413 ? 0.886 5.983 -8.921 1.00 96.81 413 PRO A CA 1
ATOM 3156 C C . PRO A 1 413 ? 2.168 5.398 -8.314 1.00 96.81 413 PRO A C 1
ATOM 3158 O O . PRO A 1 413 ? 2.199 4.237 -7.900 1.00 96.81 413 PRO A O 1
ATOM 3161 N N . ALA A 1 414 ? 3.208 6.228 -8.255 1.00 97.75 414 ALA A N 1
ATOM 3162 C CA . ALA A 1 414 ? 4.407 5.969 -7.463 1.00 97.75 414 ALA A CA 1
ATOM 3163 C C . ALA A 1 414 ? 4.109 6.000 -5.948 1.00 97.75 414 ALA A C 1
ATOM 3165 O O . ALA A 1 414 ? 2.980 6.282 -5.534 1.00 97.75 414 ALA A O 1
ATOM 3166 N N . ASP A 1 415 ? 5.119 5.748 -5.113 1.00 96.38 415 ASP A N 1
ATOM 3167 C CA . ASP A 1 415 ? 4.948 5.813 -3.659 1.00 96.38 415 ASP A CA 1
ATOM 3168 C C . ASP A 1 415 ? 4.695 7.231 -3.154 1.00 96.38 415 ASP A C 1
ATOM 3170 O O . ASP A 1 415 ? 5.100 8.224 -3.767 1.00 96.38 415 ASP A O 1
ATOM 3174 N N . GLN A 1 416 ? 4.105 7.318 -1.969 1.00 93.38 416 GLN A N 1
ATOM 3175 C CA . GLN A 1 416 ? 3.774 8.576 -1.314 1.00 93.38 416 GLN A CA 1
ATOM 3176 C C . GLN A 1 416 ? 4.211 8.600 0.148 1.00 93.38 416 GLN A C 1
ATOM 3178 O O . GLN A 1 416 ? 4.410 7.560 0.780 1.00 93.38 416 GLN A O 1
ATOM 3183 N N . GLU A 1 417 ? 4.320 9.812 0.691 1.00 86.38 417 GLU A N 1
ATOM 3184 C CA . GLU A 1 417 ? 4.455 10.013 2.132 1.00 86.38 417 GLU A CA 1
ATOM 3185 C C . GLU A 1 417 ? 3.250 9.405 2.885 1.00 86.38 417 GLU A C 1
ATOM 3187 O O . GLU A 1 417 ? 2.165 9.224 2.328 1.00 86.38 417 GLU A O 1
ATOM 3192 N N . THR A 1 418 ? 3.469 9.011 4.143 1.00 83.50 418 THR A N 1
ATOM 3193 C CA . THR A 1 418 ? 2.472 8.329 4.975 1.00 83.50 418 THR A CA 1
ATOM 3194 C C . THR A 1 418 ? 2.096 9.148 6.220 1.00 83.50 418 THR A C 1
ATOM 3196 O O . THR A 1 418 ? 1.363 10.116 6.101 1.00 83.50 418 THR A O 1
ATOM 3199 N N . ILE A 1 419 ? 2.469 8.731 7.434 1.00 85.56 419 ILE A N 1
ATOM 3200 C CA . ILE A 1 419 ? 2.184 9.485 8.669 1.00 85.56 419 ILE A CA 1
ATOM 3201 C C . ILE A 1 419 ? 3.491 9.667 9.431 1.00 85.56 419 ILE A C 1
ATOM 3203 O O . ILE A 1 419 ? 4.200 8.685 9.676 1.00 85.56 419 ILE A O 1
ATOM 3207 N N . ARG A 1 420 ? 3.803 10.902 9.836 1.00 86.69 420 ARG A N 1
ATOM 3208 C CA . ARG A 1 420 ? 4.958 11.240 10.680 1.00 86.69 420 ARG A CA 1
ATOM 3209 C C . ARG A 1 420 ? 4.510 12.066 11.867 1.00 86.69 420 ARG A C 1
ATOM 3211 O O . ARG A 1 420 ? 3.903 13.121 11.692 1.00 86.69 420 ARG A O 1
ATOM 3218 N N . TYR A 1 421 ? 4.840 11.597 13.065 1.00 88.94 421 TYR A N 1
ATOM 3219 C CA . TYR A 1 421 ? 4.555 12.333 14.287 1.00 88.94 421 TYR A CA 1
ATOM 3220 C C . TYR A 1 421 ? 5.794 13.112 14.686 1.00 88.94 421 TYR A C 1
ATOM 3222 O O . TYR A 1 421 ? 6.844 12.527 14.939 1.00 88.94 421 TYR A O 1
ATOM 3230 N N . THR A 1 422 ? 5.659 14.426 14.786 1.00 92.88 422 THR A N 1
ATOM 3231 C CA . THR A 1 422 ? 6.676 15.276 15.409 1.00 92.88 422 THR A CA 1
ATOM 3232 C C . THR A 1 422 ? 6.030 16.100 16.503 1.00 92.88 422 THR A C 1
ATOM 3234 O O . THR A 1 422 ? 4.812 16.296 16.520 1.00 92.88 422 THR A O 1
ATOM 3237 N N . GLY A 1 423 ? 6.818 16.553 17.463 1.00 93.62 423 GLY A N 1
ATOM 3238 C CA . GLY A 1 423 ? 6.258 17.297 18.572 1.00 93.62 423 GLY A CA 1
ATOM 3239 C C . GLY A 1 423 ? 7.300 17.890 19.486 1.00 93.62 423 GLY A C 1
ATOM 3240 O O . GLY A 1 423 ? 8.491 17.600 19.397 1.00 93.62 423 GLY A O 1
ATOM 3241 N N . VAL A 1 424 ? 6.816 18.718 20.398 1.00 95.50 424 VAL A N 1
ATOM 3242 C CA . VAL A 1 424 ? 7.608 19.279 21.486 1.00 95.50 424 VAL A CA 1
ATOM 3243 C C . VAL A 1 424 ? 6.813 19.205 22.776 1.00 95.50 424 VAL A C 1
ATOM 3245 O O . VAL A 1 424 ? 5.597 19.412 22.799 1.00 95.50 424 VAL A O 1
ATOM 3248 N N . TYR A 1 425 ? 7.500 18.916 23.870 1.00 95.19 425 TYR A N 1
ATOM 3249 C CA . TYR A 1 425 ? 6.898 18.896 25.194 1.00 95.19 425 TYR A CA 1
ATOM 3250 C C . TYR A 1 425 ? 7.846 19.486 26.232 1.00 95.19 425 TYR A C 1
ATOM 3252 O O . TYR A 1 425 ? 9.071 19.492 26.083 1.00 95.19 425 TYR A O 1
ATOM 3260 N N . GLY A 1 426 ? 7.265 19.993 27.311 1.00 95.00 426 GLY A N 1
ATOM 3261 C CA . GLY A 1 426 ? 8.003 20.666 28.368 1.00 95.00 426 GLY A CA 1
ATOM 3262 C C . GLY A 1 426 ? 7.067 21.489 29.231 1.00 95.00 426 GLY A C 1
ATOM 3263 O O . GLY A 1 426 ? 5.919 21.110 29.450 1.00 95.00 426 GLY A O 1
ATOM 3264 N N . GLU A 1 427 ? 7.556 22.627 29.705 1.00 94.75 427 GLU A N 1
ATOM 3265 C CA . GLU A 1 427 ? 6.755 23.589 30.451 1.00 94.75 427 GLU A CA 1
ATOM 3266 C C . GLU A 1 427 ? 6.480 24.839 29.615 1.00 94.75 427 GLU A C 1
ATOM 3268 O O . GLU A 1 427 ? 7.383 25.355 28.957 1.00 94.75 427 GLU A O 1
ATOM 3273 N N . ASP A 1 428 ? 5.261 25.367 29.689 1.00 93.50 428 ASP A N 1
ATOM 3274 C CA . ASP A 1 428 ? 4.881 26.628 29.053 1.00 93.50 428 ASP A CA 1
ATOM 3275 C C . ASP A 1 428 ? 5.498 27.849 29.773 1.00 93.50 428 ASP A C 1
ATOM 3277 O O . ASP A 1 428 ? 6.323 27.719 30.692 1.00 93.50 428 ASP A O 1
ATOM 3281 N N . MET A 1 429 ? 5.115 29.057 29.349 1.00 92.44 429 MET A N 1
ATOM 3282 C CA . MET A 1 429 ? 5.607 30.314 29.931 1.00 92.44 429 MET A CA 1
ATOM 3283 C C . MET A 1 429 ? 5.155 30.516 31.388 1.00 92.44 429 MET A C 1
ATOM 3285 O O . MET A 1 429 ? 5.827 31.218 32.143 1.00 92.44 429 MET A O 1
ATOM 3289 N N . GLU A 1 430 ? 4.069 29.863 31.811 1.00 93.44 430 GLU A N 1
ATOM 3290 C CA . GLU A 1 430 ? 3.539 29.881 33.178 1.00 93.44 430 GLU A CA 1
ATOM 3291 C C . GLU A 1 430 ? 4.041 28.710 34.046 1.00 93.44 430 GLU A C 1
ATOM 3293 O O . GLU A 1 430 ? 3.693 28.627 35.226 1.00 93.44 430 GLU A O 1
ATOM 3298 N N . GLY A 1 431 ? 4.867 27.814 33.495 1.00 92.31 431 GLY A N 1
ATOM 3299 C CA . GLY A 1 431 ? 5.408 26.648 34.200 1.00 92.31 431 GLY A CA 1
ATOM 3300 C C . GLY A 1 431 ? 4.468 25.439 34.244 1.00 92.31 431 GLY A C 1
ATOM 3301 O O . GLY A 1 431 ? 4.678 24.533 35.047 1.00 92.31 431 GLY A O 1
ATOM 3302 N N . ARG A 1 432 ? 3.416 25.403 33.420 1.00 91.50 432 ARG A N 1
ATOM 3303 C CA . ARG A 1 432 ? 2.518 24.245 33.306 1.00 91.50 432 ARG A CA 1
ATOM 3304 C C . ARG A 1 432 ? 3.062 23.264 32.267 1.00 91.50 432 ARG A C 1
ATOM 3306 O O . ARG A 1 432 ? 3.569 23.707 31.237 1.00 91.50 432 ARG A O 1
ATOM 3313 N N . PRO A 1 433 ? 2.935 21.945 32.488 1.00 90.94 433 PRO A N 1
ATOM 3314 C CA . PRO A 1 433 ? 3.333 20.968 31.488 1.00 90.94 433 PRO A CA 1
ATOM 3315 C C . PRO A 1 433 ? 2.462 21.093 30.233 1.00 90.94 433 PRO A C 1
ATOM 3317 O O . PRO A 1 433 ? 1.249 21.292 30.329 1.00 90.94 433 PRO A O 1
ATOM 3320 N N . TYR A 1 434 ? 3.071 20.928 29.065 1.00 91.31 434 TYR A N 1
ATOM 3321 C CA . TYR A 1 434 ? 2.371 20.838 27.790 1.00 91.31 434 TYR A CA 1
ATOM 3322 C C . TYR A 1 434 ? 2.940 19.704 26.937 1.00 91.31 434 TYR A C 1
ATOM 3324 O O . TYR A 1 434 ? 4.102 19.317 27.075 1.00 91.31 434 TYR A O 1
ATOM 3332 N N . LEU A 1 435 ? 2.103 19.216 26.027 1.00 90.88 435 LEU A N 1
ATOM 3333 C CA . LEU A 1 435 ? 2.452 18.299 24.956 1.00 90.88 435 LEU A CA 1
ATOM 3334 C C . LEU A 1 435 ? 1.866 18.879 23.668 1.00 90.88 435 LEU A C 1
ATOM 3336 O O . LEU A 1 435 ? 0.658 19.099 23.584 1.00 90.88 435 LEU A O 1
ATOM 3340 N N . MET A 1 436 ? 2.730 19.179 22.704 1.00 90.81 436 MET A N 1
ATOM 3341 C CA . MET A 1 436 ? 2.348 19.507 21.337 1.00 90.81 436 MET A CA 1
ATOM 3342 C C . MET A 1 436 ? 2.787 18.350 20.454 1.00 90.81 436 MET A C 1
ATOM 3344 O O . MET A 1 436 ? 3.958 17.969 20.476 1.00 90.81 436 MET A O 1
ATOM 3348 N N . ARG A 1 437 ? 1.850 17.811 19.679 1.00 89.25 437 ARG A N 1
ATOM 3349 C CA . ARG A 1 437 ? 2.126 16.841 18.624 1.00 89.25 437 ARG A CA 1
ATOM 3350 C C . ARG A 1 437 ? 1.446 17.300 17.353 1.00 89.25 437 ARG A C 1
ATOM 3352 O O . ARG A 1 437 ? 0.375 17.904 17.393 1.00 89.25 437 ARG A O 1
ATOM 3359 N N . GLU A 1 438 ? 2.075 16.992 16.239 1.00 87.75 438 GLU A N 1
ATOM 3360 C CA . GLU A 1 438 ? 1.575 17.309 14.920 1.00 87.75 438 GLU A CA 1
ATOM 3361 C C . GLU A 1 438 ? 1.869 16.144 13.983 1.00 87.75 438 GLU A C 1
ATOM 3363 O O . GLU A 1 438 ? 2.976 15.594 13.968 1.00 87.75 438 GLU A O 1
ATOM 3368 N N . VAL A 1 439 ? 0.853 15.789 13.202 1.00 87.62 439 VAL A N 1
ATOM 3369 C CA . VAL A 1 439 ? 1.003 14.922 12.041 1.00 87.62 439 VAL A CA 1
ATOM 3370 C C . VAL A 1 439 ? 1.260 15.823 10.848 1.00 87.62 439 VAL A C 1
ATOM 3372 O O . VAL A 1 439 ? 0.422 16.657 10.508 1.00 87.62 439 VAL A O 1
ATOM 3375 N N . LEU A 1 440 ? 2.423 15.671 10.228 1.00 86.19 440 LEU A N 1
ATOM 3376 C CA . LEU A 1 440 ? 2.735 16.345 8.975 1.00 86.19 440 LEU A CA 1
ATOM 3377 C C . LEU A 1 440 ? 2.651 15.322 7.850 1.00 86.19 440 LEU A C 1
ATOM 3379 O O . LEU A 1 440 ? 3.307 14.285 7.920 1.00 86.19 440 LEU A O 1
ATOM 3383 N N . GLY A 1 441 ? 1.852 15.637 6.834 1.00 86.38 441 GLY A N 1
ATOM 3384 C CA . GLY A 1 441 ? 1.822 14.882 5.589 1.00 86.38 441 GLY A CA 1
ATOM 3385 C C . GLY A 1 441 ? 3.068 15.103 4.721 1.00 86.38 441 GLY A C 1
ATOM 3386 O O . GLY A 1 441 ? 4.086 15.655 5.154 1.00 86.38 441 GLY A O 1
ATOM 3387 N N . GLY A 1 442 ? 2.987 14.757 3.444 1.00 92.06 442 GLY A N 1
ATOM 3388 C CA . GLY A 1 442 ? 4.078 14.984 2.501 1.00 92.06 442 GLY A CA 1
ATOM 3389 C C . GLY A 1 442 ? 3.670 14.768 1.057 1.00 92.06 442 GLY A C 1
ATOM 3390 O O . GLY A 1 442 ? 2.516 14.959 0.688 1.00 92.06 442 GLY A O 1
ATOM 3391 N N . GLY A 1 443 ? 4.631 14.443 0.203 1.00 95.88 443 GLY A N 1
ATOM 3392 C CA . GLY A 1 443 ? 4.365 14.337 -1.225 1.00 95.88 443 GLY A CA 1
ATOM 3393 C C . GLY A 1 443 ? 3.567 13.094 -1.619 1.00 95.88 443 GLY A C 1
ATOM 3394 O O . GLY A 1 443 ? 3.939 11.981 -1.246 1.00 95.88 443 GLY A O 1
ATOM 3395 N N . ALA A 1 444 ? 2.527 13.266 -2.439 1.00 96.06 444 ALA A N 1
ATOM 3396 C CA . ALA A 1 444 ? 1.862 12.154 -3.119 1.00 96.06 444 ALA A CA 1
ATOM 3397 C C . ALA A 1 444 ? 2.743 11.584 -4.242 1.00 96.06 444 ALA A C 1
ATOM 3399 O O . ALA A 1 444 ? 3.549 12.305 -4.830 1.00 96.06 444 ALA A O 1
ATOM 3400 N N . GLY A 1 445 ? 2.551 10.324 -4.619 1.00 97.12 445 GLY A N 1
ATOM 3401 C CA . GLY A 1 445 ? 3.245 9.745 -5.767 1.00 97.12 445 GLY A CA 1
ATOM 3402 C C . GLY A 1 445 ? 2.824 10.393 -7.086 1.00 97.12 445 GLY A C 1
ATOM 3403 O O . GLY A 1 445 ? 1.653 10.733 -7.282 1.00 97.12 445 GLY A O 1
ATOM 3404 N N . GLY A 1 446 ? 3.770 10.540 -8.013 1.00 97.88 446 GLY A N 1
ATOM 3405 C CA . GLY A 1 446 ? 3.483 10.874 -9.403 1.00 97.88 446 GLY A CA 1
ATOM 3406 C C . GLY A 1 446 ? 2.478 9.874 -9.969 1.00 97.88 446 GLY A C 1
ATOM 3407 O O . GLY A 1 446 ? 2.600 8.664 -9.766 1.00 97.88 446 GLY A O 1
ATOM 3408 N N . ARG A 1 447 ? 1.444 10.371 -10.644 1.00 96.31 447 ARG A N 1
ATOM 3409 C CA . ARG A 1 447 ? 0.396 9.545 -11.250 1.00 96.31 447 ARG A CA 1
ATOM 3410 C C . ARG A 1 447 ? 0.727 9.369 -12.723 1.00 96.31 447 ARG A C 1
ATOM 3412 O O . ARG A 1 447 ? 1.248 10.279 -13.352 1.00 96.31 447 ARG A O 1
ATOM 3419 N N . TYR A 1 448 ? 0.318 8.252 -13.315 1.00 94.75 448 TYR A N 1
ATOM 3420 C CA . TYR A 1 448 ? 0.524 7.986 -14.746 1.00 94.75 448 TYR A CA 1
ATOM 3421 C C . TYR A 1 448 ? -0.181 8.972 -15.699 1.00 94.75 448 TYR A C 1
ATOM 3423 O O . TYR A 1 448 ? -0.041 8.864 -16.916 1.00 94.75 448 TYR A O 1
ATOM 3431 N N . TYR A 1 449 ? -0.962 9.906 -15.153 1.00 94.75 449 TYR A N 1
ATOM 3432 C CA . TYR A 1 449 ? -1.707 10.931 -15.879 1.00 94.75 449 TYR A CA 1
ATOM 3433 C C . TYR A 1 449 ? -1.521 12.357 -15.325 1.00 94.75 449 TYR A C 1
ATOM 3435 O O . TYR A 1 449 ? -2.081 13.290 -15.900 1.00 94.75 449 TYR A O 1
ATOM 3443 N N . ALA A 1 450 ? -0.813 12.549 -14.202 1.00 96.75 450 ALA A N 1
ATOM 3444 C CA . ALA A 1 450 ? -0.663 13.855 -13.550 1.00 96.75 450 ALA A CA 1
ATOM 3445 C C . ALA A 1 450 ? 0.443 13.849 -12.484 1.00 96.75 450 ALA A C 1
ATOM 3447 O O . ALA A 1 450 ? 0.717 12.821 -11.870 1.00 96.75 450 ALA A O 1
ATOM 3448 N N . ASP A 1 451 ? 1.009 15.019 -12.182 1.00 98.38 451 ASP A N 1
ATOM 3449 C CA . ASP A 1 451 ? 1.913 15.182 -11.036 1.00 98.38 451 ASP A CA 1
ATOM 3450 C C . ASP A 1 451 ? 1.232 14.754 -9.721 1.00 98.38 451 ASP A C 1
ATOM 3452 O O . ASP A 1 451 ? 0.004 14.827 -9.574 1.00 98.38 451 ASP A O 1
ATOM 3456 N N . GLY A 1 452 ? 2.035 14.313 -8.758 1.00 97.25 452 GLY A N 1
ATOM 3457 C CA . GLY A 1 452 ? 1.605 14.099 -7.385 1.00 97.25 452 GLY A CA 1
ATOM 3458 C C . GLY A 1 452 ? 1.207 15.421 -6.731 1.00 97.25 452 GLY A C 1
ATOM 3459 O O . GLY A 1 452 ? 1.788 16.474 -6.998 1.00 97.25 452 GLY A O 1
ATOM 3460 N N . GLU A 1 453 ? 0.191 15.371 -5.878 1.00 95.69 453 GLU A N 1
ATOM 3461 C CA . GLU A 1 453 ? -0.186 16.507 -5.041 1.00 95.69 453 GLU A CA 1
ATOM 3462 C C . GLU A 1 453 ? 0.885 16.767 -3.978 1.00 95.69 453 GLU A C 1
ATOM 3464 O O . GLU A 1 453 ? 1.391 15.847 -3.333 1.00 95.69 453 GLU A O 1
ATOM 3469 N N . ASP A 1 454 ? 1.253 18.037 -3.823 1.00 96.00 454 ASP A N 1
ATOM 3470 C CA . ASP A 1 454 ? 2.224 18.464 -2.824 1.00 96.00 454 ASP A CA 1
ATOM 3471 C C . ASP A 1 454 ? 1.548 18.495 -1.440 1.00 96.00 454 ASP A C 1
ATOM 3473 O O . ASP A 1 454 ? 0.438 19.013 -1.303 1.00 96.00 454 ASP A O 1
ATOM 3477 N N . THR A 1 455 ? 2.232 18.008 -0.403 1.00 91.94 455 THR A N 1
ATOM 3478 C CA . THR A 1 455 ? 1.806 18.117 1.006 1.00 91.94 455 THR A CA 1
ATOM 3479 C C . THR A 1 455 ? 0.394 17.586 1.315 1.00 91.94 455 THR A C 1
ATOM 3481 O O . THR A 1 455 ? -0.449 18.294 1.866 1.00 91.94 455 THR A O 1
ATOM 3484 N N . ILE A 1 456 ? 0.129 16.327 0.962 1.00 89.56 456 ILE A N 1
ATOM 3485 C CA . ILE A 1 456 ? -1.123 15.622 1.261 1.00 89.56 456 ILE A CA 1
ATOM 3486 C C . ILE A 1 456 ? -1.069 14.880 2.598 1.00 89.56 456 ILE A C 1
ATOM 3488 O O . ILE A 1 456 ? -0.009 14.449 3.040 1.00 89.56 456 ILE A O 1
ATOM 3492 N N . HIS A 1 457 ? -2.237 14.668 3.205 1.00 85.31 457 HIS A N 1
ATOM 3493 C CA . HIS A 1 457 ? -2.416 13.775 4.349 1.00 85.31 457 HIS A CA 1
ATOM 3494 C C . HIS A 1 457 ? -3.139 12.501 3.886 1.00 85.31 457 HIS A C 1
ATOM 3496 O O . HIS A 1 457 ? -4.204 12.578 3.274 1.00 85.31 457 HIS A O 1
ATOM 3502 N N . VAL A 1 458 ? -2.578 11.322 4.185 1.00 80.31 458 VAL A N 1
ATOM 3503 C CA . VAL A 1 458 ? -3.173 10.028 3.782 1.00 80.31 458 VAL A CA 1
ATOM 3504 C C . VAL A 1 458 ? -4.471 9.710 4.536 1.00 80.31 458 VAL A C 1
ATOM 3506 O O . VAL A 1 458 ? -5.334 8.980 4.041 1.00 80.31 458 VAL A O 1
ATOM 3509 N N . VAL A 1 459 ? -4.620 10.271 5.738 1.00 77.44 459 VAL A N 1
ATOM 3510 C CA . VAL A 1 459 ? -5.849 10.207 6.527 1.00 77.44 459 VAL A CA 1
ATOM 3511 C C . VAL A 1 459 ? -6.828 11.255 5.971 1.00 77.44 459 VAL A C 1
ATOM 3513 O O . VAL A 1 459 ? -6.508 12.444 6.034 1.00 77.44 459 VAL A O 1
ATOM 3516 N N . PRO A 1 460 ? -8.004 10.855 5.436 1.00 75.50 460 PRO A N 1
ATOM 3517 C CA . PRO A 1 460 ? -8.987 11.775 4.865 1.00 75.50 460 PRO A CA 1
ATOM 3518 C C . PRO A 1 460 ? -9.310 12.920 5.817 1.00 75.50 460 PRO A C 1
ATOM 3520 O O . PRO A 1 460 ? -9.445 12.685 7.005 1.00 75.50 460 PRO A O 1
ATOM 3523 N N . ASP A 1 461 ? -9.430 14.147 5.320 1.00 78.25 461 ASP A N 1
ATOM 3524 C CA . ASP A 1 461 ? -9.777 15.336 6.115 1.00 78.25 461 ASP A CA 1
ATOM 3525 C C . ASP A 1 461 ? -8.828 15.698 7.277 1.00 78.25 461 ASP A C 1
ATOM 3527 O O . ASP A 1 461 ? -9.100 16.674 7.983 1.00 78.25 461 ASP A O 1
ATOM 3531 N N . SER A 1 462 ? -7.707 14.985 7.460 1.00 81.06 462 SER A N 1
ATOM 3532 C CA . SER A 1 462 ? -6.665 15.373 8.414 1.00 81.06 462 SER A CA 1
ATOM 3533 C C . SER A 1 462 ? -5.964 16.658 7.967 1.00 81.06 462 SER A C 1
ATOM 3535 O O . SER A 1 462 ? -5.847 16.942 6.772 1.00 81.06 462 SER A O 1
ATOM 3537 N N . ARG A 1 463 ? -5.535 17.471 8.938 1.00 84.75 463 ARG A N 1
ATOM 3538 C CA . ARG A 1 463 ? -4.984 18.817 8.712 1.00 84.75 463 ARG A CA 1
ATOM 3539 C C . ARG A 1 463 ? -3.735 19.050 9.550 1.00 84.75 463 ARG A C 1
ATOM 3541 O O . ARG A 1 463 ? -3.625 18.537 10.661 1.00 84.75 463 ARG A O 1
ATOM 3548 N N . ASN A 1 464 ? -2.827 19.882 9.045 1.00 85.94 464 ASN A N 1
ATOM 3549 C CA . ASN A 1 464 ? -1.741 20.432 9.850 1.00 85.94 464 ASN A CA 1
ATOM 3550 C C . ASN A 1 464 ? -2.267 21.470 10.858 1.00 85.94 464 ASN A C 1
ATOM 3552 O O . ASN A 1 464 ? -3.369 22.010 10.714 1.00 85.94 464 ASN A O 1
ATOM 3556 N N . LEU A 1 465 ? -1.470 21.779 11.883 1.00 87.25 465 LEU A N 1
ATOM 3557 C CA . LEU A 1 465 ? -1.878 22.755 12.889 1.00 87.25 465 LEU A CA 1
ATOM 3558 C C . LEU A 1 465 ? -1.646 24.189 12.380 1.00 87.25 465 LEU A C 1
ATOM 3560 O O . LEU A 1 465 ? -0.541 24.507 11.927 1.00 87.25 465 LEU A O 1
ATOM 3564 N N . PRO A 1 466 ? -2.635 25.100 12.498 1.00 90.25 466 PRO A N 1
ATOM 3565 C CA . PRO A 1 466 ? -2.442 26.496 12.119 1.00 90.25 466 PRO A CA 1
ATOM 3566 C C . PRO A 1 466 ? -1.332 27.166 12.938 1.00 90.25 466 PRO A C 1
ATOM 3568 O O . PRO A 1 466 ? -1.337 27.102 14.170 1.00 90.25 466 PRO A O 1
ATOM 3571 N N . THR A 1 467 ? -0.423 27.879 12.266 1.00 94.06 467 THR A N 1
ATOM 3572 C CA . THR A 1 467 ? 0.717 28.557 12.908 1.00 94.06 467 THR A CA 1
ATOM 3573 C C . THR A 1 467 ? 0.285 29.465 14.059 1.00 94.06 467 THR A C 1
ATOM 3575 O O . THR A 1 467 ? 0.724 29.261 15.190 1.00 94.06 467 THR A O 1
ATOM 3578 N N . GLU A 1 468 ? -0.636 30.401 13.811 1.00 93.44 468 GLU A N 1
ATOM 3579 C CA . GLU A 1 468 ? -1.106 31.358 14.826 1.00 93.44 468 GLU A CA 1
ATOM 3580 C C . GLU A 1 468 ? -1.704 30.654 16.054 1.00 93.44 468 GLU A C 1
ATOM 3582 O O . GLU A 1 468 ? -1.508 31.088 17.191 1.00 93.44 468 GLU A O 1
ATOM 3587 N N . PHE A 1 469 ? -2.397 29.529 15.841 1.00 89.81 469 PHE A N 1
ATOM 3588 C CA . PHE A 1 469 ? -2.921 28.718 16.934 1.00 89.81 469 PHE A CA 1
ATOM 3589 C C . PHE A 1 469 ? -1.780 28.124 17.763 1.00 89.81 469 PHE A C 1
ATOM 3591 O O . PHE A 1 469 ? -1.775 28.268 18.987 1.00 89.81 469 PHE A O 1
ATOM 3598 N N . THR A 1 470 ? -0.800 27.497 17.110 1.00 91.75 470 THR A N 1
ATOM 3599 C CA . THR A 1 470 ? 0.317 26.855 17.808 1.00 91.75 470 THR A CA 1
ATOM 3600 C C . THR A 1 470 ? 1.175 27.843 18.601 1.00 91.75 470 THR A C 1
ATOM 3602 O O . THR A 1 470 ? 1.459 27.579 19.767 1.00 91.75 470 THR A O 1
ATOM 3605 N N . GLU A 1 471 ? 1.491 29.012 18.040 1.00 94.50 471 GLU A N 1
ATOM 3606 C CA . GLU A 1 471 ? 2.278 30.056 18.716 1.00 94.50 471 GLU A CA 1
ATOM 3607 C C . GLU A 1 471 ? 1.538 30.682 19.904 1.00 94.50 471 GLU A C 1
ATOM 3609 O O . GLU A 1 471 ? 2.154 31.107 20.880 1.00 94.50 471 GLU A O 1
ATOM 3614 N N . SER A 1 472 ? 0.201 30.720 19.860 1.00 92.25 472 SER A N 1
ATOM 3615 C CA . SER A 1 472 ? -0.603 31.220 20.982 1.00 92.25 472 SER A CA 1
ATOM 3616 C C . SER A 1 472 ? -0.648 30.262 22.176 1.00 92.25 472 SER A C 1
ATOM 3618 O O . SER A 1 472 ? -0.981 30.674 23.289 1.00 92.25 472 SER A O 1
ATOM 3620 N N . ARG A 1 473 ? -0.362 28.974 21.944 1.00 89.31 473 ARG A N 1
ATOM 3621 C CA . ARG A 1 473 ? -0.567 27.896 22.919 1.00 89.31 473 ARG A CA 1
ATOM 3622 C C . ARG A 1 473 ? 0.734 27.309 23.449 1.00 89.31 473 ARG A C 1
ATOM 3624 O O . ARG A 1 473 ? 0.753 26.836 24.584 1.00 89.31 473 ARG A O 1
ATOM 3631 N N . PHE A 1 474 ? 1.792 27.318 22.648 1.00 93.88 474 PHE A N 1
ATOM 3632 C CA . PHE A 1 474 ? 3.050 26.648 22.951 1.00 93.88 474 PHE A CA 1
ATOM 3633 C C . PHE A 1 474 ? 4.229 27.631 22.886 1.00 93.88 474 PHE A C 1
ATOM 3635 O O . PHE A 1 474 ? 4.186 28.591 22.120 1.00 93.88 474 PHE A O 1
ATOM 3642 N N . PRO A 1 475 ? 5.295 27.424 23.682 1.00 96.25 475 PRO A N 1
ATOM 3643 C CA . PRO A 1 475 ? 6.401 28.373 23.814 1.00 96.25 475 PRO A CA 1
ATOM 3644 C C . PRO A 1 475 ? 7.408 28.266 22.653 1.00 96.25 475 PRO A C 1
ATOM 3646 O O . PRO A 1 475 ? 8.592 27.998 22.865 1.00 96.25 475 PRO A O 1
ATOM 3649 N N . PHE A 1 476 ? 6.951 28.482 21.421 1.00 97.44 476 PHE A N 1
ATOM 3650 C CA . PHE A 1 476 ? 7.785 28.539 20.219 1.00 97.44 476 PHE A CA 1
ATOM 3651 C C . PHE A 1 476 ? 7.219 29.511 19.177 1.00 97.44 476 PHE A C 1
ATOM 3653 O O . PHE A 1 476 ? 6.083 29.962 19.286 1.00 97.44 476 PHE A O 1
ATOM 3660 N N . ILE A 1 477 ? 8.023 29.815 18.157 1.00 97.94 477 ILE A N 1
ATOM 3661 C CA . ILE A 1 477 ? 7.633 30.587 16.968 1.00 97.94 477 ILE A CA 1
ATOM 3662 C C . ILE A 1 477 ? 7.880 29.725 15.729 1.00 97.94 477 ILE A C 1
ATOM 3664 O O . ILE A 1 477 ? 8.932 29.094 15.624 1.00 97.94 477 ILE A O 1
ATOM 3668 N N . VAL A 1 478 ? 6.938 29.706 14.787 1.00 98.00 478 VAL A N 1
ATOM 3669 C CA . VAL A 1 478 ? 7.114 29.069 13.479 1.00 98.00 478 VAL A CA 1
ATOM 3670 C C . VAL A 1 478 ? 7.715 30.097 12.524 1.00 98.00 478 VAL A C 1
ATOM 3672 O O . VAL A 1 478 ? 7.039 30.998 12.038 1.00 98.00 478 VAL A O 1
ATOM 3675 N N . GLU A 1 479 ? 9.006 29.968 12.235 1.00 97.56 479 GLU A N 1
ATOM 3676 C CA . GLU A 1 479 ? 9.723 30.925 11.381 1.00 97.56 479 GLU A CA 1
ATOM 3677 C C . GLU A 1 479 ? 9.487 30.683 9.887 1.00 97.56 479 GLU A C 1
ATOM 3679 O O . GLU A 1 479 ? 9.581 31.607 9.078 1.00 97.56 479 GLU A O 1
ATOM 3684 N N . LYS A 1 480 ? 9.169 29.438 9.516 1.00 96.31 480 LYS A N 1
ATOM 3685 C CA . LYS A 1 480 ? 8.869 29.029 8.142 1.00 96.31 480 LYS A CA 1
ATOM 3686 C C . LYS A 1 480 ? 7.872 27.876 8.137 1.00 96.31 480 LYS A C 1
ATOM 3688 O O . LYS A 1 480 ? 8.000 26.940 8.923 1.00 96.31 480 LYS A O 1
ATOM 3693 N N . LEU A 1 481 ? 6.928 27.932 7.202 1.00 95.44 481 LEU A N 1
ATOM 3694 C CA . LEU A 1 481 ? 6.087 26.815 6.779 1.00 95.44 481 LEU A CA 1
ATOM 3695 C C . LEU A 1 481 ? 5.900 26.923 5.262 1.00 95.44 481 LEU A C 1
ATOM 3697 O O . LEU A 1 481 ? 5.338 27.906 4.782 1.00 95.44 481 LEU A O 1
ATOM 3701 N N . GLY A 1 482 ? 6.398 25.948 4.507 1.00 95.19 482 GLY A N 1
ATOM 3702 C CA . GLY A 1 482 ? 6.300 25.944 3.047 1.00 95.19 482 GLY A CA 1
ATOM 3703 C C . GLY A 1 482 ? 6.582 24.576 2.438 1.00 95.19 482 GLY A C 1
ATOM 3704 O O . GLY A 1 482 ? 6.706 23.587 3.159 1.00 95.19 482 GLY A O 1
ATOM 3705 N N . LEU A 1 483 ? 6.687 24.528 1.110 1.00 97.06 483 LEU A N 1
ATOM 3706 C CA . LEU A 1 483 ? 7.073 23.319 0.388 1.00 97.06 483 LEU A CA 1
ATOM 3707 C C . LEU A 1 483 ? 8.585 23.088 0.505 1.00 97.06 483 LEU A C 1
ATOM 3709 O O . LEU A 1 483 ? 9.383 24.016 0.367 1.00 97.06 483 LEU A O 1
ATOM 3713 N N . ALA A 1 484 ? 8.981 21.838 0.720 1.00 97.06 484 ALA A N 1
ATOM 3714 C CA . ALA A 1 484 ? 10.368 21.410 0.660 1.00 97.06 484 ALA A CA 1
ATOM 3715 C C . ALA A 1 484 ? 10.793 21.299 -0.809 1.00 97.06 484 ALA A C 1
ATOM 3717 O O . ALA A 1 484 ? 10.618 20.249 -1.427 1.00 97.06 484 ALA A O 1
ATOM 3718 N N . LYS A 1 485 ? 11.347 22.376 -1.371 1.00 97.75 485 LYS A N 1
ATOM 3719 C CA . LYS A 1 485 ? 11.885 22.396 -2.740 1.00 97.75 485 LYS A CA 1
ATOM 3720 C C . LYS A 1 485 ? 12.781 21.182 -3.026 1.00 97.75 485 LYS A C 1
ATOM 3722 O O . LYS A 1 485 ? 13.510 20.730 -2.138 1.00 97.75 485 LYS A O 1
ATOM 3727 N N . ASP A 1 486 ? 12.691 20.662 -4.250 1.00 98.12 486 ASP A N 1
ATOM 3728 C CA . ASP A 1 486 ? 13.439 19.500 -4.754 1.00 98.12 486 ASP A CA 1
ATOM 3729 C C . ASP A 1 486 ? 13.165 18.180 -4.010 1.00 98.12 486 ASP A C 1
ATOM 3731 O O . ASP A 1 486 ? 13.883 17.203 -4.197 1.00 98.12 486 ASP A O 1
ATOM 3735 N N . SER A 1 487 ? 12.139 18.117 -3.148 1.00 98.06 487 SER A N 1
ATOM 3736 C CA . SER A 1 487 ? 11.830 16.874 -2.425 1.00 98.06 487 SER A CA 1
ATOM 3737 C C . SER A 1 487 ? 11.041 15.862 -3.250 1.00 98.06 487 SER A C 1
ATOM 3739 O O . SER A 1 487 ? 11.164 14.666 -3.007 1.00 98.06 487 SER A O 1
ATOM 3741 N N . GLY A 1 488 ? 10.220 16.314 -4.198 1.00 98.19 488 GLY A N 1
ATOM 3742 C CA . GLY A 1 488 ? 9.423 15.432 -5.047 1.00 98.19 488 GLY A CA 1
ATOM 3743 C C . GLY A 1 488 ? 10.290 14.683 -6.054 1.00 98.19 488 GLY A C 1
ATOM 3744 O O . GLY A 1 488 ? 11.082 15.301 -6.762 1.00 98.19 488 GLY A O 1
ATOM 3745 N N . GLY A 1 489 ? 10.114 13.367 -6.148 1.00 98.44 489 GLY A N 1
ATOM 3746 C CA . GLY A 1 489 ? 10.849 12.526 -7.083 1.00 98.44 489 GLY A CA 1
ATOM 3747 C C . GLY A 1 489 ? 10.604 12.947 -8.529 1.00 98.44 489 GLY A C 1
ATOM 3748 O O . GLY A 1 489 ? 9.458 13.145 -8.951 1.00 98.44 489 GLY A O 1
ATOM 3749 N N . ALA A 1 490 ? 11.683 13.103 -9.294 1.00 98.69 490 ALA A N 1
ATOM 3750 C CA . ALA A 1 490 ? 11.599 13.489 -10.693 1.00 98.69 490 ALA A CA 1
ATOM 3751 C C . ALA A 1 490 ? 10.893 12.411 -11.525 1.00 98.69 490 ALA A C 1
ATOM 3753 O O . ALA A 1 490 ? 11.091 11.216 -11.325 1.00 98.69 490 ALA A O 1
ATOM 3754 N N . GLY A 1 491 ? 10.088 12.819 -12.496 1.00 98.38 491 GLY A N 1
ATOM 3755 C CA . GLY A 1 491 ? 9.427 11.908 -13.425 1.00 98.38 491 GLY A CA 1
ATOM 3756 C C . GLY A 1 491 ? 8.815 12.673 -14.584 1.00 98.38 491 GLY A C 1
ATOM 3757 O O . GLY A 1 491 ? 8.773 13.907 -14.554 1.00 98.38 491 GLY A O 1
ATOM 3758 N N . GLN A 1 492 ? 8.303 11.960 -15.589 1.00 98.62 492 GLN A N 1
ATOM 3759 C CA . GLN A 1 492 ? 7.404 12.576 -16.570 1.00 98.62 492 GLN A CA 1
ATOM 3760 C C . GLN A 1 492 ? 6.291 13.325 -15.821 1.00 98.62 492 GLN A C 1
ATOM 3762 O O . GLN A 1 492 ? 6.016 14.498 -16.097 1.00 98.62 492 GLN A O 1
ATOM 3767 N N . PHE A 1 493 ? 5.749 12.658 -14.800 1.00 98.75 493 PHE A N 1
ATOM 3768 C CA . PHE A 1 493 ? 4.927 13.247 -13.759 1.00 98.75 493 PHE A CA 1
ATOM 3769 C C . PHE A 1 493 ? 5.679 13.212 -12.427 1.00 98.75 493 PHE A C 1
ATOM 3771 O O . PHE A 1 493 ? 6.046 12.148 -11.924 1.00 98.75 493 PHE A O 1
ATOM 3778 N N . ARG A 1 494 ? 5.934 14.392 -11.864 1.00 98.62 494 ARG A N 1
ATOM 3779 C CA . ARG A 1 494 ? 6.739 14.571 -10.649 1.00 98.62 494 ARG A CA 1
ATOM 3780 C C . ARG A 1 494 ? 5.965 14.075 -9.426 1.00 98.62 494 ARG A C 1
ATOM 3782 O O . ARG A 1 494 ? 4.755 14.280 -9.349 1.00 98.62 494 ARG A O 1
ATOM 3789 N N . GLY A 1 495 ? 6.647 13.487 -8.449 1.00 98.50 495 GLY A N 1
ATOM 3790 C CA . GLY A 1 495 ? 6.074 13.263 -7.121 1.00 98.50 495 GLY A CA 1
ATOM 3791 C C . GLY A 1 495 ? 5.823 14.580 -6.386 1.00 98.50 495 GLY A C 1
ATOM 3792 O O . GLY A 1 495 ? 6.547 15.554 -6.574 1.00 98.50 495 GLY A O 1
ATOM 3793 N N . GLY A 1 496 ? 4.801 14.645 -5.542 1.00 98.25 496 GLY A N 1
ATOM 3794 C CA . GLY A 1 496 ? 4.506 15.819 -4.726 1.00 98.25 496 GLY A CA 1
ATOM 3795 C C . GLY A 1 496 ? 5.669 16.197 -3.804 1.00 98.25 496 GLY A C 1
ATOM 3796 O O . GLY A 1 496 ? 6.467 15.346 -3.408 1.00 98.25 496 GLY A O 1
ATOM 3797 N N . LEU A 1 497 ? 5.774 17.475 -3.450 1.00 98.25 497 LEU A N 1
ATOM 3798 C CA . LEU A 1 497 ? 6.743 17.961 -2.468 1.00 98.25 497 LEU A CA 1
ATOM 3799 C C . LEU A 1 497 ? 6.265 17.689 -1.035 1.00 98.25 497 LEU A C 1
ATOM 3801 O O . LEU A 1 497 ? 5.067 17.720 -0.749 1.00 98.25 497 LEU A O 1
ATOM 3805 N N . GLY A 1 498 ? 7.218 17.471 -0.131 1.00 96.12 498 GLY A N 1
ATOM 3806 C CA . GLY A 1 498 ? 6.990 17.468 1.313 1.00 96.12 498 GLY A CA 1
ATOM 3807 C C . GLY A 1 498 ? 6.893 18.877 1.911 1.00 96.12 498 GLY A C 1
ATOM 3808 O O . GLY A 1 498 ? 7.034 19.886 1.216 1.00 96.12 498 GLY A O 1
ATOM 3809 N N . TYR A 1 499 ? 6.687 18.952 3.225 1.00 94.25 499 TYR A N 1
ATOM 3810 C CA . TYR A 1 499 ? 6.738 20.187 4.008 1.00 94.25 499 TYR A CA 1
ATOM 3811 C C . TYR A 1 499 ? 8.172 20.557 4.379 1.00 94.25 499 TYR A C 1
ATOM 3813 O O . TYR A 1 499 ? 9.004 19.687 4.617 1.00 94.25 499 TYR A O 1
ATOM 3821 N N . GLU A 1 500 ? 8.429 21.852 4.545 1.00 96.06 500 GLU A N 1
ATOM 3822 C CA . GLU A 1 500 ? 9.561 22.386 5.296 1.00 96.06 500 GLU A CA 1
ATOM 3823 C C . GLU A 1 500 ? 9.044 23.342 6.379 1.00 96.06 500 GLU A C 1
ATOM 3825 O O . GLU A 1 500 ? 8.513 24.416 6.075 1.00 96.06 500 GLU A O 1
ATOM 3830 N N . LYS A 1 501 ? 9.203 22.948 7.648 1.00 96.12 501 LYS A N 1
ATOM 3831 C CA . LYS A 1 501 ? 8.741 23.707 8.818 1.00 96.12 501 LYS A CA 1
ATOM 3832 C C . LYS A 1 501 ? 9.904 24.025 9.751 1.00 96.12 501 LYS A C 1
ATOM 3834 O O . LYS A 1 501 ? 10.689 23.138 10.070 1.00 96.12 501 LYS A O 1
ATOM 3839 N N . HIS A 1 502 ? 10.032 25.286 10.160 1.00 97.69 502 HIS A N 1
ATOM 3840 C CA . HIS A 1 502 ? 11.075 25.754 11.080 1.00 97.69 502 HIS A CA 1
ATOM 3841 C C . HIS A 1 502 ? 10.422 26.259 12.361 1.00 97.69 502 HIS A C 1
ATOM 3843 O O . HIS A 1 502 ? 9.577 27.152 12.306 1.00 97.69 502 HIS A O 1
ATOM 3849 N N . ILE A 1 503 ? 10.808 25.695 13.502 1.00 97.94 503 ILE A N 1
ATOM 3850 C CA . ILE A 1 503 ? 10.258 26.021 14.819 1.00 97.94 503 ILE A CA 1
ATOM 3851 C C . ILE A 1 503 ? 11.396 26.497 15.713 1.00 97.94 503 ILE A C 1
ATOM 3853 O O . ILE A 1 503 ? 12.268 25.707 16.069 1.00 97.94 503 ILE A O 1
ATOM 3857 N N . ARG A 1 504 ? 11.379 27.771 16.110 1.00 98.38 504 ARG A N 1
ATOM 3858 C CA . ARG A 1 504 ? 12.321 28.310 17.094 1.00 98.38 504 ARG A CA 1
ATOM 3859 C C . ARG A 1 504 ? 11.724 28.268 18.490 1.00 98.38 504 ARG A C 1
ATOM 3861 O O . ARG A 1 504 ? 10.696 28.894 18.755 1.00 98.38 504 ARG A O 1
ATOM 3868 N N . MET A 1 505 ? 12.402 27.586 19.405 1.00 98.38 505 MET A N 1
ATOM 3869 C CA . MET A 1 505 ? 11.945 27.445 20.785 1.00 98.38 505 MET A CA 1
ATOM 3870 C C . MET A 1 505 ? 12.152 28.739 21.582 1.00 98.38 505 MET A C 1
ATOM 3872 O O . MET A 1 505 ? 13.199 29.379 21.494 1.00 98.38 505 MET A O 1
ATOM 3876 N N . LEU A 1 506 ? 11.166 29.130 22.395 1.00 98.06 506 LEU A N 1
ATOM 3877 C CA . LEU A 1 506 ? 11.255 30.287 23.303 1.00 98.06 506 LEU A CA 1
ATOM 3878 C 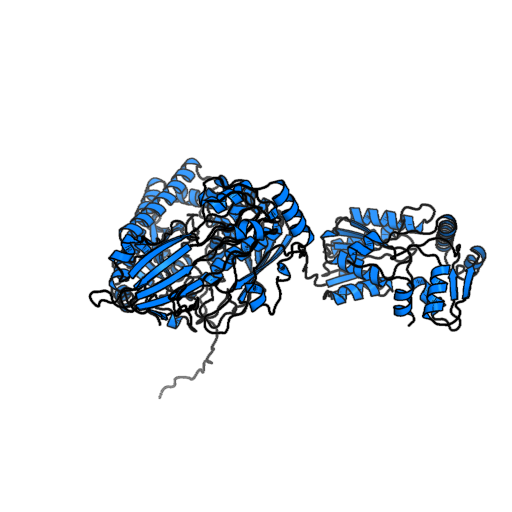C . LEU A 1 506 ? 11.648 29.895 24.732 1.00 98.06 506 LEU A C 1
ATOM 3880 O O . LEU A 1 506 ? 12.077 30.743 25.514 1.00 98.06 506 LEU A O 1
ATOM 3884 N N . LYS A 1 507 ? 11.504 28.614 25.069 1.00 97.81 507 LYS A N 1
ATOM 3885 C CA . LYS A 1 507 ? 11.876 28.012 26.349 1.00 97.81 507 LYS A CA 1
ATOM 3886 C C . LYS A 1 507 ? 12.471 26.630 26.081 1.00 97.81 507 LYS A C 1
ATOM 3888 O O . LYS A 1 507 ? 12.108 25.999 25.091 1.00 97.81 507 LYS A O 1
ATOM 3893 N N . ASP A 1 508 ? 13.371 26.181 26.956 1.00 98.19 508 ASP A N 1
ATOM 3894 C CA . ASP A 1 508 ? 13.913 24.820 26.916 1.00 98.19 508 ASP A CA 1
ATOM 3895 C C . ASP A 1 508 ? 12.772 23.789 26.862 1.00 98.19 508 ASP A C 1
ATOM 3897 O O . ASP A 1 508 ? 11.807 23.871 27.629 1.00 98.19 508 ASP A O 1
ATOM 3901 N N . ALA A 1 509 ? 12.895 22.821 25.960 1.00 97.75 509 ALA A N 1
ATOM 3902 C CA . ALA A 1 509 ? 11.910 21.771 25.733 1.00 97.75 509 ALA A CA 1
ATOM 3903 C C . ALA A 1 509 ? 12.598 20.476 25.289 1.00 97.75 509 ALA A C 1
ATOM 3905 O O . ALA A 1 509 ? 13.819 20.417 25.140 1.00 97.75 509 ALA A O 1
ATOM 3906 N N . ASN A 1 510 ? 11.797 19.440 25.067 1.00 97.62 510 ASN A N 1
ATOM 3907 C CA . ASN A 1 510 ? 12.241 18.212 24.430 1.00 97.62 510 ASN A CA 1
ATOM 3908 C C . ASN A 1 510 ? 11.470 18.038 23.125 1.00 97.62 510 ASN A C 1
ATOM 3910 O O . ASN A 1 510 ? 10.240 18.143 23.111 1.00 97.62 510 ASN A O 1
ATOM 3914 N N . PHE A 1 511 ? 12.196 17.794 22.045 1.00 97.12 511 PHE A N 1
ATOM 3915 C CA . PHE A 1 511 ? 11.648 17.414 20.757 1.00 97.12 511 PHE A CA 1
ATOM 3916 C C . PHE A 1 511 ? 11.433 15.902 20.705 1.00 97.12 511 PHE A C 1
ATOM 3918 O O . PHE A 1 511 ? 12.229 15.128 21.238 1.00 97.12 511 PHE A O 1
ATOM 3925 N N . MET A 1 512 ? 10.346 15.498 20.059 1.00 95.62 512 MET A N 1
ATOM 3926 C CA . MET A 1 512 ? 10.042 14.104 19.771 1.00 95.62 512 MET A CA 1
ATOM 3927 C C . MET A 1 512 ? 9.761 13.917 18.281 1.00 95.62 512 MET A C 1
ATOM 3929 O O . MET A 1 512 ? 9.157 14.778 17.635 1.00 95.62 512 MET A O 1
ATOM 3933 N N . SER A 1 513 ? 10.160 12.767 17.760 1.00 94.56 513 SER A N 1
ATOM 3934 C CA . SER A 1 513 ? 9.924 12.325 16.396 1.00 94.56 513 SER A CA 1
ATOM 3935 C C . SER A 1 513 ? 9.669 10.823 16.398 1.00 94.56 513 SER A C 1
ATOM 3937 O O . SER A 1 513 ? 10.472 10.061 16.923 1.00 94.56 513 SER A O 1
ATOM 3939 N N . ILE A 1 514 ? 8.555 10.410 15.795 1.00 93.31 514 ILE A N 1
ATOM 3940 C CA . ILE A 1 514 ? 8.291 9.021 15.415 1.00 93.31 514 ILE A CA 1
ATOM 3941 C C . ILE A 1 514 ? 8.087 9.030 13.904 1.00 93.31 514 ILE A C 1
ATOM 3943 O O . ILE A 1 514 ? 6.987 9.280 13.392 1.00 93.31 514 ILE A O 1
ATOM 3947 N N . ALA A 1 515 ? 9.194 8.825 13.200 1.00 92.25 515 ALA A N 1
ATOM 3948 C CA . ALA A 1 515 ? 9.288 8.919 11.758 1.00 92.25 515 ALA A CA 1
ATOM 3949 C C . ALA A 1 515 ? 10.086 7.750 11.155 1.00 92.25 515 ALA A C 1
ATOM 3951 O O . ALA A 1 515 ? 10.981 7.201 11.784 1.00 92.25 515 ALA A O 1
ATOM 3952 N N . ASP A 1 516 ? 9.741 7.410 9.914 1.00 90.94 516 ASP A N 1
ATOM 3953 C CA . ASP A 1 516 ? 10.405 6.435 9.030 1.00 90.94 516 ASP A CA 1
ATOM 3954 C C . ASP A 1 516 ? 10.736 7.141 7.696 1.00 90.94 516 ASP A C 1
ATOM 3956 O O . ASP A 1 516 ? 10.342 8.298 7.496 1.00 90.94 516 ASP A O 1
ATOM 3960 N N . ARG A 1 517 ? 11.369 6.469 6.731 1.00 92.75 517 ARG A N 1
ATOM 3961 C CA . ARG A 1 517 ? 11.848 7.078 5.470 1.00 92.75 517 ARG A CA 1
ATOM 3962 C C . ARG A 1 517 ? 12.859 8.215 5.692 1.00 92.75 517 ARG A C 1
ATOM 3964 O O . ARG A 1 517 ? 12.861 9.182 4.936 1.00 92.75 517 ARG A O 1
ATOM 3971 N N . SER A 1 518 ? 13.674 8.148 6.737 1.00 93.44 518 SER A N 1
ATOM 3972 C CA . SER A 1 518 ? 14.844 9.010 6.928 1.00 93.44 518 SER A CA 1
ATOM 3973 C C . SER A 1 518 ? 16.100 8.443 6.264 1.00 93.44 518 SER A C 1
ATOM 3975 O O . SER A 1 518 ? 17.018 9.200 5.952 1.00 93.44 518 SER A O 1
ATOM 3977 N N . ILE A 1 519 ? 16.120 7.134 5.985 1.00 94.88 519 ILE A N 1
ATOM 3978 C CA . ILE A 1 519 ? 17.176 6.469 5.213 1.00 94.88 519 ILE A CA 1
ATOM 3979 C C . ILE A 1 519 ? 16.652 6.137 3.813 1.00 94.88 519 ILE A C 1
ATOM 3981 O O . ILE A 1 519 ? 17.203 6.594 2.815 1.00 94.88 519 ILE A O 1
ATOM 3985 N N . LEU A 1 520 ? 15.573 5.361 3.731 1.00 95.00 520 LEU A N 1
ATOM 3986 C CA . LEU A 1 520 ? 14.840 5.005 2.522 1.00 95.00 520 LEU A CA 1
ATOM 3987 C C . LEU A 1 520 ? 13.948 6.160 2.057 1.00 95.00 520 LEU A C 1
ATOM 3989 O O . LEU A 1 520 ? 13.536 7.013 2.836 1.00 95.00 520 LEU A O 1
ATOM 3993 N N . ALA A 1 521 ? 13.571 6.140 0.782 1.00 94.06 521 ALA A N 1
ATOM 3994 C CA . ALA A 1 521 ? 12.712 7.146 0.171 1.00 94.06 521 ALA A CA 1
ATOM 3995 C C . ALA A 1 521 ? 11.417 6.544 -0.386 1.00 94.06 521 ALA A C 1
ATOM 3997 O O . ALA A 1 521 ? 11.319 5.336 -0.607 1.00 94.06 521 ALA A O 1
ATOM 3998 N N . CYS A 1 522 ? 10.426 7.400 -0.637 1.00 96.69 522 CYS A N 1
ATOM 3999 C CA . CYS A 1 522 ? 9.270 7.047 -1.457 1.00 96.69 522 CYS A CA 1
ATOM 4000 C C . CYS A 1 522 ? 9.758 6.683 -2.865 1.00 96.69 522 CYS A C 1
ATOM 4002 O O . CYS A 1 522 ? 10.365 7.519 -3.535 1.00 96.69 522 CYS A O 1
ATOM 4004 N N . TRP A 1 523 ? 9.536 5.440 -3.291 1.00 97.62 523 TRP A N 1
ATOM 4005 C CA . TRP A 1 523 ? 10.068 4.912 -4.547 1.00 97.62 523 TRP A CA 1
ATOM 4006 C C . TRP A 1 523 ? 9.373 5.514 -5.774 1.00 97.62 523 TRP A C 1
ATOM 4008 O O . TRP A 1 523 ? 8.166 5.762 -5.770 1.00 97.62 523 TRP A O 1
ATOM 4018 N N . GLY A 1 524 ? 10.144 5.730 -6.840 1.00 98.25 524 GLY A N 1
ATOM 4019 C CA . GLY A 1 524 ? 9.639 6.082 -8.166 1.00 98.25 524 GLY A CA 1
ATOM 4020 C C . GLY A 1 524 ? 9.306 4.840 -8.994 1.00 98.25 524 GLY A C 1
ATOM 4021 O O . GLY A 1 524 ? 9.727 3.733 -8.656 1.00 98.25 524 GLY A O 1
ATOM 4022 N N . VAL A 1 525 ? 8.540 5.001 -10.075 1.00 98.12 525 VAL A N 1
ATOM 4023 C CA . VAL A 1 525 ? 8.106 3.871 -10.916 1.00 98.12 525 VAL A CA 1
ATOM 4024 C C . VAL A 1 525 ? 8.144 4.188 -12.407 1.00 98.12 525 VAL A C 1
ATOM 4026 O O . VAL A 1 525 ? 7.950 5.331 -12.829 1.00 98.12 525 VAL A O 1
ATOM 4029 N N . LYS A 1 526 ? 8.382 3.154 -13.222 1.00 95.94 526 LYS A N 1
ATOM 4030 C CA . LYS A 1 526 ? 8.416 3.214 -14.692 1.00 95.94 526 LYS A CA 1
ATOM 4031 C C . LYS A 1 526 ? 9.398 4.278 -15.213 1.00 95.94 526 LYS A C 1
ATOM 4033 O O . LYS A 1 526 ? 9.083 5.036 -16.124 1.00 95.94 526 LYS A O 1
ATOM 4038 N N . GLY A 1 527 ? 10.583 4.347 -14.604 1.00 95.75 527 GLY A N 1
ATOM 4039 C CA . GLY A 1 527 ? 11.639 5.318 -14.921 1.00 95.75 527 GLY A CA 1
ATOM 4040 C C . GLY A 1 527 ? 11.611 6.602 -14.085 1.00 95.75 527 GLY A C 1
ATOM 4041 O O . GLY A 1 527 ? 12.572 7.373 -14.141 1.00 95.75 527 GLY A O 1
ATOM 4042 N N . GLY A 1 528 ? 10.550 6.817 -13.300 1.00 98.00 528 GLY A N 1
ATOM 4043 C CA . GLY A 1 528 ? 10.483 7.891 -12.315 1.00 98.00 528 GLY A CA 1
ATOM 4044 C C . GLY A 1 528 ? 11.403 7.632 -11.122 1.00 98.00 528 GLY A C 1
ATOM 4045 O O . GLY A 1 528 ? 11.731 6.488 -10.810 1.00 98.00 528 GLY A O 1
ATOM 4046 N N . LYS A 1 529 ? 11.841 8.707 -10.470 1.00 98.00 529 LYS A N 1
ATOM 4047 C CA . LYS A 1 529 ? 12.867 8.717 -9.422 1.00 98.00 529 LYS A CA 1
ATOM 4048 C C . LYS A 1 529 ? 12.267 8.752 -8.031 1.00 98.00 529 LYS A C 1
ATOM 4050 O O . LYS A 1 529 ? 11.173 9.280 -7.840 1.00 98.00 529 LYS A O 1
ATOM 4055 N N . ALA A 1 530 ? 12.986 8.200 -7.060 1.00 98.00 530 ALA A N 1
ATOM 4056 C CA . ALA A 1 530 ? 12.583 8.299 -5.667 1.00 98.00 530 ALA A CA 1
ATOM 4057 C C . ALA A 1 530 ? 12.534 9.762 -5.189 1.00 98.00 530 ALA A C 1
ATOM 4059 O O . ALA A 1 530 ? 13.279 10.613 -5.680 1.00 98.00 530 ALA A O 1
ATOM 4060 N N . GLY A 1 531 ? 11.652 10.045 -4.231 1.00 97.38 531 GLY A N 1
ATOM 4061 C CA . GLY A 1 531 ? 11.605 11.336 -3.543 1.00 97.38 531 GLY A CA 1
ATOM 4062 C C . GLY A 1 531 ? 12.769 11.531 -2.564 1.00 97.38 531 GLY A C 1
ATOM 4063 O O . GLY A 1 531 ? 13.574 10.633 -2.324 1.00 97.38 531 GLY A O 1
ATOM 4064 N N . ALA A 1 532 ? 12.849 12.710 -1.954 1.00 96.81 532 ALA A N 1
ATOM 4065 C CA . ALA A 1 532 ? 13.782 12.971 -0.864 1.00 96.81 532 ALA A CA 1
ATOM 4066 C C . ALA A 1 532 ? 13.285 12.354 0.461 1.00 96.81 532 ALA A C 1
ATOM 4068 O O . ALA A 1 532 ? 12.072 12.352 0.709 1.00 96.81 532 ALA A O 1
ATOM 4069 N N . PRO A 1 533 ? 14.198 11.872 1.326 1.00 95.69 533 PRO A N 1
ATOM 4070 C CA . PRO A 1 533 ? 13.857 11.313 2.630 1.00 95.69 533 PRO A CA 1
ATOM 4071 C C . PRO A 1 533 ? 13.433 12.390 3.647 1.00 95.69 533 PRO A C 1
ATOM 4073 O O . PRO A 1 533 ? 13.633 13.592 3.453 1.00 95.69 533 PRO A O 1
ATOM 4076 N N . PHE A 1 534 ? 12.846 11.933 4.750 1.00 96.25 534 PHE A N 1
ATOM 4077 C CA . PHE A 1 534 ? 12.513 12.714 5.933 1.00 96.25 534 PHE A CA 1
ATOM 4078 C C . PHE A 1 534 ? 13.792 13.182 6.634 1.00 96.25 534 PHE A C 1
ATOM 4080 O O . PHE A 1 534 ? 14.741 12.415 6.778 1.00 96.25 534 PHE A O 1
ATOM 4087 N N . GLN A 1 535 ? 13.811 14.424 7.116 1.00 96.31 535 GLN A N 1
ATOM 4088 C CA . GLN A 1 535 ? 14.969 14.975 7.821 1.00 96.31 535 GLN A CA 1
ATOM 4089 C C . GLN A 1 535 ? 14.540 15.892 8.966 1.00 96.31 535 GLN A C 1
ATOM 4091 O O . GLN A 1 535 ? 13.670 16.752 8.795 1.00 96.31 535 GLN A O 1
ATOM 4096 N N . VAL A 1 536 ? 15.228 15.777 10.104 1.00 97.56 536 VAL A N 1
ATOM 4097 C CA . VAL A 1 536 ? 15.173 16.760 11.190 1.00 97.56 536 VAL A CA 1
ATOM 4098 C C . VAL A 1 536 ? 16.570 17.300 11.459 1.00 97.56 536 VAL A C 1
ATOM 4100 O O . VAL A 1 536 ? 17.517 16.542 11.654 1.00 97.56 536 VAL A O 1
ATOM 4103 N N . VAL A 1 537 ? 16.694 18.625 11.482 1.00 98.12 537 VAL A N 1
ATOM 4104 C CA . VAL A 1 537 ? 17.956 19.325 11.750 1.00 98.12 537 VAL A CA 1
ATOM 4105 C C . VAL A 1 537 ? 17.727 20.411 12.788 1.00 98.12 537 VAL A C 1
ATOM 4107 O O . VAL A 1 537 ? 16.792 21.198 12.658 1.00 98.12 537 VAL A O 1
ATOM 4110 N N . VAL A 1 538 ? 18.595 20.497 13.791 1.00 98.44 538 VAL A N 1
ATOM 4111 C CA . VAL A 1 538 ? 18.630 21.613 14.744 1.00 98.44 538 VAL A CA 1
ATOM 4112 C C . VAL A 1 538 ? 19.691 22.618 14.305 1.00 98.44 538 VAL A C 1
ATOM 4114 O O . VAL A 1 538 ? 20.781 22.229 13.901 1.00 98.44 538 VAL A O 1
ATOM 4117 N N . ASN A 1 539 ? 19.353 23.907 14.378 1.00 97.69 539 ASN A N 1
ATOM 4118 C CA . ASN A 1 539 ? 20.163 25.061 13.977 1.00 97.69 539 ASN A CA 1
ATOM 4119 C C . ASN A 1 539 ? 20.748 24.949 12.551 1.00 97.69 539 ASN A C 1
ATOM 4121 O O . ASN A 1 539 ? 21.963 25.104 12.373 1.00 97.69 539 ASN A O 1
ATOM 4125 N N . PRO A 1 540 ? 19.902 24.700 11.526 1.00 96.31 540 PRO A N 1
ATOM 4126 C CA . PRO A 1 540 ? 20.357 24.512 10.151 1.00 96.31 540 PRO A CA 1
ATOM 4127 C C . PRO A 1 540 ? 21.129 25.734 9.627 1.00 96.31 540 PRO A C 1
ATOM 4129 O O . PRO A 1 540 ? 20.721 26.879 9.825 1.00 96.31 540 PRO A O 1
ATOM 4132 N N . GLY A 1 541 ? 22.231 25.493 8.921 1.00 94.12 541 GLY A N 1
ATOM 4133 C CA . GLY A 1 541 ? 23.108 26.506 8.338 1.00 94.12 541 GLY A CA 1
ATOM 4134 C C . GLY A 1 541 ? 24.020 27.219 9.341 1.00 94.12 541 GLY A C 1
ATOM 4135 O O . GLY A 1 541 ? 24.646 28.218 8.981 1.00 94.12 541 GLY A O 1
ATOM 4136 N N . THR A 1 542 ? 24.105 26.744 10.587 1.00 95.75 542 THR A N 1
ATOM 4137 C CA . THR A 1 542 ? 24.949 27.340 11.634 1.00 95.75 542 THR A CA 1
ATOM 4138 C C . THR A 1 542 ? 26.109 26.414 12.030 1.00 95.75 542 THR A C 1
ATOM 4140 O O . THR A 1 542 ? 26.075 25.222 11.734 1.00 95.75 542 THR A O 1
ATOM 4143 N N . PRO A 1 543 ? 27.138 26.911 12.745 1.00 95.88 543 PRO A N 1
ATOM 4144 C CA . PRO A 1 543 ? 28.190 26.055 13.304 1.00 95.88 543 PRO A CA 1
ATOM 4145 C C . PRO A 1 543 ? 27.706 25.029 14.342 1.00 95.88 543 PRO A C 1
ATOM 4147 O O . PRO A 1 543 ? 28.467 24.130 14.688 1.00 95.88 543 PRO A O 1
ATOM 4150 N N . GLU A 1 544 ? 26.484 25.183 14.861 1.00 95.75 544 GLU A N 1
ATOM 4151 C CA . GLU A 1 544 ? 25.856 24.285 15.840 1.00 95.75 544 GLU A CA 1
ATOM 4152 C C . GLU A 1 544 ? 24.839 23.336 15.180 1.00 95.75 544 GLU A C 1
ATOM 4154 O O . GLU A 1 544 ? 24.027 22.722 15.873 1.00 95.75 544 GLU A O 1
ATOM 4159 N N . GLU A 1 545 ? 24.864 23.226 13.845 1.00 97.94 545 GLU A N 1
ATOM 4160 C CA . GLU A 1 545 ? 23.996 22.321 13.096 1.00 97.94 545 GLU A CA 1
ATOM 4161 C C . GLU A 1 545 ? 24.194 20.865 13.535 1.00 97.94 545 GLU A C 1
ATOM 4163 O O . GLU A 1 545 ? 25.321 20.369 13.629 1.00 97.94 545 GLU A O 1
ATOM 4168 N N . ARG A 1 546 ? 23.082 20.166 13.771 1.00 97.12 546 ARG A N 1
ATOM 4169 C CA . ARG A 1 546 ? 23.079 18.731 14.072 1.00 97.12 546 ARG A CA 1
ATOM 4170 C C . ARG A 1 546 ? 21.819 18.058 13.546 1.00 97.12 546 ARG A C 1
ATOM 4172 O O . ARG A 1 546 ? 20.717 18.586 13.702 1.00 97.12 546 ARG A O 1
ATOM 4179 N N . GLU A 1 547 ? 21.987 16.888 12.946 1.00 96.62 547 GLU A N 1
ATOM 4180 C CA . GLU A 1 547 ? 20.872 16.032 12.542 1.00 96.62 547 GLU A CA 1
ATOM 4181 C C . GLU A 1 547 ? 20.325 15.268 13.748 1.00 96.62 547 GLU A C 1
ATOM 4183 O O . GLU A 1 547 ? 21.080 14.867 14.638 1.00 96.62 547 GLU A O 1
ATOM 4188 N N . ILE A 1 548 ? 19.006 15.100 13.779 1.00 96.00 548 ILE A N 1
ATOM 4189 C CA . ILE A 1 548 ? 18.300 14.346 14.814 1.00 96.00 548 ILE A CA 1
ATOM 4190 C C . ILE A 1 548 ? 17.772 13.059 14.192 1.00 96.00 548 ILE A C 1
ATOM 4192 O O . ILE A 1 548 ? 17.291 13.073 13.058 1.00 96.00 548 ILE A O 1
ATOM 4196 N N . ASP A 1 549 ? 17.844 11.963 14.947 1.00 92.12 549 ASP A N 1
ATOM 4197 C CA . ASP A 1 549 ? 17.239 10.695 14.547 1.00 92.12 549 ASP A CA 1
ATOM 4198 C C . ASP A 1 549 ? 15.728 10.872 14.304 1.00 92.12 549 ASP A C 1
ATOM 4200 O O . ASP A 1 549 ? 15.036 11.627 14.994 1.00 92.12 549 ASP A O 1
ATOM 4204 N N . ALA A 1 550 ? 15.214 10.164 13.304 1.00 92.38 550 ALA A N 1
ATOM 4205 C CA . ALA A 1 550 ? 13.794 10.114 12.998 1.00 92.38 550 ALA A CA 1
ATOM 4206 C C . ALA A 1 550 ? 12.983 9.439 14.114 1.00 92.38 550 ALA A C 1
ATOM 4208 O O . ALA A 1 550 ? 11.794 9.738 14.260 1.00 92.38 550 ALA A O 1
ATOM 4209 N N . LEU A 1 551 ? 13.626 8.580 14.908 1.00 94.50 551 LEU A N 1
ATOM 4210 C CA . LEU A 1 551 ? 13.094 7.975 16.123 1.00 94.50 551 LEU A CA 1
ATOM 4211 C C . LEU A 1 551 ? 13.764 8.596 17.354 1.00 94.50 551 LEU A C 1
ATOM 4213 O O . LEU A 1 551 ? 14.842 8.185 17.780 1.00 94.50 551 LEU A O 1
ATOM 4217 N N . ALA A 1 552 ? 13.111 9.597 17.938 1.00 94.38 552 ALA A N 1
ATOM 4218 C CA . ALA A 1 552 ? 13.598 10.320 19.104 1.00 94.38 552 ALA A CA 1
ATOM 4219 C C . ALA A 1 552 ? 12.445 10.625 20.064 1.00 94.38 552 ALA A C 1
ATOM 4221 O O . ALA A 1 552 ? 11.477 11.278 19.691 1.00 94.38 552 ALA A O 1
ATOM 4222 N N . ASP A 1 553 ? 12.560 10.216 21.327 1.00 94.62 553 ASP A N 1
ATOM 4223 C CA . ASP A 1 553 ? 11.481 10.422 22.305 1.00 94.62 553 ASP A CA 1
ATOM 4224 C C . ASP A 1 553 ? 11.630 11.719 23.117 1.00 94.62 553 ASP A C 1
ATOM 4226 O O . ASP A 1 553 ? 10.646 12.231 23.651 1.00 94.62 553 ASP A O 1
ATOM 4230 N N . ALA A 1 554 ? 12.860 12.226 23.266 1.00 95.56 554 ALA A N 1
ATOM 4231 C CA . ALA A 1 554 ? 13.186 13.277 24.232 1.00 95.56 554 ALA A CA 1
ATOM 4232 C C . ALA A 1 554 ? 14.466 14.057 23.877 1.00 95.56 554 ALA A C 1
ATOM 4234 O O . ALA A 1 554 ? 15.344 14.240 24.723 1.00 95.56 554 ALA A O 1
ATOM 4235 N N . GLU A 1 555 ? 14.605 14.496 22.629 1.00 96.94 555 GLU A N 1
ATOM 4236 C CA . GLU A 1 555 ? 15.777 15.249 22.182 1.00 96.94 555 GLU A CA 1
ATOM 4237 C C . GLU A 1 555 ? 15.808 16.649 22.832 1.00 96.94 555 GLU A C 1
ATOM 4239 O O . GLU A 1 555 ? 14.886 17.436 22.606 1.00 96.94 555 GLU A O 1
ATOM 4244 N N . PRO A 1 556 ? 16.824 17.014 23.635 1.00 97.56 556 PRO A N 1
ATOM 4245 C CA . PRO A 1 556 ? 16.834 18.303 24.319 1.00 97.56 556 PRO A CA 1
ATOM 4246 C C . PRO A 1 556 ? 17.030 19.471 23.347 1.00 97.56 556 PRO A C 1
ATOM 4248 O O . PRO A 1 556 ? 18.015 19.508 22.612 1.00 97.56 556 PRO A O 1
ATOM 4251 N N . ILE A 1 557 ? 16.147 20.469 23.418 1.00 98.06 557 ILE A N 1
ATOM 4252 C CA . ILE A 1 557 ? 16.227 21.705 22.629 1.00 98.06 557 ILE A CA 1
ATOM 4253 C C . ILE A 1 557 ? 16.254 22.908 23.569 1.00 98.06 557 ILE A C 1
ATOM 4255 O O . ILE A 1 557 ? 15.418 23.042 24.469 1.00 98.06 557 ILE A O 1
ATOM 4259 N N . LYS A 1 558 ? 17.232 23.789 23.382 1.00 97.94 558 LYS A N 1
ATOM 4260 C CA . LYS A 1 558 ? 17.422 25.003 24.176 1.00 97.94 558 LYS A CA 1
ATOM 4261 C C . LYS A 1 558 ? 16.616 26.170 23.634 1.00 97.94 558 LYS A C 1
ATOM 4263 O O . LYS A 1 558 ? 16.355 26.283 22.439 1.00 97.94 558 LYS A O 1
ATOM 4268 N N . ALA A 1 559 ? 16.239 27.076 24.532 1.00 98.06 559 ALA A N 1
ATOM 4269 C CA . ALA A 1 559 ? 15.638 28.341 24.135 1.00 98.06 559 ALA A CA 1
ATOM 4270 C C . ALA A 1 559 ? 16.541 29.077 23.125 1.00 98.06 559 ALA A C 1
ATOM 4272 O O . ALA A 1 559 ? 17.730 29.277 23.370 1.00 98.06 559 ALA A O 1
ATOM 4273 N N . GLY A 1 560 ? 15.959 29.503 22.005 1.00 97.94 560 GLY A N 1
ATOM 4274 C CA . GLY A 1 560 ? 16.654 30.145 20.892 1.00 97.94 560 GLY A CA 1
ATOM 4275 C C . GLY A 1 560 ? 17.059 29.197 19.761 1.00 97.94 560 GLY A C 1
ATOM 4276 O O . GLY A 1 560 ? 17.239 29.679 18.644 1.00 97.94 560 GLY A O 1
ATOM 4277 N N . GLU A 1 561 ? 17.142 27.886 20.003 1.00 98.50 561 GLU A N 1
ATOM 4278 C CA . GLU A 1 561 ? 17.439 26.911 18.949 1.00 98.50 561 GLU A CA 1
ATOM 4279 C C . GLU A 1 561 ? 16.253 26.724 18.000 1.00 98.50 561 GLU A C 1
ATOM 4281 O O . GLU A 1 561 ? 15.087 26.854 18.392 1.00 98.50 561 GLU A O 1
ATOM 4286 N N . THR A 1 562 ? 16.565 26.413 16.741 1.00 98.50 562 THR A N 1
ATOM 4287 C CA . THR A 1 562 ? 15.578 26.234 15.669 1.00 98.50 562 THR A CA 1
ATOM 4288 C C . THR A 1 562 ? 15.592 24.809 15.149 1.00 98.50 562 THR A C 1
ATOM 4290 O O . THR A 1 562 ? 16.624 24.318 14.707 1.00 98.50 562 THR A O 1
ATOM 4293 N N . ILE A 1 563 ? 14.434 24.160 15.162 1.00 98.44 563 ILE A N 1
ATOM 4294 C CA . ILE A 1 563 ? 14.217 22.816 14.632 1.00 98.44 563 ILE A CA 1
ATOM 4295 C C . ILE A 1 563 ? 13.660 22.958 13.215 1.00 98.44 563 ILE A C 1
ATOM 4297 O O . ILE A 1 563 ? 12.598 23.552 13.030 1.00 98.44 563 ILE A O 1
ATOM 4301 N N . ARG A 1 564 ? 14.345 22.406 12.214 1.00 97.94 564 ARG A N 1
ATOM 4302 C CA . ARG A 1 564 ? 13.839 22.256 10.847 1.00 97.94 564 ARG A CA 1
ATOM 4303 C C . ARG A 1 564 ? 13.377 20.827 10.626 1.00 97.94 564 ARG A C 1
ATOM 4305 O O . ARG A 1 564 ? 14.181 19.907 10.716 1.00 97.94 564 ARG A O 1
ATOM 4312 N N . ILE A 1 565 ? 12.115 20.678 10.248 1.00 97.19 565 ILE A N 1
ATOM 4313 C CA . ILE A 1 565 ? 11.498 19.412 9.855 1.00 97.19 565 ILE A CA 1
ATOM 4314 C C . ILE A 1 565 ? 11.243 19.469 8.349 1.00 97.19 565 ILE A C 1
ATOM 4316 O O . ILE A 1 565 ? 10.580 20.395 7.870 1.00 97.19 565 ILE A O 1
ATOM 4320 N N . ARG A 1 566 ? 11.768 18.493 7.606 1.00 96.62 566 ARG A N 1
ATOM 4321 C CA . ARG A 1 566 ? 11.440 18.255 6.197 1.00 96.62 566 ARG A CA 1
ATOM 4322 C C . ARG A 1 566 ? 10.750 16.905 6.059 1.00 96.62 566 ARG A C 1
ATOM 4324 O O . ARG A 1 566 ? 11.354 15.890 6.395 1.00 96.62 566 ARG A O 1
ATOM 4331 N N . THR A 1 567 ? 9.510 16.886 5.571 1.00 95.81 567 THR A N 1
ATOM 4332 C CA . THR A 1 567 ? 8.835 15.617 5.250 1.00 95.81 567 THR A CA 1
ATOM 4333 C C . THR A 1 567 ? 9.220 15.121 3.862 1.00 95.81 567 THR A C 1
ATOM 4335 O O . THR A 1 567 ? 9.749 15.881 3.046 1.00 95.81 567 THR A O 1
ATOM 4338 N N . THR A 1 568 ? 9.009 13.829 3.605 1.00 95.50 568 THR A N 1
ATOM 4339 C CA . THR A 1 568 ? 9.411 13.209 2.339 1.00 95.50 568 THR A CA 1
ATOM 4340 C C . THR A 1 568 ? 8.627 13.790 1.168 1.00 95.50 568 THR A C 1
ATOM 4342 O O . THR A 1 568 ? 7.431 14.081 1.290 1.00 95.50 568 THR A O 1
ATOM 4345 N N . GLY A 1 569 ? 9.259 13.866 0.000 1.00 97.31 569 GLY A N 1
ATOM 4346 C CA . GLY A 1 569 ? 8.498 13.958 -1.244 1.00 97.31 569 GLY A CA 1
ATOM 4347 C C . GLY A 1 569 ? 8.000 12.586 -1.696 1.00 97.31 569 GLY A C 1
ATOM 4348 O O . GLY A 1 569 ? 8.496 11.551 -1.250 1.00 97.31 569 GLY A O 1
ATOM 4349 N N . GLY A 1 570 ? 7.010 12.581 -2.583 1.00 97.81 570 GLY A N 1
ATOM 4350 C CA . GLY A 1 570 ? 6.534 11.359 -3.230 1.00 97.81 570 GLY A CA 1
ATOM 4351 C C . GLY A 1 570 ? 7.481 10.924 -4.345 1.00 97.81 570 GLY A C 1
ATOM 4352 O O . GLY A 1 570 ? 8.277 11.727 -4.832 1.00 97.81 570 GLY A O 1
ATOM 4353 N N . GLY A 1 571 ? 7.393 9.668 -4.772 1.00 98.31 571 GLY A N 1
ATOM 4354 C CA . GLY A 1 571 ? 8.145 9.184 -5.929 1.00 98.31 571 GLY A CA 1
ATOM 4355 C C . GLY A 1 571 ? 7.620 9.767 -7.243 1.00 98.31 571 GLY A C 1
ATOM 4356 O O . GLY A 1 571 ? 6.445 10.114 -7.358 1.00 98.31 571 GLY A O 1
ATOM 4357 N N . GLY A 1 572 ? 8.481 9.881 -8.249 1.00 98.56 572 GLY A N 1
ATOM 4358 C CA . GLY A 1 572 ? 8.104 10.271 -9.604 1.00 98.56 572 GLY A CA 1
ATOM 4359 C C . GLY A 1 572 ? 7.555 9.102 -10.417 1.00 98.56 572 GLY A C 1
ATOM 4360 O O . GLY A 1 572 ? 7.847 7.934 -10.146 1.00 98.56 572 GLY A O 1
ATOM 4361 N N . TRP A 1 573 ? 6.786 9.420 -11.454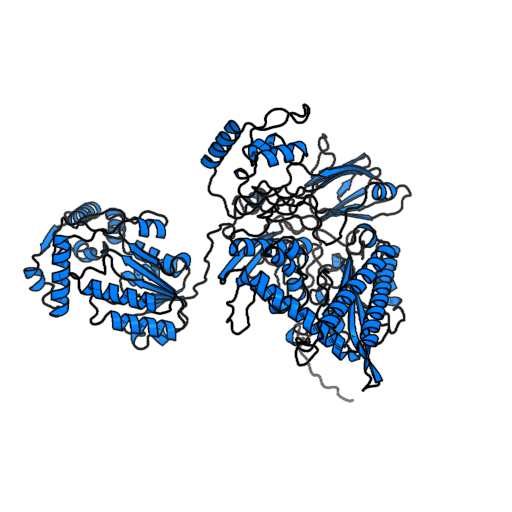 1.00 98.69 573 TRP A N 1
ATOM 4362 C CA . TRP A 1 573 ? 6.268 8.450 -12.414 1.00 98.69 573 TRP A CA 1
ATOM 4363 C C . TRP A 1 573 ? 6.754 8.762 -13.824 1.00 98.69 573 TRP A C 1
ATOM 4365 O O . TRP A 1 573 ? 6.669 9.909 -14.272 1.00 98.69 573 TRP A O 1
ATOM 4375 N N . GLY A 1 574 ? 7.200 7.734 -14.547 1.00 98.31 574 GLY A N 1
ATOM 4376 C CA . GLY A 1 574 ? 7.670 7.883 -15.925 1.00 98.31 574 GLY A CA 1
ATOM 4377 C C . GLY A 1 574 ? 9.055 8.523 -16.005 1.00 98.31 574 GLY A C 1
ATOM 4378 O O . GLY A 1 574 ? 9.522 9.146 -15.055 1.00 98.31 574 GLY A O 1
ATOM 4379 N N . ASP A 1 575 ? 9.710 8.408 -17.156 1.00 97.88 575 ASP A N 1
ATOM 4380 C CA . ASP A 1 575 ? 11.040 8.981 -17.365 1.00 97.88 575 ASP A CA 1
ATOM 4381 C C . ASP A 1 575 ? 11.016 10.526 -17.245 1.00 97.88 575 ASP A C 1
ATOM 4383 O O . ASP A 1 575 ? 10.299 11.185 -18.005 1.00 97.88 575 ASP A O 1
ATOM 4387 N N . PRO A 1 576 ? 11.804 11.136 -16.335 1.00 98.56 576 PRO A N 1
ATOM 4388 C CA . PRO A 1 576 ? 11.935 12.592 -16.220 1.00 98.56 576 PRO A CA 1
ATOM 4389 C C . PRO A 1 576 ? 12.237 13.312 -17.539 1.00 98.56 576 PRO A C 1
ATOM 4391 O O . PRO A 1 576 ? 11.773 14.431 -17.765 1.00 98.56 576 PRO A O 1
ATOM 4394 N N . LEU A 1 577 ? 12.977 12.668 -18.446 1.00 98.31 577 LEU A N 1
ATOM 4395 C CA . LEU A 1 577 ? 13.367 13.258 -19.727 1.00 98.31 577 LEU A CA 1
ATOM 4396 C C . LEU A 1 577 ? 12.198 13.351 -20.724 1.00 98.31 577 LEU A C 1
ATOM 4398 O O . LEU A 1 577 ? 12.328 14.014 -21.755 1.00 98.31 577 LEU A O 1
ATOM 4402 N N . ASP A 1 578 ? 11.058 12.728 -20.414 1.00 98.19 578 ASP A N 1
ATOM 4403 C CA . ASP A 1 578 ? 9.809 12.836 -21.175 1.00 98.19 578 ASP A CA 1
ATOM 4404 C C . ASP A 1 578 ? 8.855 13.905 -20.622 1.00 98.19 578 ASP A C 1
ATOM 4406 O O . ASP A 1 578 ? 7.812 14.173 -21.222 1.00 98.19 578 ASP A O 1
ATOM 4410 N N . ARG A 1 579 ? 9.209 14.574 -19.515 1.00 98.56 579 ARG A N 1
ATOM 4411 C CA . ARG A 1 579 ? 8.446 15.720 -19.006 1.00 98.56 579 ARG A CA 1
ATOM 4412 C C . ARG A 1 579 ? 8.470 16.876 -20.007 1.00 98.56 579 ARG A C 1
ATOM 4414 O O . ARG A 1 579 ? 9.506 17.171 -20.612 1.00 98.56 579 ARG A O 1
ATOM 4421 N N . ASP A 1 580 ? 7.348 17.571 -20.147 1.00 98.56 580 ASP A N 1
ATOM 4422 C CA . ASP A 1 580 ? 7.264 18.796 -20.943 1.00 98.56 580 ASP A CA 1
ATOM 4423 C C . ASP A 1 580 ? 8.196 19.885 -20.355 1.00 98.56 580 ASP A C 1
ATOM 4425 O O . ASP A 1 580 ? 8.032 20.245 -19.183 1.00 98.56 580 ASP A O 1
ATOM 4429 N N . PRO A 1 581 ? 9.173 20.421 -21.119 1.00 98.62 581 PRO A N 1
ATOM 4430 C CA . PRO A 1 581 ? 10.048 21.492 -20.645 1.00 98.62 581 PRO A CA 1
ATOM 4431 C C . PRO A 1 581 ? 9.299 22.729 -20.133 1.00 98.62 581 PRO A C 1
ATOM 4433 O O . PRO A 1 581 ? 9.769 23.369 -19.194 1.00 98.62 581 PRO A O 1
ATOM 4436 N N . GLU A 1 582 ? 8.121 23.051 -20.678 1.00 98.44 582 GLU A N 1
ATOM 4437 C CA . GLU A 1 582 ? 7.313 24.179 -20.190 1.00 98.44 582 GLU A CA 1
ATOM 4438 C C . GLU A 1 582 ? 6.800 23.938 -18.763 1.00 98.44 582 GLU A C 1
ATOM 4440 O O . GLU A 1 582 ? 6.755 24.860 -17.943 1.00 98.44 582 GLU A O 1
ATOM 4445 N N . MET A 1 583 ? 6.472 22.686 -18.425 1.00 98.38 583 MET A N 1
ATOM 4446 C CA . MET A 1 583 ? 6.107 22.317 -17.057 1.00 98.38 583 MET A CA 1
ATOM 4447 C C . MET A 1 583 ? 7.301 22.420 -16.107 1.00 98.38 583 MET A C 1
ATOM 4449 O O . MET A 1 583 ? 7.110 22.837 -14.967 1.00 98.38 583 MET A O 1
ATOM 4453 N N . VAL A 1 584 ? 8.517 22.103 -16.567 1.00 98.69 584 VAL A N 1
ATOM 4454 C CA . VAL A 1 584 ? 9.744 22.265 -15.766 1.00 98.69 584 VAL A CA 1
ATOM 4455 C C . VAL A 1 584 ? 10.023 23.743 -15.492 1.00 98.69 584 VAL A C 1
ATOM 4457 O O . VAL A 1 584 ? 10.235 24.111 -14.341 1.00 98.69 584 VAL A O 1
ATOM 4460 N N . VAL A 1 585 ? 9.938 24.614 -16.505 1.00 98.50 585 VAL A N 1
ATOM 4461 C CA . VAL A 1 585 ? 10.067 26.074 -16.320 1.00 98.50 585 VAL A CA 1
ATOM 4462 C C . VAL A 1 585 ? 9.048 26.583 -15.297 1.00 98.50 585 VAL A C 1
ATOM 4464 O O . VAL A 1 585 ? 9.397 27.351 -14.403 1.00 98.50 585 VAL A O 1
ATOM 4467 N N . ARG A 1 586 ? 7.794 26.120 -15.376 1.00 97.88 586 ARG A N 1
ATOM 4468 C CA . ARG A 1 586 ? 6.754 26.469 -14.399 1.00 97.88 586 ARG A CA 1
ATOM 4469 C C . ARG A 1 586 ? 7.085 25.981 -12.988 1.00 97.88 586 ARG A C 1
ATOM 4471 O O . ARG A 1 586 ? 6.865 26.724 -12.037 1.00 97.88 586 ARG A O 1
ATOM 4478 N N . ASP A 1 587 ? 7.599 24.764 -12.842 1.00 98.31 587 ASP A N 1
ATOM 4479 C CA . ASP A 1 587 ? 8.006 24.234 -11.538 1.00 98.31 587 ASP A CA 1
ATOM 4480 C C . ASP A 1 587 ? 9.155 25.050 -10.923 1.00 98.31 587 ASP A C 1
ATOM 4482 O O . ASP A 1 587 ? 9.162 25.257 -9.708 1.00 98.31 587 ASP A O 1
ATOM 4486 N N . VAL A 1 588 ? 10.071 25.573 -11.748 1.00 98.25 588 VAL A N 1
ATOM 4487 C CA . VAL A 1 588 ? 11.137 26.491 -11.310 1.00 98.25 588 VAL A CA 1
ATOM 4488 C C . VAL A 1 588 ? 10.576 27.851 -10.901 1.00 98.25 588 VAL A C 1
ATOM 4490 O O . VAL A 1 588 ? 10.909 28.358 -9.831 1.00 98.25 588 VAL A O 1
ATOM 4493 N N . LEU A 1 589 ? 9.656 28.418 -11.688 1.00 97.25 589 LEU A N 1
ATOM 4494 C CA . LEU A 1 589 ? 8.963 29.666 -11.337 1.00 97.25 589 LEU A CA 1
ATOM 4495 C C . LEU A 1 589 ? 8.189 29.562 -10.014 1.00 97.25 589 LEU A C 1
ATOM 4497 O O . LEU A 1 589 ? 8.051 30.551 -9.298 1.00 97.25 589 LEU A O 1
ATOM 4501 N N . TRP A 1 590 ? 7.669 28.378 -9.692 1.00 96.06 590 TRP A N 1
ATOM 4502 C CA . TRP A 1 590 ? 6.932 28.112 -8.454 1.00 96.06 590 TRP A CA 1
ATOM 4503 C C . TRP A 1 590 ? 7.816 27.662 -7.284 1.00 96.06 590 TRP A C 1
ATOM 4505 O O . TRP A 1 590 ? 7.278 27.266 -6.252 1.00 96.06 590 TRP A O 1
ATOM 4515 N N . ASP A 1 591 ? 9.144 27.720 -7.434 1.00 95.94 591 ASP A N 1
ATOM 4516 C CA . ASP A 1 591 ? 10.132 27.297 -6.430 1.00 95.94 591 ASP A CA 1
ATOM 4517 C C . ASP A 1 591 ? 9.934 25.838 -5.963 1.00 95.94 591 ASP A C 1
ATOM 4519 O O . ASP A 1 591 ? 10.256 25.472 -4.833 1.00 95.94 591 ASP A O 1
ATOM 4523 N N . LYS A 1 592 ? 9.386 24.984 -6.840 1.00 97.81 592 LYS A N 1
ATOM 4524 C CA . LYS A 1 592 ? 9.214 23.546 -6.582 1.00 97.81 592 LYS A CA 1
ATOM 4525 C C . LYS A 1 592 ? 10.446 22.749 -6.995 1.00 97.81 592 LYS A C 1
ATOM 4527 O O . LYS A 1 592 ? 10.824 21.804 -6.305 1.00 97.81 592 LYS A O 1
ATOM 4532 N N . VAL A 1 593 ? 11.043 23.148 -8.115 1.00 98.31 593 VAL A N 1
ATOM 4533 C CA . VAL A 1 593 ? 12.269 22.583 -8.687 1.00 98.31 593 VAL A CA 1
ATOM 4534 C C . VAL A 1 593 ? 13.308 23.700 -8.767 1.00 98.31 593 VAL A C 1
ATOM 4536 O O . VAL A 1 593 ? 12.988 24.809 -9.184 1.00 98.31 593 VAL A O 1
ATOM 4539 N N . SER A 1 594 ? 14.542 23.460 -8.346 1.00 97.81 594 SER A N 1
ATOM 4540 C CA . SER A 1 594 ? 15.630 24.427 -8.498 1.00 97.81 594 SER A CA 1
ATOM 4541 C C . SER A 1 594 ? 16.156 24.482 -9.936 1.00 97.81 594 SER A C 1
ATOM 4543 O O . SER A 1 594 ? 15.989 23.552 -10.723 1.00 97.81 594 SER A O 1
ATOM 4545 N N . GLU A 1 595 ? 16.829 25.580 -10.293 1.00 95.94 595 GLU A N 1
ATOM 4546 C CA . GLU A 1 595 ? 17.456 25.734 -11.616 1.00 95.94 595 GLU A CA 1
ATOM 4547 C C . GLU A 1 595 ? 18.481 24.623 -11.907 1.00 95.94 595 GLU A C 1
ATOM 4549 O O . GLU A 1 595 ? 18.587 24.157 -13.039 1.00 95.94 595 GLU A O 1
ATOM 4554 N N . GLU A 1 596 ? 19.193 24.160 -10.876 1.00 96.94 596 GLU A N 1
ATOM 4555 C CA . GLU A 1 596 ? 20.126 23.031 -10.951 1.00 96.94 596 GLU A CA 1
ATOM 4556 C C . GLU A 1 596 ? 19.385 21.727 -11.272 1.00 96.94 596 GLU A C 1
ATOM 4558 O O . GLU A 1 596 ? 19.712 21.050 -12.250 1.00 96.94 596 GLU A O 1
ATOM 4563 N N . LYS A 1 597 ? 18.309 21.424 -10.533 1.00 97.88 597 LYS A N 1
ATOM 4564 C CA . LYS A 1 597 ? 17.501 20.218 -10.757 1.00 97.88 597 LYS A CA 1
ATOM 4565 C C . LYS A 1 597 ? 16.748 20.204 -12.082 1.00 97.88 597 LYS A C 1
ATOM 4567 O O . LYS A 1 597 ? 16.531 19.129 -12.638 1.00 97.88 597 LYS A O 1
ATOM 4572 N N . ALA A 1 598 ? 16.412 21.364 -12.645 1.00 98.31 598 ALA A N 1
ATOM 4573 C CA . ALA A 1 598 ? 15.847 21.444 -13.991 1.00 98.31 598 ALA A CA 1
ATOM 4574 C C . ALA A 1 598 ? 16.785 20.830 -15.050 1.00 98.31 598 ALA A C 1
ATOM 4576 O O . ALA A 1 598 ? 16.326 20.111 -15.944 1.00 98.31 598 ALA A O 1
ATOM 4577 N N . LEU A 1 599 ? 18.092 21.072 -14.922 1.00 97.94 599 LEU A N 1
ATOM 4578 C CA . LEU A 1 599 ? 19.098 20.502 -15.811 1.00 97.94 599 LEU A CA 1
ATOM 4579 C C . LEU A 1 599 ? 19.412 19.047 -15.449 1.00 97.94 599 LEU A C 1
ATOM 4581 O O . LEU A 1 599 ? 19.363 18.189 -16.326 1.00 97.94 599 LEU A O 1
ATOM 4585 N N . GLU A 1 600 ? 19.722 18.774 -14.179 1.00 97.06 600 GLU A N 1
ATOM 4586 C CA . GLU A 1 600 ? 20.191 17.455 -13.731 1.00 97.06 600 GLU A CA 1
ATOM 4587 C C . GLU A 1 600 ? 19.145 16.357 -13.917 1.00 97.06 600 GLU A C 1
ATOM 4589 O O . GLU A 1 600 ? 19.446 15.302 -14.475 1.00 97.06 600 GLU A O 1
ATOM 4594 N N . ASP A 1 601 ? 17.915 16.610 -13.469 1.00 97.31 601 ASP A N 1
ATOM 4595 C CA . ASP A 1 601 ? 16.897 15.568 -13.404 1.00 97.31 601 ASP A CA 1
ATOM 4596 C C . ASP A 1 601 ? 16.090 15.496 -14.709 1.00 97.31 601 ASP A C 1
ATOM 4598 O O . ASP A 1 601 ? 15.701 14.411 -15.133 1.00 97.31 601 ASP A O 1
ATOM 4602 N N . TYR A 1 602 ? 15.848 16.634 -15.376 1.00 98.56 602 TYR A N 1
ATOM 4603 C CA . TYR A 1 602 ? 14.957 16.720 -16.547 1.00 98.56 602 TYR A CA 1
ATOM 4604 C C . TYR A 1 602 ? 15.670 17.037 -17.872 1.00 98.5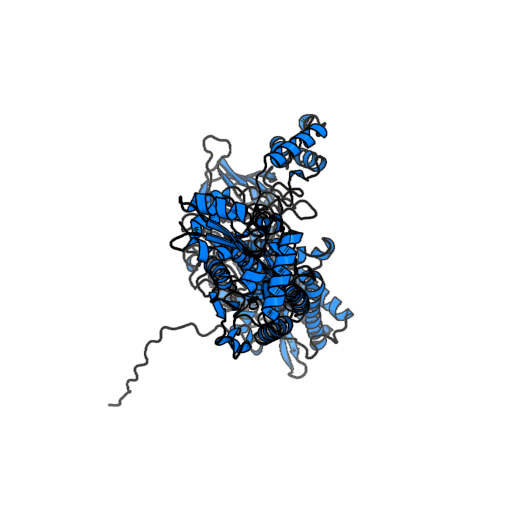6 602 TYR A C 1
ATOM 4606 O O . TYR A 1 602 ? 15.024 17.052 -18.932 1.00 98.56 602 TYR A O 1
ATOM 4614 N N . GLY A 1 603 ? 16.976 17.323 -17.840 1.00 98.25 603 GLY A N 1
ATOM 4615 C CA . GLY A 1 603 ? 17.757 17.722 -19.014 1.00 98.25 603 GLY A CA 1
ATOM 4616 C C . GLY A 1 603 ? 17.309 19.048 -19.636 1.00 98.25 603 GLY A C 1
ATOM 4617 O O . GLY A 1 603 ? 17.540 19.262 -20.826 1.00 98.25 603 GLY A O 1
ATOM 4618 N N . VAL A 1 604 ? 16.609 19.911 -18.887 1.00 98.69 604 VAL A N 1
ATOM 4619 C CA . VAL A 1 604 ? 16.065 21.178 -19.398 1.00 98.69 604 VAL A CA 1
ATOM 4620 C C . VAL A 1 604 ? 17.086 22.292 -19.226 1.00 98.69 604 VAL A C 1
ATOM 4622 O O . VAL A 1 604 ? 17.475 22.644 -18.116 1.00 98.69 604 VAL A O 1
ATOM 4625 N N . VAL A 1 605 ? 17.497 22.881 -20.347 1.00 98.44 605 VAL A N 1
ATOM 4626 C CA . VAL A 1 605 ? 18.452 23.991 -20.370 1.00 98.44 605 VAL A CA 1
ATOM 4627 C C . VAL A 1 605 ? 17.680 25.303 -20.290 1.00 98.44 605 VAL A C 1
ATOM 4629 O O . VAL A 1 605 ? 17.078 25.739 -21.274 1.00 98.44 605 VAL A O 1
ATOM 4632 N N . LEU A 1 606 ? 17.690 25.918 -19.108 1.00 98.00 606 LEU A N 1
ATOM 4633 C CA . LEU A 1 606 ? 16.989 27.173 -18.840 1.00 98.00 606 LEU A CA 1
ATOM 4634 C C . LEU A 1 606 ? 17.655 28.374 -19.533 1.00 98.00 606 LEU A C 1
ATOM 4636 O O . LEU A 1 606 ? 18.869 28.419 -19.739 1.00 98.00 606 LEU A O 1
ATOM 4640 N N . THR A 1 607 ? 16.843 29.377 -19.857 1.00 96.62 607 THR A N 1
ATOM 4641 C CA . THR A 1 607 ? 17.268 30.695 -20.354 1.00 96.62 607 THR A CA 1
ATOM 4642 C C . THR A 1 607 ? 16.605 31.793 -19.529 1.00 96.62 607 THR A C 1
ATOM 4644 O O . THR A 1 607 ? 15.468 31.612 -19.104 1.00 96.62 607 THR A O 1
ATOM 4647 N N . GLY A 1 608 ? 17.255 32.946 -19.360 1.00 92.75 608 GLY A N 1
ATOM 4648 C CA . GLY A 1 608 ? 16.725 34.016 -18.500 1.00 92.75 608 GLY A CA 1
ATOM 4649 C C . GLY A 1 608 ? 16.877 33.680 -17.013 1.00 92.75 608 GLY A C 1
ATOM 4650 O O . GLY A 1 608 ? 17.730 32.869 -16.653 1.00 92.75 608 GLY A O 1
ATOM 4651 N N . SER A 1 609 ? 16.084 34.312 -16.144 1.00 91.06 609 SER A N 1
ATOM 4652 C CA . SER A 1 609 ? 16.050 33.987 -14.708 1.00 91.06 609 SER A CA 1
ATOM 4653 C C . SER A 1 609 ? 14.699 34.306 -14.066 1.00 91.06 609 SER A C 1
ATOM 4655 O O . SER A 1 609 ? 13.968 35.180 -14.536 1.00 91.06 609 SER A O 1
ATOM 4657 N N . VAL A 1 610 ? 14.389 33.661 -12.935 1.00 88.75 610 VAL A N 1
ATOM 4658 C CA . VAL A 1 610 ? 13.194 33.995 -12.132 1.00 88.75 610 VAL A CA 1
ATOM 4659 C C . VAL A 1 610 ? 13.221 35.466 -11.688 1.00 88.75 610 VAL A C 1
ATOM 4661 O O . VAL A 1 610 ? 12.194 36.137 -11.673 1.00 88.75 610 VAL A O 1
ATOM 4664 N N . ALA A 1 611 ? 14.403 36.005 -11.370 1.00 89.06 611 ALA A N 1
ATOM 4665 C CA . ALA A 1 611 ? 14.562 37.379 -10.890 1.00 89.06 611 ALA A CA 1
ATOM 4666 C C . ALA A 1 611 ? 14.251 38.450 -11.952 1.00 89.06 611 ALA A C 1
ATOM 4668 O O . ALA A 1 611 ? 13.931 39.587 -11.600 1.00 89.06 611 ALA A O 1
ATOM 4669 N N . THR A 1 612 ? 14.369 38.105 -13.236 1.00 89.19 612 THR A N 1
ATOM 4670 C CA . THR A 1 612 ? 14.140 39.003 -14.378 1.00 89.19 612 THR A CA 1
ATOM 4671 C C . THR A 1 612 ? 12.781 38.804 -15.049 1.00 89.19 612 THR A C 1
ATOM 4673 O O . THR A 1 612 ? 12.475 39.550 -15.977 1.00 89.19 612 THR A O 1
ATOM 4676 N N . ASP A 1 613 ? 11.960 37.866 -14.554 1.00 89.94 613 ASP A N 1
ATOM 4677 C CA . ASP A 1 613 ? 10.625 37.524 -15.079 1.00 89.94 613 ASP A CA 1
ATOM 4678 C C . ASP A 1 613 ? 10.631 37.163 -16.581 1.00 89.94 613 ASP A C 1
ATOM 4680 O O . ASP A 1 613 ? 9.684 37.421 -17.322 1.00 89.94 613 ASP A O 1
ATOM 4684 N N . ASP A 1 614 ? 11.740 36.583 -17.048 1.00 94.00 614 ASP A N 1
ATOM 4685 C CA . ASP A 1 614 ? 11.960 36.166 -18.438 1.00 94.00 614 ASP A CA 1
ATOM 4686 C C . ASP A 1 614 ? 12.414 34.700 -18.553 1.00 94.00 614 ASP A C 1
ATOM 4688 O O . ASP A 1 614 ? 12.974 34.298 -19.576 1.00 94.00 614 ASP A O 1
ATOM 4692 N N . LEU A 1 615 ? 12.178 33.898 -17.504 1.00 96.75 615 LEU A N 1
ATOM 4693 C CA . LEU A 1 615 ? 12.573 32.492 -17.468 1.00 96.75 615 LEU A CA 1
ATOM 4694 C C . LEU A 1 615 ? 11.890 31.697 -18.594 1.00 96.75 615 LEU A C 1
ATOM 4696 O O . LEU A 1 615 ? 10.667 31.690 -18.735 1.00 96.75 615 LEU A O 1
ATOM 4700 N N . GLY A 1 616 ? 12.703 30.980 -19.362 1.00 97.38 616 GLY A N 1
ATOM 4701 C CA . GLY A 1 616 ? 12.290 30.074 -20.429 1.00 97.38 616 GLY A CA 1
ATOM 4702 C C . GLY A 1 616 ? 13.263 28.905 -20.565 1.00 97.38 616 GLY A C 1
ATOM 4703 O O . GLY A 1 616 ? 14.042 28.627 -19.652 1.00 97.38 616 GLY A O 1
ATOM 4704 N N . TYR A 1 617 ? 13.243 28.228 -21.712 1.00 98.38 617 TYR A N 1
ATOM 4705 C CA . TYR A 1 617 ? 14.180 27.148 -22.023 1.00 98.38 617 TYR A CA 1
ATOM 4706 C C . TYR A 1 617 ? 14.674 27.226 -23.473 1.00 98.38 617 TYR A C 1
ATOM 4708 O O . TYR A 1 617 ? 13.968 27.695 -24.368 1.00 98.38 617 TYR A O 1
ATOM 4716 N N . ASP A 1 618 ? 15.885 26.726 -23.718 1.00 98.38 618 ASP A N 1
ATOM 4717 C CA . ASP A 1 618 ? 16.423 26.520 -25.065 1.00 98.38 618 ASP A CA 1
ATOM 4718 C C . ASP A 1 618 ? 16.027 25.119 -25.551 1.00 98.38 618 ASP A C 1
ATOM 4720 O O . ASP A 1 618 ? 16.517 24.105 -25.044 1.00 98.38 618 ASP A O 1
ATOM 4724 N N . ALA A 1 619 ? 15.133 25.056 -26.541 1.00 98.06 619 ALA A N 1
ATOM 4725 C CA . ALA A 1 619 ? 14.608 23.800 -27.073 1.00 98.06 619 ALA A CA 1
ATOM 4726 C C . ALA A 1 619 ? 15.690 22.900 -27.695 1.00 98.06 619 ALA A C 1
ATOM 4728 O O . ALA A 1 619 ? 15.682 21.685 -27.489 1.00 98.06 619 ALA A O 1
ATOM 4729 N N . GLU A 1 620 ? 16.647 23.476 -28.424 1.00 98.25 620 GLU A N 1
ATOM 4730 C CA . GLU A 1 620 ? 17.697 22.706 -29.095 1.00 98.25 620 GLU A CA 1
ATOM 4731 C C . GLU A 1 620 ? 18.769 22.244 -28.105 1.00 98.25 620 GLU A C 1
ATOM 4733 O O . GLU A 1 620 ? 19.275 21.126 -28.216 1.00 98.25 620 GLU A O 1
ATOM 4738 N N . ALA A 1 621 ? 19.122 23.079 -27.123 1.00 98.19 621 ALA A N 1
ATOM 4739 C CA . ALA A 1 621 ? 20.038 22.680 -26.058 1.00 98.19 621 ALA A CA 1
ATOM 4740 C C . ALA A 1 621 ? 19.421 21.609 -25.147 1.00 98.19 621 ALA A C 1
ATOM 4742 O O . ALA A 1 621 ? 20.084 20.613 -24.876 1.00 98.19 621 ALA A O 1
ATOM 4743 N N . THR A 1 622 ? 18.146 21.758 -24.775 1.00 98.56 622 THR A N 1
ATOM 4744 C CA . THR A 1 622 ? 17.383 20.759 -24.004 1.00 98.56 622 THR A CA 1
ATOM 4745 C C . THR A 1 622 ? 17.327 19.420 -24.732 1.00 98.56 622 THR A C 1
ATOM 4747 O O . THR A 1 622 ? 17.597 18.376 -24.145 1.00 98.56 622 THR A O 1
ATOM 4750 N N . LYS A 1 623 ? 17.043 19.425 -26.041 1.00 98.44 623 LYS A N 1
ATOM 4751 C CA . LYS A 1 623 ? 17.033 18.196 -26.842 1.00 98.44 623 LYS A CA 1
ATOM 4752 C C . LYS A 1 623 ? 18.393 17.492 -26.830 1.00 98.44 623 LYS A C 1
ATOM 4754 O O . LYS A 1 623 ? 18.447 16.294 -26.564 1.00 98.44 623 LYS A O 1
ATOM 4759 N N . ARG A 1 624 ? 19.481 18.227 -27.093 1.00 98.31 624 ARG A N 1
ATOM 4760 C CA . ARG A 1 624 ? 20.844 17.665 -27.074 1.00 98.31 624 ARG A CA 1
ATOM 4761 C C . ARG A 1 624 ? 21.211 17.107 -25.704 1.00 98.31 624 ARG A C 1
ATOM 4763 O O . ARG A 1 624 ? 21.829 16.051 -25.633 1.00 98.31 624 ARG A O 1
ATOM 4770 N N . GLU A 1 625 ? 20.835 17.804 -24.638 1.00 98.12 625 GLU A N 1
ATOM 4771 C CA . GLU A 1 625 ? 21.136 17.365 -23.280 1.00 98.12 625 GLU A CA 1
ATOM 4772 C C . GLU A 1 625 ? 20.356 16.101 -22.910 1.00 98.12 625 GLU A C 1
ATOM 4774 O O . GLU A 1 625 ? 20.947 15.138 -22.433 1.00 98.12 625 GLU A O 1
ATOM 4779 N N . ARG A 1 626 ? 19.061 16.027 -23.238 1.00 98.31 626 ARG A N 1
ATOM 4780 C CA . ARG A 1 626 ? 18.269 14.799 -23.066 1.00 98.31 626 ARG A CA 1
ATOM 4781 C C . ARG A 1 626 ? 18.833 13.624 -23.866 1.00 98.31 626 ARG A C 1
ATOM 4783 O O . ARG A 1 626 ? 18.902 12.518 -23.340 1.00 98.31 626 ARG A O 1
ATOM 4790 N N . GLU A 1 627 ? 19.262 13.841 -25.111 1.00 97.81 627 GLU A N 1
ATOM 4791 C CA . GLU A 1 627 ? 19.922 12.808 -25.927 1.00 97.81 627 GLU A CA 1
ATOM 4792 C C . GLU A 1 627 ? 21.240 12.334 -25.292 1.00 97.81 627 GLU A C 1
ATOM 4794 O O . GLU A 1 627 ? 21.498 11.130 -25.249 1.00 97.81 627 GLU A O 1
ATOM 4799 N N . ARG A 1 628 ? 22.041 13.261 -24.748 1.00 97.62 628 ARG A N 1
ATOM 4800 C CA . ARG A 1 628 ? 23.280 12.954 -24.022 1.00 97.62 628 ARG A CA 1
ATOM 4801 C C . ARG A 1 628 ? 23.003 12.116 -22.772 1.00 97.62 628 ARG A C 1
ATOM 4803 O O . ARG A 1 628 ? 23.599 11.053 -22.624 1.00 97.62 628 ARG A O 1
ATOM 4810 N N . ILE A 1 629 ? 22.067 12.549 -21.921 1.00 95.69 629 ILE A N 1
ATOM 4811 C CA . ILE A 1 629 ? 21.694 11.829 -20.694 1.00 95.69 629 ILE A CA 1
ATOM 4812 C C . ILE A 1 629 ? 21.174 10.429 -21.043 1.00 95.69 629 ILE A C 1
ATOM 4814 O O . ILE A 1 629 ? 21.633 9.453 -20.459 1.00 95.69 629 ILE A O 1
ATOM 4818 N N . ARG A 1 630 ? 20.284 10.289 -22.041 1.00 94.75 630 ARG A N 1
ATOM 4819 C CA . ARG A 1 630 ? 19.779 8.975 -22.489 1.00 94.75 630 ARG A CA 1
ATOM 4820 C C . ARG A 1 630 ? 20.892 8.044 -22.975 1.00 94.75 630 ARG A C 1
ATOM 4822 O O . ARG A 1 630 ? 20.812 6.848 -22.724 1.00 94.75 630 ARG A O 1
ATOM 4829 N N . ALA A 1 631 ? 21.904 8.568 -23.667 1.00 94.12 631 ALA A N 1
ATOM 4830 C CA . ALA A 1 631 ? 23.016 7.769 -24.182 1.00 94.12 631 ALA A CA 1
ATOM 4831 C C . ALA A 1 631 ? 23.976 7.275 -23.083 1.00 94.12 631 ALA A C 1
ATOM 4833 O O . ALA A 1 631 ? 24.624 6.246 -23.258 1.00 94.12 631 ALA A O 1
ATOM 4834 N N . GLU A 1 632 ? 24.078 8.005 -21.971 1.00 93.62 632 GLU A N 1
ATOM 4835 C CA . GLU A 1 632 ? 24.937 7.665 -20.829 1.00 93.62 632 GLU A CA 1
ATOM 4836 C C . GLU A 1 632 ? 24.207 6.848 -19.748 1.00 93.62 632 GLU A C 1
ATOM 4838 O O . GLU A 1 632 ? 24.855 6.276 -18.868 1.00 93.62 632 GLU A O 1
ATOM 4843 N N . ARG A 1 633 ? 22.868 6.787 -19.802 1.00 85.88 633 ARG A N 1
ATOM 4844 C CA . ARG A 1 633 ? 22.035 6.159 -18.772 1.00 85.88 633 ARG A CA 1
ATOM 4845 C C . ARG A 1 633 ? 22.159 4.628 -18.814 1.00 85.88 633 ARG A C 1
ATOM 4847 O O . ARG A 1 633 ? 21.945 4.033 -19.873 1.00 85.88 633 ARG A O 1
ATOM 4854 N N . PRO A 1 634 ? 22.480 3.974 -17.685 1.00 86.12 634 PRO A N 1
ATOM 4855 C CA . PRO A 1 634 ? 22.431 2.520 -17.594 1.00 86.12 634 PRO A CA 1
ATOM 4856 C C . PRO A 1 634 ? 20.983 2.012 -17.645 1.00 86.12 634 PRO A C 1
ATOM 4858 O O . PRO A 1 634 ? 20.030 2.787 -17.573 1.00 86.12 634 PRO A O 1
ATOM 4861 N N . GLU A 1 635 ? 20.820 0.694 -17.751 1.00 83.44 635 GLU A N 1
ATOM 4862 C CA . GLU A 1 635 ? 19.520 0.063 -17.532 1.00 83.44 635 GLU A CA 1
ATOM 4863 C C . GLU A 1 635 ? 19.041 0.341 -16.100 1.00 83.44 635 GLU A C 1
ATOM 4865 O O . GLU A 1 635 ? 19.825 0.274 -15.149 1.00 83.44 635 GLU A O 1
ATOM 4870 N N . GLU A 1 636 ? 17.759 0.662 -15.950 1.00 88.75 636 GLU A N 1
ATOM 4871 C CA . GLU A 1 636 ? 17.169 1.025 -14.666 1.00 88.75 636 GLU A CA 1
ATOM 4872 C C . GLU A 1 636 ? 16.056 0.061 -14.262 1.00 88.75 636 GLU A C 1
ATOM 4874 O O . GLU A 1 636 ? 15.334 -0.450 -15.126 1.00 88.75 636 GLU A O 1
ATOM 4879 N N . PRO A 1 637 ? 15.888 -0.172 -12.950 1.00 93.50 637 PRO A N 1
ATOM 4880 C CA . PRO A 1 637 ? 14.785 -0.970 -12.447 1.00 93.50 637 PRO A CA 1
ATOM 4881 C C . PRO A 1 637 ? 13.435 -0.309 -12.753 1.00 93.50 637 PRO A C 1
ATOM 4883 O O . PRO A 1 637 ? 13.322 0.901 -12.956 1.00 93.50 637 PRO A O 1
ATOM 4886 N N . PHE A 1 638 ? 12.375 -1.114 -12.727 1.00 95.12 638 PHE A N 1
ATOM 4887 C CA . PHE A 1 638 ? 11.011 -0.606 -12.843 1.00 95.12 638 PHE A CA 1
ATOM 4888 C C . PHE A 1 638 ? 10.623 0.250 -11.631 1.00 95.12 638 PHE A C 1
ATOM 4890 O O . PHE A 1 638 ? 9.826 1.173 -11.788 1.00 95.12 638 PHE A O 1
ATOM 4897 N N . PHE A 1 639 ? 11.207 -0.027 -10.459 1.00 97.69 639 PHE A N 1
ATOM 4898 C CA . PHE A 1 639 ? 11.089 0.788 -9.250 1.00 97.69 639 PHE A CA 1
ATOM 4899 C C . PHE A 1 639 ? 12.440 1.381 -8.850 1.00 97.69 639 PHE A C 1
ATOM 4901 O O . PHE A 1 639 ? 13.393 0.643 -8.608 1.00 97.69 639 PHE A O 1
ATOM 4908 N N . ASP A 1 640 ? 12.511 2.704 -8.726 1.00 97.19 640 ASP A N 1
ATOM 4909 C CA . ASP A 1 640 ? 13.688 3.407 -8.212 1.00 97.19 640 ASP A CA 1
ATOM 4910 C C . ASP A 1 640 ? 13.505 3.642 -6.707 1.00 97.19 640 ASP A C 1
ATOM 4912 O O . ASP A 1 640 ? 12.604 4.373 -6.296 1.00 97.19 640 ASP A O 1
ATOM 4916 N N . ARG A 1 641 ? 14.332 3.002 -5.872 1.00 94.75 641 ARG A 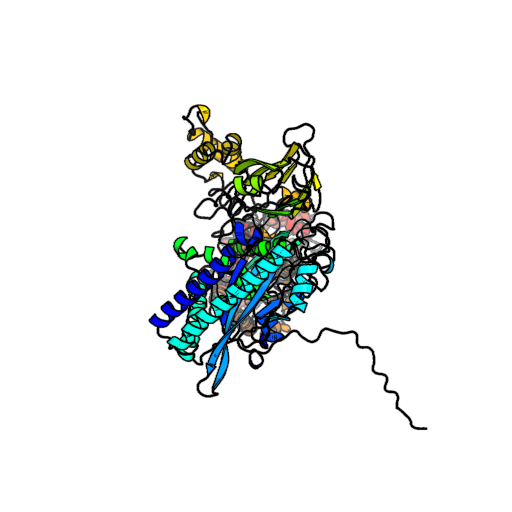N 1
ATOM 4917 C CA . ARG A 1 641 ? 14.255 3.104 -4.399 1.00 94.75 641 ARG A CA 1
ATOM 4918 C C . ARG A 1 641 ? 15.104 4.232 -3.810 1.00 94.75 641 ARG A C 1
ATOM 4920 O O . ARG A 1 641 ? 15.122 4.413 -2.591 1.00 94.75 641 ARG A O 1
ATOM 4927 N N . GLY A 1 642 ? 15.815 4.973 -4.655 1.00 93.88 642 GLY A N 1
ATOM 4928 C CA . GLY A 1 642 ? 16.749 6.001 -4.232 1.00 93.88 642 GLY A CA 1
ATOM 4929 C C . GLY A 1 642 ? 18.021 5.454 -3.563 1.00 93.88 642 GLY A C 1
ATOM 4930 O O . GLY A 1 642 ? 18.181 4.251 -3.337 1.00 93.88 642 GLY A O 1
ATOM 4931 N N . PRO A 1 643 ? 18.958 6.352 -3.218 1.00 91.81 643 PRO A N 1
ATOM 4932 C CA . PRO A 1 643 ? 20.283 5.981 -2.716 1.00 91.81 643 PRO A CA 1
ATOM 4933 C C . PRO A 1 643 ? 20.256 5.326 -1.326 1.00 91.81 643 PRO A C 1
ATOM 4935 O O . PRO A 1 643 ? 21.157 4.558 -0.993 1.00 91.81 643 PRO A O 1
ATOM 4938 N N . GLY A 1 644 ? 19.218 5.590 -0.528 1.00 92.75 644 GLY A N 1
ATOM 4939 C CA . GLY A 1 644 ? 19.046 5.021 0.809 1.00 92.75 644 GLY A CA 1
ATOM 4940 C C . GLY A 1 644 ? 18.996 3.498 0.840 1.00 92.75 644 GLY A C 1
ATOM 4941 O O . GLY A 1 644 ? 19.540 2.871 1.748 1.00 92.75 644 GLY A O 1
ATOM 4942 N N . TYR A 1 645 ? 18.400 2.886 -0.188 1.00 95.38 645 TYR A N 1
ATOM 4943 C CA . TYR A 1 645 ? 18.323 1.431 -0.288 1.00 95.38 645 TYR A CA 1
ATOM 4944 C C . TYR A 1 645 ? 19.714 0.795 -0.371 1.00 95.38 645 TYR A C 1
ATOM 4946 O O . TYR A 1 645 ? 19.981 -0.175 0.332 1.00 95.38 645 TYR A O 1
ATOM 4954 N N . ALA A 1 646 ? 20.628 1.388 -1.145 1.00 92.75 646 ALA A N 1
ATOM 4955 C CA . ALA A 1 646 ? 21.997 0.897 -1.289 1.00 92.75 646 ALA A CA 1
ATOM 4956 C C . ALA A 1 646 ? 22.771 0.890 0.037 1.00 92.75 646 ALA A C 1
ATOM 4958 O O . ALA A 1 646 ? 23.602 0.007 0.257 1.00 92.75 646 ALA A O 1
ATOM 4959 N N . ALA A 1 647 ? 22.480 1.835 0.937 1.00 92.81 647 ALA A N 1
ATOM 4960 C CA . ALA A 1 647 ? 23.107 1.888 2.255 1.00 92.81 647 ALA A CA 1
ATOM 4961 C C . ALA A 1 647 ? 22.714 0.687 3.134 1.00 92.81 647 ALA A C 1
ATOM 4963 O O . ALA A 1 647 ? 23.563 0.149 3.843 1.00 92.81 647 ALA A O 1
ATOM 4964 N N . LEU A 1 648 ? 21.458 0.234 3.055 1.00 94.19 648 LEU A N 1
ATOM 4965 C CA . LEU A 1 648 ? 20.938 -0.869 3.874 1.00 94.19 648 LEU A CA 1
ATOM 4966 C C . LEU A 1 648 ? 21.027 -2.242 3.194 1.00 94.19 648 LEU A C 1
ATOM 4968 O O . LEU A 1 648 ? 21.008 -3.266 3.874 1.00 94.19 648 LEU A O 1
ATOM 4972 N N . SER A 1 649 ? 21.142 -2.286 1.867 1.00 92.62 649 SER A N 1
ATOM 4973 C CA . SER A 1 649 ? 21.217 -3.524 1.084 1.00 92.62 649 SER A CA 1
ATOM 4974 C C . SER A 1 649 ? 22.647 -4.046 0.895 1.00 92.62 649 SER A C 1
ATOM 4976 O O . SER A 1 649 ? 22.842 -5.070 0.251 1.00 92.62 649 SER A O 1
ATOM 4978 N N . GLY A 1 650 ? 23.669 -3.364 1.424 1.00 89.75 650 GLY A N 1
ATOM 4979 C CA . GLY A 1 650 ? 25.071 -3.733 1.191 1.00 89.75 650 GLY A CA 1
ATOM 4980 C C . GLY A 1 650 ? 25.601 -3.297 -0.181 1.00 89.75 650 GLY A C 1
ATOM 4981 O O . GLY A 1 650 ? 26.510 -3.926 -0.719 1.00 89.75 650 GLY A O 1
ATOM 4982 N N . GLY A 1 651 ? 25.050 -2.215 -0.740 1.00 90.31 651 GLY A N 1
ATOM 4983 C CA . GLY A 1 651 ? 25.497 -1.587 -1.986 1.00 90.31 651 GLY A CA 1
ATOM 4984 C C . GLY A 1 651 ? 24.660 -1.921 -3.223 1.00 90.31 651 GLY A C 1
ATOM 4985 O O . GLY A 1 651 ? 24.979 -1.438 -4.308 1.00 90.31 651 GLY A O 1
ATOM 4986 N N . HIS A 1 652 ? 23.592 -2.714 -3.095 1.00 89.88 652 HIS A N 1
ATOM 4987 C CA . HIS A 1 652 ? 22.686 -3.002 -4.210 1.00 89.88 652 HIS A CA 1
ATOM 4988 C C . HIS A 1 652 ? 21.751 -1.818 -4.478 1.00 89.88 652 HIS A C 1
ATOM 4990 O O . HIS A 1 652 ? 21.100 -1.312 -3.568 1.00 89.88 652 HIS A O 1
ATOM 4996 N N . LEU A 1 653 ? 21.648 -1.397 -5.740 1.00 88.62 653 LEU A N 1
ATOM 4997 C CA . LEU A 1 653 ? 20.807 -0.260 -6.142 1.00 88.62 653 LEU A CA 1
ATOM 4998 C C . LEU A 1 653 ? 19.317 -0.619 -6.284 1.00 88.62 653 LEU A C 1
ATOM 5000 O O . LEU A 1 653 ? 18.478 0.274 -6.282 1.00 88.62 653 LEU A O 1
ATOM 5004 N N . ALA A 1 654 ? 18.991 -1.908 -6.402 1.00 91.06 654 ALA A N 1
ATOM 5005 C CA . ALA A 1 654 ? 17.631 -2.416 -6.560 1.00 91.06 654 ALA A CA 1
ATOM 5006 C C . ALA A 1 654 ? 17.515 -3.843 -6.004 1.00 91.06 654 ALA A C 1
ATOM 5008 O O . ALA A 1 654 ? 18.502 -4.586 -5.993 1.00 91.06 654 ALA A O 1
ATOM 5009 N N . ALA A 1 655 ? 16.314 -4.228 -5.579 1.00 90.62 655 ALA A N 1
ATOM 5010 C CA . ALA A 1 655 ? 15.961 -5.608 -5.270 1.00 90.62 655 ALA A CA 1
ATOM 5011 C C . ALA A 1 655 ? 15.659 -6.386 -6.562 1.00 90.62 655 ALA A C 1
ATOM 5013 O O . ALA A 1 655 ? 15.274 -5.809 -7.579 1.00 90.62 655 ALA A O 1
ATOM 5014 N N . GLU A 1 656 ? 15.745 -7.719 -6.531 1.00 88.50 656 GLU A N 1
ATOM 5015 C CA . GLU A 1 656 ? 15.372 -8.548 -7.692 1.00 88.50 656 GLU A CA 1
ATOM 5016 C C . GLU A 1 656 ? 13.922 -8.306 -8.131 1.00 88.50 656 GLU A C 1
ATOM 5018 O O . GLU A 1 656 ? 13.621 -8.247 -9.321 1.00 88.50 656 GLU A O 1
ATOM 5023 N N . VAL A 1 657 ? 13.015 -8.094 -7.174 1.00 90.81 657 VAL A N 1
ATOM 5024 C CA . VAL A 1 657 ? 11.599 -7.847 -7.467 1.00 90.81 657 VAL A CA 1
ATOM 5025 C C . VAL A 1 657 ? 11.337 -6.488 -8.122 1.00 90.81 657 VAL A C 1
ATOM 5027 O O . VAL A 1 657 ? 10.219 -6.273 -8.593 1.00 90.81 657 VAL A O 1
ATOM 5030 N N . ASP A 1 658 ? 12.329 -5.596 -8.199 1.00 93.50 658 ASP A N 1
ATOM 5031 C CA . ASP A 1 658 ? 12.163 -4.256 -8.769 1.00 93.50 658 ASP A CA 1
ATOM 5032 C C . ASP A 1 658 ? 12.222 -4.219 -10.293 1.00 93.50 658 ASP A C 1
ATOM 5034 O O . ASP A 1 658 ? 11.920 -3.193 -10.894 1.00 93.50 658 ASP A O 1
ATOM 5038 N N . TRP A 1 659 ? 12.594 -5.318 -10.943 1.00 87.00 659 TRP A N 1
ATOM 5039 C CA . TRP A 1 659 ? 12.711 -5.382 -12.396 1.00 87.00 659 TRP A CA 1
ATOM 5040 C C . TRP A 1 659 ? 11.384 -5.804 -13.040 1.00 87.00 659 TRP A C 1
ATOM 5042 O O . TRP A 1 659 ? 10.744 -6.762 -12.593 1.00 87.00 659 TRP A O 1
ATOM 5052 N N . ALA A 1 660 ? 10.985 -5.115 -14.120 1.00 64.00 660 ALA A N 1
ATOM 5053 C CA . ALA A 1 660 ? 9.718 -5.338 -14.838 1.00 64.00 660 ALA A CA 1
ATOM 5054 C C . ALA A 1 660 ? 9.550 -6.792 -15.313 1.00 64.00 660 ALA A C 1
ATOM 5056 O O . ALA A 1 660 ? 8.454 -7.348 -15.271 1.00 64.00 660 ALA A O 1
ATOM 5057 N N . ASN A 1 661 ? 10.668 -7.419 -15.692 1.00 51.28 661 ASN A N 1
ATOM 5058 C CA . ASN A 1 661 ? 10.728 -8.771 -16.243 1.00 51.28 661 ASN A CA 1
ATOM 5059 C C . ASN A 1 661 ? 10.884 -9.870 -15.189 1.00 51.28 661 ASN A C 1
ATOM 5061 O O . ASN A 1 661 ? 11.162 -11.013 -15.534 1.00 51.28 661 ASN A O 1
ATOM 5065 N N . THR A 1 662 ? 10.618 -9.592 -13.911 1.00 44.34 662 THR A N 1
ATOM 5066 C CA . THR A 1 662 ? 10.369 -10.678 -12.948 1.00 44.34 662 THR A CA 1
ATOM 5067 C C . THR A 1 662 ? 8.948 -11.232 -13.088 1.00 44.34 662 THR A C 1
ATOM 5069 O O . THR A 1 662 ? 8.240 -11.455 -12.108 1.00 44.34 662 THR A O 1
ATOM 5072 N N . GLN A 1 663 ? 8.516 -11.498 -14.324 1.00 35.22 663 GLN A N 1
ATOM 5073 C CA . GLN A 1 663 ? 7.583 -12.587 -14.560 1.00 35.22 663 GLN A CA 1
ATOM 5074 C C . GLN A 1 663 ? 8.407 -13.875 -14.513 1.00 35.22 663 GLN A C 1
ATOM 5076 O O . GLN A 1 663 ? 8.907 -14.313 -15.536 1.00 35.22 663 GLN A O 1
ATOM 5081 N N . HIS A 1 664 ? 8.505 -14.458 -13.314 1.00 36.62 664 HIS A N 1
ATOM 5082 C CA . HIS A 1 664 ? 8.595 -15.898 -13.003 1.00 36.62 664 HIS A CA 1
ATOM 5083 C C . HIS A 1 664 ? 9.592 -16.229 -11.900 1.00 36.62 664 HIS A C 1
ATOM 5085 O O . HIS A 1 664 ? 10.749 -16.559 -12.126 1.00 36.62 664 HIS A O 1
ATOM 5091 N N . GLY A 1 665 ? 9.047 -16.304 -10.690 1.00 36.16 665 GLY A N 1
ATOM 5092 C CA . GLY A 1 665 ? 9.222 -17.505 -9.892 1.00 36.16 665 GLY A CA 1
ATOM 5093 C C . GLY A 1 665 ? 7.886 -18.234 -9.800 1.00 36.16 665 GLY A C 1
ATOM 5094 O O . GLY A 1 665 ? 7.275 -18.227 -8.737 1.00 36.16 665 GLY A O 1
ATOM 5095 N N . MET A 1 666 ? 7.414 -18.870 -10.885 1.00 39.78 666 MET A N 1
ATOM 5096 C CA . MET A 1 666 ? 6.651 -20.099 -10.659 1.00 39.78 666 MET A CA 1
ATOM 5097 C C . MET A 1 666 ? 7.628 -21.017 -9.936 1.00 39.78 666 MET A C 1
ATOM 5099 O O . MET A 1 666 ? 8.632 -21.436 -10.513 1.00 39.78 666 MET A O 1
ATOM 5103 N N . THR A 1 667 ? 7.356 -21.341 -8.680 1.00 43.03 667 THR A N 1
ATOM 5104 C CA . THR A 1 667 ? 7.859 -22.587 -8.119 1.00 43.03 667 THR A CA 1
ATOM 5105 C C . THR A 1 667 ? 7.154 -23.701 -8.880 1.00 43.03 667 THR A C 1
ATOM 5107 O O . THR A 1 667 ? 6.133 -24.231 -8.446 1.00 43.03 667 THR A O 1
ATOM 5110 N N . VAL A 1 668 ? 7.674 -24.024 -10.068 1.00 52.38 668 VAL A N 1
ATOM 5111 C CA . VAL A 1 668 ? 7.359 -25.292 -10.705 1.00 52.38 668 VAL A CA 1
ATOM 5112 C C . VAL A 1 668 ? 7.953 -26.344 -9.778 1.00 52.38 668 VAL A C 1
ATOM 5114 O O . VAL A 1 668 ? 9.161 -26.562 -9.761 1.00 52.38 668 VAL A O 1
ATOM 5117 N N . ALA A 1 669 ? 7.118 -26.907 -8.912 1.00 58.66 669 ALA A N 1
ATOM 5118 C CA . ALA A 1 669 ? 7.532 -27.826 -7.871 1.00 58.66 669 ALA A CA 1
ATOM 5119 C C . ALA A 1 669 ? 8.135 -29.090 -8.488 1.00 58.66 669 ALA A C 1
ATOM 5121 O O . ALA A 1 669 ? 9.104 -29.599 -7.938 1.00 58.66 669 ALA A O 1
ATOM 5122 N N . GLU A 1 670 ? 7.611 -29.558 -9.633 1.00 86.25 670 GLU A N 1
ATOM 5123 C CA . GLU A 1 670 ? 8.147 -30.706 -10.374 1.00 86.25 670 GLU A CA 1
ATOM 5124 C C . GLU A 1 670 ? 7.800 -30.677 -11.884 1.00 86.25 670 GLU A C 1
ATOM 5126 O O . GLU A 1 670 ? 6.653 -30.425 -12.268 1.00 86.25 670 GLU A O 1
ATOM 5131 N N . VAL A 1 671 ? 8.777 -30.985 -12.749 1.00 93.81 671 VAL A N 1
ATOM 5132 C CA . VAL A 1 671 ? 8.644 -31.083 -14.219 1.00 93.81 671 VAL A CA 1
ATOM 5133 C C . VAL A 1 671 ? 8.881 -32.510 -14.695 1.00 93.81 671 VAL A C 1
ATOM 5135 O O . VAL A 1 671 ? 9.910 -33.114 -14.388 1.00 93.81 671 VAL A O 1
ATOM 5138 N N . ALA A 1 672 ? 7.981 -33.031 -15.527 1.00 95.50 672 ALA A N 1
ATOM 5139 C CA . ALA A 1 672 ? 8.178 -34.311 -16.196 1.00 95.50 672 ALA A CA 1
ATOM 5140 C C . ALA A 1 672 ? 9.034 -34.159 -17.460 1.00 95.50 672 ALA A C 1
ATOM 5142 O O . ALA A 1 672 ? 8.740 -33.337 -18.321 1.00 95.50 672 ALA A O 1
ATOM 5143 N N . VAL A 1 673 ? 10.061 -34.992 -17.623 1.00 96.06 673 VAL A N 1
ATOM 5144 C CA . VAL A 1 673 ? 10.908 -35.014 -18.827 1.00 96.06 673 VAL A CA 1
ATOM 5145 C C . VAL A 1 673 ? 10.737 -36.356 -19.532 1.00 96.06 673 VAL A C 1
ATOM 5147 O O . VAL A 1 673 ? 11.326 -37.370 -19.136 1.00 96.06 673 VAL A O 1
ATOM 5150 N N . VAL A 1 674 ? 9.926 -36.371 -20.592 1.00 91.44 674 VAL A N 1
ATOM 5151 C CA . VAL A 1 674 ? 9.686 -37.560 -21.418 1.00 91.44 674 VAL A CA 1
ATOM 5152 C C . VAL A 1 674 ? 10.928 -37.857 -22.249 1.00 91.44 674 VAL A C 1
ATOM 5154 O O . VAL A 1 674 ? 11.445 -37.008 -22.972 1.00 91.44 674 VAL A O 1
ATOM 5157 N N . GLY A 1 675 ? 11.446 -39.077 -22.114 1.00 83.38 675 GLY A N 1
ATOM 5158 C CA . GLY A 1 675 ? 12.759 -39.429 -22.645 1.00 83.38 675 GLY A CA 1
ATOM 5159 C C . GLY A 1 675 ? 13.917 -38.918 -21.780 1.00 83.38 675 GLY A C 1
ATOM 5160 O O . GLY A 1 675 ? 15.048 -38.891 -22.261 1.00 83.38 675 GLY A O 1
ATOM 5161 N N . GLY A 1 676 ? 13.672 -38.577 -20.506 1.00 79.75 676 GLY A N 1
ATOM 5162 C CA . GLY A 1 676 ? 14.657 -38.039 -19.551 1.00 79.75 676 GLY A CA 1
ATOM 5163 C C . GLY A 1 676 ? 15.911 -38.894 -19.315 1.00 79.75 676 GLY A C 1
ATOM 5164 O O . GLY A 1 676 ? 16.896 -38.407 -18.774 1.00 79.75 676 GLY A O 1
ATOM 5165 N N . ARG A 1 677 ? 15.904 -40.164 -19.748 1.00 82.06 677 ARG A N 1
ATOM 5166 C CA . ARG A 1 677 ? 17.068 -41.072 -19.699 1.00 82.06 677 ARG A CA 1
ATOM 5167 C C . ARG A 1 677 ? 17.912 -41.073 -20.984 1.00 82.06 677 ARG A C 1
ATOM 5169 O O . ARG A 1 677 ? 18.938 -41.742 -21.036 1.00 82.06 677 ARG A O 1
ATOM 5176 N N . GLY A 1 678 ? 17.468 -40.383 -22.034 1.00 84.44 678 GLY A N 1
ATOM 5177 C CA . GLY A 1 678 ? 18.229 -40.173 -23.266 1.00 84.44 678 GLY A CA 1
ATOM 5178 C C . GLY A 1 678 ? 19.106 -38.924 -23.184 1.00 84.44 678 GLY A C 1
ATOM 5179 O O . GLY A 1 678 ? 18.909 -38.084 -22.314 1.00 84.44 678 GLY A O 1
ATOM 5180 N N . LYS A 1 679 ? 20.046 -38.768 -24.124 1.00 88.25 679 LYS A N 1
ATOM 5181 C CA . LYS A 1 679 ? 21.007 -37.647 -24.123 1.00 88.25 679 LYS A CA 1
ATOM 5182 C C . LYS A 1 679 ? 20.348 -36.261 -24.048 1.00 88.25 679 LYS A C 1
ATOM 5184 O O . LYS A 1 679 ? 20.748 -35.447 -23.229 1.00 88.25 679 LYS A O 1
ATOM 5189 N N . THR A 1 680 ? 19.306 -36.020 -24.845 1.00 90.75 680 THR A N 1
ATOM 5190 C CA . THR A 1 680 ? 18.585 -34.737 -24.863 1.00 90.75 680 THR A CA 1
ATOM 5191 C C . THR A 1 680 ? 17.807 -34.526 -23.570 1.00 90.75 680 THR A C 1
ATOM 5193 O O . THR A 1 680 ? 17.912 -33.474 -22.955 1.00 90.75 680 THR A O 1
ATOM 5196 N N . GLY A 1 681 ? 17.089 -35.552 -23.107 1.00 91.12 681 GLY A N 1
ATOM 5197 C CA . GLY A 1 681 ? 16.358 -35.483 -21.845 1.00 91.12 681 GLY A CA 1
ATOM 5198 C C . GLY A 1 681 ? 17.273 -35.252 -20.638 1.00 91.12 681 GLY A C 1
ATOM 5199 O O . GLY A 1 681 ? 16.888 -34.537 -19.722 1.00 91.12 681 GLY A O 1
ATOM 5200 N N . HIS A 1 682 ? 18.498 -35.787 -20.658 1.00 91.31 682 HIS A N 1
ATOM 5201 C CA . HIS A 1 682 ? 19.489 -35.537 -19.613 1.00 91.31 682 HIS A CA 1
ATOM 5202 C C . HIS A 1 682 ? 19.950 -34.074 -19.590 1.00 91.31 682 HIS A C 1
ATOM 5204 O O . HIS A 1 682 ? 20.013 -33.489 -18.515 1.00 91.31 682 HIS A O 1
ATOM 5210 N N . ALA A 1 683 ? 20.201 -33.467 -20.756 1.00 93.94 683 ALA A N 1
ATOM 5211 C CA . ALA A 1 683 ? 20.563 -32.050 -20.850 1.00 93.94 683 ALA A CA 1
ATOM 5212 C C . ALA A 1 683 ? 19.445 -31.134 -20.314 1.00 93.94 683 ALA A C 1
ATOM 5214 O O . ALA A 1 683 ? 19.709 -30.216 -19.543 1.00 93.94 683 ALA A O 1
ATOM 5215 N N . VAL A 1 684 ? 18.185 -31.430 -20.647 1.00 95.56 684 VAL A N 1
ATOM 5216 C CA . VAL A 1 684 ? 17.017 -30.684 -20.141 1.00 95.56 684 VAL A CA 1
ATOM 5217 C C . VAL A 1 684 ? 16.844 -30.869 -18.635 1.00 95.56 684 VAL A C 1
ATOM 5219 O O . VAL A 1 684 ? 16.636 -29.900 -17.912 1.00 95.56 684 VAL A O 1
ATOM 5222 N N . ALA A 1 685 ? 16.961 -32.103 -18.138 1.00 93.88 685 ALA A N 1
ATOM 5223 C CA . ALA A 1 685 ? 16.861 -32.386 -16.710 1.00 93.88 685 ALA A CA 1
ATOM 5224 C C . ALA A 1 685 ? 17.973 -31.689 -15.911 1.00 93.88 685 ALA A C 1
ATOM 5226 O O . ALA A 1 685 ? 17.704 -31.139 -14.844 1.00 93.88 685 ALA A O 1
ATOM 5227 N N . ALA A 1 686 ? 19.200 -31.670 -16.438 1.00 90.88 686 ALA A N 1
ATOM 5228 C CA . ALA A 1 686 ? 20.312 -30.943 -15.838 1.00 90.88 686 ALA A CA 1
ATOM 5229 C C . ALA A 1 686 ? 20.026 -29.432 -15.779 1.00 90.88 686 ALA A C 1
ATOM 5231 O O . ALA A 1 686 ? 20.193 -28.831 -14.721 1.00 90.88 686 ALA A O 1
ATOM 5232 N N . ALA A 1 687 ? 19.525 -28.840 -16.868 1.00 90.88 687 ALA A N 1
ATOM 5233 C CA . ALA A 1 687 ? 19.200 -27.414 -16.940 1.00 90.88 687 ALA A CA 1
ATOM 5234 C C . ALA A 1 687 ? 17.996 -26.992 -16.071 1.00 90.88 687 ALA A C 1
ATOM 5236 O O . ALA A 1 687 ? 17.944 -25.868 -15.580 1.00 90.88 687 ALA A O 1
ATOM 5237 N N . LEU A 1 688 ? 17.020 -27.875 -15.857 1.00 88.25 688 LEU A N 1
ATOM 5238 C CA . LEU A 1 688 ? 15.936 -27.646 -14.895 1.00 88.25 688 LEU A CA 1
ATOM 5239 C C . LEU A 1 688 ? 16.440 -27.751 -13.450 1.00 88.25 688 LEU A C 1
ATOM 5241 O O . LEU A 1 688 ? 16.098 -26.922 -12.608 1.00 88.25 688 LEU A O 1
ATOM 5245 N N . GLY A 1 689 ? 17.300 -28.734 -13.173 1.00 83.88 689 GLY A N 1
ATOM 5246 C CA . GLY A 1 689 ? 17.897 -28.929 -11.854 1.00 83.88 689 GLY A CA 1
ATOM 5247 C C . GLY A 1 689 ? 18.748 -27.740 -11.400 1.00 83.88 689 GLY A C 1
ATOM 5248 O O . GLY A 1 689 ? 18.675 -27.352 -10.235 1.00 83.88 689 GLY A O 1
ATOM 5249 N N . THR A 1 690 ? 19.492 -27.096 -12.307 1.00 75.06 690 THR A N 1
ATOM 5250 C CA . THR A 1 690 ? 20.242 -25.864 -11.987 1.00 75.06 690 THR A CA 1
ATOM 5251 C C . THR A 1 690 ? 19.338 -24.681 -11.624 1.00 75.06 690 THR A C 1
ATOM 5253 O O . THR A 1 690 ? 19.808 -23.750 -10.976 1.00 75.06 690 THR A O 1
ATOM 5256 N N . ARG A 1 691 ? 18.044 -24.726 -11.975 1.00 75.94 691 ARG A N 1
ATOM 5257 C CA . ARG A 1 691 ? 17.023 -23.712 -11.651 1.00 75.94 691 ARG A CA 1
ATOM 5258 C C . ARG A 1 691 ? 16.162 -24.072 -10.432 1.00 75.94 691 ARG A C 1
ATOM 5260 O O . ARG A 1 691 ? 15.134 -23.445 -10.204 1.00 75.94 691 ARG A O 1
ATOM 5267 N N . GLY A 1 692 ? 16.567 -25.073 -9.643 1.00 72.75 692 GLY A N 1
ATOM 5268 C CA . GLY A 1 692 ? 15.891 -25.444 -8.391 1.00 72.75 692 GLY A CA 1
ATOM 5269 C C . GLY A 1 692 ? 14.552 -26.167 -8.573 1.00 72.75 692 GLY A C 1
ATOM 5270 O O . GLY A 1 692 ? 13.782 -26.276 -7.623 1.00 72.75 692 GLY A O 1
ATOM 5271 N N . VAL A 1 693 ? 14.278 -26.668 -9.777 1.00 82.69 693 VAL A N 1
ATOM 5272 C CA . VAL A 1 693 ? 13.028 -27.344 -10.136 1.00 82.69 693 VAL A CA 1
ATOM 5273 C C . VAL A 1 693 ? 13.213 -28.853 -10.013 1.00 82.69 693 VAL A C 1
ATOM 5275 O O . VAL A 1 693 ? 14.174 -29.407 -10.554 1.00 82.69 693 VAL A O 1
ATOM 5278 N N . ALA A 1 694 ? 12.309 -29.548 -9.314 1.00 85.94 694 ALA A N 1
ATOM 5279 C CA . ALA A 1 694 ? 12.389 -31.006 -9.235 1.00 85.94 694 ALA A CA 1
ATOM 5280 C C . ALA A 1 694 ? 12.084 -31.621 -10.609 1.00 85.94 694 ALA A C 1
ATOM 5282 O O . ALA A 1 694 ? 11.200 -31.161 -11.331 1.00 85.94 694 ALA A O 1
ATOM 5283 N N . VAL A 1 695 ? 12.814 -32.671 -10.989 1.00 92.19 695 VAL A N 1
ATOM 5284 C CA . VAL A 1 695 ? 12.665 -33.297 -12.310 1.00 92.19 695 VAL A CA 1
ATOM 5285 C C . VAL A 1 695 ? 12.258 -34.752 -12.181 1.00 92.19 695 VAL A C 1
ATOM 5287 O O . VAL A 1 695 ? 12.941 -35.549 -11.536 1.00 92.19 695 VAL A O 1
ATOM 5290 N N . ARG A 1 696 ? 11.197 -35.116 -12.900 1.00 93.38 696 ARG A N 1
ATOM 5291 C CA . ARG A 1 696 ? 10.724 -36.487 -13.042 1.00 93.38 696 ARG A CA 1
ATOM 5292 C C . ARG A 1 696 ? 11.088 -37.058 -14.415 1.00 93.38 696 ARG A C 1
ATOM 5294 O O . ARG A 1 696 ? 10.429 -36.742 -15.407 1.00 93.38 696 ARG A O 1
ATOM 5301 N N . PRO A 1 697 ? 12.113 -37.920 -14.530 1.00 91.94 697 PRO A N 1
ATOM 5302 C CA . PRO A 1 697 ? 12.439 -38.559 -15.800 1.00 91.94 697 PRO A CA 1
ATOM 5303 C C . PRO A 1 697 ? 11.420 -39.658 -16.137 1.00 91.94 697 PRO A C 1
ATOM 5305 O O . PRO A 1 697 ? 11.300 -40.646 -15.414 1.00 91.94 697 PRO A O 1
ATOM 5308 N N . VAL A 1 698 ? 10.739 -39.531 -17.277 1.00 89.88 698 VAL A N 1
ATOM 5309 C CA . VAL A 1 698 ? 9.751 -40.509 -17.763 1.00 89.88 698 VAL A CA 1
ATOM 5310 C C . VAL A 1 698 ? 10.362 -41.311 -18.915 1.00 89.88 698 VAL A C 1
ATOM 5312 O O . VAL A 1 698 ? 10.702 -40.760 -19.964 1.00 89.88 698 VAL A O 1
ATOM 5315 N N . GLY A 1 699 ? 10.558 -42.617 -18.726 1.00 85.12 699 GLY A N 1
ATOM 5316 C CA . GLY A 1 699 ? 11.093 -43.531 -19.737 1.00 85.12 699 GLY A CA 1
ATOM 5317 C C . GLY A 1 699 ? 10.110 -44.637 -20.123 1.00 85.12 699 GLY A C 1
ATOM 5318 O O . GLY A 1 699 ? 8.943 -44.625 -19.753 1.00 85.12 699 GLY A O 1
ATOM 5319 N N . ARG A 1 700 ? 10.585 -45.625 -20.896 1.00 79.88 700 ARG A N 1
ATOM 5320 C CA . ARG A 1 700 ? 9.729 -46.677 -21.483 1.00 79.88 700 ARG A CA 1
ATOM 5321 C C . ARG A 1 700 ? 8.928 -47.488 -20.455 1.00 79.88 700 ARG A C 1
ATOM 5323 O O . ARG A 1 700 ? 7.846 -47.948 -20.791 1.00 79.88 700 ARG A O 1
ATOM 5330 N N . SER A 1 701 ? 9.457 -47.687 -19.248 1.00 81.06 701 SER A N 1
ATOM 5331 C CA . SER A 1 701 ? 8.771 -48.404 -18.165 1.00 81.06 701 SER A CA 1
ATOM 5332 C C . SER A 1 701 ? 7.613 -47.601 -17.582 1.00 81.06 701 SER A C 1
ATOM 5334 O O . SER A 1 701 ? 6.552 -48.160 -17.334 1.00 81.06 701 SER A O 1
ATOM 5336 N N . GLU A 1 702 ? 7.800 -46.296 -17.397 1.00 82.56 702 GLU A N 1
ATOM 5337 C CA . GLU A 1 702 ? 6.773 -45.394 -16.866 1.00 82.56 702 GLU A CA 1
ATOM 5338 C C . GLU A 1 702 ? 5.680 -45.114 -17.910 1.00 82.56 702 GLU A C 1
ATOM 5340 O O . GLU A 1 702 ? 4.527 -44.899 -17.564 1.00 82.56 702 GLU A O 1
ATOM 5345 N N . MET A 1 703 ? 6.014 -45.230 -19.198 1.00 80.75 703 MET A N 1
ATOM 5346 C CA . MET A 1 703 ? 5.074 -45.104 -20.319 1.00 80.75 703 MET A CA 1
ATOM 5347 C C . MET A 1 703 ? 4.025 -46.224 -20.412 1.00 80.75 703 MET A C 1
ATOM 5349 O O . MET A 1 703 ? 3.154 -46.157 -21.277 1.00 80.75 703 MET A O 1
ATOM 5353 N N . ALA A 1 704 ? 4.085 -47.244 -19.549 1.00 85.06 704 ALA A N 1
ATOM 5354 C CA . ALA A 1 704 ? 3.012 -48.228 -19.415 1.00 85.06 704 ALA A CA 1
ATOM 5355 C C . ALA A 1 704 ? 1.728 -47.615 -18.819 1.00 85.06 704 ALA A C 1
ATOM 5357 O O . ALA A 1 704 ? 0.636 -48.076 -19.141 1.00 85.06 704 ALA A O 1
ATOM 5358 N N . ASP A 1 705 ? 1.869 -46.571 -17.992 1.00 89.69 705 ASP A N 1
ATOM 5359 C CA . ASP A 1 705 ? 0.775 -45.743 -17.480 1.00 89.69 705 ASP A CA 1
ATOM 5360 C C . ASP A 1 705 ? 1.206 -44.262 -17.497 1.00 89.69 705 ASP A C 1
ATOM 5362 O O . ASP A 1 705 ? 1.722 -43.732 -16.505 1.00 89.69 705 ASP A O 1
ATOM 5366 N N . PRO A 1 706 ? 1.049 -43.580 -18.647 1.00 88.31 706 PRO A N 1
ATOM 5367 C CA . PRO A 1 706 ? 1.555 -42.225 -18.821 1.00 88.31 706 PRO A CA 1
ATOM 5368 C C . PRO A 1 706 ? 0.808 -41.194 -17.966 1.00 88.31 706 PRO A C 1
ATOM 5370 O O . PRO A 1 706 ? 1.377 -40.155 -17.655 1.00 88.31 706 PRO A O 1
ATOM 5373 N N . VAL A 1 707 ? -0.432 -41.467 -17.544 1.00 90.50 707 VAL A N 1
ATOM 5374 C CA . VAL A 1 707 ? -1.179 -40.552 -16.667 1.00 90.50 707 VAL A CA 1
ATOM 5375 C C . VAL A 1 707 ? -0.578 -40.582 -15.265 1.00 90.50 707 VAL A C 1
ATOM 5377 O O . VAL A 1 707 ? -0.228 -39.534 -14.724 1.00 90.50 707 VAL A O 1
ATOM 5380 N N . ALA A 1 708 ? -0.371 -41.777 -14.703 1.00 90.38 708 ALA A N 1
ATOM 5381 C CA . ALA A 1 708 ? 0.259 -41.924 -13.392 1.00 90.38 708 ALA A CA 1
ATOM 5382 C C . ALA A 1 708 ? 1.693 -41.367 -13.376 1.00 90.38 708 ALA A C 1
ATOM 5384 O O . ALA A 1 708 ? 2.110 -40.740 -12.403 1.00 90.38 708 ALA A O 1
ATOM 5385 N N . ALA A 1 709 ? 2.442 -41.546 -14.469 1.00 89.38 709 ALA A N 1
ATOM 5386 C CA . ALA A 1 709 ? 3.804 -41.031 -14.588 1.00 89.38 709 ALA A CA 1
ATOM 5387 C C . ALA A 1 709 ? 3.877 -39.494 -14.504 1.00 89.38 709 ALA A C 1
ATOM 5389 O O . ALA A 1 709 ? 4.843 -38.954 -13.959 1.00 89.38 709 ALA A O 1
ATOM 5390 N N . LEU A 1 710 ? 2.859 -38.796 -15.012 1.00 92.69 710 LEU A N 1
ATOM 5391 C CA . LEU A 1 710 ? 2.804 -37.334 -15.083 1.00 92.69 710 LEU A CA 1
ATOM 5392 C C . LEU A 1 710 ? 2.091 -36.688 -13.885 1.00 92.69 710 LEU A C 1
ATOM 5394 O O . LEU A 1 710 ? 2.141 -35.471 -13.720 1.00 92.69 710 LEU A O 1
ATOM 5398 N N . GLN A 1 711 ? 1.449 -37.481 -13.029 1.00 90.62 711 GLN A N 1
ATOM 5399 C CA . GLN A 1 711 ? 0.623 -36.972 -11.939 1.00 90.62 711 GLN A CA 1
ATOM 5400 C C . GLN A 1 711 ? 1.432 -36.148 -10.923 1.00 90.62 711 GLN A C 1
ATOM 5402 O O . GLN A 1 711 ? 2.423 -36.623 -10.361 1.00 90.62 711 GLN A O 1
ATOM 5407 N N . GLY A 1 712 ? 0.986 -34.917 -10.664 1.00 81.56 712 GLY A N 1
ATOM 5408 C CA . GLY A 1 712 ? 1.648 -33.970 -9.758 1.00 81.56 712 GLY A CA 1
ATOM 5409 C C . GLY A 1 712 ? 2.754 -33.128 -10.403 1.00 81.56 712 GLY A C 1
ATOM 5410 O O . GLY A 1 712 ? 3.246 -32.204 -9.762 1.00 81.56 712 GLY A O 1
ATOM 5411 N N . CYS A 1 713 ? 3.121 -33.392 -11.662 1.00 89.44 713 CYS A N 1
ATOM 5412 C CA . CYS A 1 713 ? 3.992 -32.499 -12.421 1.00 89.44 713 CYS A CA 1
ATOM 5413 C C . CYS A 1 713 ? 3.186 -31.319 -12.977 1.00 89.44 713 CYS A C 1
ATOM 5415 O O . CYS A 1 713 ? 2.068 -31.488 -13.456 1.00 89.44 713 CYS A O 1
ATOM 5417 N N . GLN A 1 714 ? 3.769 -30.123 -12.954 1.00 85.56 714 GLN A N 1
ATOM 5418 C CA . GLN A 1 714 ? 3.096 -28.900 -13.415 1.00 85.56 714 GLN A CA 1
ATOM 5419 C C . GLN A 1 714 ? 3.417 -28.566 -14.879 1.00 85.56 714 GLN A C 1
ATOM 5421 O O . GLN A 1 714 ? 2.591 -27.979 -15.578 1.00 85.56 714 GLN A O 1
ATOM 5426 N N . ALA A 1 715 ? 4.584 -28.996 -15.365 1.00 93.81 715 ALA A N 1
ATOM 5427 C CA . ALA A 1 715 ? 4.969 -28.897 -16.769 1.00 93.81 715 ALA A CA 1
ATOM 5428 C C . ALA A 1 715 ? 5.584 -30.210 -17.274 1.00 93.81 715 ALA A C 1
ATOM 5430 O O . ALA A 1 715 ? 6.095 -31.024 -16.498 1.00 93.81 715 ALA A O 1
ATOM 5431 N N . MET A 1 716 ? 5.545 -30.403 -18.590 1.00 95.81 716 MET A N 1
ATOM 5432 C CA . MET A 1 716 ? 6.127 -31.548 -19.279 1.00 95.81 716 MET A CA 1
ATOM 5433 C C . MET A 1 716 ? 7.029 -31.091 -20.423 1.00 95.81 716 MET A C 1
ATOM 5435 O O . MET A 1 716 ? 6.616 -30.374 -21.328 1.00 95.81 716 MET A O 1
ATOM 5439 N N . TYR A 1 717 ? 8.252 -31.598 -20.445 1.00 97.50 717 TYR A N 1
ATOM 5440 C CA . TYR A 1 717 ? 9.071 -31.606 -21.642 1.00 97.50 717 TYR A CA 1
ATOM 5441 C C . TYR A 1 717 ? 8.800 -32.886 -22.438 1.00 97.50 717 TYR A C 1
ATOM 5443 O O . TYR A 1 717 ? 9.004 -33.996 -21.936 1.00 97.50 717 TYR A O 1
ATOM 5451 N N . LEU A 1 718 ? 8.332 -32.734 -23.677 1.00 95.38 718 LEU A N 1
ATOM 5452 C CA . LEU A 1 718 ? 7.893 -33.829 -24.535 1.00 95.38 718 LEU A CA 1
ATOM 5453 C C . LEU A 1 718 ? 8.827 -34.005 -25.730 1.00 95.38 718 LEU A C 1
ATOM 5455 O O . LEU A 1 718 ? 8.872 -33.169 -26.629 1.00 95.38 718 LEU A O 1
ATOM 5459 N N . MET A 1 719 ? 9.501 -35.152 -25.788 1.00 91.31 719 MET A N 1
ATOM 5460 C CA . MET A 1 719 ? 10.306 -35.557 -26.936 1.00 91.31 719 MET A CA 1
ATOM 5461 C C . MET A 1 719 ? 9.915 -36.965 -27.387 1.00 91.31 719 MET A C 1
ATOM 5463 O O . MET A 1 719 ? 10.089 -37.941 -26.654 1.00 91.31 719 MET A O 1
ATOM 5467 N N . ALA A 1 720 ? 9.424 -37.084 -28.621 1.00 86.50 720 ALA A N 1
ATOM 5468 C CA . ALA A 1 720 ? 9.169 -38.385 -29.227 1.00 86.50 720 ALA A CA 1
ATOM 5469 C C . ALA A 1 720 ? 10.477 -39.046 -29.711 1.00 86.50 720 ALA A C 1
ATOM 5471 O O . ALA A 1 720 ? 11.384 -38.338 -30.169 1.00 86.50 720 ALA A O 1
ATOM 5472 N N . PRO A 1 721 ? 10.591 -40.389 -29.648 1.00 83.19 721 PRO A N 1
ATOM 5473 C CA . PRO A 1 721 ? 11.745 -41.108 -30.173 1.00 83.19 721 PRO A CA 1
ATOM 5474 C C . PRO A 1 721 ? 11.991 -40.779 -31.644 1.00 83.19 721 PRO A C 1
ATOM 5476 O O . PRO A 1 721 ? 11.055 -40.689 -32.434 1.00 83.19 721 PRO A O 1
ATOM 5479 N N . ASN A 1 722 ? 13.262 -40.645 -32.021 1.00 77.69 722 ASN A N 1
ATOM 5480 C CA . ASN A 1 722 ? 13.612 -40.441 -33.419 1.00 77.69 722 ASN A CA 1
ATOM 5481 C C . ASN A 1 722 ? 13.109 -41.619 -34.271 1.00 77.69 722 ASN A C 1
ATOM 5483 O O . ASN A 1 722 ? 13.275 -42.771 -33.868 1.00 77.69 722 ASN A O 1
ATOM 5487 N N . MET A 1 723 ? 12.540 -41.326 -35.444 1.00 78.31 723 MET A N 1
ATOM 5488 C CA . MET A 1 723 ? 11.986 -42.320 -36.376 1.00 78.31 723 MET A CA 1
ATOM 5489 C C . MET A 1 723 ? 10.838 -43.162 -35.794 1.00 78.31 723 MET A C 1
ATOM 5491 O O . MET A 1 723 ? 10.652 -44.310 -36.202 1.00 78.31 723 MET A O 1
ATOM 5495 N N . ALA A 1 724 ? 10.073 -42.620 -34.839 1.00 81.56 724 ALA A N 1
ATOM 5496 C CA . ALA A 1 724 ? 8.892 -43.300 -34.319 1.00 81.56 724 ALA A CA 1
ATOM 5497 C C . ALA A 1 724 ? 7.921 -43.675 -35.455 1.00 81.56 724 ALA A C 1
ATOM 5499 O O . ALA A 1 724 ? 7.693 -42.903 -36.386 1.00 81.56 724 ALA A O 1
ATOM 5500 N N . GLU A 1 725 ? 7.370 -44.888 -35.368 1.00 77.50 725 GLU A N 1
ATOM 5501 C CA . GLU A 1 725 ? 6.494 -45.476 -36.388 1.00 77.50 725 GLU A CA 1
ATOM 5502 C C . GLU A 1 725 ? 5.261 -44.615 -36.685 1.00 77.50 725 GLU A C 1
ATOM 5504 O O . GLU A 1 725 ? 4.938 -44.393 -37.851 1.00 77.50 725 GLU A O 1
ATOM 5509 N N . ASP A 1 726 ? 4.622 -44.115 -35.630 1.00 86.31 726 ASP A N 1
ATOM 5510 C CA . ASP A 1 726 ? 3.516 -43.165 -35.686 1.00 86.31 726 ASP A CA 1
ATOM 5511 C C . ASP A 1 726 ? 3.735 -42.107 -34.600 1.00 86.31 726 ASP A C 1
ATOM 5513 O O . ASP A 1 726 ? 3.219 -42.182 -33.482 1.00 86.31 726 ASP A O 1
ATOM 5517 N N . GLU A 1 727 ? 4.625 -41.163 -34.907 1.00 88.88 727 GLU A N 1
ATOM 5518 C CA . GLU A 1 727 ? 4.935 -40.068 -33.996 1.00 88.88 727 GLU A CA 1
ATOM 5519 C C . GLU A 1 727 ? 3.702 -39.219 -33.636 1.00 88.88 727 GLU A C 1
ATOM 5521 O O . GLU A 1 727 ? 3.501 -38.995 -32.439 1.00 88.88 727 GLU A O 1
ATOM 5526 N N . PRO A 1 728 ? 2.848 -38.800 -34.595 1.00 92.31 728 PRO A N 1
ATOM 5527 C CA . PRO A 1 728 ? 1.627 -38.065 -34.281 1.00 92.31 728 PRO A CA 1
ATOM 5528 C C . PRO A 1 728 ? 0.736 -38.789 -33.270 1.00 92.31 728 PRO A C 1
ATOM 5530 O O . PRO A 1 728 ? 0.320 -38.174 -32.291 1.00 92.31 728 PRO A O 1
ATOM 5533 N N . ALA A 1 729 ? 0.498 -40.096 -33.436 1.00 91.50 729 ALA A N 1
ATOM 5534 C CA . ALA A 1 729 ? -0.318 -40.855 -32.489 1.00 91.50 729 ALA A CA 1
ATOM 5535 C C . ALA A 1 729 ? 0.315 -40.928 -31.089 1.00 91.50 729 ALA A C 1
ATOM 5537 O O . ALA A 1 729 ? -0.387 -40.791 -30.085 1.00 91.50 729 ALA A O 1
ATOM 5538 N N . LEU A 1 730 ? 1.640 -41.103 -31.005 1.00 90.69 730 LEU A N 1
ATOM 5539 C CA . LEU A 1 730 ? 2.358 -41.095 -29.728 1.00 90.69 730 LEU A CA 1
ATOM 5540 C C . LEU A 1 730 ? 2.258 -39.730 -29.034 1.00 90.69 730 LEU A C 1
ATOM 5542 O O . LEU A 1 730 ? 1.990 -39.668 -27.834 1.00 90.69 730 LEU A O 1
ATOM 5546 N N . VAL A 1 731 ? 2.475 -38.645 -29.780 1.00 94.12 731 VAL A N 1
ATOM 5547 C CA . VAL A 1 731 ? 2.398 -37.275 -29.263 1.00 94.12 731 VAL A CA 1
ATOM 5548 C C . VAL A 1 731 ? 0.977 -36.964 -28.808 1.00 94.12 731 VAL A C 1
ATOM 5550 O O . VAL A 1 731 ? 0.812 -36.508 -27.682 1.00 94.12 731 VAL A O 1
ATOM 5553 N N . THR A 1 732 ? -0.050 -37.300 -29.596 1.00 94.88 732 THR A N 1
ATOM 5554 C CA . THR A 1 732 ? -1.455 -37.187 -29.169 1.00 94.88 732 THR A CA 1
ATOM 5555 C C . THR A 1 732 ? -1.698 -37.938 -27.866 1.00 94.88 732 THR A C 1
ATOM 5557 O O . THR A 1 732 ? -2.180 -37.341 -26.912 1.00 94.88 732 THR A O 1
ATOM 5560 N N . SER A 1 733 ? -1.287 -39.206 -27.770 1.00 93.25 733 SER A N 1
ATOM 5561 C CA . SER A 1 733 ? -1.488 -39.996 -26.550 1.00 93.25 733 SER A CA 1
ATOM 5562 C C . SER A 1 733 ? -0.811 -39.383 -25.319 1.00 93.25 733 SER A C 1
ATOM 5564 O O . SER A 1 733 ? -1.343 -39.492 -24.216 1.00 93.25 733 SER A O 1
ATOM 5566 N N . LEU A 1 734 ? 0.361 -38.766 -25.481 1.00 94.31 734 LEU A N 1
ATOM 5567 C CA . LEU A 1 734 ? 1.102 -38.126 -24.392 1.00 94.31 734 LEU A CA 1
ATOM 5568 C C . LEU A 1 734 ? 0.522 -36.771 -23.996 1.00 94.31 734 LEU A C 1
ATOM 5570 O O . LEU A 1 734 ? 0.481 -36.454 -22.811 1.00 94.31 734 LEU A O 1
ATOM 5574 N N . LEU A 1 735 ? 0.039 -35.995 -24.962 1.00 96.19 735 LEU A N 1
ATOM 5575 C CA . LEU A 1 735 ? -0.695 -34.759 -24.703 1.00 96.19 735 LEU A CA 1
ATOM 5576 C C . LEU A 1 735 ? -2.020 -35.061 -23.992 1.00 96.19 735 LEU A C 1
ATOM 5578 O O . LEU A 1 735 ? -2.374 -34.382 -23.034 1.00 96.19 735 LEU A O 1
ATOM 5582 N N . ASP A 1 736 ? -2.724 -36.114 -24.404 1.00 94.94 736 ASP A N 1
ATOM 5583 C CA . ASP A 1 736 ? -3.939 -36.596 -23.745 1.00 94.94 736 ASP A CA 1
ATOM 5584 C C . ASP A 1 736 ? -3.655 -37.033 -22.305 1.00 94.94 736 ASP A C 1
ATOM 5586 O O . ASP A 1 736 ? -4.390 -36.660 -21.390 1.00 94.94 736 ASP A O 1
ATOM 5590 N N . ALA A 1 737 ? -2.559 -37.766 -22.086 1.00 94.88 737 ALA A N 1
ATOM 5591 C CA . ALA A 1 737 ? -2.147 -38.188 -20.753 1.00 94.88 737 ALA A CA 1
ATOM 5592 C C . ALA A 1 737 ? -1.732 -37.009 -19.862 1.00 94.88 737 ALA A C 1
ATOM 5594 O O . ALA A 1 737 ? -2.111 -36.970 -18.695 1.00 94.88 737 ALA A O 1
ATOM 5595 N N . ALA A 1 738 ? -1.003 -36.033 -20.407 1.00 94.69 738 ALA A N 1
ATOM 5596 C CA . ALA A 1 738 ? -0.618 -34.816 -19.698 1.00 94.69 738 ALA A CA 1
ATOM 5597 C C . ALA A 1 738 ? -1.847 -34.021 -19.245 1.00 94.69 738 ALA A C 1
ATOM 5599 O O . ALA A 1 738 ? -1.936 -33.638 -18.079 1.00 94.69 738 ALA A O 1
ATOM 5600 N N . ARG A 1 739 ? -2.844 -33.876 -20.128 1.00 92.88 739 ARG A N 1
ATOM 5601 C CA . ARG A 1 739 ? -4.134 -33.263 -19.785 1.00 92.88 739 ARG A CA 1
ATOM 5602 C C . ARG A 1 739 ? -4.859 -34.043 -18.695 1.00 92.88 739 ARG A C 1
ATOM 5604 O O . ARG A 1 739 ? -5.325 -33.448 -17.730 1.00 92.88 739 ARG A O 1
ATOM 5611 N N . ALA A 1 740 ? -4.923 -35.367 -18.816 1.00 91.25 740 ALA A N 1
ATOM 5612 C CA . ALA A 1 740 ? -5.560 -36.217 -17.813 1.00 91.25 740 ALA A CA 1
ATOM 5613 C C . ALA A 1 740 ? -4.849 -36.167 -16.445 1.00 91.25 740 ALA A C 1
ATOM 5615 O O . ALA A 1 740 ? -5.503 -36.298 -15.414 1.00 91.25 740 ALA A O 1
ATOM 5616 N N . ALA A 1 741 ? -3.530 -35.960 -16.430 1.00 89.06 741 ALA A N 1
ATOM 5617 C CA . ALA A 1 741 ? -2.713 -35.856 -15.223 1.00 89.06 741 ALA A CA 1
ATOM 5618 C C . ALA A 1 741 ? -2.680 -34.445 -14.602 1.00 89.06 741 ALA A C 1
ATOM 5620 O O . ALA A 1 741 ? -2.109 -34.279 -13.523 1.00 89.06 741 ALA A O 1
ATOM 5621 N N . GLY A 1 742 ? -3.282 -33.446 -15.259 1.00 85.38 742 GLY A N 1
ATOM 5622 C CA . GLY A 1 742 ? -3.321 -32.060 -14.785 1.00 85.38 742 GLY A CA 1
ATOM 5623 C C . GLY A 1 742 ? -2.050 -31.251 -15.061 1.00 85.38 742 GLY A C 1
ATOM 5624 O O . GLY A 1 742 ? -1.821 -30.237 -14.408 1.00 85.38 742 GLY A O 1
ATOM 5625 N N . VAL A 1 743 ? -1.219 -31.676 -16.014 1.00 91.06 743 VAL A N 1
ATOM 5626 C CA . VAL A 1 743 ? -0.057 -30.898 -16.461 1.00 91.06 743 VAL A CA 1
ATOM 5627 C C . VAL A 1 743 ? -0.552 -29.705 -17.280 1.00 91.06 743 VAL A C 1
ATOM 5629 O O . VAL A 1 743 ? -1.243 -29.901 -18.276 1.00 91.06 743 VAL A O 1
ATOM 5632 N N . GLY A 1 744 ? -0.186 -28.480 -16.893 1.00 79.75 744 GLY A N 1
ATOM 5633 C CA . GLY A 1 744 ? -0.667 -27.257 -17.553 1.00 79.75 744 GLY A CA 1
ATOM 5634 C C . GLY A 1 744 ? 0.150 -26.843 -18.776 1.00 79.75 744 GLY A C 1
ATOM 5635 O O . GLY A 1 744 ? -0.383 -26.253 -19.714 1.00 79.75 744 GLY A O 1
ATOM 5636 N N . ARG A 1 745 ? 1.440 -27.195 -18.794 1.00 92.38 745 ARG A N 1
ATOM 5637 C CA . ARG A 1 745 ? 2.395 -26.709 -19.794 1.00 92.38 745 ARG A CA 1
ATOM 5638 C C . ARG A 1 745 ? 3.166 -27.825 -20.479 1.00 92.38 745 ARG A C 1
ATOM 5640 O O . ARG A 1 745 ? 3.621 -28.764 -19.827 1.00 92.38 745 ARG A O 1
ATOM 5647 N N . VAL A 1 746 ? 3.395 -27.680 -21.781 1.00 96.81 746 VAL A N 1
ATOM 5648 C CA . VAL A 1 746 ? 4.235 -28.568 -22.581 1.00 96.81 746 VAL A CA 1
ATOM 5649 C C . VAL A 1 746 ? 5.287 -27.801 -23.381 1.00 96.81 746 VAL A C 1
ATOM 5651 O O . VAL A 1 746 ? 4.980 -26.884 -24.133 1.00 96.81 746 VAL A O 1
ATOM 5654 N N . VAL A 1 747 ? 6.547 -28.219 -23.286 1.00 97.94 747 VAL A N 1
ATOM 5655 C CA . VAL A 1 747 ? 7.568 -27.836 -24.270 1.00 97.94 747 VAL A CA 1
ATOM 5656 C C . VAL A 1 747 ? 7.837 -29.036 -25.159 1.00 97.94 747 VAL A C 1
ATOM 5658 O O . VAL A 1 747 ? 8.319 -30.069 -24.693 1.00 97.94 747 VAL A O 1
ATOM 5661 N N . TYR A 1 748 ? 7.473 -28.920 -26.434 1.00 97.81 748 TYR A N 1
ATOM 5662 C CA . TYR A 1 748 ? 7.631 -29.985 -27.414 1.00 97.81 748 TYR A CA 1
ATOM 5663 C C . TYR A 1 748 ? 8.938 -29.838 -28.185 1.00 97.81 748 TYR A C 1
ATOM 5665 O O . TYR A 1 748 ? 9.239 -28.796 -28.772 1.00 97.81 748 TYR A O 1
ATOM 5673 N N . HIS A 1 749 ? 9.695 -30.928 -28.210 1.00 96.69 749 HIS A N 1
ATOM 5674 C CA . HIS A 1 749 ? 10.969 -31.015 -28.896 1.00 96.69 749 HIS A CA 1
ATOM 5675 C C . HIS A 1 749 ? 10.801 -31.569 -30.311 1.00 96.69 749 HIS A C 1
ATOM 5677 O O . HIS A 1 749 ? 10.697 -32.783 -30.535 1.00 96.69 749 HIS A O 1
ATOM 5683 N N . SER A 1 750 ? 10.782 -30.642 -31.260 1.00 95.38 750 SER A N 1
ATOM 5684 C CA . SER A 1 750 ? 10.656 -30.883 -32.690 1.00 95.38 750 SER A CA 1
ATOM 5685 C C . SER A 1 750 ? 12.039 -30.950 -33.368 1.00 95.38 750 SER A C 1
ATOM 5687 O O . SER A 1 750 ? 13.005 -31.452 -32.790 1.00 95.38 750 SER A O 1
ATOM 5689 N N . VAL A 1 751 ? 12.134 -30.492 -34.617 1.00 93.75 751 VAL A N 1
ATOM 5690 C CA . VAL A 1 751 ? 13.342 -30.445 -35.444 1.00 93.75 751 VAL A CA 1
ATOM 5691 C C . VAL A 1 751 ? 13.308 -29.219 -36.360 1.00 93.75 751 VAL A C 1
ATOM 5693 O O . VAL A 1 751 ? 12.234 -28.781 -36.764 1.00 93.75 751 VAL A O 1
ATOM 5696 N N . CYS A 1 752 ? 14.473 -28.668 -36.701 1.00 92.81 752 CYS A N 1
ATOM 5697 C CA . CYS A 1 752 ? 14.595 -27.608 -37.705 1.00 92.81 752 CYS A CA 1
ATOM 5698 C C . CYS A 1 752 ? 14.094 -28.068 -39.090 1.00 92.81 752 CYS A C 1
ATOM 5700 O O . CYS A 1 752 ? 14.254 -29.232 -39.477 1.00 92.81 752 CYS A O 1
ATOM 5702 N N . ALA A 1 753 ? 13.487 -27.143 -39.843 1.00 89.06 753 ALA A N 1
ATOM 5703 C CA . ALA A 1 753 ? 12.866 -27.398 -41.143 1.00 89.06 753 ALA A CA 1
ATOM 5704 C C . ALA A 1 753 ? 11.915 -28.622 -41.148 1.00 89.06 753 ALA A C 1
ATOM 5706 O O . ALA A 1 753 ? 12.066 -29.530 -41.978 1.00 89.06 753 ALA A O 1
ATOM 5707 N N . PRO A 1 754 ? 10.909 -28.678 -40.251 1.00 91.88 754 PRO A N 1
ATOM 5708 C CA . PRO A 1 754 ? 10.057 -29.859 -40.109 1.00 91.88 754 PRO A CA 1
ATOM 5709 C C . PRO A 1 754 ? 9.115 -30.048 -41.319 1.00 91.88 754 PRO A C 1
ATOM 5711 O O . PRO A 1 754 ? 8.574 -31.123 -41.548 1.00 91.88 754 PRO A O 1
ATOM 5714 N N . TYR A 1 755 ? 8.941 -29.020 -42.152 1.00 90.12 755 TYR A N 1
ATOM 5715 C CA . TYR A 1 755 ? 8.001 -29.014 -43.277 1.00 90.12 755 TYR A CA 1
ATOM 5716 C C . TYR A 1 755 ? 8.580 -29.545 -44.599 1.00 90.12 755 TYR A C 1
ATOM 5718 O O . TYR A 1 755 ? 7.917 -29.446 -45.630 1.00 90.12 755 TYR A O 1
ATOM 5726 N N . ALA A 1 756 ? 9.804 -30.083 -44.607 1.00 89.38 756 ALA A N 1
ATOM 5727 C CA . ALA A 1 756 ? 10.467 -30.556 -45.822 1.00 89.38 756 ALA A CA 1
ATOM 5728 C C . ALA A 1 756 ? 9.910 -31.923 -46.287 1.00 89.38 756 ALA A C 1
ATOM 5730 O O . ALA A 1 756 ? 10.217 -32.943 -45.667 1.00 89.38 756 ALA A O 1
ATOM 5731 N N . PRO A 1 757 ? 9.169 -32.016 -47.415 1.00 85.75 757 PRO A N 1
ATOM 5732 C CA . PRO A 1 757 ? 8.527 -33.272 -47.832 1.00 85.75 757 PRO A CA 1
ATOM 5733 C C . PRO A 1 757 ? 9.517 -34.384 -48.200 1.00 85.75 757 PRO A C 1
ATOM 5735 O O . PRO A 1 757 ? 9.192 -35.566 -48.118 1.00 85.75 757 PRO A O 1
ATOM 5738 N N . ALA A 1 758 ? 10.735 -34.002 -48.593 1.00 87.50 758 ALA A N 1
ATOM 5739 C CA . ALA A 1 758 ? 11.838 -34.918 -48.878 1.00 87.50 758 ALA A CA 1
ATOM 5740 C C . ALA A 1 758 ? 12.406 -35.597 -47.617 1.00 87.50 758 ALA A C 1
ATOM 5742 O O . ALA A 1 758 ? 13.147 -36.570 -47.731 1.00 87.50 758 ALA A O 1
ATOM 5743 N N . MET A 1 759 ? 12.026 -35.128 -46.423 1.00 89.50 759 MET A N 1
ATOM 5744 C CA . MET A 1 759 ? 12.380 -35.718 -45.133 1.00 89.50 759 MET A CA 1
ATOM 5745 C C . MET A 1 759 ? 11.105 -36.189 -44.414 1.00 89.50 759 MET A C 1
ATOM 5747 O O . MET A 1 759 ? 10.615 -35.508 -43.516 1.00 89.50 759 MET A O 1
ATOM 5751 N N . PRO A 1 760 ? 10.541 -37.365 -44.754 1.00 82.31 760 PRO A N 1
ATOM 5752 C CA . PRO A 1 760 ? 9.240 -37.794 -44.225 1.00 82.31 760 PRO A CA 1
ATOM 5753 C C . PRO A 1 760 ? 9.151 -37.839 -42.691 1.00 82.31 760 PRO A C 1
ATOM 5755 O O . PRO A 1 760 ? 8.119 -37.504 -42.119 1.00 82.31 760 PRO A O 1
ATOM 5758 N N . HIS A 1 761 ? 10.246 -38.187 -42.011 1.00 83.56 761 HIS A N 1
ATOM 5759 C CA . HIS A 1 761 ? 10.318 -38.177 -40.548 1.00 83.56 761 HIS A CA 1
ATOM 5760 C C . HIS A 1 761 ? 10.273 -36.762 -39.929 1.00 83.56 761 HIS A C 1
ATOM 5762 O O . HIS A 1 761 ? 9.749 -36.601 -38.832 1.00 83.56 761 HIS A O 1
ATOM 5768 N N . HIS A 1 762 ? 10.733 -35.725 -40.642 1.00 90.56 762 HIS A N 1
ATOM 5769 C CA . HIS A 1 762 ? 10.541 -34.323 -40.245 1.00 90.56 762 HIS A CA 1
ATOM 5770 C C . HIS A 1 762 ? 9.080 -33.901 -40.423 1.00 90.56 762 HIS A C 1
ATOM 5772 O O . HIS A 1 762 ? 8.521 -33.234 -39.559 1.00 90.56 762 HIS A O 1
ATOM 5778 N N . VAL A 1 763 ? 8.418 -34.361 -41.489 1.00 88.75 763 VAL A N 1
ATOM 5779 C CA . VAL A 1 763 ? 6.990 -34.073 -41.703 1.00 88.75 763 VAL A CA 1
ATOM 5780 C C . VAL A 1 763 ? 6.136 -34.639 -40.562 1.00 88.75 763 VAL A C 1
ATOM 5782 O O . VAL A 1 763 ? 5.194 -33.985 -40.121 1.00 88.75 763 VAL A O 1
ATOM 5785 N N . GLY A 1 764 ? 6.495 -35.806 -40.016 1.00 88.88 764 GLY A N 1
ATOM 5786 C CA . GLY A 1 764 ? 5.864 -36.342 -38.802 1.00 88.88 764 GLY A CA 1
ATOM 5787 C C . GLY A 1 764 ? 5.980 -35.403 -37.592 1.00 88.88 764 GLY A C 1
ATOM 5788 O O . GLY A 1 764 ? 5.013 -35.243 -36.843 1.00 88.88 764 GLY A O 1
ATOM 5789 N N . LYS A 1 765 ? 7.122 -34.716 -37.448 1.00 91.25 765 LYS A N 1
ATOM 5790 C CA . LYS A 1 765 ? 7.339 -33.670 -36.437 1.00 91.25 765 LYS A CA 1
ATOM 5791 C C . LYS A 1 765 ? 6.457 -32.453 -36.708 1.00 91.25 765 LYS A C 1
ATOM 5793 O O . LYS A 1 765 ? 5.780 -32.008 -35.796 1.00 91.25 765 LYS A O 1
ATOM 5798 N N . ALA A 1 766 ? 6.361 -31.977 -37.953 1.00 92.81 766 ALA A N 1
ATOM 5799 C CA . ALA A 1 766 ? 5.469 -30.865 -38.316 1.00 92.81 766 ALA A CA 1
ATOM 5800 C C . ALA A 1 766 ? 3.991 -31.154 -37.993 1.00 92.81 766 ALA A C 1
ATOM 5802 O O . ALA A 1 766 ? 3.281 -30.286 -37.487 1.00 92.81 766 ALA A O 1
ATOM 5803 N N . VAL A 1 767 ? 3.529 -32.380 -38.255 1.00 94.00 767 VAL A N 1
ATOM 5804 C CA . VAL A 1 767 ? 2.172 -32.814 -37.880 1.00 94.00 767 VAL A CA 1
ATOM 5805 C C . VAL A 1 767 ? 2.017 -32.844 -36.359 1.00 94.00 767 VAL A C 1
ATOM 5807 O O . VAL A 1 767 ? 1.017 -32.371 -35.829 1.00 94.00 767 VAL A O 1
ATOM 5810 N N . SER A 1 768 ? 3.018 -33.352 -35.644 1.00 95.75 768 SER A N 1
ATOM 5811 C CA . SER A 1 768 ? 3.018 -33.390 -34.179 1.00 95.75 768 SER A CA 1
ATOM 5812 C C . SER A 1 768 ? 3.054 -31.998 -33.556 1.00 95.75 768 SER A C 1
ATOM 5814 O O . SER A 1 768 ? 2.373 -31.753 -32.567 1.00 95.75 768 SER A O 1
ATOM 5816 N N . GLU A 1 769 ? 3.773 -31.055 -34.155 1.00 97.19 769 GLU A N 1
ATOM 5817 C CA . GLU A 1 769 ? 3.732 -29.661 -33.745 1.00 97.19 769 GLU A CA 1
ATOM 5818 C C . GLU A 1 769 ? 2.325 -29.079 -33.890 1.00 97.19 769 GLU A C 1
ATOM 5820 O O . GLU A 1 769 ? 1.839 -28.431 -32.974 1.00 97.19 769 GLU A O 1
ATOM 5825 N N . ASP A 1 770 ? 1.643 -29.317 -35.012 1.00 96.44 770 ASP A N 1
ATOM 5826 C CA . ASP A 1 770 ? 0.251 -28.894 -35.190 1.00 96.44 770 ASP A CA 1
ATOM 5827 C C . ASP A 1 770 ? -0.684 -29.524 -34.140 1.00 96.44 770 ASP A C 1
ATOM 5829 O O . ASP A 1 770 ? -1.553 -28.841 -33.597 1.00 96.44 770 ASP A O 1
ATOM 5833 N N . LEU A 1 771 ? -0.453 -30.788 -33.769 1.00 96.56 771 LEU A N 1
ATOM 5834 C CA . LEU A 1 771 ? -1.170 -31.447 -32.673 1.00 96.56 771 LEU A CA 1
ATOM 5835 C C . LEU A 1 771 ? -0.878 -30.803 -31.314 1.00 96.56 771 LEU A C 1
ATOM 5837 O O . LEU A 1 771 ? -1.808 -30.581 -30.546 1.00 96.56 771 LEU A O 1
ATOM 5841 N N . VAL A 1 772 ? 0.377 -30.452 -31.026 1.00 97.12 772 VAL A N 1
ATOM 5842 C CA . VAL A 1 772 ? 0.767 -29.721 -29.810 1.00 97.12 772 VAL A CA 1
ATOM 5843 C C . VAL A 1 772 ? 0.070 -28.363 -29.764 1.00 97.12 772 VAL A C 1
ATOM 5845 O O . VAL A 1 772 ? -0.529 -28.027 -28.743 1.00 97.12 772 VAL A O 1
ATOM 5848 N N . ARG A 1 773 ? 0.037 -27.630 -30.884 1.00 96.38 773 ARG A N 1
ATOM 5849 C CA . ARG A 1 773 ? -0.656 -26.334 -30.984 1.00 96.38 773 ARG A CA 1
ATOM 5850 C C . ARG A 1 773 ? -2.155 -26.439 -30.713 1.00 96.38 773 ARG A C 1
ATOM 5852 O O . ARG A 1 773 ? -2.756 -25.507 -30.190 1.00 96.38 773 ARG A O 1
ATOM 5859 N N . ARG A 1 774 ? -2.757 -27.576 -31.068 1.00 94.00 774 ARG A N 1
ATOM 5860 C CA . ARG A 1 774 ? -4.190 -27.872 -30.898 1.00 94.00 774 ARG A CA 1
ATOM 5861 C C . ARG A 1 774 ? -4.497 -28.702 -29.654 1.00 94.00 774 ARG A C 1
ATOM 5863 O O . ARG A 1 774 ? -5.649 -29.069 -29.444 1.00 94.00 774 ARG A O 1
ATOM 5870 N N . SER A 1 775 ? -3.485 -29.010 -28.849 1.00 92.19 775 SER A N 1
ATOM 5871 C CA . SER A 1 775 ? -3.623 -29.897 -27.694 1.00 92.19 775 SER A CA 1
ATOM 5872 C C . SER A 1 775 ? -4.507 -29.298 -26.603 1.00 92.19 775 SER A C 1
ATOM 5874 O O . SER A 1 775 ? -5.127 -30.039 -25.845 1.00 92.19 775 SER A O 1
ATOM 5876 N N . GLY A 1 776 ? -4.581 -27.966 -26.542 1.00 84.88 776 GLY A N 1
ATOM 5877 C CA . GLY A 1 776 ? -5.215 -27.230 -25.452 1.00 84.88 776 GLY A CA 1
ATOM 5878 C C . GLY A 1 776 ? -4.316 -27.055 -24.222 1.00 84.88 776 GLY A C 1
ATOM 5879 O O . GLY A 1 776 ? -4.810 -26.591 -23.205 1.00 84.88 776 GLY A O 1
ATOM 5880 N N . LEU A 1 777 ? -3.034 -27.430 -24.303 1.00 91.19 777 LEU A N 1
ATOM 5881 C CA . LEU A 1 777 ? -2.011 -27.134 -23.292 1.00 91.19 777 LEU A CA 1
ATOM 5882 C C . LEU A 1 777 ? -1.257 -25.846 -23.637 1.00 91.19 777 LEU A C 1
ATOM 5884 O O . LEU A 1 777 ? -1.111 -25.526 -24.819 1.00 91.19 777 LEU A O 1
ATOM 5888 N N . ASP A 1 778 ? -0.694 -25.174 -22.630 1.00 94.69 778 ASP A N 1
ATOM 5889 C CA . ASP A 1 778 ? 0.254 -24.078 -22.849 1.00 94.69 778 ASP A CA 1
ATOM 5890 C C . ASP A 1 778 ? 1.513 -24.640 -23.495 1.00 94.69 778 ASP A C 1
ATOM 5892 O O . ASP A 1 778 ? 2.252 -25.407 -22.875 1.00 94.69 778 ASP A O 1
ATOM 5896 N N . TRP A 1 779 ? 1.745 -24.308 -24.761 1.00 97.31 779 TRP A N 1
ATOM 5897 C CA . TRP A 1 779 ? 2.778 -24.966 -25.545 1.00 97.31 779 TRP A CA 1
ATOM 5898 C C . TRP A 1 779 ? 3.908 -24.025 -25.945 1.00 97.31 779 TRP A C 1
ATOM 5900 O O . TRP A 1 779 ? 3.681 -22.887 -26.342 1.00 97.31 779 TRP A O 1
ATOM 5910 N N . THR A 1 780 ? 5.127 -24.547 -25.947 1.00 98.12 780 THR A N 1
ATOM 5911 C CA . THR A 1 780 ? 6.259 -23.972 -26.684 1.00 98.12 780 THR A CA 1
ATOM 5912 C C . THR A 1 780 ? 6.870 -25.064 -27.551 1.00 98.12 780 THR A C 1
ATOM 5914 O O . THR A 1 780 ? 6.934 -26.224 -27.143 1.00 98.12 780 THR A O 1
ATOM 5917 N N . ILE A 1 781 ? 7.313 -24.725 -28.759 1.00 98.38 781 ILE A N 1
ATOM 5918 C CA . ILE A 1 781 ? 7.954 -25.680 -29.669 1.00 98.38 781 ILE A CA 1
ATOM 5919 C C . ILE A 1 781 ? 9.408 -25.281 -29.890 1.00 98.38 781 ILE A C 1
ATOM 5921 O O . ILE A 1 781 ? 9.701 -24.165 -30.315 1.00 98.38 781 ILE A O 1
ATOM 5925 N N . LEU A 1 782 ? 10.316 -26.223 -29.656 1.00 98.00 782 LEU A N 1
ATOM 5926 C CA . LEU A 1 782 ? 11.738 -26.066 -29.935 1.00 98.00 782 LEU A CA 1
ATOM 5927 C C . LEU A 1 782 ? 12.108 -26.898 -31.158 1.00 98.00 782 LEU A C 1
ATOM 5929 O O . LEU A 1 782 ? 11.902 -28.109 -31.175 1.00 98.00 782 LEU A O 1
ATOM 5933 N N . GLN A 1 783 ? 12.658 -26.250 -32.179 1.00 97.25 783 GLN A N 1
ATOM 5934 C CA . GLN A 1 783 ? 13.064 -26.833 -33.457 1.00 97.25 783 GLN A CA 1
ATOM 5935 C C . GLN A 1 783 ? 14.592 -26.787 -33.585 1.00 97.25 783 GLN A C 1
ATOM 5937 O O . GLN A 1 783 ? 15.134 -25.964 -34.329 1.00 97.25 783 GLN A O 1
ATOM 5942 N N . PRO A 1 784 ? 15.335 -27.623 -32.844 1.00 96.38 784 PRO A N 1
ATOM 5943 C CA . PRO A 1 784 ? 16.781 -27.603 -32.934 1.00 96.38 784 PRO A CA 1
ATOM 5944 C C . PRO A 1 784 ? 17.294 -28.203 -34.238 1.00 96.38 784 PRO A C 1
ATOM 5946 O O . PRO A 1 784 ? 16.699 -29.111 -34.828 1.00 96.38 784 PRO A O 1
ATOM 5949 N N . CYS A 1 785 ? 18.448 -27.700 -34.656 1.00 94.62 785 CYS A N 1
ATOM 5950 C CA . CYS A 1 785 ? 19.256 -28.302 -35.702 1.00 94.62 785 CYS A CA 1
ATOM 5951 C C . CYS A 1 785 ? 20.000 -29.554 -35.186 1.00 94.62 785 CYS A C 1
ATOM 5953 O O . CYS A 1 785 ? 19.876 -29.956 -34.027 1.00 94.62 785 CYS A O 1
ATOM 5955 N N . ALA A 1 786 ? 20.786 -30.196 -36.052 1.00 92.75 786 ALA A N 1
ATOM 5956 C CA . ALA A 1 786 ? 21.575 -31.368 -35.691 1.00 92.75 786 ALA A CA 1
ATOM 5957 C C . ALA A 1 786 ? 22.618 -31.049 -34.601 1.00 92.75 786 ALA A C 1
ATOM 5959 O O . ALA A 1 786 ? 23.275 -30.010 -34.626 1.00 92.75 786 ALA A O 1
ATOM 5960 N N . TYR A 1 787 ? 22.789 -31.974 -33.654 1.00 95.00 787 TYR A N 1
ATOM 5961 C CA . TYR A 1 787 ? 23.674 -31.773 -32.507 1.00 95.00 787 TYR A CA 1
ATOM 5962 C C . TYR A 1 787 ? 25.127 -32.105 -32.826 1.00 95.00 787 TYR A C 1
ATOM 5964 O O . TYR A 1 787 ? 25.406 -33.139 -33.445 1.00 95.00 787 TYR A O 1
ATOM 5972 N N . VAL A 1 788 ? 26.053 -31.328 -32.269 1.00 94.50 788 VAL A N 1
ATOM 5973 C CA . VAL A 1 788 ? 27.486 -31.675 -32.234 1.00 94.50 788 VAL A CA 1
ATOM 5974 C C . VAL A 1 788 ? 27.692 -33.048 -31.574 1.00 94.50 788 VAL A C 1
ATOM 5976 O O . VAL A 1 788 ? 28.451 -33.889 -32.065 1.00 94.50 788 VAL A O 1
ATOM 5979 N N . GLN A 1 789 ? 26.910 -33.341 -30.530 1.00 93.56 789 GLN A N 1
ATOM 5980 C CA . GLN A 1 789 ? 26.938 -34.589 -29.766 1.00 93.56 789 GLN A CA 1
ATOM 5981 C C . GLN A 1 789 ? 26.658 -35.855 -30.602 1.00 93.56 789 GLN A C 1
ATOM 5983 O O . GLN A 1 789 ? 26.925 -36.969 -30.146 1.00 93.56 789 GLN A O 1
ATOM 5988 N N . ASN A 1 790 ? 26.115 -35.735 -31.822 1.00 91.75 790 ASN A N 1
ATOM 5989 C CA . ASN A 1 790 ? 25.885 -36.884 -32.709 1.00 91.75 790 ASN A CA 1
ATOM 5990 C C . ASN A 1 790 ? 27.187 -37.543 -33.192 1.00 91.75 790 ASN A C 1
ATOM 5992 O O . ASN A 1 790 ? 27.174 -38.729 -33.512 1.00 91.75 790 ASN A O 1
ATOM 5996 N N . PHE A 1 791 ? 28.303 -36.811 -33.199 1.00 92.81 791 PHE A N 1
ATOM 5997 C CA . PHE A 1 791 ? 29.584 -37.286 -33.731 1.00 92.81 791 PHE A CA 1
ATOM 5998 C C . PHE A 1 791 ? 30.548 -37.796 -32.648 1.00 92.81 791 PHE A C 1
ATOM 6000 O O . PHE A 1 791 ? 31.587 -38.376 -32.960 1.00 92.81 791 PHE A O 1
ATOM 6007 N N . LEU A 1 792 ? 30.197 -37.647 -31.364 1.00 91.38 792 LEU A N 1
ATOM 6008 C CA . LEU A 1 792 ? 31.099 -37.961 -30.248 1.00 91.38 792 LEU A CA 1
ATOM 6009 C C . LEU A 1 792 ? 31.516 -39.429 -30.187 1.00 91.38 792 LEU A C 1
ATOM 6011 O O . LEU A 1 792 ? 32.634 -39.720 -29.780 1.00 91.38 792 LEU A O 1
ATOM 6015 N N . ALA A 1 793 ? 30.652 -40.362 -30.594 1.00 89.44 793 ALA A N 1
ATOM 6016 C CA . ALA A 1 793 ? 30.984 -41.786 -30.562 1.00 89.44 793 ALA A CA 1
ATOM 6017 C C . ALA A 1 793 ? 32.187 -42.122 -31.463 1.00 89.44 793 ALA A C 1
ATOM 6019 O O . ALA A 1 793 ? 33.081 -42.848 -31.035 1.00 89.44 793 ALA A O 1
ATOM 6020 N N . GLY A 1 794 ? 32.240 -41.554 -32.674 1.00 89.94 794 GLY A N 1
ATOM 6021 C CA . GLY A 1 794 ? 33.375 -41.716 -33.590 1.00 89.94 794 GLY A CA 1
ATOM 6022 C C . GLY A 1 794 ? 34.613 -40.946 -33.131 1.00 89.94 794 GLY A C 1
ATOM 6023 O O . GLY A 1 794 ? 35.733 -41.433 -33.259 1.00 89.94 794 GLY A O 1
ATOM 6024 N N . LEU A 1 795 ? 34.418 -39.778 -32.517 1.00 91.94 795 LEU A N 1
ATOM 6025 C CA . LEU A 1 795 ? 35.509 -38.957 -31.988 1.00 91.94 795 LEU A CA 1
ATOM 6026 C C . LEU A 1 795 ? 36.168 -39.546 -30.729 1.00 91.94 795 LEU A C 1
ATOM 6028 O O . LEU A 1 795 ? 37.348 -39.300 -30.485 1.00 91.94 795 LEU A O 1
ATOM 6032 N N . ARG A 1 796 ? 35.432 -40.348 -29.948 1.00 91.75 796 ARG A N 1
ATOM 6033 C CA . ARG A 1 796 ? 35.933 -41.056 -28.755 1.00 91.75 796 ARG A CA 1
ATOM 6034 C C . ARG A 1 796 ? 36.625 -42.389 -29.074 1.00 91.75 796 ARG A C 1
ATOM 6036 O O . ARG A 1 796 ? 37.133 -43.031 -28.157 1.00 91.75 796 ARG A O 1
ATOM 6043 N N . ALA A 1 797 ? 36.647 -42.823 -30.334 1.00 89.75 797 ALA A N 1
ATOM 6044 C CA . ALA A 1 797 ? 37.337 -44.046 -30.733 1.00 89.75 797 ALA A CA 1
ATOM 6045 C C . ALA A 1 797 ? 38.870 -43.923 -30.588 1.00 89.75 797 ALA A C 1
ATOM 6047 O O . ALA A 1 797 ? 39.430 -42.825 -30.511 1.00 89.75 797 ALA A O 1
ATOM 6048 N N . GLU A 1 798 ? 39.562 -45.070 -30.554 1.00 86.44 798 GLU A N 1
ATOM 6049 C CA . GLU A 1 798 ? 41.033 -45.121 -30.496 1.00 86.44 798 GLU A CA 1
ATOM 6050 C C . GLU A 1 798 ? 41.658 -44.358 -31.673 1.00 86.44 798 GLU A C 1
ATOM 6052 O O . GLU A 1 798 ? 42.555 -43.535 -31.465 1.00 86.44 798 GLU A O 1
ATOM 6057 N N . GLU A 1 799 ? 41.087 -44.553 -32.866 1.00 90.75 799 GLU A N 1
ATOM 6058 C CA . GLU A 1 799 ? 41.292 -43.747 -34.070 1.00 90.75 799 GLU A CA 1
ATOM 6059 C C . GLU A 1 799 ? 40.073 -42.825 -34.291 1.00 90.75 799 GLU A C 1
ATOM 6061 O O . GLU A 1 799 ? 39.046 -43.290 -34.797 1.00 90.75 799 GLU A O 1
ATOM 6066 N N . PRO A 1 800 ? 40.144 -41.533 -33.910 1.00 92.81 800 PRO A N 1
ATOM 6067 C CA . PRO A 1 800 ? 39.015 -40.616 -34.024 1.00 92.81 800 PRO A CA 1
ATOM 6068 C C . PRO A 1 800 ? 38.577 -40.423 -35.472 1.00 92.81 800 PRO A C 1
ATOM 6070 O O . PRO A 1 800 ? 39.395 -40.111 -36.342 1.00 92.81 800 PRO A O 1
ATOM 6073 N N . ALA A 1 801 ? 37.276 -40.542 -35.721 1.00 93.50 801 ALA A N 1
ATOM 6074 C CA . ALA A 1 801 ? 36.709 -40.321 -37.042 1.00 93.50 801 ALA A CA 1
ATOM 6075 C C . ALA A 1 801 ? 35.397 -39.534 -36.995 1.00 93.50 801 ALA A C 1
ATOM 6077 O O . ALA A 1 801 ? 34.580 -39.702 -36.088 1.00 93.50 801 ALA A O 1
ATOM 6078 N N . VAL A 1 802 ? 35.192 -38.707 -38.020 1.00 93.12 802 VAL A N 1
ATOM 6079 C CA . VAL A 1 802 ? 33.909 -38.079 -38.343 1.00 93.12 802 VAL A CA 1
ATOM 6080 C C . VAL A 1 802 ? 33.454 -38.652 -39.674 1.00 93.12 802 VAL A C 1
ATOM 6082 O O . VAL A 1 802 ? 34.110 -38.473 -40.702 1.00 93.12 802 VAL A O 1
ATOM 6085 N N . GLU A 1 803 ? 32.332 -39.360 -39.646 1.00 91.19 803 GLU A N 1
ATOM 6086 C CA . GLU A 1 803 ? 31.757 -39.989 -40.827 1.00 91.19 803 GLU A CA 1
ATOM 6087 C C . GLU A 1 803 ? 30.333 -39.490 -41.045 1.00 91.19 803 GLU A C 1
ATOM 6089 O O . GLU A 1 803 ? 29.544 -39.407 -40.102 1.00 91.19 803 GLU A O 1
ATOM 6094 N N . ALA A 1 804 ? 30.001 -39.166 -42.292 1.00 92.19 804 ALA A N 1
ATOM 6095 C CA . ALA A 1 804 ? 28.646 -38.805 -42.687 1.00 92.19 804 ALA A CA 1
ATOM 6096 C C . ALA A 1 804 ? 28.282 -39.462 -44.019 1.00 92.19 804 ALA A C 1
ATOM 6098 O O . ALA A 1 804 ? 29.144 -39.768 -44.839 1.00 92.19 804 ALA A O 1
ATOM 6099 N N . VAL A 1 805 ? 26.988 -39.691 -44.227 1.00 92.19 805 VAL A N 1
ATOM 6100 C CA . VAL A 1 805 ? 26.442 -40.355 -45.429 1.00 92.19 805 VAL A CA 1
ATOM 6101 C C . VAL A 1 805 ? 26.067 -39.337 -46.518 1.00 92.19 805 VAL A C 1
ATOM 6103 O O . VAL A 1 805 ? 25.531 -39.683 -47.564 1.00 92.19 805 VAL A O 1
ATOM 6106 N N . TYR A 1 806 ? 26.351 -38.067 -46.249 1.00 93.31 806 TYR A N 1
ATOM 6107 C CA . TYR A 1 806 ? 26.027 -36.908 -47.063 1.00 93.31 806 TYR A CA 1
ATOM 6108 C C . TYR A 1 806 ? 27.264 -36.013 -47.220 1.00 93.31 806 TYR A C 1
ATOM 6110 O O . TYR A 1 806 ? 28.276 -36.191 -46.537 1.00 93.31 806 TYR A O 1
ATOM 6118 N N . ASP A 1 807 ? 27.177 -35.077 -48.154 1.00 93.19 807 ASP A N 1
ATOM 6119 C CA . ASP A 1 807 ? 28.196 -34.147 -48.600 1.00 93.19 807 ASP A CA 1
ATOM 6120 C C . ASP A 1 807 ? 28.724 -33.339 -47.412 1.00 93.19 807 ASP A C 1
ATOM 6122 O O . ASP A 1 807 ? 27.998 -32.629 -46.708 1.00 93.19 807 ASP A O 1
ATOM 6126 N N . LEU A 1 808 ? 30.024 -33.505 -47.178 1.00 94.75 808 LEU A N 1
ATOM 6127 C CA . LEU A 1 808 ? 30.719 -33.026 -45.990 1.00 94.75 808 LEU A CA 1
ATOM 6128 C C . LEU A 1 808 ? 30.873 -31.507 -45.952 1.00 94.75 808 LEU A C 1
ATOM 6130 O O . LEU A 1 808 ? 31.198 -30.974 -44.891 1.00 94.75 808 LEU A O 1
ATOM 6134 N N . ASP A 1 809 ? 30.654 -30.838 -47.085 1.00 95.00 809 ASP A N 1
ATOM 6135 C CA . ASP A 1 809 ? 30.840 -29.400 -47.273 1.00 95.00 809 ASP A CA 1
ATOM 6136 C C . ASP A 1 809 ? 29.510 -28.620 -47.238 1.00 95.00 809 ASP A C 1
ATOM 6138 O O . ASP A 1 809 ? 29.488 -27.397 -47.397 1.00 95.00 809 ASP A O 1
ATOM 6142 N N . ARG A 1 810 ? 28.378 -29.303 -47.011 1.00 95.31 810 ARG A N 1
ATOM 6143 C CA . ARG A 1 810 ? 27.058 -28.657 -46.934 1.00 95.31 810 ARG A CA 1
ATOM 6144 C C . ARG A 1 810 ? 26.866 -27.894 -45.618 1.00 95.31 810 ARG A C 1
ATOM 6146 O O . ARG A 1 810 ? 27.343 -28.353 -44.581 1.00 95.31 810 ARG A O 1
ATOM 6153 N N . PRO A 1 811 ? 26.157 -26.745 -45.635 1.00 94.31 811 PRO A N 1
ATOM 6154 C CA . PRO A 1 811 ? 25.979 -25.903 -44.455 1.00 94.31 811 PRO A CA 1
ATOM 6155 C C . PRO A 1 811 ? 24.952 -26.476 -43.469 1.00 94.31 811 PRO A C 1
ATOM 6157 O O . PRO A 1 811 ? 23.853 -26.869 -43.857 1.00 94.31 811 PRO A O 1
ATOM 6160 N N . PHE A 1 812 ? 25.294 -26.452 -42.184 1.00 95.38 812 PHE A N 1
ATOM 6161 C CA . PHE A 1 812 ? 24.468 -26.833 -41.043 1.00 95.38 812 PHE A CA 1
ATOM 6162 C C . PHE A 1 812 ? 24.553 -25.775 -39.943 1.00 95.38 812 PHE A C 1
ATOM 6164 O O . PHE A 1 812 ? 25.627 -25.258 -39.647 1.00 95.38 812 PHE A O 1
ATOM 6171 N N . GLY A 1 813 ? 23.440 -25.510 -39.263 1.00 94.00 813 GLY A N 1
ATOM 6172 C CA . GLY A 1 813 ? 23.451 -24.762 -37.999 1.00 94.00 813 GLY A CA 1
ATOM 6173 C C . GLY A 1 813 ? 23.717 -25.661 -36.788 1.00 94.00 813 GLY A C 1
ATOM 6174 O O . GLY A 1 813 ? 22.876 -25.684 -35.896 1.00 94.00 813 GLY A O 1
ATOM 6175 N N . LEU A 1 814 ? 24.802 -26.453 -36.781 1.00 95.25 814 LEU A N 1
ATOM 6176 C CA . LEU A 1 814 ? 25.069 -27.443 -35.721 1.00 95.25 814 LEU A CA 1
ATOM 6177 C C . LEU A 1 814 ? 25.011 -26.804 -34.329 1.00 95.25 814 LEU A C 1
ATOM 6179 O O . LEU A 1 814 ? 25.676 -25.801 -34.094 1.00 95.25 814 LEU A O 1
ATOM 6183 N N . VAL A 1 815 ? 24.235 -27.393 -33.420 1.00 96.31 815 VAL A N 1
ATOM 6184 C CA . VAL A 1 815 ? 23.944 -26.808 -32.101 1.00 96.31 815 VAL A CA 1
ATOM 6185 C C . VAL A 1 815 ? 24.473 -27.680 -30.963 1.00 96.31 815 VAL A C 1
ATOM 6187 O O . VAL A 1 815 ? 24.518 -28.910 -31.073 1.00 96.31 815 VAL A O 1
ATOM 6190 N N . ASP A 1 816 ? 24.870 -27.046 -29.862 1.00 95.94 816 ASP A N 1
ATOM 6191 C CA . ASP A 1 816 ? 25.181 -27.734 -28.614 1.00 95.94 816 ASP A CA 1
ATOM 6192 C C . ASP A 1 816 ? 23.896 -28.228 -27.941 1.00 95.94 816 ASP A C 1
ATOM 6194 O O . ASP A 1 816 ? 22.953 -27.470 -27.705 1.00 95.94 816 ASP A O 1
ATOM 6198 N N . LEU A 1 817 ? 23.855 -29.511 -27.595 1.00 94.56 817 LEU A N 1
ATOM 6199 C CA . LEU A 1 817 ? 22.730 -30.098 -26.882 1.00 94.56 817 LEU A CA 1
ATOM 6200 C C . LEU A 1 817 ? 22.487 -29.469 -25.500 1.00 94.56 817 LEU A C 1
ATOM 6202 O O . LEU A 1 817 ? 21.338 -29.427 -25.060 1.00 94.56 817 LEU A O 1
ATOM 6206 N N . ASN A 1 818 ? 23.529 -28.972 -24.828 1.00 95.12 818 ASN A N 1
ATOM 6207 C CA . ASN A 1 818 ? 23.381 -28.309 -23.530 1.00 95.12 818 ASN A CA 1
ATOM 6208 C C . ASN A 1 818 ? 22.652 -26.967 -23.658 1.00 95.12 818 ASN A C 1
ATOM 6210 O O . ASN A 1 818 ? 21.773 -26.673 -22.852 1.00 95.12 818 ASN A O 1
ATOM 6214 N N . ASP A 1 819 ? 22.935 -26.205 -24.716 1.00 96.56 819 ASP A N 1
ATOM 6215 C CA . ASP A 1 819 ? 22.229 -24.953 -25.010 1.00 96.56 819 ASP A CA 1
ATOM 6216 C C . ASP A 1 819 ? 20.754 -25.201 -25.338 1.00 96.56 819 ASP A C 1
ATOM 6218 O O . ASP A 1 819 ? 19.874 -24.454 -24.916 1.00 96.56 819 ASP A O 1
ATOM 6222 N N . VAL A 1 820 ? 20.460 -26.293 -26.046 1.00 97.06 820 VAL A N 1
ATOM 6223 C CA . VAL A 1 820 ? 19.076 -26.715 -26.299 1.00 97.06 820 VAL A CA 1
ATOM 6224 C C . VAL A 1 820 ? 18.374 -27.126 -24.998 1.00 97.06 820 VAL A C 1
ATOM 6226 O O . VAL A 1 820 ? 17.192 -26.831 -24.820 1.00 97.06 820 VAL A O 1
ATOM 6229 N N . GLY A 1 821 ? 19.092 -27.771 -24.072 1.00 96.44 821 GLY A N 1
ATOM 6230 C CA . GLY A 1 821 ? 18.594 -28.094 -22.734 1.00 96.44 821 GLY A CA 1
ATOM 6231 C C . GLY A 1 821 ? 18.268 -26.852 -21.903 1.00 96.44 821 GLY A C 1
ATOM 6232 O O . GLY A 1 821 ? 17.213 -26.790 -21.274 1.00 96.44 821 GLY A O 1
ATOM 6233 N N . GLU A 1 822 ? 19.131 -25.838 -21.948 1.00 95.88 822 GLU A N 1
ATOM 6234 C CA . GLU A 1 822 ? 18.912 -24.557 -21.274 1.00 95.88 822 GLU A CA 1
ATOM 6235 C C . GLU A 1 822 ? 17.727 -23.789 -21.869 1.00 95.88 822 GLU A C 1
ATOM 6237 O O . GLU A 1 822 ? 16.855 -23.343 -21.122 1.00 95.88 822 GLU A O 1
ATOM 6242 N N . ALA A 1 823 ? 17.621 -23.724 -23.199 1.00 96.88 823 ALA A N 1
ATOM 6243 C CA . ALA A 1 823 ? 16.466 -23.141 -23.879 1.00 96.88 823 ALA A CA 1
ATOM 6244 C C . ALA A 1 823 ? 15.154 -23.852 -23.498 1.00 96.88 823 ALA A C 1
ATOM 6246 O O . ALA A 1 823 ? 14.133 -23.202 -23.269 1.00 96.88 823 ALA A O 1
ATOM 6247 N N . ALA A 1 824 ? 15.171 -25.182 -23.369 1.00 97.06 824 ALA A N 1
ATOM 6248 C CA . ALA A 1 824 ? 14.027 -25.941 -22.870 1.00 97.06 824 ALA A CA 1
ATOM 6249 C C . ALA A 1 824 ? 13.673 -25.577 -21.427 1.00 97.06 824 ALA A C 1
ATOM 6251 O O . ALA A 1 824 ? 12.504 -25.349 -21.140 1.00 97.06 824 ALA A O 1
ATOM 6252 N N . ALA A 1 825 ? 14.651 -25.471 -20.526 1.00 94.50 825 ALA A N 1
ATOM 6253 C CA . ALA A 1 825 ? 14.396 -25.075 -19.143 1.00 94.50 825 ALA A CA 1
ATOM 6254 C C . ALA A 1 825 ? 13.812 -23.655 -19.046 1.00 94.50 825 ALA A C 1
ATOM 6256 O O . ALA A 1 825 ? 12.833 -23.451 -18.335 1.00 94.50 825 ALA A O 1
ATOM 6257 N N . ILE A 1 826 ? 14.350 -22.692 -19.798 1.00 91.75 826 ILE A N 1
ATOM 6258 C CA . ILE A 1 826 ? 13.832 -21.315 -19.855 1.00 91.75 826 ILE A CA 1
ATOM 6259 C C . ILE A 1 826 ? 12.379 -21.318 -20.334 1.00 91.75 826 ILE A C 1
ATOM 6261 O O . ILE A 1 826 ? 11.484 -20.837 -19.645 1.00 91.75 826 ILE A O 1
ATOM 6265 N N . THR A 1 827 ? 12.122 -21.966 -21.468 1.00 94.00 827 THR A N 1
ATOM 6266 C CA . THR A 1 827 ? 10.779 -22.032 -22.057 1.00 94.00 827 THR A CA 1
ATOM 6267 C C . THR A 1 827 ? 9.801 -22.922 -21.294 1.00 94.00 827 THR A C 1
ATOM 6269 O O . THR A 1 827 ? 8.606 -22.841 -21.550 1.00 94.00 827 THR A O 1
ATOM 6272 N N . LEU A 1 828 ? 10.250 -23.759 -20.356 1.00 92.44 828 LEU A N 1
ATOM 6273 C CA . LEU A 1 828 ? 9.378 -24.489 -19.427 1.00 92.44 828 LEU A CA 1
ATOM 6274 C C . LEU A 1 828 ? 8.969 -23.626 -18.232 1.00 92.44 828 LEU A C 1
ATOM 6276 O O . LEU A 1 828 ? 7.878 -23.814 -17.698 1.00 92.44 828 LEU A O 1
ATOM 6280 N N . LEU A 1 829 ? 9.835 -22.708 -17.804 1.00 84.12 829 LEU A N 1
ATOM 6281 C CA . LEU A 1 829 ? 9.682 -21.975 -16.547 1.00 84.12 829 LEU A CA 1
ATOM 6282 C C . LEU A 1 829 ? 9.177 -20.542 -16.733 1.00 84.12 829 LEU A C 1
ATOM 6284 O O . LEU A 1 829 ? 8.629 -19.984 -15.788 1.00 84.12 829 LEU A O 1
ATOM 6288 N N . ASP A 1 830 ? 9.296 -19.978 -17.937 1.00 80.81 830 ASP A N 1
ATOM 6289 C CA . ASP A 1 830 ? 8.804 -18.640 -18.270 1.00 80.81 830 ASP A CA 1
ATOM 6290 C C . ASP A 1 830 ? 7.674 -18.696 -19.329 1.00 80.81 830 ASP A C 1
ATOM 6292 O O . ASP A 1 830 ? 7.903 -19.069 -20.483 1.00 80.81 830 ASP A O 1
ATOM 6296 N N . PRO A 1 831 ? 6.408 -18.396 -18.978 1.00 74.12 831 PRO A N 1
ATOM 6297 C CA . PRO A 1 831 ? 5.246 -18.388 -19.859 1.00 74.12 831 PRO A CA 1
ATOM 6298 C C . PRO A 1 831 ? 5.225 -17.246 -20.857 1.00 74.12 831 PRO A C 1
ATOM 6300 O O . PRO A 1 831 ? 4.403 -17.312 -21.768 1.00 74.12 831 PRO A O 1
ATOM 6303 N N . SER A 1 832 ? 6.158 -16.289 -20.794 1.00 76.75 832 SER A N 1
ATOM 6304 C CA . SER A 1 832 ? 6.388 -15.355 -21.903 1.00 76.75 832 SER A CA 1
ATOM 6305 C C . SER A 1 832 ? 6.655 -16.092 -23.232 1.00 76.75 832 SER A C 1
ATOM 6307 O O . SER A 1 832 ? 6.441 -15.548 -24.314 1.00 76.75 832 SER A O 1
ATOM 6309 N N . HIS A 1 833 ? 7.049 -17.369 -23.153 1.00 89.31 833 HIS A N 1
ATOM 6310 C CA . HIS A 1 833 ? 7.322 -18.251 -24.284 1.00 89.31 833 HIS A CA 1
ATOM 6311 C C . HIS A 1 833 ? 6.139 -19.135 -24.740 1.00 89.31 833 HIS A C 1
ATOM 6313 O O . HIS A 1 833 ? 6.321 -19.975 -25.630 1.00 89.31 833 HIS A O 1
ATOM 6319 N N . VAL A 1 834 ? 4.940 -19.012 -24.157 1.00 90.12 834 VAL A N 1
ATOM 6320 C CA . VAL A 1 834 ? 3.752 -19.774 -24.600 1.00 90.12 834 VAL A CA 1
ATOM 6321 C C . VAL A 1 834 ? 3.304 -19.324 -25.993 1.00 90.12 834 VAL A C 1
ATOM 6323 O O . VAL A 1 834 ? 3.307 -18.144 -26.330 1.00 90.12 834 VAL A O 1
ATOM 6326 N N . GLY A 1 835 ? 2.926 -20.285 -26.835 1.00 90.44 835 GLY A N 1
ATOM 6327 C CA . GLY A 1 835 ? 2.526 -20.067 -28.224 1.00 90.44 835 GLY A CA 1
ATOM 6328 C C . GLY A 1 835 ? 3.694 -19.812 -29.183 1.00 90.44 835 GLY A C 1
ATOM 6329 O O . GLY A 1 835 ? 3.471 -19.578 -30.373 1.00 90.44 835 GLY A O 1
ATOM 6330 N N . ALA A 1 836 ? 4.937 -19.857 -28.698 1.00 95.69 836 ALA A N 1
ATOM 6331 C CA . ALA A 1 836 ? 6.118 -19.572 -29.499 1.00 95.69 836 ALA A CA 1
ATOM 6332 C C . ALA A 1 836 ? 6.745 -20.839 -30.103 1.00 95.69 836 ALA A C 1
ATOM 6334 O O . ALA A 1 836 ? 6.673 -21.945 -29.560 1.00 95.69 836 ALA A O 1
ATOM 6335 N N . THR A 1 837 ? 7.375 -20.675 -31.267 1.00 97.44 837 THR A N 1
ATOM 6336 C CA . THR A 1 837 ? 8.185 -21.706 -31.929 1.00 97.44 837 THR A CA 1
ATOM 6337 C C . THR A 1 837 ? 9.573 -21.140 -32.202 1.00 97.44 837 THR A C 1
ATOM 6339 O O . THR A 1 837 ? 9.683 -20.074 -32.805 1.00 97.44 837 THR A O 1
ATOM 6342 N N . TYR A 1 838 ? 10.617 -21.848 -31.774 1.00 97.25 838 TYR A N 1
ATOM 6343 C CA . TYR A 1 838 ? 11.999 -21.382 -31.864 1.00 97.25 838 TYR A CA 1
ATOM 6344 C C . TYR A 1 838 ? 12.862 -22.356 -32.663 1.00 97.25 838 TYR A C 1
ATOM 6346 O O . TYR A 1 838 ? 13.057 -23.497 -32.248 1.00 97.25 838 TYR A O 1
ATOM 6354 N N . GLU A 1 839 ? 13.422 -21.897 -33.782 1.00 95.81 839 GLU A N 1
ATOM 6355 C CA . GLU A 1 839 ? 14.480 -22.620 -34.495 1.00 95.81 839 GLU A CA 1
ATOM 6356 C C . GLU A 1 839 ? 15.821 -22.426 -33.781 1.00 95.81 839 GLU A C 1
ATOM 6358 O O . GLU A 1 839 ? 16.287 -21.298 -33.616 1.00 95.81 839 GLU A O 1
ATOM 6363 N N . LEU A 1 840 ? 16.442 -23.521 -33.331 1.00 97.38 840 LEU A N 1
ATOM 6364 C CA . LEU A 1 840 ? 17.642 -23.468 -32.490 1.00 97.38 840 LEU A CA 1
ATOM 6365 C C . LEU A 1 840 ? 18.874 -23.923 -33.278 1.00 97.38 840 LEU A C 1
ATOM 6367 O O . LEU A 1 840 ? 19.148 -25.122 -33.400 1.00 97.38 840 LEU A O 1
ATOM 6371 N N . GLY A 1 841 ? 19.603 -22.951 -33.828 1.00 95.94 841 GLY A N 1
ATOM 6372 C CA . GLY A 1 841 ? 20.874 -23.157 -34.518 1.00 95.94 841 GLY A CA 1
ATOM 6373 C C . GLY A 1 841 ? 22.061 -22.712 -33.672 1.00 95.94 841 GLY A C 1
ATOM 6374 O O . GLY A 1 841 ? 21.937 -21.816 -32.836 1.00 95.94 841 GLY A O 1
ATOM 6375 N N . GLY A 1 842 ? 23.221 -23.327 -33.908 1.00 93.00 842 GLY A N 1
ATOM 6376 C CA . GLY A 1 842 ? 24.485 -22.858 -33.341 1.00 93.00 842 GLY A CA 1
ATOM 6377 C C . GLY A 1 842 ? 24.860 -21.442 -33.795 1.00 93.00 842 GLY A C 1
ATOM 6378 O O . GLY A 1 842 ? 24.220 -20.870 -34.682 1.00 93.00 842 GLY A O 1
ATOM 6379 N N . PRO A 1 843 ? 25.923 -20.859 -33.215 1.00 90.94 843 PRO A N 1
ATOM 6380 C CA . PRO A 1 843 ? 26.271 -19.450 -33.408 1.00 90.94 843 PRO A CA 1
ATOM 6381 C C . PRO A 1 843 ? 26.653 -19.104 -34.856 1.00 90.94 843 PRO A C 1
ATOM 6383 O O . PRO A 1 843 ? 26.571 -17.941 -35.256 1.00 90.94 843 PRO A O 1
ATOM 6386 N N . THR A 1 844 ? 27.063 -20.096 -35.650 1.00 89.25 844 THR A N 1
ATOM 6387 C CA . THR A 1 844 ? 27.472 -19.941 -37.048 1.00 89.25 844 THR A CA 1
ATOM 6388 C C . THR A 1 844 ? 27.037 -21.140 -37.893 1.00 89.25 844 THR A C 1
ATOM 6390 O O . THR A 1 844 ? 26.846 -22.248 -37.396 1.00 89.25 844 THR A O 1
ATOM 6393 N N . SER A 1 845 ? 26.889 -20.919 -39.203 1.00 91.62 845 SER A N 1
ATOM 6394 C CA . SER A 1 845 ? 26.680 -21.998 -40.172 1.00 91.62 845 SER A CA 1
ATOM 6395 C C . SER A 1 845 ? 28.015 -22.677 -40.480 1.00 91.62 845 SER A C 1
ATOM 6397 O O . SER A 1 845 ? 28.954 -22.011 -40.914 1.00 91.62 845 SER A O 1
ATOM 6399 N N . VAL A 1 846 ? 28.080 -23.992 -40.300 1.00 94.44 846 VAL A N 1
ATOM 6400 C CA . VAL A 1 846 ? 29.294 -24.821 -40.379 1.00 94.44 846 VAL A CA 1
ATOM 6401 C C . VAL A 1 846 ? 29.050 -26.076 -41.215 1.00 94.44 846 VAL A C 1
ATOM 6403 O O . VAL A 1 846 ? 27.908 -26.473 -41.420 1.00 94.44 846 VAL A O 1
ATOM 6406 N N . SER A 1 847 ? 30.104 -26.724 -41.694 1.00 95.12 847 SER A N 1
ATOM 6407 C CA . SER A 1 847 ? 30.038 -28.011 -42.395 1.00 95.12 847 SER A CA 1
ATOM 6408 C C . SER A 1 847 ? 30.517 -29.180 -41.518 1.00 95.12 847 SER A C 1
ATOM 6410 O O . SER A 1 847 ? 31.118 -28.984 -40.457 1.00 95.12 847 SER A O 1
ATOM 6412 N N . VAL A 1 848 ? 30.300 -30.426 -41.958 1.00 94.62 848 VAL A N 1
ATOM 6413 C CA . VAL A 1 848 ? 30.861 -31.612 -41.271 1.00 94.62 848 VAL A CA 1
ATOM 6414 C C . VAL A 1 848 ? 32.393 -31.594 -41.327 1.00 94.62 848 VAL A C 1
ATOM 6416 O O . VAL A 1 848 ? 33.060 -32.044 -40.392 1.00 94.62 848 VAL A O 1
ATOM 6419 N N . ARG A 1 849 ? 32.969 -31.024 -42.392 1.00 95.75 849 ARG A N 1
ATOM 6420 C CA . ARG A 1 849 ? 34.411 -30.786 -42.485 1.00 95.75 849 ARG A CA 1
ATOM 6421 C C . ARG A 1 849 ? 34.901 -29.802 -41.423 1.00 95.75 849 ARG A C 1
ATOM 6423 O O . ARG A 1 849 ? 35.929 -30.068 -40.802 1.00 95.75 849 ARG A O 1
ATOM 6430 N N . ASP A 1 850 ? 34.168 -28.717 -41.178 1.00 96.00 850 ASP A N 1
ATOM 6431 C CA . ASP A 1 850 ? 34.515 -27.743 -40.133 1.00 96.00 850 ASP A CA 1
ATOM 6432 C C . ASP A 1 850 ? 34.463 -28.373 -38.738 1.00 96.00 850 ASP A C 1
ATOM 6434 O O . ASP A 1 850 ? 35.347 -28.125 -37.917 1.00 96.00 850 ASP A O 1
ATOM 6438 N N . LEU A 1 851 ? 33.487 -29.254 -38.494 1.00 95.50 851 LEU A N 1
ATOM 6439 C CA . LEU A 1 851 ? 33.415 -30.062 -37.277 1.00 95.50 851 LEU A CA 1
ATOM 6440 C C . LEU A 1 851 ? 34.629 -30.979 -37.112 1.00 95.50 851 LEU A C 1
ATOM 6442 O O . LEU A 1 851 ? 35.206 -31.023 -36.028 1.00 95.50 851 LEU A O 1
ATOM 6446 N N . ALA A 1 852 ? 35.040 -31.696 -38.160 1.00 95.56 852 ALA A N 1
ATOM 6447 C CA . ALA A 1 852 ? 36.226 -32.548 -38.095 1.00 95.56 852 ALA A CA 1
ATOM 6448 C C . ALA A 1 852 ? 37.503 -31.733 -37.843 1.00 95.56 852 ALA A C 1
ATOM 6450 O O . ALA A 1 852 ? 38.330 -32.131 -37.025 1.00 95.56 852 ALA A O 1
ATOM 6451 N N . ALA A 1 853 ? 37.624 -30.559 -38.471 1.00 95.44 853 ALA A N 1
ATOM 6452 C CA . ALA A 1 853 ? 38.728 -29.638 -38.224 1.00 95.44 853 ALA A CA 1
ATOM 6453 C C . ALA A 1 853 ? 38.719 -29.097 -36.783 1.00 95.44 853 ALA A C 1
ATOM 6455 O O . ALA A 1 853 ? 39.779 -28.981 -36.170 1.00 95.44 853 ALA A O 1
ATOM 6456 N N . ALA A 1 854 ? 37.545 -28.783 -36.224 1.00 95.31 854 ALA A N 1
ATOM 6457 C CA . ALA A 1 854 ? 37.402 -28.406 -34.819 1.00 95.31 854 ALA A CA 1
ATOM 6458 C C . ALA A 1 854 ? 37.794 -29.559 -33.887 1.00 95.31 854 ALA A C 1
ATOM 6460 O O . ALA A 1 854 ? 38.579 -29.365 -32.964 1.00 95.31 854 ALA A O 1
ATOM 6461 N N . ALA A 1 855 ? 37.345 -30.781 -34.170 1.00 94.69 855 ALA A N 1
ATOM 6462 C CA . ALA A 1 855 ? 37.699 -31.954 -33.382 1.00 94.69 855 ALA A CA 1
ATOM 6463 C C . ALA A 1 855 ? 39.204 -32.260 -33.416 1.00 94.69 855 ALA 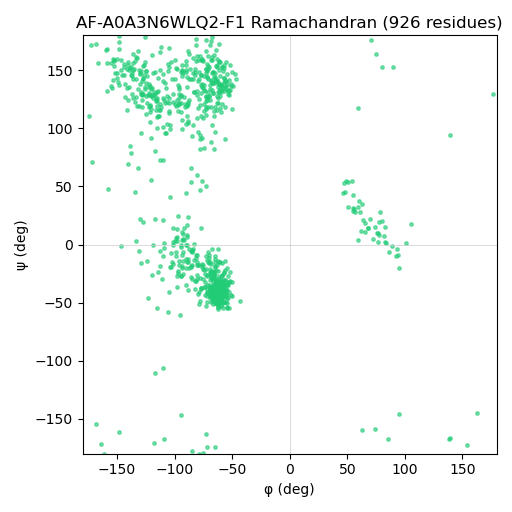A C 1
ATOM 6465 O O . ALA A 1 855 ? 39.778 -32.573 -32.376 1.00 94.69 855 ALA A O 1
ATOM 6466 N N . GLU A 1 856 ? 39.864 -32.119 -34.568 1.00 95.06 856 GLU A N 1
ATOM 6467 C CA . GLU A 1 856 ? 41.319 -32.282 -34.689 1.00 95.06 856 GLU A CA 1
ATOM 6468 C C . GLU A 1 856 ? 42.079 -31.235 -33.863 1.00 95.06 856 GLU A C 1
ATOM 6470 O O . GLU A 1 856 ? 43.026 -31.582 -33.152 1.00 95.06 856 GLU A O 1
ATOM 6475 N N . ARG A 1 857 ? 41.621 -29.971 -33.871 1.00 94.81 857 ARG A N 1
ATOM 6476 C CA . ARG A 1 857 ? 42.171 -28.918 -32.998 1.00 94.81 857 ARG A CA 1
ATOM 6477 C C . ARG A 1 857 ? 42.014 -29.257 -31.517 1.00 94.81 857 ARG A C 1
ATOM 6479 O O . ARG A 1 857 ? 42.953 -29.054 -30.753 1.00 94.81 857 ARG A O 1
ATOM 6486 N N . VAL A 1 858 ? 40.841 -29.746 -31.115 1.00 93.88 858 VAL A N 1
ATOM 6487 C CA . VAL A 1 858 ? 40.499 -30.032 -29.711 1.00 93.88 858 VAL A CA 1
ATOM 6488 C C . VAL A 1 858 ? 41.242 -31.263 -29.188 1.00 93.88 858 VAL A C 1
ATOM 6490 O O . VAL A 1 858 ? 41.798 -31.221 -28.095 1.00 93.88 858 VAL A O 1
ATOM 6493 N N . LEU A 1 859 ? 41.295 -32.343 -29.971 1.00 91.94 859 LEU A N 1
ATOM 6494 C CA . LEU A 1 859 ? 41.944 -33.600 -29.584 1.00 91.94 859 LEU A CA 1
ATOM 6495 C C . LEU A 1 859 ? 43.473 -33.555 -29.717 1.00 91.94 859 LEU A C 1
ATOM 6497 O O . LEU A 1 859 ? 44.157 -34.423 -29.174 1.00 91.94 859 LEU A O 1
ATOM 6501 N N . GLY A 1 860 ? 44.017 -32.598 -30.477 1.00 91.62 860 GLY A N 1
ATOM 6502 C CA . GLY A 1 860 ? 45.457 -32.475 -30.725 1.00 91.62 860 GLY A CA 1
ATOM 6503 C C . GLY A 1 860 ? 46.058 -33.646 -31.514 1.00 91.62 860 GLY A C 1
ATOM 6504 O O . GLY A 1 860 ? 47.271 -33.854 -31.479 1.00 91.62 860 GLY A O 1
ATOM 6505 N N . ARG A 1 861 ? 45.225 -34.432 -32.207 1.00 91.00 861 ARG A N 1
ATOM 6506 C CA . ARG A 1 861 ? 45.620 -35.576 -33.042 1.00 91.00 861 ARG A CA 1
ATOM 6507 C C . ARG A 1 861 ? 44.724 -35.674 -34.283 1.00 91.00 861 ARG A C 1
ATOM 6509 O O . ARG A 1 861 ? 43.572 -35.249 -34.197 1.00 91.00 861 ARG A O 1
ATOM 6516 N N . PRO A 1 862 ? 45.217 -36.248 -35.400 1.00 92.44 862 PRO A N 1
ATOM 6517 C CA . PRO A 1 862 ? 44.466 -36.306 -36.652 1.00 92.44 862 PRO A CA 1
ATOM 6518 C C . PRO A 1 862 ? 43.104 -36.985 -36.491 1.00 92.44 862 PRO A C 1
ATOM 6520 O O . PRO A 1 862 ? 43.012 -38.053 -35.882 1.00 92.44 862 PRO A O 1
ATOM 6523 N N . VAL A 1 863 ? 42.065 -36.385 -37.076 1.00 94.94 863 VAL A N 1
ATOM 6524 C CA . VAL A 1 863 ? 40.708 -36.946 -37.121 1.00 94.94 863 VAL A CA 1
ATOM 6525 C C . VAL A 1 863 ? 40.415 -37.394 -38.546 1.00 94.94 863 VAL A C 1
ATOM 6527 O O . VAL A 1 863 ? 40.463 -36.603 -39.489 1.00 94.94 863 VAL A O 1
ATOM 6530 N N . ARG A 1 864 ? 40.098 -38.678 -38.729 1.00 95.19 864 ARG A N 1
ATOM 6531 C CA . ARG A 1 864 ? 39.761 -39.212 -40.051 1.00 95.19 864 ARG A CA 1
ATOM 6532 C C . ARG A 1 864 ? 38.377 -38.718 -40.468 1.00 95.19 864 ARG A C 1
ATOM 6534 O O . ARG A 1 864 ? 37.376 -39.077 -39.860 1.00 95.19 864 ARG A O 1
ATOM 6541 N N . LEU A 1 865 ? 38.317 -37.941 -41.542 1.00 95.06 865 LEU A N 1
ATOM 6542 C CA . LEU A 1 865 ? 37.068 -37.492 -42.149 1.00 95.06 865 LEU A CA 1
ATOM 6543 C C . LEU A 1 865 ? 36.719 -38.383 -43.346 1.00 95.06 865 LEU A C 1
ATOM 6545 O O . LEU A 1 865 ? 37.530 -38.515 -44.265 1.00 95.06 865 LEU A O 1
ATOM 6549 N N . ALA A 1 866 ? 35.530 -38.987 -43.354 1.00 92.44 866 ALA A N 1
ATOM 6550 C CA . ALA A 1 866 ? 35.085 -39.827 -44.466 1.00 92.44 866 ALA A CA 1
ATOM 6551 C C . ALA A 1 866 ? 33.608 -39.613 -44.812 1.00 92.44 866 ALA A C 1
ATOM 6553 O O . ALA A 1 866 ? 32.743 -39.597 -43.939 1.00 92.44 866 ALA A O 1
ATOM 6554 N N . GLN A 1 867 ? 33.319 -39.503 -46.109 1.00 93.25 867 GLN A N 1
ATOM 6555 C CA . GLN A 1 867 ? 31.955 -39.596 -46.616 1.00 93.25 867 GLN A CA 1
ATOM 6556 C C . GLN A 1 867 ? 31.668 -41.049 -46.987 1.00 93.25 867 GLN A C 1
ATOM 6558 O O . GLN A 1 867 ? 32.423 -41.661 -47.743 1.00 93.25 867 GLN A O 1
ATOM 6563 N N . ILE A 1 868 ? 30.579 -41.597 -46.461 1.00 92.69 868 ILE A N 1
ATOM 6564 C CA . ILE A 1 868 ? 30.111 -42.945 -46.773 1.00 92.69 868 ILE A CA 1
ATOM 6565 C C . ILE A 1 868 ? 29.082 -42.830 -47.896 1.00 92.69 868 ILE A C 1
ATOM 6567 O O . ILE A 1 868 ? 28.131 -42.059 -47.784 1.00 92.69 868 ILE A O 1
ATOM 6571 N N . ALA A 1 869 ? 29.236 -43.599 -48.976 1.00 90.81 869 ALA A N 1
ATOM 6572 C CA . ALA A 1 869 ? 28.218 -43.636 -50.019 1.00 90.81 869 ALA A CA 1
ATOM 6573 C C . ALA A 1 869 ? 26.899 -44.180 -49.447 1.00 90.81 869 ALA A C 1
ATOM 6575 O O . ALA A 1 869 ? 26.890 -45.168 -48.712 1.00 90.81 869 ALA A O 1
ATOM 6576 N N . ALA A 1 870 ? 25.769 -43.575 -49.814 1.00 89.38 870 ALA A N 1
ATOM 6577 C CA . ALA A 1 870 ? 24.453 -43.964 -49.305 1.00 89.38 870 ALA A CA 1
ATOM 6578 C C . ALA A 1 870 ? 24.131 -45.461 -49.515 1.00 89.38 870 ALA A C 1
ATOM 6580 O O . ALA A 1 870 ? 23.516 -46.091 -48.653 1.00 89.38 870 ALA A O 1
ATOM 6581 N N . SER A 1 871 ? 24.610 -46.056 -50.616 1.00 88.75 871 SER A N 1
ATOM 6582 C CA . SER A 1 871 ? 24.515 -47.498 -50.891 1.00 88.75 871 SER A CA 1
ATOM 6583 C C . SER A 1 871 ? 25.291 -48.353 -49.890 1.00 88.75 871 SER A C 1
ATOM 6585 O O . SER A 1 871 ? 24.801 -49.393 -49.453 1.00 88.75 871 SER A O 1
ATOM 6587 N N . ASP A 1 872 ? 26.482 -47.900 -49.509 1.00 91.00 872 ASP A N 1
ATOM 6588 C CA . ASP A 1 872 ? 27.387 -48.623 -48.618 1.00 91.00 872 ASP A CA 1
ATOM 6589 C C . ASP A 1 872 ? 26.908 -48.496 -47.175 1.00 91.00 872 ASP A C 1
ATOM 6591 O O . ASP A 1 872 ? 26.912 -49.472 -46.425 1.00 91.00 872 ASP A O 1
ATOM 6595 N N . TRP A 1 873 ? 26.385 -47.323 -46.806 1.00 93.62 873 TRP A N 1
ATOM 6596 C CA . TRP A 1 873 ? 25.694 -47.150 -45.537 1.00 93.62 873 TRP A CA 1
ATOM 6597 C C . TRP A 1 873 ? 24.465 -48.065 -45.443 1.00 93.62 873 TRP A C 1
ATOM 6599 O O . TRP A 1 873 ? 24.299 -48.764 -44.444 1.00 93.62 873 TRP A O 1
ATOM 6609 N N . ALA A 1 874 ? 23.639 -48.127 -46.495 1.00 89.25 874 ALA A N 1
ATOM 6610 C CA . ALA A 1 874 ? 22.442 -48.969 -46.539 1.00 89.25 874 ALA A CA 1
ATOM 6611 C C . ALA A 1 874 ? 22.756 -50.474 -46.454 1.00 89.25 874 ALA A C 1
ATOM 6613 O O . ALA A 1 874 ? 21.958 -51.232 -45.897 1.00 89.25 874 ALA A O 1
ATOM 6614 N N . ALA A 1 875 ? 23.901 -50.900 -46.994 1.00 86.81 875 ALA A N 1
ATOM 6615 C CA . ALA A 1 875 ? 24.390 -52.277 -46.936 1.00 86.81 875 ALA A CA 1
ATOM 6616 C C . ALA A 1 875 ? 25.183 -52.605 -45.654 1.00 86.81 875 ALA A C 1
ATOM 6618 O O . ALA A 1 875 ? 25.347 -53.781 -45.331 1.00 86.81 875 ALA A O 1
ATOM 6619 N N . GLY A 1 876 ? 25.665 -51.591 -44.930 1.00 88.88 876 GLY A N 1
ATOM 6620 C CA . GLY A 1 876 ? 26.438 -51.718 -43.694 1.00 88.88 876 GLY A CA 1
ATOM 6621 C C . GLY A 1 876 ? 25.649 -51.247 -42.463 1.00 88.88 876 GLY A C 1
ATOM 6622 O O . GLY A 1 876 ? 24.737 -51.959 -42.037 1.00 88.88 876 GLY A O 1
ATOM 6623 N N . PRO A 1 877 ? 25.960 -50.075 -41.869 1.00 84.38 877 PRO A N 1
ATOM 6624 C CA . PRO A 1 877 ? 25.289 -49.575 -40.661 1.00 84.38 877 PRO A CA 1
ATOM 6625 C C . PRO A 1 877 ? 23.751 -49.529 -40.735 1.00 84.38 877 PRO A C 1
ATOM 6627 O O . PRO A 1 877 ? 23.080 -49.742 -39.729 1.00 84.38 877 PRO A O 1
ATOM 6630 N N . GLY A 1 878 ? 23.183 -49.287 -41.919 1.00 85.50 878 GLY A N 1
ATOM 6631 C CA . GLY A 1 878 ? 21.740 -49.255 -42.162 1.00 85.50 878 GLY A CA 1
ATOM 6632 C C . GLY A 1 878 ? 21.099 -50.621 -42.446 1.00 85.50 878 GLY A C 1
ATOM 6633 O O . GLY A 1 878 ? 19.872 -50.703 -42.533 1.00 85.50 878 GLY A O 1
ATOM 6634 N N . ALA A 1 879 ? 21.879 -51.701 -42.578 1.00 87.31 879 ALA A N 1
ATOM 6635 C CA . ALA A 1 879 ? 21.371 -53.018 -42.981 1.00 87.31 879 ALA A CA 1
ATOM 6636 C C . ALA A 1 879 ? 20.433 -53.655 -41.945 1.00 87.31 879 ALA A C 1
ATOM 6638 O O . ALA A 1 879 ? 19.542 -54.421 -42.314 1.00 87.31 879 ALA A O 1
ATOM 6639 N N . GLY A 1 880 ? 20.621 -53.322 -40.664 1.00 84.88 880 GLY A N 1
ATOM 6640 C CA . GLY A 1 880 ? 19.772 -53.775 -39.558 1.00 84.88 880 GLY A CA 1
ATOM 6641 C C . GLY A 1 880 ? 18.478 -52.976 -39.379 1.00 84.88 880 GLY A C 1
ATOM 6642 O O . GLY A 1 880 ? 17.636 -53.380 -38.583 1.00 84.88 880 GLY A O 1
ATOM 6643 N N . LEU A 1 881 ? 18.312 -51.860 -40.098 1.00 86.75 881 LEU A N 1
ATOM 6644 C CA . LEU A 1 881 ? 17.104 -51.035 -40.039 1.00 86.75 881 LEU A CA 1
ATOM 6645 C C . LEU A 1 881 ? 16.006 -51.608 -40.933 1.00 86.75 881 LEU A C 1
ATOM 6647 O O . LEU A 1 881 ? 16.296 -52.170 -41.999 1.00 86.75 881 LEU A O 1
ATOM 6651 N N . GLY A 1 882 ? 14.752 -51.409 -40.529 1.00 87.31 882 GLY A N 1
ATOM 6652 C CA . GLY A 1 882 ? 13.591 -51.732 -41.346 1.00 87.31 882 GLY A CA 1
ATOM 6653 C C . GLY A 1 882 ? 13.567 -50.923 -42.645 1.00 87.31 882 GLY A C 1
ATOM 6654 O O . GLY A 1 882 ? 14.155 -49.845 -42.751 1.00 87.31 882 GLY A O 1
ATOM 6655 N N . GLU A 1 883 ? 12.863 -51.434 -43.657 1.00 88.06 883 GLU A N 1
ATOM 6656 C CA . GLU A 1 883 ? 12.809 -50.824 -44.994 1.00 88.06 883 GLU A CA 1
ATOM 6657 C C . GLU A 1 883 ? 12.336 -49.359 -44.959 1.00 88.06 883 GLU A C 1
ATOM 6659 O O . GLU A 1 883 ? 12.920 -48.500 -45.623 1.00 88.06 883 GLU A O 1
ATOM 6664 N N . ARG A 1 884 ? 11.337 -49.047 -44.120 1.00 88.50 884 ARG A N 1
ATOM 6665 C CA . ARG A 1 884 ? 10.829 -47.681 -43.915 1.00 88.50 884 ARG A CA 1
ATOM 6666 C C . ARG A 1 884 ? 11.897 -46.749 -43.344 1.00 88.50 884 ARG A C 1
ATOM 6668 O O . ARG A 1 884 ? 12.156 -45.696 -43.918 1.00 88.50 884 ARG A O 1
ATOM 6675 N N . GLU A 1 885 ? 12.515 -47.137 -42.231 1.00 88.12 885 GLU A N 1
ATOM 6676 C CA . GLU A 1 885 ? 13.515 -46.330 -41.518 1.00 88.12 885 GLU A CA 1
ATOM 6677 C C . GLU A 1 885 ? 14.720 -46.047 -42.413 1.00 88.12 885 GLU A C 1
ATOM 6679 O O . GLU A 1 885 ? 15.186 -44.911 -42.502 1.00 88.12 885 GLU A O 1
ATOM 6684 N N . ARG A 1 886 ? 15.170 -47.074 -43.142 1.00 90.44 886 ARG A N 1
ATOM 6685 C CA . ARG A 1 886 ? 16.252 -46.955 -44.116 1.00 90.44 886 ARG A CA 1
ATOM 6686 C C . ARG A 1 886 ? 15.885 -45.993 -45.242 1.00 90.44 886 ARG A C 1
ATOM 6688 O O . ARG A 1 886 ? 16.683 -45.125 -45.571 1.00 90.44 886 ARG A O 1
ATOM 6695 N N . THR A 1 887 ? 14.680 -46.106 -45.799 1.00 89.38 887 THR A N 1
ATOM 6696 C CA . THR A 1 887 ? 14.203 -45.218 -46.872 1.00 89.38 887 THR A CA 1
ATOM 6697 C C . THR A 1 887 ? 14.117 -43.763 -46.409 1.00 89.38 887 THR A C 1
ATOM 6699 O O . THR A 1 887 ? 14.547 -42.860 -47.121 1.00 89.38 887 THR A O 1
ATOM 6702 N N . TRP A 1 888 ? 13.603 -43.521 -45.203 1.00 91.12 888 TRP A N 1
ATOM 6703 C CA . TRP A 1 888 ? 13.478 -42.177 -44.637 1.00 91.12 888 TRP A CA 1
ATOM 6704 C C . TRP A 1 888 ? 14.836 -41.527 -44.353 1.00 91.12 888 TRP A C 1
ATOM 6706 O O . TRP A 1 888 ? 15.015 -40.351 -44.669 1.00 91.12 888 TRP A O 1
ATOM 6716 N N . LEU A 1 889 ? 15.800 -42.282 -43.817 1.00 90.44 889 LEU A N 1
ATOM 6717 C CA . LEU A 1 889 ? 17.161 -41.784 -43.596 1.00 90.44 889 LEU A CA 1
ATOM 6718 C C . LEU A 1 889 ? 17.891 -41.518 -44.915 1.00 90.44 889 LEU A C 1
ATOM 6720 O O . LEU A 1 889 ? 18.539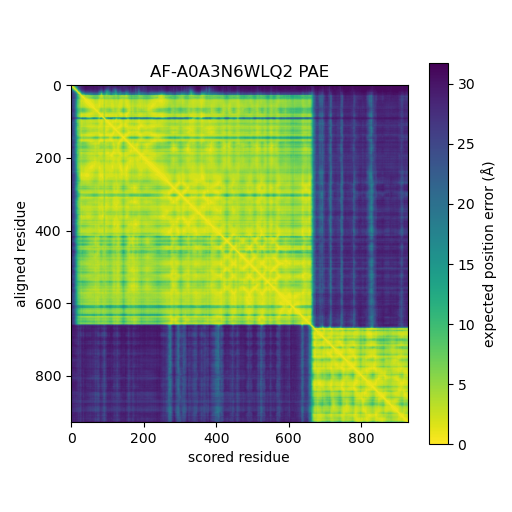 -40.486 -45.041 1.00 90.44 889 LEU A O 1
ATOM 6724 N N . LEU A 1 890 ? 17.730 -42.382 -45.923 1.00 91.44 890 LEU A N 1
ATOM 6725 C CA . LEU A 1 890 ? 18.288 -42.140 -47.258 1.00 91.44 890 LEU A CA 1
ATOM 6726 C C . LEU A 1 890 ? 17.703 -40.874 -47.906 1.00 91.44 890 LEU A C 1
ATOM 6728 O O . LEU A 1 890 ? 18.449 -40.108 -48.509 1.00 91.44 890 LEU A O 1
ATOM 6732 N N . GLY A 1 891 ? 16.401 -40.617 -47.739 1.00 91.00 891 GLY A N 1
ATOM 6733 C CA . GLY A 1 891 ? 15.771 -39.367 -48.182 1.00 91.00 891 GLY A CA 1
ATOM 6734 C C . GLY A 1 891 ? 16.305 -38.131 -47.449 1.00 91.00 891 GLY A C 1
ATOM 6735 O O . GLY A 1 891 ? 16.558 -37.105 -48.073 1.00 91.00 891 GLY A O 1
ATOM 6736 N N . MET A 1 892 ? 16.559 -38.244 -46.141 1.00 92.12 892 MET A N 1
ATOM 6737 C CA . MET A 1 892 ? 17.213 -37.190 -45.358 1.00 92.12 892 MET A CA 1
ATOM 6738 C C . MET A 1 892 ? 18.634 -36.902 -45.844 1.00 92.12 892 MET A C 1
ATOM 6740 O O . MET A 1 892 ? 18.997 -35.740 -45.998 1.00 92.12 892 MET A O 1
ATOM 6744 N N . PHE A 1 893 ? 19.430 -37.939 -46.112 1.00 93.69 893 PHE A N 1
ATOM 6745 C CA . PHE A 1 893 ? 20.790 -37.766 -46.622 1.00 93.69 893 PHE A CA 1
ATOM 6746 C C . PHE A 1 893 ? 20.793 -37.088 -47.997 1.00 93.69 893 PHE A C 1
ATOM 6748 O O . PHE A 1 893 ? 21.525 -36.122 -48.182 1.00 93.69 893 PHE A O 1
ATOM 6755 N N . ASP A 1 894 ? 19.912 -37.503 -48.915 1.00 93.38 894 ASP A N 1
ATOM 6756 C CA . ASP A 1 894 ? 19.744 -36.848 -50.224 1.00 93.38 894 ASP A CA 1
ATOM 6757 C C . ASP A 1 894 ? 19.283 -35.383 -50.092 1.00 93.38 894 ASP A C 1
ATOM 6759 O O . ASP A 1 894 ? 19.707 -34.515 -50.860 1.00 93.38 894 ASP A O 1
ATOM 6763 N N . TYR A 1 895 ? 18.451 -35.070 -49.093 1.00 93.56 895 TYR A N 1
ATOM 6764 C CA . TYR A 1 895 ? 18.075 -33.688 -48.799 1.00 93.56 895 TYR A CA 1
ATOM 6765 C C . TYR A 1 895 ? 19.271 -32.863 -48.306 1.00 93.56 895 TYR A C 1
ATOM 6767 O O . TYR A 1 895 ? 19.507 -31.765 -48.818 1.00 93.56 895 TYR A O 1
ATOM 6775 N N . TYR A 1 896 ? 20.054 -33.392 -47.363 1.00 94.75 896 TYR A N 1
ATOM 6776 C CA . TYR A 1 896 ? 21.268 -32.736 -46.873 1.00 94.75 896 TYR A CA 1
ATOM 6777 C C . TYR A 1 896 ? 22.299 -32.530 -47.987 1.00 94.75 896 TYR A C 1
ATOM 6779 O O . TYR A 1 896 ? 22.855 -31.437 -48.081 1.00 94.75 896 TYR A O 1
ATOM 6787 N N . ASP A 1 897 ? 22.476 -33.500 -48.887 1.00 93.62 897 ASP A N 1
ATOM 6788 C CA . ASP A 1 897 ? 23.334 -33.369 -50.074 1.00 93.62 897 ASP A CA 1
ATOM 6789 C C . ASP A 1 897 ? 22.925 -32.193 -50.960 1.00 93.62 897 ASP A C 1
ATOM 6791 O O . ASP A 1 897 ? 23.766 -31.482 -51.509 1.00 93.62 897 ASP A O 1
ATOM 6795 N N . LYS A 1 898 ? 21.622 -31.965 -51.124 1.00 92.38 898 LYS A N 1
ATOM 6796 C CA . LYS A 1 898 ? 21.118 -30.906 -52.005 1.00 92.38 898 LYS A CA 1
ATOM 6797 C C . LYS A 1 898 ? 21.116 -29.539 -51.332 1.00 92.38 898 LYS A C 1
ATOM 6799 O O . LYS A 1 898 ? 21.424 -28.544 -51.993 1.00 92.38 898 LYS A O 1
ATOM 6804 N N . HIS A 1 899 ? 20.775 -29.483 -50.046 1.00 92.12 899 HIS A N 1
ATOM 6805 C CA . HIS A 1 899 ? 20.357 -28.242 -49.386 1.00 92.12 899 HIS A CA 1
ATOM 6806 C C . HIS A 1 899 ? 21.097 -27.923 -48.081 1.00 92.12 899 HIS A C 1
ATOM 6808 O O . HIS A 1 899 ? 21.054 -26.776 -47.639 1.00 92.12 899 HIS A O 1
ATOM 6814 N N . GLY A 1 900 ? 21.790 -28.890 -47.476 1.00 93.69 900 GLY A N 1
ATOM 6815 C CA . GLY A 1 900 ? 22.238 -28.789 -46.087 1.00 93.69 900 GLY A CA 1
ATOM 6816 C C . GLY A 1 900 ? 21.064 -28.692 -45.105 1.00 93.69 900 GLY A C 1
ATOM 6817 O O . GLY A 1 900 ? 19.931 -29.057 -45.429 1.00 93.69 900 GLY A O 1
ATOM 6818 N N . LEU A 1 901 ? 21.335 -28.180 -43.905 1.00 93.12 901 LEU A N 1
ATOM 6819 C CA . LEU A 1 901 ? 20.323 -27.835 -42.902 1.00 93.12 901 LEU A CA 1
ATOM 6820 C C . LEU A 1 901 ? 20.704 -26.520 -42.192 1.00 93.12 901 LEU A C 1
ATOM 6822 O O . LEU A 1 901 ? 21.114 -26.525 -41.025 1.00 93.12 901 LEU A O 1
ATOM 6826 N N . PRO A 1 902 ? 20.654 -25.378 -42.902 1.00 89.44 902 PRO A N 1
ATOM 6827 C CA . PRO A 1 902 ? 20.971 -24.089 -42.303 1.00 89.44 902 PRO A CA 1
ATOM 6828 C C . PRO A 1 902 ? 19.920 -23.721 -41.247 1.00 89.44 902 PRO A C 1
ATOM 6830 O O . PRO A 1 902 ? 18.725 -23.759 -41.520 1.00 89.44 902 PRO A O 1
ATOM 6833 N N . CYS A 1 903 ? 20.378 -23.330 -40.058 1.00 92.06 903 CYS A N 1
ATOM 6834 C CA . CYS A 1 903 ? 19.543 -22.838 -38.964 1.00 92.06 903 CYS A CA 1
ATOM 6835 C C . CYS A 1 903 ? 20.229 -21.613 -38.350 1.00 92.06 903 CYS A C 1
ATOM 6837 O O . CYS A 1 903 ? 21.428 -21.664 -38.070 1.00 92.06 903 CYS A O 1
ATOM 6839 N N . GLY A 1 904 ? 19.501 -20.506 -38.198 1.00 86.06 904 GLY A N 1
ATOM 6840 C CA . GLY A 1 904 ? 20.063 -19.242 -37.714 1.00 86.06 904 GLY A CA 1
ATOM 6841 C C . GLY A 1 904 ? 20.330 -19.232 -36.199 1.00 86.06 904 GLY A C 1
ATOM 6842 O O . GLY A 1 904 ? 19.692 -19.988 -35.467 1.00 86.06 904 GLY A O 1
ATOM 6843 N N . PRO A 1 905 ? 21.224 -18.350 -35.708 1.00 91.00 905 PRO A N 1
ATOM 6844 C CA . PRO A 1 905 ? 21.604 -18.301 -34.292 1.00 91.00 905 PRO A CA 1
ATOM 6845 C C . PRO A 1 905 ? 20.669 -17.446 -33.426 1.00 91.00 905 PRO A C 1
ATOM 6847 O O . PRO A 1 905 ? 20.702 -17.544 -32.202 1.00 91.00 905 PRO A O 1
ATOM 6850 N N . LEU A 1 906 ? 19.885 -16.552 -34.044 1.00 92.12 906 LEU A N 1
ATOM 6851 C CA . LEU A 1 906 ? 19.177 -15.487 -33.334 1.00 92.12 906 LEU A CA 1
ATOM 6852 C C . LEU A 1 906 ? 18.196 -16.028 -32.281 1.00 92.12 906 LEU A C 1
ATOM 6854 O O . LEU A 1 906 ? 18.331 -15.615 -31.135 1.00 92.12 906 LEU A O 1
ATOM 6858 N N . PRO A 1 907 ? 17.273 -16.963 -32.590 1.00 95.19 907 PRO A N 1
ATOM 6859 C CA . PRO A 1 907 ? 16.281 -17.384 -31.602 1.00 95.19 907 PRO A CA 1
ATOM 6860 C C . PRO A 1 907 ? 16.917 -18.027 -30.366 1.00 95.19 907 PRO A C 1
ATOM 6862 O O . PRO A 1 907 ? 16.514 -17.731 -29.247 1.00 95.19 907 PRO A O 1
ATOM 6865 N N . LEU A 1 908 ? 17.952 -18.854 -30.556 1.00 95.25 908 LEU A N 1
ATOM 6866 C CA . LEU A 1 908 ? 18.673 -19.462 -29.441 1.00 95.25 908 LEU A CA 1
ATOM 6867 C C . LEU A 1 908 ? 19.458 -18.416 -28.639 1.00 95.25 908 LEU A C 1
ATOM 6869 O O . LEU A 1 908 ? 19.439 -18.455 -27.415 1.00 95.25 908 LEU A O 1
ATOM 6873 N N . ARG A 1 909 ? 20.098 -17.448 -29.304 1.00 92.69 909 ARG A N 1
ATOM 6874 C CA . ARG A 1 909 ? 20.816 -16.363 -28.622 1.00 92.69 909 ARG A CA 1
ATOM 6875 C C . ARG A 1 909 ? 19.895 -15.519 -27.743 1.00 92.69 909 ARG A C 1
ATOM 6877 O O . ARG A 1 909 ? 20.269 -15.207 -26.618 1.00 92.69 909 ARG A O 1
ATOM 6884 N N . GLU A 1 910 ? 18.724 -15.150 -28.258 1.00 91.06 910 GLU A N 1
ATOM 6885 C CA . GLU A 1 910 ? 17.752 -14.352 -27.504 1.00 91.06 910 GLU A CA 1
ATOM 6886 C C . GLU A 1 910 ? 17.179 -15.145 -26.322 1.00 91.06 910 GLU A C 1
ATOM 6888 O O . GLU A 1 910 ? 17.070 -14.599 -25.232 1.00 91.06 910 GLU A O 1
ATOM 6893 N N . LEU A 1 911 ? 16.897 -16.445 -26.496 1.00 91.00 911 LEU A N 1
ATOM 6894 C CA . LEU A 1 911 ? 16.455 -17.298 -25.388 1.00 91.00 911 LEU A CA 1
ATOM 6895 C C . LEU A 1 911 ? 17.517 -17.433 -24.292 1.00 91.00 911 LEU A C 1
ATOM 6897 O O . LEU A 1 911 ? 17.180 -17.374 -23.117 1.00 91.00 911 LEU A O 1
ATOM 6901 N N . LEU A 1 912 ? 18.787 -17.626 -24.655 1.00 87.88 912 LEU A N 1
ATOM 6902 C CA . LEU A 1 912 ? 19.867 -17.813 -23.681 1.00 87.88 912 LEU A CA 1
ATOM 6903 C C . LEU A 1 912 ? 20.368 -16.495 -23.066 1.00 87.88 912 LEU A C 1
ATOM 6905 O O . LEU A 1 912 ? 21.104 -16.528 -22.083 1.00 87.88 912 LEU A O 1
ATOM 6909 N N . GLY A 1 913 ? 20.071 -15.345 -23.680 1.00 84.12 913 GLY A N 1
ATOM 6910 C CA . GLY A 1 913 ? 20.697 -14.060 -23.342 1.00 84.12 913 GLY A CA 1
ATOM 6911 C C . GLY A 1 913 ? 22.206 -14.002 -23.644 1.00 84.12 913 GLY A C 1
ATOM 6912 O O . GLY A 1 913 ? 22.892 -13.069 -23.231 1.00 84.12 913 GLY A O 1
ATOM 6913 N N . ARG A 1 914 ? 22.746 -14.998 -24.363 1.00 91.81 914 ARG A N 1
ATOM 6914 C CA . ARG A 1 914 ? 24.164 -15.134 -24.738 1.00 91.81 914 ARG A CA 1
ATOM 6915 C C . ARG A 1 914 ? 24.314 -15.875 -26.070 1.00 91.81 914 ARG A C 1
ATOM 6917 O O . ARG A 1 914 ? 23.411 -16.614 -26.459 1.00 91.81 914 ARG A O 1
ATOM 6924 N N . PRO A 1 915 ? 25.450 -15.741 -26.782 1.00 89.19 915 PRO A N 1
ATOM 6925 C CA . PRO A 1 915 ? 25.744 -16.614 -27.913 1.00 89.19 915 PRO A CA 1
ATOM 6926 C C . PRO A 1 915 ? 25.715 -18.095 -27.503 1.00 89.19 915 PRO A C 1
ATOM 6928 O O . PRO A 1 915 ? 26.188 -18.459 -26.421 1.00 89.19 915 PRO A O 1
ATOM 6931 N N . ALA A 1 916 ? 25.176 -18.942 -28.382 1.00 92.81 916 ALA A N 1
ATOM 6932 C CA . ALA A 1 916 ? 25.294 -20.391 -28.256 1.00 92.81 916 ALA A CA 1
ATOM 6933 C C . ALA A 1 916 ? 26.765 -20.823 -28.371 1.00 92.81 916 ALA A C 1
ATOM 6935 O O . ALA A 1 916 ? 27.575 -20.134 -29.002 1.00 92.81 916 ALA A O 1
ATOM 6936 N N . HIS A 1 917 ? 27.105 -21.958 -27.773 1.00 95.75 917 HIS A N 1
ATOM 6937 C CA . HIS A 1 917 ? 28.438 -22.533 -27.829 1.00 95.75 917 HIS A CA 1
ATOM 6938 C C . HIS A 1 917 ? 28.814 -22.887 -29.271 1.00 95.75 917 HIS A C 1
ATOM 6940 O O . HIS A 1 917 ? 28.023 -23.440 -30.040 1.00 95.75 917 HIS A O 1
ATOM 6946 N N . ASP A 1 918 ? 30.042 -22.533 -29.648 1.00 94.56 918 ASP A N 1
ATOM 6947 C CA . ASP A 1 918 ? 30.619 -22.923 -30.928 1.00 94.56 918 ASP A CA 1
ATOM 6948 C C . ASP A 1 918 ? 31.183 -24.352 -30.880 1.00 94.56 918 ASP A C 1
ATOM 6950 O O . ASP A 1 918 ? 31.274 -24.985 -29.826 1.00 94.56 918 ASP A O 1
ATOM 6954 N N . LEU A 1 919 ? 31.580 -24.872 -32.046 1.00 94.94 919 LEU A N 1
ATOM 6955 C CA . LEU A 1 919 ? 32.078 -26.243 -32.178 1.00 94.94 919 LEU A CA 1
ATOM 6956 C C . LEU A 1 919 ? 33.270 -26.532 -31.259 1.00 94.94 919 LEU A C 1
ATOM 6958 O O . LEU A 1 919 ? 33.309 -27.585 -30.627 1.00 94.94 919 LEU A O 1
ATOM 6962 N N . ASP A 1 920 ? 34.242 -25.619 -31.189 1.00 93.19 920 ASP A N 1
ATOM 6963 C CA . ASP A 1 920 ? 35.435 -25.782 -30.359 1.00 93.19 920 ASP A CA 1
ATOM 6964 C C . ASP A 1 920 ? 35.064 -25.828 -28.869 1.00 93.19 920 ASP A C 1
ATOM 6966 O O . ASP A 1 920 ? 35.614 -26.647 -28.131 1.00 93.19 920 ASP A O 1
ATOM 6970 N N . THR A 1 921 ? 34.123 -24.991 -28.426 1.00 92.56 921 THR A N 1
ATOM 6971 C CA . THR A 1 921 ? 33.667 -24.953 -27.032 1.00 92.56 921 THR A CA 1
ATOM 6972 C C . THR A 1 921 ? 32.905 -26.220 -26.662 1.00 92.56 921 THR A C 1
ATOM 6974 O O . THR A 1 921 ? 33.253 -26.876 -25.678 1.00 92.56 921 THR A O 1
ATOM 6977 N N . THR A 1 922 ? 31.937 -26.627 -27.485 1.00 93.69 922 THR A N 1
ATOM 6978 C CA . THR A 1 922 ? 31.163 -27.851 -27.251 1.00 93.69 922 THR A CA 1
ATOM 6979 C C . THR A 1 922 ? 32.056 -29.092 -27.255 1.00 93.69 922 THR A C 1
ATOM 6981 O O . THR A 1 922 ? 31.967 -29.933 -26.364 1.00 93.69 922 THR A O 1
ATOM 6984 N N . LEU A 1 923 ? 32.967 -29.218 -28.226 1.00 94.25 923 LEU A N 1
ATOM 6985 C CA . LEU A 1 923 ? 33.856 -30.379 -28.314 1.00 94.25 923 LEU A CA 1
ATOM 6986 C C . LEU A 1 923 ? 34.854 -30.441 -27.155 1.00 94.25 923 LEU A C 1
ATOM 6988 O O . LEU A 1 923 ? 35.133 -31.539 -26.678 1.00 94.25 923 LEU A O 1
ATOM 6992 N N . ARG A 1 924 ? 35.372 -29.302 -26.669 1.00 93.19 924 ARG A N 1
ATOM 6993 C CA . ARG A 1 924 ? 36.209 -29.279 -25.455 1.00 93.19 924 ARG A CA 1
ATOM 6994 C C . ARG A 1 924 ? 35.440 -29.773 -24.241 1.00 93.19 924 ARG A C 1
ATOM 6996 O O . ARG A 1 924 ? 35.991 -30.556 -23.482 1.00 93.19 924 ARG A O 1
ATOM 7003 N N . ALA A 1 925 ? 34.190 -29.347 -24.077 1.00 89.31 925 ALA A N 1
ATOM 7004 C CA . ALA A 1 925 ? 33.362 -29.787 -22.958 1.00 89.31 925 ALA A CA 1
ATOM 7005 C C . ALA A 1 925 ? 33.073 -31.302 -22.996 1.00 89.31 925 ALA A C 1
ATOM 7007 O O . ALA A 1 925 ? 32.941 -31.933 -21.952 1.00 89.31 925 ALA A O 1
ATOM 7008 N N . GLU A 1 926 ? 32.988 -31.894 -24.190 1.00 89.50 926 GLU A N 1
ATOM 7009 C CA . GLU A 1 926 ? 32.581 -33.293 -24.378 1.00 89.50 926 GLU A CA 1
ATOM 7010 C C . GLU A 1 926 ? 33.740 -34.296 -24.527 1.00 89.50 926 GLU A C 1
ATOM 7012 O O . GLU A 1 926 ? 33.544 -35.501 -24.318 1.00 89.50 926 GLU A O 1
ATOM 7017 N N . LEU A 1 927 ? 34.920 -33.847 -24.964 1.00 85.62 927 LEU A N 1
ATOM 7018 C CA . LEU A 1 927 ? 36.075 -34.699 -25.294 1.00 85.62 927 LEU A CA 1
ATOM 7019 C C . LEU A 1 927 ? 37.354 -34.345 -24.522 1.00 85.62 927 LEU A C 1
ATOM 7021 O O . LEU A 1 927 ? 38.308 -35.123 -24.592 1.00 85.62 927 LEU A O 1
ATOM 7025 N N . GLY A 1 928 ? 37.389 -33.173 -23.882 1.00 59.72 928 GLY A N 1
ATOM 7026 C CA . GLY A 1 928 ? 38.560 -32.597 -23.217 1.00 59.72 928 GLY A CA 1
ATOM 7027 C C . GLY A 1 928 ? 38.726 -33.006 -21.764 1.00 59.72 928 GLY A C 1
ATOM 7028 O O . GLY A 1 928 ? 37.702 -33.205 -21.075 1.00 59.72 928 GLY A O 1
#

Sequence (928 aa):
MTSLSTEQSSVDAGATASRRAPTQFPFGTLTADGGASADPVLVEIVQGSLAAVEMEVETAIARTSRSPMIRDAHDFRAGIHDRKLRKLTGRSYSALVHPIARDFPLEEMVPGDVFFHNDVYESEGGIGHLPDLCVTVPVFHLNPETGKQEVVAFVQAFGHHDDIGGAVPGSMPSNATSVYEEGLAVPPIKLWDAGVPVRSALRIMTRNSRTPEALAADLDAECSACLMGAQRLGELFDRYGRDAVESAFDAIIDNTTRTYRREILSKIPVGTWVWEDYAEHDGVEDPKLHTQRITLTRTPEDDPEGERLILDFAGTSPQAKGPINHCGDYSDGVFLKKWLAPILRNLADTPERMAELDVNEGIVPLIEMRFPPKGTLLTPEFPAPTNARTFVILRLLGVLAGVIAKAVDGRMPADQETIRYTGVYGEDMEGRPYLMREVLGGGAGGRYYADGEDTIHVVPDSRNLPTEFTESRFPFIVEKLGLAKDSGGAGQFRGGLGYEKHIRMLKDANFMSIADRSILACWGVKGGKAGAPFQVVVNPGTPEEREIDALADAEPIKAGETIRIRTTGGGGWGDPLDRDPEMVVRDVLWDKVSEEKALEDYGVVLTGSVATDDLGYDAEATKRERERIRAERPEEPFFDRGPGYAALSGGHLAAEVDWANTQHGMTVAEVAVVGGRGKTGHAVAAALGTRGVAVRPVGRSEMADPVAALQGCQAMYLMAPNMAEDEPALVTSLLDAARAAGVGRVVYHSVCAPYAPAMPHHVGKAVSEDLVRRSGLDWTILQPCAYVQNFLAGLRAEEPAVEAVYDLDRPFGLVDLNDVGEAAAITLLDPSHVGATYELGGPTSVSVRDLAAAAERVLGRPVRLAQIAASDWAAGPGAGLGERERTWLLGMFDYYDKHGLPCGPLPLRELLGRPAHDLDTTLRAELG

Secondary structure (DSSP, 8-state):
---------------------GGGS--S-SSTTTTTT--HHHHHHHHHHHHHHHHHHHHHHHHH--SHHHHTT--EEEEEEETT--B--SS-----SHHHHHHS-GGG--TT-EEEE--TTTTTTS--STTEEEEEEEEEEE-TTT--EEEEEEEEEEEE-S---SSSTTS--TT-SSGGGS-----SEEEEETTEE-HHHHHHHHHT-SSHHHHHHHHHHHHHHHHHHHHHHHHHHHHH-HHHHHHHHHHHHHHHHHHHHHHTGGGSPSEEEEEEEEE---SSSPP--EEEEEEEEE--TT-TT-S-EEEE-TTPPBPPSSS----TTGGGGHHHHHHHGGGGGGGSSSHHHHHH----GGGGGGEEEEPPSSSBTTSPPTT---TTTHHHHTHHHHHHHHHHHHHTTT-S-------EEEEEEEE-TTS-EEEEEEEE-BPPPPBTTBPPPSSB-SSTT--PPPHHHHHHHSSEEEEEEEE-TT-SPPSSBPPPP-EEEEEEESS-EEEEEE---SSS-PPEETTPPP-PPPEEEESTTSTT-EEE-SEEEEEEE-TT-EEEEEPPPPPPBS-GGGS-HHHHHHHHHTTSS-HHHHHHTT---EES-GGGT--EE-HHHHHHHHHHHHHHPPP--SEE--HHHHHHTTS-SS-GGGSTT--------EEEEETTTSHHHHHHHHHHHTTT-EEEEE-TTGGGSHHHHHTT-SEEEE-PPTT-TTHHHHHHHHHHHHHHHT--EEEEE--SSTT-TT-HHHHHHHHHHHHHHTSSSEEEEEEE--BGGGGHHHHTSSS-EEEESS-TTS-B--B-HHHHHHHHHHHHH-GGGTT-EEEE--SS-B-HHHHHHHHHHHHTS--EEEEPPHHHHHHTTTTTS-HHHHHHHHHHHHHHHHH-B---SHHHHHHHTSPPPPHHHHHHHHH-

Nearest PDB structures (foldseek):
  5l9w-assembly1_A  TM=8.155E-01  e=1.576E-39  Aromatoleum aromaticum EbN1
  5m45-assembly2_G  TM=8.538E-01  e=5.145E-38  Xanthobacter autotrophicus Py2
  5svc-assembly1_D  TM=8.434E-01  e=4.396E-35  Xanthobacter autotrophicus Py2
  8r2j-assembly2_B  TM=7.912E-01  e=3.958E-14  Streptomyces swartbergensis
  8r2j-assembly1_A  TM=7.674E-01  e=6.162E-14  Streptomyces swartbergensis

InterPro domains:
  IPR003692 Hydantoinase B/oxoprolinase [PF02538] (39-576)
  IPR008030 NmrA-like domain [PF05368] (651-898)
  IPR036291 NAD(P)-binding domain superfamily [SSF51735] (671-903)
  IPR045079 Oxoprolinase-like [PTHR11365] (39-533)

Foldseek 3Di:
DDDDDDDDDDDDPDDDPAAQALVNQDDDAPDPVLLPVFDVVVLVVLLVLQVVLFVQLLVLLLVQADDCQCNVQVQKGKWKWWPSQWTLFFQDLAFTCVLVCSVQPQVNDDPQWKKWFAAQVSRLQRHQARQWIKIKDFAWEQDPVVRDTGGTMMMMMIGGHQWQAAQFRSLFALADQFSRRRHDGDGMDTCTDNNRGPVVVLCVRLVRTPCSVSVSRSVVSNSVSRSVSSVSVRVVCVVQNRVNSSSSSSVSLQVLLVCCVVFQLVLFDADKAKDWAAFFDQSHDHTFGQIFMWIWGFHDCPPPLGTAIETERPPGAFADSHQQAGQCPGNQNLSLQSLQCLQRLLSGPDPVSSVVNGGISSRVSRYGYHYDPEGGSHRDDPGGHRSLPQSVSVVVSQNVQQRRCLRNVNQGFFFFWAWKKKWKWDAAPVRHTDTDIWTWGAWAGFHPVAA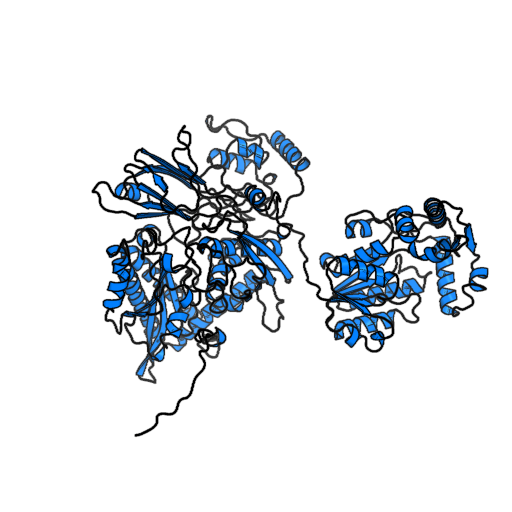TAGGDYPNPPGDTGDQVVCVVPHQKHWPDWDFDAQQWWAALHTIHTGIKIKIAGQAKIFMAIDDTQQLWFRKAFAQIATGHGKWKWKQPPDPPIDTDDNGDRGHIDHHGIMIITGHGTHIYYHHLLNHDLVVLQVCCLVSNYPPVCSCVRHVWAWDDDNVRVPIDTDPVSSVVSSVVCVVPDDDDFRMQTPPSCCVNVVRDRDDPSRHSPPPDPPQQQEEEEEQCVDPLVVLLCVLLVVVVHHYQYQYPVNVVQLLVSLAPGQEYEDEDDQPDPQLLVVLLVNLVSCVSNNHQEYEYEAAAPLVDVLQVSSVSRVSSVVCQLVSNHQYAYEHEWAELVVQVVQCPDPAREQEEQADQFFWTLHAHSNLVSNLSSLCRGHSVRGPYYFYAGAADIDGNVRLQVLSCVLVVHHYHYDHDHLVRCCVPVVVPPDPVVSSSVSSVRVCCNVHNRDTHQPRSCVSVVHHGDDSNRSSNVSPD

Solvent-accessible surface area (backbone atoms only — not comparable to full-atom values): 46630 Å² total; per-residue (Å²): 142,82,88,79,84,88,78,89,75,79,86,79,88,74,79,87,88,80,73,78,52,57,90,72,47,69,81,78,57,84,38,98,69,43,18,74,84,40,56,69,71,54,33,53,52,51,54,54,48,52,55,48,39,40,51,51,27,43,53,42,27,41,71,54,29,62,38,59,44,38,37,62,26,35,44,52,32,35,38,40,26,39,67,63,58,43,41,67,53,33,88,49,84,39,56,58,56,60,32,49,50,72,78,47,48,66,90,77,61,54,80,50,36,30,33,34,37,18,21,32,91,57,23,50,30,33,25,54,25,45,45,38,38,34,38,42,18,69,15,54,44,74,38,84,88,80,72,41,74,40,62,56,28,34,21,30,32,26,35,44,49,66,36,42,21,44,77,33,91,53,19,59,41,41,55,26,66,29,38,78,40,32,24,60,68,37,59,72,42,67,49,18,59,65,64,41,72,36,62,68,57,57,53,56,54,29,69,46,21,88,43,33,72,33,50,50,37,33,53,50,22,41,51,53,20,24,53,51,32,16,50,56,52,29,54,49,39,73,72,63,35,60,70,57,52,42,15,23,54,26,33,55,32,50,49,40,32,54,46,46,48,66,57,34,54,69,64,48,59,73,47,72,38,54,23,64,44,65,38,53,65,34,54,66,59,82,70,40,75,46,38,43,28,35,38,42,32,33,51,49,79,82,38,94,91,49,50,30,39,35,40,30,31,65,78,38,30,63,43,52,67,7,10,43,16,27,48,43,52,32,52,69,18,57,50,49,47,57,68,46,50,66,62,54,35,66,52,36,97,41,74,71,57,28,75,69,63,60,52,30,47,25,50,49,83,40,48,47,64,44,72,56,71,76,46,16,29,48,26,50,53,89,61,54,10,21,60,45,14,62,58,43,67,52,44,49,45,45,25,52,39,50,26,46,17,65,61,46,75,41,62,34,50,24,25,45,42,58,81,30,43,39,33,43,34,41,49,40,94,86,67,47,80,48,79,46,76,44,58,51,33,5,1,27,20,1,25,78,86,40,59,20,53,59,54,41,52,74,54,76,86,39,42,64,80,57,63,73,61,48,46,76,76,41,54,37,43,74,81,41,78,49,71,27,56,59,15,26,3,48,14,39,16,31,11,4,26,3,32,30,37,29,40,32,27,70,42,57,34,26,35,30,26,51,44,72,42,55,59,37,32,24,27,5,25,54,55,5,29,25,13,33,44,28,47,39,30,35,33,75,95,46,100,73,47,44,80,49,65,44,58,28,77,64,45,80,40,50,53,72,43,30,40,35,42,32,37,22,3,0,0,0,13,30,41,21,67,70,31,59,62,69,59,51,46,49,33,38,71,68,57,48,33,48,79,68,50,36,34,74,60,36,24,36,39,72,35,77,37,76,92,73,77,53,60,44,65,41,69,69,57,17,51,54,39,35,52,52,53,61,75,71,53,73,94,73,47,33,38,27,36,39,74,34,41,19,73,60,62,80,65,41,74,63,60,78,60,29,36,80,77,61,70,59,83,67,78,51,71,25,34,29,26,38,38,21,86,41,76,65,25,40,30,28,46,51,38,29,47,77,68,77,26,42,70,45,68,36,43,82,78,43,59,78,44,47,35,71,66,34,51,78,21,47,30,34,39,44,44,76,66,86,83,48,93,56,46,42,62,52,50,49,54,50,52,52,21,31,55,74,26,60,30,53,33,36,34,36,55,53,42,49,74,20,79,41,79,63,24,54,67,35,36,41,38,42,53,31,48,54,47,47,74,67,60,80,47,48,30,25,38,39,15,40,36,60,46,60,72,75,46,46,72,39,52,69,38,98,73,25,29,44,74,40,60,35,58,45,80,34,42,22,2,47,16,44,56,58,58,53,8,40,44,49,30,50,48,66,58,27,72,92,36,49,80,38,73,38,52,30,12,6,61,53,75,41,27,58,52,54,51,38,53,32,48,22,66,66,69,73,47,84,47,49,74,47,74,42,55,60,69,55,38,46,70,46,88,35,50,85,48,54,72,66,61,42,51,39,51,52,32,38,32,55,41,31,54,74,66,30,54,75,35,58,29,62,54,37,19,66,67,64,76,41,81,49,55,45,69,60,57,45,46,37,72,75,74,102